Protein AF-0000000079816104 (afdb_homodimer)

Nearest PDB structures (foldseek):
  2fkn-assembly2_D  TM=9.949E-01  e=6.737E-82  Bacillus subtilis
  2v7g-assembly1_A  TM=9.940E-01  e=3.366E-80  Pseudomonas putida
  1uwk-assembly1_A  TM=9.957E-01  e=4.176E-79  Pseudomonas putida
  8q9v-assembly1_A  TM=9.838E-01  e=6.862E-68  Variovorax sp. RA8
  8q9u-assembly1_A  TM=9.843E-01  e=9.984E-68  Variovorax sp. RA8

Structure (mmCIF, N/CA/C/O backbone):
data_AF-0000000079816104-model_v1
#
loop_
_entity.id
_entity.type
_entity.pdbx_description
1 polymer 'Urocanate hydratase'
#
loop_
_atom_site.group_PDB
_atom_site.id
_atom_site.type_symbol
_atom_site.label_atom_id
_atom_site.label_alt_id
_atom_site.label_comp_id
_atom_site.label_asym_id
_atom_site.label_entity_id
_atom_site.label_seq_id
_atom_site.pdbx_PDB_ins_code
_atom_site.Cartn_x
_atom_site.Cartn_y
_atom_site.Cartn_z
_atom_site.occupancy
_atom_site.B_iso_or_equiv
_atom_site.auth_seq_id
_atom_site.auth_comp_id
_atom_site.auth_asym_id
_atom_site.auth_atom_id
_atom_site.pdbx_PDB_model_num
ATOM 1 N N . MET A 1 1 ? 6.008 -23.047 26.141 1 67.69 1 MET A N 1
ATOM 2 C CA . MET A 1 1 ? 6.746 -22.078 25.328 1 67.69 1 MET A CA 1
ATOM 3 C C . MET A 1 1 ? 6.453 -22.266 23.844 1 67.69 1 MET A C 1
ATOM 5 O O . MET A 1 1 ? 6.32 -23.391 23.375 1 67.69 1 MET A O 1
ATOM 9 N N . SER A 1 2 ? 6.074 -21.172 23.094 1 86.19 2 SER A N 1
ATOM 10 C CA . SER A 1 2 ? 5.793 -21.25 21.672 1 86.19 2 SER A CA 1
ATOM 11 C C . SER A 1 2 ? 6.996 -21.781 20.906 1 86.19 2 SER A C 1
ATOM 13 O O . SER A 1 2 ? 8.133 -21.406 21.172 1 86.19 2 SER A O 1
ATOM 15 N N . GLY A 1 3 ? 6.801 -22.969 20.234 1 91.69 3 GLY A N 1
ATOM 16 C CA . GLY A 1 3 ? 7.895 -23.5 19.438 1 91.69 3 GLY A CA 1
ATOM 17 C C . GLY A 1 3 ? 7.426 -24.406 18.312 1 91.69 3 GLY A C 1
ATOM 18 O O . GLY A 1 3 ? 6.223 -24.609 18.125 1 91.69 3 GLY A O 1
ATOM 19 N N . PRO A 1 4 ? 8.383 -24.922 17.641 1 96.62 4 PRO A N 1
ATOM 20 C CA . PRO A 1 4 ? 8.062 -25.75 16.469 1 96.62 4 PRO A CA 1
ATOM 21 C C . PRO A 1 4 ? 7.277 -27 16.844 1 96.62 4 PRO A C 1
ATOM 23 O O . PRO A 1 4 ? 7.531 -27.609 17.891 1 96.62 4 PRO A O 1
ATOM 26 N N . ARG A 1 5 ? 6.312 -27.328 16.078 1 97.25 5 ARG A N 1
ATOM 27 C CA . ARG A 1 5 ? 5.492 -28.531 16.172 1 97.25 5 ARG A CA 1
ATOM 28 C C . ARG A 1 5 ? 4.742 -28.781 14.867 1 97.25 5 ARG A C 1
ATOM 30 O O . ARG A 1 5 ? 4.543 -27.875 14.07 1 97.25 5 ARG A O 1
ATOM 37 N N . PRO A 1 6 ? 4.355 -30.016 14.648 1 96.56 6 PRO A N 1
ATOM 38 C CA . PRO A 1 6 ? 3.512 -30.25 13.477 1 96.56 6 PRO A CA 1
ATOM 39 C C . PRO A 1 6 ? 2.18 -29.516 13.547 1 96.56 6 PRO A C 1
ATOM 41 O O . PRO A 1 6 ? 1.528 -29.516 14.594 1 96.56 6 PRO A O 1
ATOM 44 N N . VAL A 1 7 ? 1.841 -28.828 12.516 1 97.56 7 VAL A N 1
ATOM 45 C CA . VAL A 1 7 ? 0.594 -28.078 12.406 1 97.56 7 VAL A CA 1
ATOM 46 C C . VAL A 1 7 ? -0.275 -28.672 11.305 1 97.56 7 VAL A C 1
ATOM 48 O O . VAL A 1 7 ? 0.214 -28.969 10.211 1 97.56 7 VAL A O 1
ATOM 51 N N . ARG A 1 8 ? -1.521 -28.922 11.57 1 96.94 8 ARG A N 1
ATOM 52 C CA . ARG A 1 8 ? -2.475 -29.406 10.586 1 96.94 8 ARG A CA 1
ATOM 53 C C . ARG A 1 8 ? -3.805 -28.672 10.695 1 96.94 8 ARG A C 1
ATOM 55 O O . ARG A 1 8 ? -4.254 -28.344 11.797 1 96.94 8 ARG A O 1
ATOM 62 N N . ALA A 1 9 ? -4.395 -28.406 9.617 1 97.31 9 ALA A N 1
ATOM 63 C CA . ALA A 1 9 ? -5.719 -27.781 9.602 1 97.31 9 ALA A CA 1
ATOM 64 C C . ALA A 1 9 ? -6.781 -28.766 10.102 1 97.31 9 ALA A C 1
ATOM 66 O O . ALA A 1 9 ? -6.727 -29.953 9.805 1 97.31 9 ALA A O 1
ATOM 67 N N . ALA A 1 10 ? -7.742 -28.234 10.82 1 97.12 10 ALA A N 1
ATOM 68 C CA . ALA A 1 10 ? -8.914 -29.016 11.172 1 97.12 10 ALA A CA 1
ATOM 69 C C . ALA A 1 10 ? -9.703 -29.422 9.922 1 97.12 10 ALA A C 1
ATOM 71 O O . ALA A 1 10 ? -9.703 -28.688 8.922 1 97.12 10 ALA A O 1
ATOM 72 N N . ARG A 1 11 ? -10.336 -30.594 9.953 1 96.75 11 ARG A N 1
ATOM 73 C CA . ARG A 1 11 ? -11.203 -31.078 8.891 1 96.75 11 ARG A CA 1
ATOM 74 C C . ARG A 1 11 ? -12.625 -31.281 9.391 1 96.75 11 ARG A C 1
ATOM 76 O O . ARG A 1 11 ? -12.883 -31.172 10.594 1 96.75 11 ARG A O 1
ATOM 83 N N . GLY A 1 12 ? -13.531 -31.5 8.484 1 96.81 12 GLY A N 1
ATOM 84 C CA . GLY A 1 12 ? -14.922 -31.719 8.859 1 96.81 12 GLY A CA 1
ATOM 85 C C . GLY A 1 12 ? -15.695 -30.438 9.086 1 96.81 12 GLY A C 1
ATOM 86 O O . GLY A 1 12 ? -15.289 -29.375 8.602 1 96.81 12 GLY A O 1
ATOM 87 N N . THR A 1 13 ? -16.812 -30.531 9.805 1 97.25 13 THR A N 1
ATOM 88 C CA . THR A 1 13 ? -17.734 -29.406 9.914 1 97.25 13 THR A CA 1
ATOM 89 C C . THR A 1 13 ? -17.672 -28.797 11.312 1 97.25 13 THR A C 1
ATOM 91 O O . THR A 1 13 ? -18.328 -27.797 11.586 1 97.25 13 THR A O 1
ATOM 94 N N . GLU A 1 14 ? -16.906 -29.438 12.18 1 97.44 14 GLU A N 1
ATOM 95 C CA . GLU A 1 14 ? -16.812 -28.922 13.539 1 97.44 14 GLU A CA 1
ATOM 96 C C . GLU A 1 14 ? -15.953 -27.656 13.594 1 97.44 14 GLU A C 1
ATOM 98 O O . GLU A 1 14 ? -14.844 -27.641 13.062 1 97.44 14 GLU A O 1
ATOM 103 N N . LEU A 1 15 ? -16.438 -26.672 14.281 1 97.75 15 LEU A N 1
ATOM 104 C CA . LEU A 1 15 ? -15.758 -25.391 14.352 1 97.75 15 LEU A CA 1
ATOM 105 C C . LEU A 1 15 ? -14.812 -25.328 15.547 1 97.75 15 LEU A C 1
ATOM 107 O O . LEU A 1 15 ? -15.141 -25.828 16.625 1 97.75 15 LEU A O 1
ATOM 111 N N . THR A 1 16 ? -13.664 -24.828 15.344 1 97.81 16 THR A N 1
ATOM 112 C CA . THR A 1 16 ? -12.75 -24.422 16.406 1 97.81 16 THR A CA 1
ATOM 113 C C . THR A 1 16 ? -12.992 -22.969 16.812 1 97.81 16 THR A C 1
ATOM 115 O O . THR A 1 16 ? -12.945 -22.641 18 1 97.81 16 THR A O 1
ATOM 118 N N . ALA A 1 17 ? -13.219 -22.094 15.812 1 98.12 17 ALA A N 1
ATOM 119 C CA . ALA A 1 17 ? -13.477 -20.672 16.031 1 98.12 17 ALA A CA 1
ATOM 120 C C . ALA A 1 17 ? -14.969 -20.422 16.188 1 98.12 17 ALA A C 1
ATOM 122 O O . ALA A 1 17 ? -15.766 -21.344 16.266 1 98.12 17 ALA A O 1
ATOM 123 N N . ARG A 1 18 ? -15.383 -19.141 16.266 1 97.44 18 ARG A N 1
ATOM 124 C CA . ARG A 1 18 ? -16.75 -18.766 16.594 1 97.44 18 ARG A CA 1
ATOM 125 C C . ARG A 1 18 ? -17.656 -18.875 15.367 1 97.44 18 ARG A C 1
ATOM 127 O O . ARG A 1 18 ? -18.875 -19.016 15.492 1 97.44 18 ARG A O 1
ATOM 134 N N . SER A 1 19 ? -17.125 -18.75 14.234 1 96.81 19 SER A N 1
ATOM 135 C CA . SER A 1 19 ? -17.844 -18.844 12.969 1 96.81 19 SER A CA 1
ATOM 136 C C . SER A 1 19 ? -16.938 -19.312 11.844 1 96.81 19 SER A C 1
ATOM 138 O O . SER A 1 19 ? -15.711 -19.344 12 1 96.81 19 SER A O 1
ATOM 140 N N . TRP A 1 20 ? -17.516 -19.672 10.703 1 97.81 20 TRP A N 1
ATOM 141 C CA . TRP A 1 20 ? -16.719 -20.094 9.555 1 97.81 20 TRP A CA 1
ATOM 142 C C . TRP A 1 20 ? -15.891 -18.938 9.016 1 97.81 20 TRP A C 1
ATOM 144 O O . TRP A 1 20 ? -14.852 -19.141 8.391 1 97.81 20 TRP A O 1
ATOM 154 N N . GLN A 1 21 ? -16.375 -17.719 9.281 1 97.12 21 GLN A N 1
ATOM 155 C CA . GLN A 1 21 ? -15.68 -16.531 8.789 1 97.12 21 GLN A CA 1
ATOM 156 C C . GLN A 1 21 ? -14.281 -16.438 9.391 1 97.12 21 GLN A C 1
ATOM 158 O O . GLN A 1 21 ? -13.359 -15.914 8.758 1 97.12 21 GLN A O 1
ATOM 163 N N . THR A 1 22 ? -14.102 -16.922 10.602 1 98.06 22 THR A N 1
ATOM 164 C CA . THR A 1 22 ? -12.789 -16.875 11.234 1 98.06 22 THR A CA 1
ATOM 165 C C . THR A 1 22 ? -12.133 -18.266 11.234 1 98.06 22 THR A C 1
ATOM 167 O O . THR A 1 22 ? -10.906 -18.375 11.258 1 98.06 22 THR A O 1
ATOM 170 N N . GLU A 1 23 ? -12.977 -19.328 11.156 1 98.56 23 GLU A N 1
ATOM 171 C CA . GLU A 1 23 ? -12.461 -20.688 11.031 1 98.56 23 GLU A CA 1
ATOM 172 C C . GLU A 1 23 ? -11.711 -20.875 9.719 1 98.56 23 GLU A C 1
ATOM 174 O O . GLU A 1 23 ? -10.688 -21.562 9.672 1 98.56 23 GLU A O 1
ATOM 179 N N . ALA A 1 24 ? -12.203 -20.25 8.68 1 98.69 24 ALA A N 1
ATOM 180 C CA . ALA A 1 24 ? -11.617 -20.406 7.352 1 98.69 24 ALA A CA 1
ATOM 181 C C . ALA A 1 24 ? -10.172 -19.906 7.332 1 98.69 24 ALA A C 1
ATOM 183 O O . ALA A 1 24 ? -9.258 -20.656 6.98 1 98.69 24 ALA A O 1
ATOM 184 N N . PRO A 1 25 ? -9.938 -18.594 7.727 1 98.69 25 PRO A N 1
ATOM 185 C CA . PRO A 1 25 ? -8.531 -18.172 7.75 1 98.69 25 PRO A CA 1
ATOM 186 C C . PRO A 1 25 ? -7.691 -18.969 8.742 1 98.69 25 PRO A C 1
ATOM 188 O O . PRO A 1 25 ? -6.496 -19.188 8.516 1 98.69 25 PRO A O 1
ATOM 191 N N . LEU A 1 26 ? -8.266 -19.406 9.812 1 98.81 26 LEU A N 1
ATOM 192 C CA . LEU A 1 26 ? -7.555 -20.25 10.766 1 98.81 26 LEU A CA 1
ATOM 193 C C . LEU A 1 26 ? -7.09 -21.547 10.117 1 98.81 26 LEU A C 1
ATOM 195 O O . LEU A 1 26 ? -5.91 -21.891 10.203 1 98.81 26 LEU A O 1
ATOM 199 N N . ARG A 1 27 ? -7.969 -22.234 9.438 1 98.75 27 ARG A N 1
ATOM 200 C CA . ARG A 1 27 ? -7.637 -23.484 8.781 1 98.75 27 ARG A CA 1
ATOM 201 C C . ARG A 1 27 ? -6.629 -23.281 7.66 1 98.75 27 ARG A C 1
ATOM 203 O O . ARG A 1 27 ? -5.734 -24.094 7.453 1 98.75 27 ARG A O 1
ATOM 210 N N . MET A 1 28 ? -6.789 -22.188 6.973 1 98.75 28 MET A N 1
ATOM 211 C CA . MET A 1 28 ? -5.895 -21.938 5.848 1 98.75 28 MET A CA 1
ATOM 212 C C . MET A 1 28 ? -4.492 -21.594 6.332 1 98.75 28 MET A C 1
ATOM 214 O O . MET A 1 28 ? -3.5 -21.984 5.711 1 98.75 28 MET A O 1
ATOM 218 N N . LEU A 1 29 ? -4.406 -20.812 7.441 1 98.69 29 LEU A N 1
ATOM 219 C CA . LEU A 1 29 ? -3.113 -20.578 8.07 1 98.69 29 LEU A CA 1
ATOM 220 C C . LEU A 1 29 ? -2.439 -21.891 8.461 1 98.69 29 LEU A C 1
ATOM 222 O O . LEU A 1 29 ? -1.259 -22.094 8.164 1 98.69 29 LEU A O 1
ATOM 226 N N . MET A 1 30 ? -3.158 -22.734 9.039 1 98.62 30 MET A N 1
ATOM 227 C CA . MET A 1 30 ? -2.631 -24.031 9.469 1 98.62 30 MET A CA 1
ATOM 228 C C . MET A 1 30 ? -2.299 -24.906 8.273 1 98.62 30 MET A C 1
ATOM 230 O O . MET A 1 30 ? -1.295 -25.625 8.281 1 98.62 30 MET A O 1
ATOM 234 N N . ASN A 1 31 ? -3.133 -24.828 7.25 1 98.44 31 ASN A N 1
ATOM 235 C CA . ASN A 1 31 ? -2.869 -25.594 6.035 1 98.44 31 ASN A CA 1
ATOM 236 C C . ASN A 1 31 ? -1.549 -25.188 5.391 1 98.44 31 ASN A C 1
ATOM 238 O O . ASN A 1 31 ? -0.815 -26.031 4.871 1 98.44 31 ASN A O 1
ATOM 242 N N . ASN A 1 32 ? -1.239 -23.891 5.41 1 97.94 32 ASN A N 1
ATOM 243 C CA . ASN A 1 32 ? 0.015 -23.391 4.855 1 97.94 32 ASN A CA 1
ATOM 244 C C . ASN A 1 32 ? 1.222 -24.047 5.52 1 97.94 32 ASN A C 1
ATOM 246 O O . ASN A 1 32 ? 2.268 -24.219 4.891 1 97.94 32 ASN A O 1
ATOM 250 N N . LEU A 1 33 ? 1.015 -24.391 6.746 1 98 33 LEU A N 1
ATOM 251 C CA . LEU A 1 33 ? 2.148 -24.891 7.52 1 98 33 LEU A CA 1
ATOM 252 C C . LEU A 1 33 ? 2.082 -26.406 7.664 1 98 33 LEU A C 1
ATOM 254 O O . LEU A 1 33 ? 2.906 -27 8.359 1 98 33 LEU A O 1
ATOM 258 N N . ASP A 1 34 ? 1.053 -27.031 7.074 1 97.25 34 ASP A N 1
ATOM 259 C CA . ASP A 1 34 ? 0.953 -28.484 7.066 1 97.25 34 ASP A CA 1
ATOM 260 C C . ASP A 1 34 ? 2.199 -29.109 6.449 1 97.25 34 ASP A C 1
ATOM 262 O O . ASP A 1 34 ? 2.682 -28.656 5.41 1 97.25 34 ASP A O 1
ATOM 266 N N . PRO A 1 35 ? 2.719 -30.172 7.035 1 94.81 35 PRO A N 1
ATOM 267 C CA . PRO A 1 35 ? 3.93 -30.812 6.512 1 94.81 35 PRO A CA 1
ATOM 268 C C . PRO A 1 35 ? 3.754 -31.328 5.086 1 94.81 35 PRO A C 1
ATOM 270 O O . PRO A 1 35 ? 4.734 -31.469 4.352 1 94.81 35 PRO A O 1
ATOM 273 N N . GLU A 1 36 ? 2.562 -31.562 4.641 1 93.5 36 GLU A N 1
ATOM 274 C CA . GLU A 1 36 ? 2.291 -31.969 3.266 1 93.5 36 GLU A CA 1
ATOM 275 C C . GLU A 1 36 ? 2.396 -30.781 2.305 1 93.5 36 GLU A C 1
ATOM 277 O O . GLU A 1 36 ? 2.49 -30.969 1.09 1 93.5 36 GLU A O 1
ATOM 282 N N . VAL A 1 37 ? 2.35 -29.609 2.883 1 95.06 37 VAL A N 1
ATOM 283 C CA . VAL A 1 37 ? 2.238 -28.422 2.049 1 95.06 37 VAL A CA 1
ATOM 284 C C . VAL A 1 37 ? 3.533 -27.625 2.125 1 95.06 37 VAL A C 1
ATOM 286 O O . VAL A 1 37 ? 4.145 -27.312 1.098 1 95.06 37 VAL A O 1
ATOM 289 N N . ALA A 1 38 ? 4.031 -27.375 3.322 1 95.31 38 ALA A N 1
ATOM 290 C CA . ALA A 1 38 ? 5.117 -26.422 3.561 1 95.31 38 ALA A CA 1
ATOM 291 C C . ALA A 1 38 ? 6.473 -27.078 3.285 1 95.31 38 ALA A C 1
ATOM 293 O O . ALA A 1 38 ? 6.664 -28.266 3.539 1 95.31 38 ALA A O 1
ATOM 294 N N . GLU A 1 39 ? 7.336 -26.25 2.875 1 92.38 39 GLU A N 1
ATOM 295 C CA . GLU A 1 39 ? 8.703 -26.688 2.631 1 92.38 39 GLU A CA 1
ATOM 296 C C . GLU A 1 39 ? 9.445 -26.953 3.941 1 92.38 39 GLU A C 1
ATOM 298 O O . GLU A 1 39 ? 10.109 -27.969 4.09 1 92.38 39 GLU A O 1
ATOM 303 N N . GLU A 1 40 ? 9.383 -26.031 4.887 1 93.38 40 GLU A N 1
ATOM 304 C CA . GLU A 1 40 ? 10.008 -26.141 6.203 1 93.38 40 GLU A CA 1
ATOM 305 C C . GLU A 1 40 ? 9.094 -25.594 7.297 1 93.38 40 GLU A C 1
ATOM 307 O O . GLU A 1 40 ? 9.406 -24.594 7.934 1 93.38 40 GLU A O 1
ATOM 312 N N . PRO A 1 41 ? 8.086 -26.328 7.668 1 96.25 41 PRO A N 1
ATOM 313 C CA . PRO A 1 41 ? 7.07 -25.812 8.586 1 96.25 41 PRO A CA 1
ATOM 314 C C . PRO A 1 41 ? 7.633 -25.469 9.969 1 96.25 41 PRO A C 1
ATOM 316 O O . PRO A 1 41 ? 7.148 -24.547 10.625 1 96.25 41 PRO A O 1
ATOM 319 N N . ASP A 1 42 ? 8.695 -26.188 10.43 1 96.62 42 ASP A N 1
ATOM 320 C CA . ASP A 1 42 ? 9.266 -25.906 11.742 1 96.62 42 ASP A CA 1
ATOM 321 C C . ASP A 1 42 ? 9.859 -24.5 11.797 1 96.62 42 ASP A C 1
ATOM 323 O O . ASP A 1 42 ? 10 -23.922 12.875 1 96.62 42 ASP A O 1
ATOM 327 N N . LYS A 1 43 ? 10.227 -24 10.664 1 95.56 43 LYS A N 1
ATOM 328 C CA . LYS A 1 43 ? 10.742 -22.641 10.562 1 95.56 43 LYS A CA 1
ATOM 329 C C . LYS A 1 43 ? 9.68 -21.688 10.039 1 95.56 43 LYS A C 1
ATOM 331 O O . LYS A 1 43 ? 9.984 -20.547 9.656 1 95.56 43 LYS A O 1
ATOM 336 N N . LEU A 1 44 ? 8.453 -22.141 9.914 1 97.81 44 LEU A N 1
ATOM 337 C CA . LEU A 1 44 ? 7.281 -21.406 9.461 1 97.81 44 LEU A CA 1
ATOM 338 C C . LEU A 1 44 ? 7.418 -21.016 7.996 1 97.81 44 LEU A C 1
ATOM 340 O O . LEU A 1 44 ? 6.73 -20.094 7.527 1 97.81 44 LEU A O 1
ATOM 344 N N . VAL A 1 45 ? 8.383 -21.656 7.25 1 95 45 VAL A N 1
ATOM 345 C CA . VAL A 1 45 ? 8.633 -21.391 5.836 1 95 45 VAL A CA 1
ATOM 346 C C . VAL A 1 45 ? 7.715 -22.281 4.988 1 95 45 VAL A C 1
ATOM 348 O O . VAL A 1 45 ? 7.723 -23.5 5.121 1 95 45 VAL A O 1
ATOM 351 N N . VAL A 1 46 ? 6.984 -21.609 4.148 1 95.81 46 VAL A N 1
ATOM 352 C CA . VAL A 1 46 ? 5.988 -22.312 3.344 1 95.81 46 VAL A CA 1
ATOM 353 C C . VAL A 1 46 ? 6.598 -22.719 2.004 1 95.81 46 VAL A C 1
ATOM 355 O O . VAL A 1 46 ? 6.492 -23.875 1.589 1 95.81 46 VAL A O 1
ATOM 358 N N . TYR A 1 47 ? 7.211 -21.734 1.327 1 89.31 47 TYR A N 1
ATOM 359 C CA . TYR A 1 47 ? 7.898 -22.031 0.075 1 89.31 47 TYR A CA 1
ATOM 360 C C . TYR A 1 47 ? 8.875 -20.922 -0.292 1 89.31 47 TYR A C 1
ATOM 362 O O . TYR A 1 47 ? 8.977 -19.922 0.422 1 89.31 47 TYR A O 1
ATOM 370 N N . GLY A 1 48 ? 9.664 -21.109 -1.333 1 83.69 48 GLY A N 1
ATOM 371 C CA . GLY A 1 48 ? 10.562 -20.094 -1.849 1 83.69 48 GLY A CA 1
ATOM 372 C C . GLY A 1 48 ? 11.766 -19.859 -0.957 1 83.69 48 GLY A C 1
ATOM 373 O O . GLY A 1 48 ? 12.406 -18.797 -1.031 1 83.69 48 GLY A O 1
ATOM 374 N N . GLY A 1 49 ? 11.945 -20.688 -0.045 1 82.44 49 GLY A N 1
ATOM 375 C CA . GLY A 1 49 ? 13.125 -20.625 0.811 1 82.44 49 GLY A CA 1
ATOM 376 C C . GLY A 1 49 ? 12.93 -19.719 2.018 1 82.44 49 GLY A C 1
ATOM 377 O O . GLY A 1 49 ? 13.5 -19.969 3.082 1 82.44 49 GLY A O 1
ATOM 378 N N . THR A 1 50 ? 12.039 -18.719 1.83 1 89.25 50 THR A N 1
ATOM 379 C CA . THR A 1 50 ? 11.984 -17.75 2.92 1 89.25 50 THR A CA 1
ATOM 380 C C . THR A 1 50 ? 10.547 -17.266 3.145 1 89.25 50 THR A C 1
ATOM 382 O O . THR A 1 50 ? 10.289 -16.469 4.043 1 89.25 50 THR A O 1
ATOM 385 N N . GLY A 1 51 ? 9.641 -17.672 2.299 1 94 51 GLY A N 1
ATOM 386 C CA . GLY A 1 51 ? 8.258 -17.25 2.455 1 94 51 GLY A CA 1
ATOM 387 C C . GLY A 1 51 ? 7.578 -17.859 3.668 1 94 51 GLY A C 1
ATOM 388 O O . GLY A 1 51 ? 7.312 -19.062 3.697 1 94 51 GLY A O 1
ATOM 389 N N . ARG A 1 52 ? 7.219 -17 4.648 1 96.38 52 ARG A N 1
ATOM 390 C CA . ARG A 1 52 ? 6.711 -17.5 5.922 1 96.38 52 ARG A CA 1
ATOM 391 C C . ARG A 1 52 ? 5.23 -17.172 6.082 1 96.38 52 ARG A C 1
ATOM 393 O O . ARG A 1 52 ? 4.742 -16.188 5.535 1 96.38 52 ARG A O 1
ATOM 400 N N . ALA A 1 53 ? 4.598 -17.984 6.879 1 97.81 53 ALA A N 1
ATOM 401 C CA . ALA A 1 53 ? 3.186 -17.781 7.191 1 97.81 53 ALA A CA 1
ATOM 402 C C . ALA A 1 53 ? 3.018 -16.844 8.383 1 97.81 53 ALA A C 1
ATOM 404 O O . ALA A 1 53 ? 1.994 -16.172 8.516 1 97.81 53 ALA A O 1
ATOM 405 N N . ALA A 1 54 ? 3.943 -16.844 9.234 1 98.31 54 ALA A N 1
ATOM 406 C CA . ALA A 1 54 ? 3.977 -16.016 10.438 1 98.31 54 ALA A CA 1
ATOM 407 C C . ALA A 1 54 ? 5.41 -15.633 10.797 1 98.31 54 ALA A C 1
ATOM 409 O O . ALA A 1 54 ? 6.363 -16.266 10.344 1 98.31 54 ALA A O 1
ATOM 410 N N . ARG A 1 55 ? 5.57 -14.594 11.586 1 97.12 55 ARG A N 1
ATOM 411 C CA . ARG A 1 55 ? 6.875 -14.023 11.906 1 97.12 55 ARG A CA 1
ATOM 412 C C . ARG A 1 55 ? 7.648 -14.93 12.859 1 97.12 55 ARG A C 1
ATOM 414 O O . ARG A 1 55 ? 8.875 -15.039 12.758 1 97.12 55 ARG A O 1
ATOM 421 N N . SER A 1 56 ? 6.957 -15.508 13.82 1 97.69 56 SER A N 1
ATOM 422 C CA . SER A 1 56 ? 7.5 -16.359 14.867 1 97.69 56 SER A CA 1
ATOM 423 C C . SER A 1 56 ? 6.438 -17.312 15.406 1 97.69 56 SER A C 1
ATOM 425 O O . SER A 1 56 ? 5.25 -17.172 15.102 1 97.69 56 SER A O 1
ATOM 427 N N . TRP A 1 57 ? 6.891 -18.297 16.141 1 98.12 57 TRP A N 1
ATOM 428 C CA . TRP A 1 57 ? 5.941 -19.234 16.734 1 98.12 57 TRP A CA 1
ATOM 429 C C . TRP A 1 57 ? 5.043 -18.516 17.75 1 98.12 57 TRP A C 1
ATOM 431 O O . TRP A 1 57 ? 3.861 -18.844 17.875 1 98.12 57 TRP A O 1
ATOM 441 N N . GLU A 1 58 ? 5.598 -17.547 18.484 1 97.62 58 GLU A N 1
ATOM 442 C CA . GLU A 1 58 ? 4.773 -16.734 19.375 1 97.62 58 GLU A CA 1
ATOM 443 C C . GLU A 1 58 ? 3.697 -15.984 18.594 1 97.62 58 GLU A C 1
ATOM 445 O O . GLU A 1 58 ? 2.537 -15.945 19.016 1 97.62 58 GLU A O 1
ATOM 450 N N . ALA A 1 59 ? 4.129 -15.375 17.516 1 98 59 ALA A N 1
ATOM 451 C CA . ALA A 1 59 ? 3.174 -14.68 16.656 1 98 59 ALA A CA 1
ATOM 452 C C . ALA A 1 59 ? 2.129 -15.641 16.109 1 98 59 ALA A C 1
ATOM 454 O O . ALA A 1 59 ? 0.94 -15.32 16.047 1 98 59 ALA A O 1
ATOM 455 N N . PHE A 1 60 ? 2.604 -16.828 15.664 1 98.56 60 PHE A N 1
ATOM 456 C CA . PHE A 1 60 ? 1.689 -17.844 15.164 1 98.56 60 PHE A CA 1
ATOM 457 C C . PHE A 1 60 ? 0.625 -18.172 16.203 1 98.56 60 PHE A C 1
ATOM 459 O O . PHE A 1 60 ? -0.57 -18.156 15.898 1 98.56 60 PHE A O 1
ATOM 466 N N . ASP A 1 61 ? 1.009 -18.469 17.359 1 98.38 61 ASP A N 1
ATOM 467 C CA . ASP A 1 61 ? 0.082 -18.812 18.438 1 98.38 61 ASP A CA 1
ATOM 468 C C . ASP A 1 61 ? -0.863 -17.656 18.75 1 98.38 61 ASP A C 1
ATOM 470 O O . ASP A 1 61 ? -2.033 -17.875 19.062 1 98.38 61 ASP A O 1
ATOM 474 N N . GLY A 1 62 ? -0.321 -16.438 18.719 1 98.25 62 GLY A N 1
ATOM 475 C CA . GLY A 1 62 ? -1.154 -15.258 18.922 1 98.25 62 GLY A CA 1
ATOM 476 C C . GLY A 1 62 ? -2.234 -15.102 17.859 1 98.25 62 GLY A C 1
ATOM 477 O O . GLY A 1 62 ? -3.367 -14.734 18.172 1 98.25 62 GLY A O 1
ATOM 478 N N . ILE A 1 63 ? -1.863 -15.328 16.625 1 98.69 63 ILE A N 1
ATOM 479 C CA . ILE A 1 63 ? -2.828 -15.258 15.531 1 98.69 63 ILE A CA 1
ATOM 480 C C . ILE A 1 63 ? -3.906 -16.312 15.719 1 98.69 63 ILE A C 1
ATOM 482 O O . ILE A 1 63 ? -5.098 -16.031 15.586 1 98.69 63 ILE A O 1
ATOM 486 N N . VAL A 1 64 ? -3.488 -17.531 16 1 98.5 64 VAL A N 1
ATOM 487 C CA . VAL A 1 64 ? -4.422 -18.641 16.219 1 98.5 64 VAL A CA 1
ATOM 488 C C . VAL A 1 64 ? -5.395 -18.281 17.328 1 98.5 64 VAL A C 1
ATOM 490 O O . VAL A 1 64 ? -6.605 -18.469 17.188 1 98.5 64 VAL A O 1
ATOM 493 N N . ALA A 1 65 ? -4.879 -17.797 18.438 1 98.31 65 ALA A N 1
ATOM 494 C CA . ALA A 1 65 ? -5.715 -17.438 19.578 1 98.31 65 ALA A CA 1
ATOM 495 C C . ALA A 1 65 ? -6.711 -16.344 19.188 1 98.31 65 ALA A C 1
ATOM 497 O O . ALA A 1 65 ? -7.891 -16.422 19.547 1 98.31 65 ALA A O 1
ATOM 498 N N . ALA A 1 66 ? -6.246 -15.328 18.5 1 98.31 66 ALA A N 1
ATOM 499 C CA . ALA A 1 66 ? -7.102 -14.211 18.094 1 98.31 66 ALA A CA 1
ATOM 500 C C . ALA A 1 66 ? -8.219 -14.688 17.172 1 98.31 66 ALA A C 1
ATOM 502 O O . ALA A 1 66 ? -9.375 -14.305 17.344 1 98.31 66 ALA A O 1
ATOM 503 N N . LEU A 1 67 ? -7.863 -15.469 16.188 1 98.62 67 LEU A N 1
ATOM 504 C CA . LEU A 1 67 ? -8.852 -15.953 15.227 1 98.62 67 LEU A CA 1
ATOM 505 C C . LEU A 1 67 ? -9.891 -16.844 15.906 1 98.62 67 LEU A C 1
ATOM 507 O O . LEU A 1 67 ? -11.055 -16.859 15.5 1 98.62 67 LEU A O 1
ATOM 511 N N . THR A 1 68 ? -9.492 -17.625 16.891 1 98.38 68 THR A N 1
ATOM 512 C CA . THR A 1 68 ? -10.383 -18.531 17.594 1 98.38 68 THR A CA 1
ATOM 513 C C . THR A 1 68 ? -11.469 -17.766 18.344 1 98.38 68 THR A C 1
ATOM 515 O O . THR A 1 68 ? -12.609 -18.219 18.453 1 98.38 68 THR A O 1
ATOM 518 N N . ASP A 1 69 ? -11.164 -16.547 18.75 1 97.62 69 ASP A N 1
ATOM 519 C CA . ASP A 1 69 ? -12.062 -15.82 19.641 1 97.62 69 ASP A CA 1
ATOM 520 C C . ASP A 1 69 ? -12.664 -14.594 18.953 1 97.62 69 ASP A C 1
ATOM 522 O O . ASP A 1 69 ? -13.5 -13.898 19.531 1 97.62 69 ASP A O 1
ATOM 526 N N . LEU A 1 70 ? -12.305 -14.297 17.766 1 98.06 70 LEU A N 1
ATOM 527 C CA . LEU A 1 70 ? -12.695 -13.086 17.062 1 98.06 70 LEU A CA 1
ATOM 528 C C . LEU A 1 70 ? -14.203 -13.055 16.844 1 98.06 70 LEU A C 1
ATOM 530 O O . LEU A 1 70 ? -14.797 -14.055 16.406 1 98.06 70 LEU A O 1
ATOM 534 N N . ALA A 1 71 ? -14.859 -11.938 17.125 1 97.38 71 ALA A N 1
ATOM 535 C CA . ALA A 1 71 ? -16.297 -11.766 16.906 1 97.38 71 ALA A CA 1
ATOM 536 C C . ALA A 1 71 ? -16.594 -11.5 15.438 1 97.38 71 ALA A C 1
ATOM 538 O O . ALA A 1 71 ? -15.703 -11.188 14.656 1 97.38 71 ALA A O 1
ATOM 539 N N . ASP A 1 72 ? -17.906 -11.555 15.07 1 95.06 72 ASP A N 1
ATOM 540 C CA . ASP A 1 72 ? -18.344 -11.461 13.68 1 95.06 72 ASP A CA 1
ATOM 541 C C . ASP A 1 72 ? -18.281 -10.023 13.18 1 95.06 72 ASP A C 1
ATOM 543 O O . ASP A 1 72 ? -18.391 -9.781 11.977 1 95.06 72 ASP A O 1
ATOM 547 N N . ASP A 1 73 ? -18.078 -9.094 14.062 1 97 73 ASP A N 1
ATOM 548 C CA . ASP A 1 73 ? -17.953 -7.695 13.656 1 97 73 ASP A CA 1
ATOM 549 C C . ASP A 1 73 ? -16.578 -7.141 14.031 1 97 73 ASP A C 1
ATOM 551 O O . ASP A 1 73 ? -16.422 -5.934 14.227 1 97 73 ASP A O 1
ATOM 555 N N . GLU A 1 74 ? -15.602 -8.039 14.227 1 98.25 74 GLU A N 1
ATOM 556 C CA . GLU A 1 74 ? -14.227 -7.652 14.516 1 98.25 74 GLU A CA 1
ATOM 557 C C . GLU A 1 74 ? -13.281 -8.07 13.391 1 98.25 74 GLU A C 1
ATOM 559 O O . GLU A 1 74 ? -13.594 -8.984 12.625 1 98.25 74 GLU A O 1
ATOM 564 N N . THR A 1 75 ? -12.211 -7.367 13.242 1 98.81 75 THR A N 1
ATOM 565 C CA . THR A 1 75 ? -11.18 -7.648 12.258 1 98.81 75 THR A CA 1
ATOM 566 C C . THR A 1 75 ? -9.805 -7.719 12.922 1 98.81 75 THR A C 1
ATOM 568 O O . THR A 1 75 ? -9.43 -6.828 13.688 1 98.81 75 THR A O 1
ATOM 571 N N . LEU A 1 76 ? -9.086 -8.766 12.656 1 98.88 76 LEU A N 1
ATOM 572 C CA . LEU A 1 76 ? -7.711 -8.938 13.125 1 98.88 76 LEU A CA 1
ATOM 573 C C . LEU A 1 76 ? -6.73 -8.242 12.188 1 98.88 76 LEU A C 1
ATOM 575 O O . LEU A 1 76 ? -6.828 -8.383 10.969 1 98.88 76 LEU A O 1
ATOM 579 N N . LEU A 1 77 ? -5.824 -7.469 12.766 1 98.88 77 LEU A N 1
ATOM 580 C CA . LEU A 1 77 ? -4.758 -6.816 12.016 1 98.88 77 LEU A CA 1
ATOM 581 C C . LEU A 1 77 ? -3.441 -7.566 12.18 1 98.88 77 LEU A C 1
ATOM 583 O O . LEU A 1 77 ? -2.996 -7.809 13.305 1 98.88 77 LEU A O 1
ATOM 587 N N . VAL A 1 78 ? -2.82 -7.938 11.055 1 98.88 78 VAL A N 1
ATOM 588 C CA . VAL A 1 78 ? -1.56 -8.672 11.062 1 98.88 78 VAL A CA 1
ATOM 589 C C . VAL A 1 78 ? -0.478 -7.855 10.359 1 98.88 78 VAL A C 1
ATOM 591 O O . VAL A 1 78 ? -0.59 -7.562 9.172 1 98.88 78 VAL A O 1
ATOM 594 N N . GLN A 1 79 ? 0.541 -7.445 11.078 1 98.5 79 GLN A N 1
ATOM 595 C CA . GLN A 1 79 ? 1.706 -6.738 10.562 1 98.5 79 GLN A CA 1
ATOM 596 C C . GLN A 1 79 ? 2.904 -7.672 10.422 1 98.5 79 GLN A C 1
ATOM 598 O O . GLN A 1 79 ? 3.457 -8.133 11.422 1 98.5 79 GLN A O 1
ATOM 603 N N . SER A 1 80 ? 3.299 -7.938 9.227 1 97.94 80 SER A N 1
ATOM 604 C CA . SER A 1 80 ? 4.418 -8.82 8.906 1 97.94 80 SER A CA 1
ATOM 605 C C . SER A 1 80 ? 4.414 -10.062 9.789 1 97.94 80 SER A C 1
ATOM 607 O O . SER A 1 80 ? 5.406 -10.367 10.453 1 97.94 80 SER A O 1
ATOM 609 N N . GLY A 1 81 ? 3.275 -10.75 9.773 1 98.12 81 GLY A N 1
ATOM 610 C CA . GLY A 1 81 ? 3.156 -12.062 10.383 1 98.12 81 GLY A CA 1
ATOM 611 C C . GLY A 1 81 ? 2.893 -12.008 11.875 1 98.12 81 GLY A C 1
ATOM 612 O O . GLY A 1 81 ? 2.902 -13.039 12.547 1 98.12 81 GLY A O 1
ATOM 613 N N . LYS A 1 82 ? 2.688 -10.875 12.484 1 98.38 82 LYS A N 1
ATOM 614 C CA . LYS A 1 82 ? 2.395 -10.711 13.906 1 98.38 82 LYS A CA 1
ATOM 615 C C . LYS A 1 82 ? 1.011 -10.102 14.109 1 98.38 82 LYS A C 1
ATOM 617 O O . LYS A 1 82 ? 0.657 -9.109 13.461 1 98.38 82 LYS A O 1
ATOM 622 N N . PRO A 1 83 ? 0.143 -10.719 14.992 1 98.62 83 PRO A N 1
ATOM 623 C CA . PRO A 1 83 ? -1.128 -10.07 15.32 1 98.62 83 PRO A CA 1
ATOM 624 C C . PRO A 1 83 ? -0.945 -8.797 16.156 1 98.62 83 PRO A C 1
ATOM 626 O O . PRO A 1 83 ? -0.534 -8.875 17.312 1 98.62 83 PRO A O 1
ATOM 629 N N . VAL A 1 84 ? -1.327 -7.629 15.609 1 98.38 84 VAL A N 1
ATOM 630 C CA . VAL A 1 84 ? -0.924 -6.383 16.25 1 98.38 84 VAL A CA 1
ATOM 631 C C . VAL A 1 84 ? -2.152 -5.668 16.812 1 98.38 84 VAL A C 1
ATOM 633 O O . VAL A 1 84 ? -2.027 -4.723 17.594 1 98.38 84 VAL A O 1
ATOM 636 N N . GLY A 1 85 ? -3.328 -6.145 16.391 1 98.31 85 GLY A N 1
ATOM 637 C CA . GLY A 1 85 ? -4.512 -5.492 16.922 1 98.31 85 GLY A CA 1
ATOM 638 C C . GLY A 1 85 ? -5.805 -6.129 16.453 1 98.31 85 GLY A C 1
ATOM 639 O O . GLY A 1 85 ? -5.82 -6.867 15.469 1 98.31 85 GLY A O 1
ATOM 640 N N . VAL A 1 86 ? -6.852 -5.957 17.219 1 98.69 86 VAL A N 1
ATOM 641 C CA . VAL A 1 86 ? -8.219 -6.305 16.844 1 98.69 86 VAL A CA 1
ATOM 642 C C . VAL A 1 86 ? -9.102 -5.062 16.891 1 98.69 86 VAL A C 1
ATOM 644 O O . VAL A 1 86 ? -9.125 -4.352 17.906 1 98.69 86 VAL A O 1
ATOM 647 N N . ILE A 1 87 ? -9.773 -4.738 15.812 1 98.56 87 ILE A N 1
ATOM 648 C CA . ILE A 1 87 ? -10.625 -3.561 15.75 1 98.56 87 ILE A CA 1
ATOM 649 C C . ILE A 1 87 ? -12.07 -3.984 15.484 1 98.56 87 ILE A C 1
ATOM 651 O O . ILE A 1 87 ? -12.312 -5.016 14.859 1 98.56 87 ILE A O 1
ATOM 655 N N . ARG A 1 88 ? -13.062 -3.16 16 1 97.94 88 ARG A N 1
ATOM 656 C CA . ARG A 1 88 ? -14.461 -3.391 15.648 1 97.94 88 ARG A CA 1
ATOM 657 C C . ARG A 1 88 ? -14.797 -2.762 14.297 1 97.94 88 ARG A C 1
ATOM 659 O O . ARG A 1 88 ? -14.484 -1.594 14.055 1 97.94 88 ARG A O 1
ATOM 666 N N . THR A 1 89 ? -15.336 -3.52 13.461 1 98 89 THR A N 1
ATOM 667 C CA . THR A 1 89 ? -15.758 -3.07 12.141 1 98 89 THR A CA 1
ATOM 668 C C . THR A 1 89 ? -17.25 -3.348 11.922 1 98 89 THR A C 1
ATOM 670 O O . THR A 1 89 ? -18.094 -2.701 12.531 1 98 89 THR A O 1
ATOM 673 N N . ASN A 1 90 ? -17.641 -4.262 10.953 1 96.94 90 ASN A N 1
ATOM 674 C CA . ASN A 1 90 ? -19.016 -4.664 10.633 1 96.94 90 ASN A CA 1
ATOM 675 C C . ASN A 1 90 ? -19.047 -6.016 9.922 1 96.94 90 ASN A C 1
ATOM 677 O O . ASN A 1 90 ? -18.016 -6.535 9.516 1 96.94 90 ASN A O 1
ATOM 681 N N . PRO A 1 91 ? -20.203 -6.566 9.695 1 95.12 91 PRO A N 1
ATOM 682 C CA . PRO A 1 91 ? -20.297 -7.926 9.164 1 95.12 91 PRO A CA 1
ATOM 683 C C . PRO A 1 91 ? -19.797 -8.031 7.727 1 95.12 91 PRO A C 1
ATOM 685 O O . PRO A 1 91 ? -19.422 -9.117 7.277 1 95.12 91 PRO A O 1
ATOM 688 N N . TRP A 1 92 ? -19.766 -6.918 6.965 1 96 92 TRP A N 1
ATOM 689 C CA . TRP A 1 92 ? -19.297 -6.938 5.582 1 96 92 TRP A CA 1
ATOM 690 C C . TRP A 1 92 ? -17.766 -6.895 5.527 1 96 92 TRP A C 1
ATOM 692 O O . TRP A 1 92 ? -17.172 -7.285 4.523 1 96 92 TRP A O 1
ATOM 702 N N . ALA A 1 93 ? -17.156 -6.383 6.598 1 98.06 93 ALA A N 1
ATOM 703 C CA . ALA A 1 93 ? -15.727 -6.129 6.594 1 98.06 93 ALA A CA 1
ATOM 704 C C . ALA A 1 93 ? -14.938 -7.438 6.648 1 98.06 93 ALA A C 1
ATOM 706 O O . ALA A 1 93 ? -15.43 -8.445 7.16 1 98.06 93 ALA A O 1
ATOM 707 N N . PRO A 1 94 ? -13.672 -7.422 6.145 1 98.69 94 PRO A N 1
ATOM 708 C CA . PRO A 1 94 ? -12.812 -8.594 6.32 1 98.69 94 PRO A CA 1
ATOM 709 C C . PRO A 1 94 ? -12.578 -8.945 7.789 1 98.69 94 PRO A C 1
ATOM 711 O O . PRO A 1 94 ? -12.531 -8.047 8.641 1 98.69 94 PRO A O 1
ATOM 714 N N . ARG A 1 95 ? -12.367 -10.172 8.008 1 98.75 95 ARG A N 1
ATOM 715 C CA . ARG A 1 95 ? -12.055 -10.625 9.359 1 98.75 95 ARG A CA 1
ATOM 716 C C . ARG A 1 95 ? -10.555 -10.523 9.641 1 98.75 95 ARG A C 1
ATOM 718 O O . ARG A 1 95 ? -10.141 -10.438 10.797 1 98.75 95 ARG A O 1
ATOM 725 N N . VAL A 1 96 ? -9.758 -10.539 8.578 1 98.88 96 VAL A N 1
ATOM 726 C CA . VAL A 1 96 ? -8.32 -10.383 8.734 1 98.88 96 VAL A CA 1
ATOM 727 C C . VAL A 1 96 ? -7.785 -9.398 7.691 1 98.88 96 VAL A C 1
ATOM 729 O O . VAL A 1 96 ? -8.156 -9.469 6.52 1 98.88 96 VAL A O 1
ATOM 732 N N . LEU A 1 97 ? -7.023 -8.453 8.078 1 98.94 97 LEU A N 1
ATOM 733 C CA . LEU A 1 97 ? -6.246 -7.57 7.223 1 98.94 97 LEU A CA 1
ATOM 734 C C . LEU A 1 97 ? -4.75 -7.754 7.465 1 98.94 97 LEU A C 1
ATOM 736 O O . LEU A 1 97 ? -4.293 -7.723 8.609 1 98.94 97 LEU A O 1
ATOM 740 N N . ILE A 1 98 ? -3.992 -7.969 6.359 1 98.81 98 ILE A N 1
ATOM 741 C CA . ILE A 1 98 ? -2.59 -8.352 6.469 1 98.81 98 ILE A CA 1
ATOM 742 C C . ILE A 1 98 ? -1.728 -7.398 5.645 1 98.81 98 ILE A C 1
ATOM 744 O O . ILE A 1 98 ? -2.074 -7.059 4.512 1 98.81 98 ILE A O 1
ATOM 748 N N . ALA A 1 99 ? -0.674 -6.887 6.16 1 98.62 99 ALA A N 1
ATOM 749 C CA . ALA A 1 99 ? 0.404 -6.215 5.438 1 98.62 99 ALA A CA 1
ATOM 750 C C . ALA A 1 99 ? 1.752 -6.867 5.738 1 98.62 99 ALA A C 1
ATOM 752 O O . ALA A 1 99 ? 2.17 -6.945 6.895 1 98.62 99 ALA A O 1
ATOM 753 N N . ASN A 1 100 ? 2.473 -7.352 4.676 1 97.44 100 ASN A N 1
ATOM 754 C CA . ASN A 1 100 ? 3.719 -8.086 4.863 1 97.44 100 ASN A CA 1
ATOM 755 C C . ASN A 1 100 ? 4.891 -7.387 4.18 1 97.44 100 ASN A C 1
ATOM 757 O O . ASN A 1 100 ? 4.883 -7.199 2.963 1 97.44 100 ASN A O 1
ATOM 761 N N . SER A 1 101 ? 5.898 -7.027 4.941 1 96.56 101 SER A N 1
ATOM 762 C CA . SER A 1 101 ? 7.246 -6.703 4.484 1 96.56 101 SER A CA 1
ATOM 763 C C . SER A 1 101 ? 7.258 -5.414 3.668 1 96.56 101 SER A C 1
ATOM 765 O O . SER A 1 101 ? 8.141 -5.211 2.834 1 96.56 101 SER A O 1
ATOM 767 N N . ASN A 1 102 ? 6.258 -4.617 3.801 1 98.25 102 ASN A N 1
ATOM 768 C CA . ASN A 1 102 ? 6.27 -3.352 3.076 1 98.25 102 ASN A CA 1
ATOM 769 C C . ASN A 1 102 ? 7.234 -2.354 3.713 1 98.25 102 ASN A C 1
ATOM 771 O O . ASN A 1 102 ? 7.227 -2.168 4.934 1 98.25 102 ASN A O 1
ATOM 775 N N . LEU A 1 103 ? 8.055 -1.76 2.93 1 98.31 103 LEU A N 1
ATOM 776 C CA . LEU A 1 103 ? 9.023 -0.77 3.379 1 98.31 103 LEU A CA 1
ATOM 777 C C . LEU A 1 103 ? 8.883 0.528 2.592 1 98.31 103 LEU A C 1
ATOM 779 O O . LEU A 1 103 ? 8.445 0.516 1.438 1 98.31 103 LEU A O 1
ATOM 783 N N . VAL A 1 104 ? 9.172 1.626 3.201 1 98.25 104 VAL A N 1
ATOM 784 C CA . VAL A 1 104 ? 9.297 2.891 2.482 1 98.25 104 VAL A CA 1
ATOM 785 C C . VAL A 1 104 ? 10.352 2.758 1.382 1 98.25 104 VAL A C 1
ATOM 787 O O . VAL A 1 104 ? 11.43 2.201 1.607 1 98.25 104 VAL A O 1
ATOM 790 N N . PRO A 1 105 ? 10.148 3.268 0.225 1 97.62 105 PRO A N 1
ATOM 791 C CA . PRO A 1 105 ? 10.883 2.869 -0.98 1 97.62 105 PRO A CA 1
ATOM 792 C C . PRO A 1 105 ? 12.383 3.113 -0.867 1 97.62 105 PRO A C 1
ATOM 794 O O . PRO A 1 105 ? 13.18 2.236 -1.206 1 97.62 105 PRO A O 1
ATOM 797 N N . ASP A 1 106 ? 12.859 4.266 -0.366 1 96.75 106 ASP A N 1
ATOM 798 C CA . ASP A 1 106 ? 14.289 4.539 -0.249 1 96.75 106 ASP A CA 1
ATOM 799 C C . ASP A 1 106 ? 14.977 3.482 0.609 1 96.75 106 ASP A C 1
ATOM 801 O O . ASP A 1 106 ? 16.188 3.293 0.513 1 96.75 106 ASP A O 1
ATOM 805 N N . TRP A 1 107 ? 14.211 2.744 1.395 1 97.62 107 TRP A N 1
ATOM 806 C CA . TRP A 1 107 ? 14.758 1.751 2.312 1 97.62 107 TRP A CA 1
ATOM 807 C C . TRP A 1 107 ? 14.359 0.341 1.894 1 97.62 107 TRP A C 1
ATOM 809 O O . TRP A 1 107 ? 14.648 -0.63 2.596 1 97.62 107 TRP A O 1
ATOM 819 N N . ALA A 1 108 ? 13.711 0.181 0.796 1 97.44 108 ALA A N 1
ATOM 820 C CA . ALA A 1 108 ? 13.148 -1.099 0.378 1 97.44 108 ALA A CA 1
ATOM 821 C C . ALA A 1 108 ? 14.172 -1.93 -0.385 1 97.44 108 ALA A C 1
ATOM 823 O O . ALA A 1 108 ? 14.039 -2.133 -1.595 1 97.44 108 ALA A O 1
ATOM 824 N N . ASN A 1 109 ? 15.172 -2.406 0.315 1 95.31 109 ASN A N 1
ATOM 825 C CA . ASN A 1 109 ? 16.203 -3.285 -0.22 1 95.31 109 ASN A CA 1
ATOM 826 C C . ASN A 1 109 ? 16.5 -4.449 0.723 1 95.31 109 ASN A C 1
ATOM 828 O O . ASN A 1 109 ? 16.047 -4.449 1.873 1 95.31 109 ASN A O 1
ATOM 832 N N . TRP A 1 110 ? 17.25 -5.414 0.217 1 94.44 110 TRP A N 1
ATOM 833 C CA . TRP A 1 110 ? 17.469 -6.645 0.971 1 94.44 110 TRP A CA 1
ATOM 834 C C . TRP A 1 110 ? 18.266 -6.363 2.244 1 94.44 110 TRP A C 1
ATOM 836 O O . TRP A 1 110 ? 18.016 -6.98 3.283 1 94.44 110 TRP A O 1
ATOM 846 N N . GLU A 1 111 ? 19.266 -5.484 2.145 1 94.62 111 GLU A N 1
ATOM 847 C CA . GLU A 1 111 ? 20.094 -5.176 3.305 1 94.62 111 GLU A CA 1
ATOM 848 C C . GLU A 1 111 ? 19.25 -4.656 4.465 1 94.62 111 GLU A C 1
ATOM 850 O O . GLU A 1 111 ? 19.328 -5.172 5.582 1 94.62 111 GLU A O 1
ATOM 855 N N . GLU A 1 112 ? 18.422 -3.635 4.176 1 96.62 112 GLU A N 1
ATOM 856 C CA . GLU A 1 112 ? 17.547 -3.086 5.211 1 96.62 112 GLU A CA 1
ATOM 857 C C . GLU A 1 112 ? 16.516 -4.117 5.672 1 96.62 112 GLU A C 1
ATOM 859 O O . GLU A 1 112 ? 16.25 -4.234 6.867 1 96.62 112 GLU A O 1
ATOM 864 N N . PHE A 1 113 ? 16 -4.855 4.801 1 97.12 113 PHE A N 1
ATOM 865 C CA . PHE A 1 113 ? 15.039 -5.895 5.145 1 97.12 113 PHE A CA 1
ATOM 866 C C . PHE A 1 113 ? 15.648 -6.902 6.109 1 97.12 113 PHE A C 1
ATOM 868 O O . PHE A 1 113 ? 15.039 -7.246 7.125 1 97.12 113 PHE A O 1
ATOM 875 N N . ARG A 1 114 ? 16.734 -7.395 5.801 1 95.31 114 ARG A N 1
ATOM 876 C CA . ARG A 1 114 ? 17.375 -8.422 6.617 1 95.31 114 ARG A CA 1
ATOM 877 C C . ARG A 1 114 ? 17.766 -7.875 7.988 1 95.31 114 ARG A C 1
ATOM 879 O O . ARG A 1 114 ? 17.703 -8.602 8.984 1 95.31 114 ARG A O 1
ATOM 886 N N . ARG A 1 115 ? 18.219 -6.605 8 1 96.44 115 ARG A N 1
ATOM 887 C CA . ARG A 1 115 ? 18.469 -5.98 9.297 1 96.44 115 ARG A CA 1
ATOM 888 C C . ARG A 1 115 ? 17.219 -6.008 10.164 1 96.44 115 ARG A C 1
ATOM 890 O O . ARG A 1 115 ? 17.266 -6.434 11.32 1 96.44 115 ARG A O 1
ATOM 897 N N . LEU A 1 116 ? 16.109 -5.617 9.617 1 97.88 116 LEU A N 1
ATOM 898 C CA . LEU A 1 116 ? 14.836 -5.57 10.336 1 97.88 116 LEU A CA 1
ATOM 899 C C . LEU A 1 116 ? 14.375 -6.969 10.719 1 97.88 116 LEU A C 1
ATOM 901 O O . LEU A 1 116 ? 13.828 -7.172 11.805 1 97.88 116 LEU A O 1
ATOM 905 N N . GLU A 1 117 ? 14.523 -7.883 9.82 1 96.06 117 GLU A N 1
ATOM 906 C CA . GLU A 1 117 ? 14.148 -9.266 10.109 1 96.06 117 GLU A CA 1
ATOM 907 C C . GLU A 1 117 ? 14.969 -9.836 11.258 1 96.06 117 GLU A C 1
ATOM 909 O O . GLU A 1 117 ? 14.43 -10.523 12.125 1 96.06 117 GLU A O 1
ATOM 914 N N . ALA A 1 118 ? 16.297 -9.594 11.25 1 95.38 118 ALA A N 1
ATOM 915 C CA . ALA A 1 118 ? 17.188 -10.07 12.305 1 95.38 118 ALA A CA 1
ATOM 916 C C . ALA A 1 118 ? 16.766 -9.5 13.664 1 95.38 118 ALA A C 1
ATOM 918 O O . ALA A 1 118 ? 16.953 -10.156 14.695 1 95.38 118 ALA A O 1
ATOM 919 N N . GLU A 1 119 ? 16.156 -8.336 13.602 1 97.12 119 GLU A N 1
ATOM 920 C CA . GLU A 1 119 ? 15.711 -7.688 14.836 1 97.12 119 GLU A CA 1
ATOM 921 C C . GLU A 1 119 ? 14.305 -8.141 15.227 1 97.12 119 GLU A C 1
ATOM 923 O O . GLU A 1 119 ? 13.75 -7.672 16.219 1 97.12 119 GLU A O 1
ATOM 928 N N . GLY A 1 120 ? 13.703 -9.039 14.469 1 97 120 GLY A N 1
ATOM 929 C CA . GLY A 1 120 ? 12.398 -9.594 14.781 1 97 120 GLY A CA 1
ATOM 930 C C . GLY A 1 120 ? 11.258 -8.641 14.469 1 97 120 GLY A C 1
ATOM 931 O O . GLY A 1 120 ? 10.188 -8.734 15.07 1 97 120 GLY A O 1
ATOM 932 N N . LEU A 1 121 ? 11.414 -7.691 13.477 1 98 121 LEU A N 1
ATOM 933 C CA . LEU A 1 121 ? 10.445 -6.621 13.273 1 98 121 LEU A CA 1
ATOM 934 C C . LEU A 1 121 ? 9.617 -6.871 12.016 1 98 121 LEU A C 1
ATOM 936 O O . LEU A 1 121 ? 8.602 -6.203 11.797 1 98 121 LEU A O 1
ATOM 940 N N . THR A 1 122 ? 10.008 -7.824 11.195 1 97.69 122 THR A N 1
ATOM 941 C CA . THR A 1 122 ? 9.336 -8.086 9.93 1 97.69 122 THR A CA 1
ATOM 942 C C . THR A 1 122 ? 9.539 -9.531 9.492 1 97.69 122 THR A C 1
ATOM 944 O O . THR A 1 122 ? 10.148 -10.32 10.219 1 97.69 122 THR A O 1
ATOM 947 N N . MET A 1 123 ? 8.883 -9.891 8.398 1 96.5 123 MET A N 1
ATOM 948 C CA . MET A 1 123 ? 9.047 -11.195 7.773 1 96.5 123 MET A CA 1
ATOM 949 C C . MET A 1 123 ? 8.766 -11.125 6.277 1 96.5 123 MET A C 1
ATOM 951 O O . MET A 1 123 ? 8.008 -10.266 5.828 1 96.5 123 MET A O 1
ATOM 955 N N . TYR A 1 124 ? 9.43 -12.008 5.57 1 95.19 124 TYR A N 1
ATOM 956 C CA . TYR A 1 124 ? 9.117 -12.133 4.152 1 95.19 124 TYR A CA 1
ATOM 957 C C . TYR A 1 124 ? 7.895 -13.016 3.938 1 95.19 124 TYR A C 1
ATOM 959 O O . TYR A 1 124 ? 7.965 -14.234 4.117 1 95.19 124 TYR A O 1
ATOM 967 N N . GLY A 1 125 ? 6.805 -12.383 3.59 1 92.81 125 GLY A N 1
ATOM 968 C CA . GLY A 1 125 ? 5.555 -13.109 3.434 1 92.81 125 GLY A CA 1
ATOM 969 C C . GLY A 1 125 ? 5.402 -13.75 2.068 1 92.81 125 GLY A C 1
ATOM 970 O O . GLY A 1 125 ? 4.633 -14.703 1.902 1 92.81 125 GLY A O 1
ATOM 971 N N . GLN A 1 126 ? 6.234 -13.195 1.155 1 89.5 126 GLN A N 1
ATOM 972 C CA . GLN A 1 126 ? 6.035 -13.555 -0.244 1 89.5 126 GLN A CA 1
ATOM 973 C C . GLN A 1 126 ? 4.598 -13.305 -0.678 1 89.5 126 GLN A C 1
ATOM 975 O O . GLN A 1 126 ? 4.059 -12.219 -0.462 1 89.5 126 GLN A O 1
ATOM 980 N N . MET A 1 127 ? 3.969 -14.172 -1.376 1 92.69 127 MET A N 1
ATOM 981 C CA . MET A 1 127 ? 2.598 -13.961 -1.835 1 92.69 127 MET A CA 1
ATOM 982 C C . MET A 1 127 ? 1.62 -14.812 -1.028 1 92.69 127 MET A C 1
ATOM 984 O O . MET A 1 127 ? 1.128 -14.375 0.014 1 92.69 127 MET A O 1
ATOM 988 N N . THR A 1 128 ? 1.479 -16.062 -1.337 1 94.31 128 THR A N 1
ATOM 989 C CA . THR A 1 128 ? 0.435 -16.906 -0.749 1 94.31 128 THR A CA 1
ATOM 990 C C . THR A 1 128 ? 0.881 -17.453 0.603 1 94.31 128 THR A C 1
ATOM 992 O O . THR A 1 128 ? 0.055 -17.906 1.395 1 94.31 128 THR A O 1
ATOM 995 N N . ALA A 1 129 ? 2.197 -17.438 0.917 1 95.56 129 ALA A N 1
ATOM 996 C CA . ALA A 1 129 ? 2.676 -17.891 2.219 1 95.56 129 ALA A CA 1
ATOM 997 C C . ALA A 1 129 ? 2.152 -17 3.34 1 95.56 129 ALA A C 1
ATOM 999 O O . ALA A 1 129 ? 1.573 -17.484 4.312 1 95.56 129 ALA A O 1
ATOM 1000 N N . GLY A 1 130 ? 2.324 -15.711 3.158 1 96.12 130 GLY A N 1
ATOM 1001 C CA . GLY A 1 130 ? 1.96 -14.773 4.203 1 96.12 130 GLY A CA 1
ATOM 1002 C C . GLY A 1 130 ? 0.5 -14.359 4.156 1 96.12 130 GLY A C 1
ATOM 1003 O O . GLY A 1 130 ? 0.016 -13.664 5.047 1 96.12 130 GLY A O 1
ATOM 1004 N N . SER A 1 131 ? -0.226 -14.734 3.131 1 96.62 131 SER A N 1
ATOM 1005 C CA . SER A 1 131 ? -1.641 -14.391 3.029 1 96.62 131 SER A CA 1
ATOM 1006 C C . SER A 1 131 ? -2.523 -15.625 3.188 1 96.62 131 SER A C 1
ATOM 1008 O O . SER A 1 131 ? -3.73 -15.57 2.943 1 96.62 131 SER A O 1
ATOM 1010 N N . TRP A 1 132 ? -1.939 -16.781 3.461 1 98.06 132 TRP A N 1
ATOM 1011 C CA . TRP A 1 132 ? -2.572 -17.984 3.984 1 98.06 132 TRP A CA 1
ATOM 1012 C C . TRP A 1 132 ? -3.492 -18.609 2.941 1 98.06 132 TRP A C 1
ATOM 1014 O O . TRP A 1 132 ? -4.617 -19.016 3.254 1 98.06 132 TRP A O 1
ATOM 1024 N N . ILE A 1 133 ? -3.07 -18.656 1.673 1 97.56 133 ILE A N 1
ATOM 1025 C CA . ILE A 1 133 ? -3.881 -19.297 0.638 1 97.56 133 ILE A CA 1
ATOM 1026 C C . ILE A 1 133 ? -2.986 -20.109 -0.292 1 97.56 133 ILE A C 1
ATOM 1028 O O . ILE A 1 133 ? -3.279 -20.25 -1.482 1 97.56 133 ILE A O 1
ATOM 1032 N N . TYR A 1 134 ? -1.886 -20.562 0.266 1 96.62 134 TYR A N 1
ATOM 1033 C CA . TYR A 1 134 ? -1.041 -21.484 -0.469 1 96.62 134 TYR A CA 1
ATOM 1034 C C . TYR A 1 134 ? -1.676 -22.875 -0.52 1 96.62 134 TYR A C 1
ATOM 1036 O O . TYR A 1 134 ? -2.125 -23.391 0.503 1 96.62 134 TYR A O 1
ATOM 1044 N N . ILE A 1 135 ? -1.768 -23.469 -1.704 1 95.5 135 ILE A N 1
ATOM 1045 C CA . ILE A 1 135 ? -2.43 -24.75 -1.859 1 95.5 135 ILE A CA 1
ATOM 1046 C C . ILE A 1 135 ? -1.44 -25.781 -2.408 1 95.5 135 ILE A C 1
ATOM 1048 O O . ILE A 1 135 ? -1.809 -26.641 -3.213 1 95.5 135 ILE A O 1
ATOM 1052 N N . GLY A 1 136 ? -0.157 -25.562 -2.07 1 93.38 136 GLY A N 1
ATOM 1053 C CA . GLY A 1 136 ? 0.877 -26.453 -2.559 1 93.38 136 GLY A CA 1
ATOM 1054 C C . GLY A 1 136 ? 1.297 -26.156 -3.986 1 93.38 136 GLY A C 1
ATOM 1055 O O . GLY A 1 136 ? 0.989 -25.094 -4.523 1 93.38 136 GLY A O 1
ATOM 1056 N N . THR A 1 137 ? 1.937 -27.109 -4.582 1 92.5 137 THR A N 1
ATOM 1057 C CA . THR A 1 137 ? 2.514 -26.969 -5.914 1 92.5 137 THR A CA 1
ATOM 1058 C C . THR A 1 137 ? 1.423 -26.734 -6.957 1 92.5 137 THR A C 1
ATOM 1060 O O . THR A 1 137 ? 1.648 -26.047 -7.957 1 92.5 137 THR A O 1
ATOM 1063 N N . GLN A 1 138 ? 0.238 -27.172 -6.645 1 93.69 138 GLN A N 1
ATOM 1064 C CA . GLN A 1 138 ? -0.871 -27.047 -7.586 1 93.69 138 GLN A CA 1
ATOM 1065 C C . GLN A 1 138 ? -1.215 -25.578 -7.848 1 93.69 138 GLN A C 1
ATOM 1067 O O . GLN A 1 138 ? -1.781 -25.25 -8.891 1 93.69 138 GLN A O 1
ATOM 1072 N N . GLY A 1 139 ? -0.864 -24.75 -6.953 1 93 139 GLY A N 1
ATOM 1073 C CA . GLY A 1 139 ? -1.237 -23.344 -7.059 1 93 139 GLY A CA 1
ATOM 1074 C C . GLY A 1 139 ? -0.707 -22.688 -8.312 1 93 139 GLY A C 1
ATOM 1075 O O . GLY A 1 139 ? -1.337 -21.766 -8.852 1 93 139 GLY A O 1
ATOM 1076 N N . ILE A 1 140 ? 0.44 -23.141 -8.742 1 93.56 140 ILE A N 1
ATOM 1077 C CA . ILE A 1 140 ? 1.037 -22.484 -9.898 1 93.56 140 ILE A CA 1
ATOM 1078 C C . ILE A 1 140 ? 0.978 -23.406 -11.109 1 93.56 140 ILE A C 1
ATOM 1080 O O . ILE A 1 140 ? 1.354 -23.031 -12.219 1 93.56 140 ILE A O 1
ATOM 1084 N N . LEU A 1 141 ? 0.41 -24.578 -11.023 1 95.81 141 LEU A N 1
ATOM 1085 C CA . LEU A 1 141 ? 0.474 -25.609 -12.047 1 95.81 141 LEU A CA 1
ATOM 1086 C C . LEU A 1 141 ? -0.296 -25.203 -13.297 1 95.81 141 LEU A C 1
ATOM 1088 O O . LEU A 1 141 ? 0.208 -25.328 -14.414 1 95.81 141 LEU A O 1
ATOM 1092 N N . GLN A 1 142 ? -1.469 -24.719 -13.109 1 94.81 142 GLN A N 1
ATOM 1093 C CA . GLN A 1 142 ? -2.25 -24.375 -14.297 1 94.81 142 GLN A CA 1
ATOM 1094 C C . GLN A 1 142 ? -1.605 -23.234 -15.078 1 94.81 142 GLN A C 1
ATOM 1096 O O . GLN A 1 142 ? -1.562 -23.281 -16.312 1 94.81 142 GLN A O 1
ATOM 1101 N N . GLY A 1 143 ? -1.191 -22.172 -14.328 1 93.31 143 GLY A N 1
ATOM 1102 C CA . GLY A 1 143 ? -0.515 -21.094 -15.023 1 93.31 143 GLY A CA 1
ATOM 1103 C C . GLY A 1 143 ? 0.682 -21.562 -15.828 1 93.31 143 GLY A C 1
ATOM 1104 O O . GLY A 1 143 ? 0.886 -21.125 -16.969 1 93.31 143 GLY A O 1
ATOM 1105 N N . THR A 1 144 ? 1.461 -22.422 -15.273 1 95.75 144 THR A N 1
ATOM 1106 C CA . THR A 1 144 ? 2.613 -23 -15.961 1 95.75 144 THR A CA 1
ATOM 1107 C C . THR A 1 144 ? 2.166 -23.844 -17.156 1 95.75 144 THR A C 1
ATOM 1109 O O . THR A 1 144 ? 2.756 -23.75 -18.234 1 95.75 144 THR A O 1
ATOM 1112 N N . TYR A 1 145 ? 1.124 -24.656 -16.938 1 96 145 TYR A N 1
ATOM 1113 C CA . TYR A 1 145 ? 0.543 -25.469 -18 1 96 145 TYR A CA 1
ATOM 1114 C C . TYR A 1 145 ? 0.101 -24.609 -19.172 1 96 145 TYR A C 1
ATOM 1116 O O . TYR A 1 145 ? 0.386 -24.938 -20.328 1 96 145 TYR A O 1
ATOM 1124 N N . GLU A 1 146 ? -0.566 -23.469 -18.844 1 93.12 146 GLU A N 1
ATOM 1125 C CA . GLU A 1 146 ? -1.083 -22.594 -19.891 1 93.12 146 GLU A CA 1
ATOM 1126 C C . GLU A 1 146 ? 0.051 -21.922 -20.656 1 93.12 146 GLU A C 1
ATOM 1128 O O . GLU A 1 146 ? -0.071 -21.672 -21.859 1 93.12 146 GLU A O 1
ATOM 1133 N N . CYS A 1 147 ? 1.079 -21.547 -20.016 1 94.94 147 CYS A N 1
ATOM 1134 C CA . CYS A 1 147 ? 2.238 -20.984 -20.688 1 94.94 147 CYS A CA 1
ATOM 1135 C C . CYS A 1 147 ? 2.805 -21.953 -21.719 1 94.94 147 CYS A C 1
ATOM 1137 O O . CYS A 1 147 ? 3.035 -21.578 -22.875 1 94.94 147 CYS A O 1
ATOM 1139 N N . PHE A 1 148 ? 2.979 -23.203 -21.344 1 97.38 148 PHE A N 1
ATOM 1140 C CA . PHE A 1 148 ? 3.535 -24.203 -22.234 1 97.38 148 PHE A CA 1
ATOM 1141 C C . PHE A 1 148 ? 2.545 -24.547 -23.344 1 97.38 148 PHE A C 1
ATOM 1143 O O . PHE A 1 148 ? 2.943 -24.828 -24.484 1 97.38 148 PHE A O 1
ATOM 1150 N N . ALA A 1 149 ? 1.239 -24.547 -22.984 1 95.94 149 ALA A N 1
ATOM 1151 C CA . ALA A 1 149 ? 0.217 -24.766 -24 1 95.94 149 ALA A CA 1
ATOM 1152 C C . ALA A 1 149 ? 0.26 -23.688 -25.078 1 95.94 149 ALA A C 1
ATOM 1154 O O . ALA A 1 149 ? 0.078 -23.984 -26.25 1 95.94 149 ALA A O 1
ATOM 1155 N N . GLU A 1 150 ? 0.433 -22.484 -24.641 1 95.38 150 GLU A N 1
ATOM 1156 C CA . GLU A 1 150 ? 0.528 -21.375 -25.578 1 95.38 150 GLU A CA 1
ATOM 1157 C C . GLU A 1 150 ? 1.756 -21.516 -26.484 1 95.38 150 GLU A C 1
ATOM 1159 O O . GLU A 1 150 ? 1.688 -21.266 -27.688 1 95.38 150 GLU A O 1
ATOM 1164 N N . ILE A 1 151 ? 2.883 -21.922 -25.938 1 97.62 151 ILE A N 1
ATOM 1165 C CA . ILE A 1 151 ? 4.09 -22.172 -26.719 1 97.62 151 ILE A CA 1
ATOM 1166 C C . ILE A 1 151 ? 3.84 -23.281 -27.719 1 97.62 151 ILE A C 1
ATOM 1168 O O . ILE A 1 151 ? 4.227 -23.172 -28.891 1 97.62 151 ILE A O 1
ATOM 1172 N N . ALA A 1 152 ? 3.201 -24.359 -27.25 1 97.69 152 ALA A N 1
ATOM 1173 C CA . ALA A 1 152 ? 2.871 -25.469 -28.141 1 97.69 152 ALA A CA 1
ATOM 1174 C C . ALA A 1 152 ? 2.023 -25 -29.312 1 97.69 152 ALA A C 1
ATOM 1176 O O . ALA A 1 152 ? 2.27 -25.406 -30.453 1 97.69 152 ALA A O 1
ATOM 1177 N N . ARG A 1 153 ? 1.037 -24.203 -29 1 96 153 ARG A N 1
ATOM 1178 C CA . ARG A 1 153 ? 0.134 -23.703 -30.031 1 96 153 ARG A CA 1
ATOM 1179 C C . ARG A 1 153 ? 0.887 -22.844 -31.047 1 96 153 ARG A C 1
ATOM 1181 O O . ARG A 1 153 ? 0.662 -22.969 -32.25 1 96 153 ARG A O 1
ATOM 1188 N N . ARG A 1 154 ? 1.759 -22.062 -30.562 1 96.25 154 ARG A N 1
ATOM 1189 C CA . ARG A 1 154 ? 2.434 -21.094 -31.406 1 96.25 154 ARG A CA 1
ATOM 1190 C C . ARG A 1 154 ? 3.564 -21.75 -32.188 1 96.25 154 ARG A C 1
ATOM 1192 O O . ARG A 1 154 ? 3.838 -21.359 -33.344 1 96.25 154 ARG A O 1
ATOM 1199 N N . ARG A 1 155 ? 4.219 -22.703 -31.578 1 96.94 155 ARG A N 1
ATOM 1200 C CA . ARG A 1 155 ? 5.508 -23.078 -32.156 1 96.94 155 ARG A CA 1
ATOM 1201 C C . ARG A 1 155 ? 5.516 -24.562 -32.531 1 96.94 155 ARG A C 1
ATOM 1203 O O . ARG A 1 155 ? 6.355 -25 -33.312 1 96.94 155 ARG A O 1
ATOM 1210 N N . PHE A 1 156 ? 4.605 -25.344 -32 1 97.69 156 PHE A N 1
ATOM 1211 C CA . PHE A 1 156 ? 4.77 -26.797 -32.156 1 97.69 156 PHE A CA 1
ATOM 1212 C C . PHE A 1 156 ? 3.447 -27.453 -32.531 1 97.69 156 PHE A C 1
ATOM 1214 O O . PHE A 1 156 ? 3.139 -28.547 -32.062 1 97.69 156 PHE A O 1
ATOM 1221 N N . ASP A 1 157 ? 2.66 -26.828 -33.25 1 95.75 157 ASP A N 1
ATOM 1222 C CA . ASP A 1 157 ? 1.419 -27.344 -33.812 1 95.75 157 ASP A CA 1
ATOM 1223 C C . ASP A 1 157 ? 0.47 -27.812 -32.719 1 95.75 157 ASP A C 1
ATOM 1225 O O . ASP A 1 157 ? -0.184 -28.844 -32.875 1 95.75 157 ASP A O 1
ATOM 1229 N N . GLY A 1 158 ? 0.566 -27.266 -31.531 1 95.81 158 GLY A N 1
ATOM 1230 C CA . GLY A 1 158 ? -0.453 -27.422 -30.5 1 95.81 158 GLY A CA 1
ATOM 1231 C C . GLY A 1 158 ? -0.101 -28.469 -29.469 1 95.81 158 GLY A C 1
ATOM 1232 O O . GLY A 1 158 ? -0.869 -28.703 -28.531 1 95.81 158 GLY A O 1
ATOM 1233 N N . SER A 1 159 ? 1.028 -29.125 -29.594 1 97.25 159 SER A N 1
ATOM 1234 C CA . SER A 1 159 ? 1.473 -30.141 -28.641 1 97.25 159 SER A CA 1
ATOM 1235 C C . SER A 1 159 ? 2.986 -30.094 -28.469 1 97.25 159 SER A C 1
ATOM 1237 O O . SER A 1 159 ? 3.723 -29.781 -29.391 1 97.25 159 SER A O 1
ATOM 1239 N N . LEU A 1 160 ? 3.408 -30.5 -27.266 1 98.56 160 LEU A N 1
ATOM 1240 C CA . LEU A 1 160 ? 4.848 -30.547 -27.016 1 98.56 160 LEU A CA 1
ATOM 1241 C C . LEU A 1 160 ? 5.398 -31.953 -27.266 1 98.56 160 LEU A C 1
ATOM 1243 O O . LEU A 1 160 ? 6.57 -32.219 -26.984 1 98.56 160 LEU A O 1
ATOM 1247 N N . ALA A 1 161 ? 4.551 -32.812 -27.812 1 98.44 161 ALA A N 1
ATOM 1248 C CA . ALA A 1 161 ? 5.055 -34.125 -28.172 1 98.44 161 ALA A CA 1
ATOM 1249 C C . ALA A 1 161 ? 6.242 -34.031 -29.125 1 98.44 161 ALA A C 1
ATOM 1251 O O . ALA A 1 161 ? 6.188 -33.281 -30.109 1 98.44 161 ALA A O 1
ATOM 1252 N N . GLY A 1 162 ? 7.297 -34.688 -28.703 1 98.56 162 GLY A N 1
ATOM 1253 C CA . GLY A 1 162 ? 8.492 -34.688 -29.531 1 98.56 162 GLY A CA 1
ATOM 1254 C C . GLY A 1 162 ? 9.406 -33.5 -29.25 1 98.56 162 GLY A C 1
ATOM 1255 O O . GLY A 1 162 ? 10.32 -33.219 -30.016 1 98.56 162 GLY A O 1
ATOM 1256 N N . THR A 1 163 ? 9.109 -32.781 -28.172 1 98.81 163 THR A N 1
ATOM 1257 C CA . THR A 1 163 ? 9.961 -31.672 -27.797 1 98.81 163 THR A CA 1
ATOM 1258 C C . THR A 1 163 ? 10.562 -31.891 -26.406 1 98.81 163 THR A C 1
ATOM 1260 O O . THR A 1 163 ? 10.07 -32.719 -25.641 1 98.81 163 THR A O 1
ATOM 1263 N N . ILE A 1 164 ? 11.703 -31.219 -26.109 1 98.88 164 ILE A N 1
ATOM 1264 C CA . ILE A 1 164 ? 12.352 -31.25 -24.812 1 98.88 164 ILE A CA 1
ATOM 1265 C C . ILE A 1 164 ? 12.367 -29.844 -24.203 1 98.88 164 ILE A C 1
ATOM 1267 O O . ILE A 1 164 ? 12.766 -28.891 -24.859 1 98.88 164 ILE A O 1
ATOM 1271 N N . THR A 1 165 ? 11.844 -29.734 -23.016 1 98.94 165 THR A N 1
ATOM 1272 C CA . THR A 1 165 ? 11.945 -28.516 -22.219 1 98.94 165 THR A CA 1
ATOM 1273 C C . THR A 1 165 ? 13.047 -28.656 -21.156 1 98.94 165 THR A C 1
ATOM 1275 O O . THR A 1 165 ? 13.039 -29.609 -20.375 1 98.94 165 THR A O 1
ATOM 1278 N N . LEU A 1 166 ? 14.008 -27.734 -21.172 1 98.94 166 LEU A N 1
ATOM 1279 C CA . LEU A 1 166 ? 15.039 -27.641 -20.156 1 98.94 166 LEU A CA 1
ATOM 1280 C C . LEU A 1 166 ? 14.688 -26.562 -19.125 1 98.94 166 LEU A C 1
ATOM 1282 O O . LEU A 1 166 ? 14.375 -25.422 -19.5 1 98.94 166 LEU A O 1
ATOM 1286 N N . THR A 1 167 ? 14.656 -26.906 -17.875 1 98.75 167 THR A N 1
ATOM 1287 C CA . THR A 1 167 ? 14.359 -25.938 -16.828 1 98.75 167 THR A CA 1
ATOM 1288 C C . THR A 1 167 ? 15.125 -26.266 -15.547 1 98.75 167 THR A C 1
ATOM 1290 O O . THR A 1 167 ? 15.93 -27.188 -15.523 1 98.75 167 THR A O 1
ATOM 1293 N N . ALA A 1 168 ? 15.008 -25.375 -14.531 1 98.38 168 ALA A N 1
ATOM 1294 C CA . ALA A 1 168 ? 15.664 -25.594 -13.242 1 98.38 168 ALA A CA 1
ATOM 1295 C C . ALA A 1 168 ? 14.773 -25.125 -12.094 1 98.38 168 ALA A C 1
ATOM 1297 O O . ALA A 1 168 ? 13.969 -24.203 -12.25 1 98.38 168 ALA A O 1
ATOM 1298 N N . GLY A 1 169 ? 14.977 -25.781 -10.961 1 96.69 169 GLY A N 1
ATOM 1299 C CA . GLY A 1 169 ? 14.211 -25.484 -9.766 1 96.69 169 GLY A CA 1
ATOM 1300 C C . GLY A 1 169 ? 13.055 -26.453 -9.547 1 96.69 169 GLY A C 1
ATOM 1301 O O . GLY A 1 169 ? 12.133 -26.516 -10.359 1 96.69 169 GLY A O 1
ATOM 1302 N N . LEU A 1 170 ? 13.078 -27.203 -8.492 1 96.81 170 LEU A N 1
ATOM 1303 C CA . LEU A 1 170 ? 12.016 -28.156 -8.172 1 96.81 170 LEU A CA 1
ATOM 1304 C C . LEU A 1 170 ? 11.508 -27.938 -6.746 1 96.81 170 LEU A C 1
ATOM 1306 O O . LEU A 1 170 ? 11.078 -28.891 -6.086 1 96.81 170 LEU A O 1
ATOM 1310 N N . GLY A 1 171 ? 11.672 -26.672 -6.297 1 91.25 171 GLY A N 1
ATOM 1311 C CA . GLY A 1 171 ? 11.086 -26.297 -5.02 1 91.25 171 GLY A CA 1
ATOM 1312 C C . GLY A 1 171 ? 9.57 -26.234 -5.051 1 91.25 171 GLY A C 1
ATOM 1313 O O . GLY A 1 171 ? 8.938 -26.906 -5.871 1 91.25 171 GLY A O 1
ATOM 1314 N N . GLY A 1 172 ? 8.961 -25.516 -4.055 1 89.19 172 GLY A N 1
ATOM 1315 C CA . GLY A 1 172 ? 7.512 -25.422 -3.984 1 89.19 172 GLY A CA 1
ATOM 1316 C C . GLY A 1 172 ? 6.867 -25.047 -5.309 1 89.19 172 GLY A C 1
ATOM 1317 O O . GLY A 1 172 ? 6.363 -25.922 -6.023 1 89.19 172 GLY A O 1
ATOM 1318 N N . MET A 1 173 ? 7.078 -23.969 -5.758 1 90.62 173 MET A N 1
ATOM 1319 C CA . MET A 1 173 ? 6.461 -23.469 -6.984 1 90.62 173 MET A CA 1
ATOM 1320 C C . MET A 1 173 ? 7.145 -24.047 -8.211 1 90.62 173 MET A C 1
ATOM 1322 O O . MET A 1 173 ? 6.477 -24.516 -9.141 1 90.62 173 MET A O 1
ATOM 1326 N N . GLY A 1 174 ? 8.469 -24.141 -8.195 1 93.12 174 GLY A N 1
ATOM 1327 C CA . GLY A 1 174 ? 9.195 -24.703 -9.32 1 93.12 174 GLY A CA 1
ATOM 1328 C C . GLY A 1 174 ? 8.859 -26.156 -9.578 1 93.12 174 GLY A C 1
ATOM 1329 O O . GLY A 1 174 ? 9.047 -26.656 -10.695 1 93.12 174 GLY A O 1
ATOM 1330 N N . GLY A 1 175 ? 8.305 -26.766 -8.594 1 94.5 175 GLY A N 1
ATOM 1331 C CA . GLY A 1 175 ? 7.953 -28.172 -8.688 1 94.5 175 GLY A CA 1
ATOM 1332 C C . GLY A 1 175 ? 6.805 -28.438 -9.641 1 94.5 175 GLY A C 1
ATOM 1333 O O . GLY A 1 175 ? 6.574 -29.578 -10.031 1 94.5 175 GLY A O 1
ATOM 1334 N N . ALA A 1 176 ? 6.16 -27.406 -10.094 1 96.06 176 ALA A N 1
ATOM 1335 C CA . ALA A 1 176 ? 5.016 -27.578 -10.984 1 96.06 176 ALA A CA 1
ATOM 1336 C C . ALA A 1 176 ? 5.469 -27.812 -12.43 1 96.06 176 ALA A C 1
ATOM 1338 O O . ALA A 1 176 ? 4.707 -28.312 -13.258 1 96.06 176 ALA A O 1
ATOM 1339 N N . GLN A 1 177 ? 6.734 -27.469 -12.758 1 97.62 177 GLN A N 1
ATOM 1340 C CA . GLN A 1 177 ? 7.219 -27.375 -14.133 1 97.62 177 GLN A CA 1
ATOM 1341 C C . GLN A 1 177 ? 7.152 -28.734 -14.828 1 97.62 177 GLN A C 1
ATOM 1343 O O . GLN A 1 177 ? 6.648 -28.844 -15.945 1 97.62 177 GLN A O 1
ATOM 1348 N N . PRO A 1 178 ? 7.625 -29.812 -14.117 1 98.31 178 PRO A N 1
ATOM 1349 C CA . PRO A 1 178 ? 7.656 -31.094 -14.828 1 98.31 178 PRO A CA 1
ATOM 1350 C C . PRO A 1 178 ? 6.27 -31.562 -15.258 1 98.31 178 PRO A C 1
ATOM 1352 O O . PRO A 1 178 ? 6.07 -31.938 -16.422 1 98.31 178 PRO A O 1
ATOM 1355 N N . LEU A 1 179 ? 5.34 -31.5 -14.336 1 97.81 179 LEU A N 1
ATOM 1356 C CA . LEU A 1 179 ? 3.984 -31.953 -14.633 1 97.81 179 LEU A CA 1
ATOM 1357 C C . LEU A 1 179 ? 3.334 -31.062 -15.688 1 97.81 179 LEU A C 1
ATOM 1359 O O . LEU A 1 179 ? 2.596 -31.547 -16.547 1 97.81 179 LEU A O 1
ATOM 1363 N N . ALA A 1 180 ? 3.572 -29.766 -15.625 1 97.81 180 ALA A N 1
ATOM 1364 C CA . ALA A 1 180 ? 3.029 -28.844 -16.609 1 97.81 180 ALA A CA 1
ATOM 1365 C C . ALA A 1 180 ? 3.477 -29.203 -18.016 1 97.81 180 ALA A C 1
ATOM 1367 O O . ALA A 1 180 ? 2.695 -29.109 -18.969 1 97.81 180 ALA A O 1
ATOM 1368 N N . VAL A 1 181 ? 4.758 -29.641 -18.172 1 98.56 181 VAL A N 1
ATOM 1369 C CA . VAL A 1 181 ? 5.316 -29.984 -19.484 1 98.56 181 VAL A CA 1
ATOM 1370 C C . VAL A 1 181 ? 4.734 -31.312 -19.953 1 98.56 181 VAL A C 1
ATOM 1372 O O . VAL A 1 181 ? 4.32 -31.453 -21.109 1 98.56 181 VAL A O 1
ATOM 1375 N N . THR A 1 182 ? 4.672 -32.312 -19.031 1 98.38 182 THR A N 1
ATOM 1376 C CA . THR A 1 182 ? 4.199 -33.625 -19.422 1 98.38 182 THR A CA 1
ATOM 1377 C C . THR A 1 182 ? 2.699 -33.594 -19.703 1 98.38 182 THR A C 1
ATOM 1379 O O . THR A 1 182 ? 2.215 -34.312 -20.578 1 98.38 182 THR A O 1
ATOM 1382 N N . MET A 1 183 ? 1.95 -32.719 -19.016 1 97.31 183 MET A N 1
ATOM 1383 C CA . MET A 1 183 ? 0.526 -32.562 -19.281 1 97.31 183 MET A CA 1
ATOM 1384 C C . MET A 1 183 ? 0.304 -31.969 -20.688 1 97.31 183 MET A C 1
ATOM 1386 O O . MET A 1 183 ? -0.795 -32.062 -21.234 1 97.31 183 MET A O 1
ATOM 1390 N N . ASN A 1 184 ? 1.306 -31.359 -21.234 1 97.75 184 ASN A N 1
ATOM 1391 C CA . ASN A 1 184 ? 1.283 -30.906 -22.625 1 97.75 184 ASN A CA 1
ATOM 1392 C C . ASN A 1 184 ? 1.981 -31.891 -23.547 1 97.75 184 ASN A C 1
ATOM 1394 O O . ASN A 1 184 ? 2.311 -31.547 -24.688 1 97.75 184 ASN A O 1
ATOM 1398 N N . ASP A 1 185 ? 2.328 -33.062 -23.047 1 98.12 185 ASP A N 1
ATOM 1399 C CA . ASP A 1 185 ? 2.812 -34.219 -23.797 1 98.12 185 ASP A CA 1
ATOM 1400 C C . ASP A 1 185 ? 4.301 -34.062 -24.125 1 98.12 185 ASP A C 1
ATOM 1402 O O . ASP A 1 185 ? 4.816 -34.75 -25 1 98.12 185 ASP A O 1
ATOM 1406 N N . GLY A 1 186 ? 4.98 -33.188 -23.438 1 98.75 186 GLY A N 1
ATOM 1407 C CA . GLY A 1 186 ? 6.391 -32.969 -23.719 1 98.75 186 GLY A CA 1
ATOM 1408 C C . GLY A 1 186 ? 7.312 -33.719 -22.766 1 98.75 186 GLY A C 1
ATOM 1409 O O . GLY A 1 186 ? 6.844 -34.438 -21.875 1 98.75 186 GLY A O 1
ATOM 1410 N N . VAL A 1 187 ? 8.625 -33.594 -23.062 1 98.88 187 VAL A N 1
ATOM 1411 C CA . VAL A 1 187 ? 9.688 -34.125 -22.219 1 98.88 187 VAL A CA 1
ATOM 1412 C C . VAL A 1 187 ? 10.336 -32.969 -21.438 1 98.88 187 VAL A C 1
ATOM 1414 O O . VAL A 1 187 ? 10.578 -31.906 -22 1 98.88 187 VAL A O 1
ATOM 1417 N N . ALA A 1 188 ? 10.516 -33.156 -20.141 1 98.88 188 ALA A N 1
ATOM 1418 C CA . ALA A 1 188 ? 11.133 -32.125 -19.328 1 98.88 188 ALA A CA 1
ATOM 1419 C C . ALA A 1 188 ? 12.414 -32.625 -18.672 1 98.88 188 ALA A C 1
ATOM 1421 O O . ALA A 1 188 ? 12.461 -33.719 -18.141 1 98.88 188 ALA A O 1
ATOM 1422 N N . LEU A 1 189 ? 13.477 -31.875 -18.812 1 98.94 189 LEU A N 1
ATOM 1423 C CA . LEU A 1 189 ? 14.672 -32.031 -17.984 1 98.94 189 LEU A CA 1
ATOM 1424 C C . LEU A 1 189 ? 14.742 -30.922 -16.922 1 98.94 189 LEU A C 1
ATOM 1426 O O . LEU A 1 189 ? 14.852 -29.75 -17.266 1 98.94 189 LEU A O 1
ATOM 1430 N N . CYS A 1 190 ? 14.672 -31.297 -15.672 1 98.81 190 CYS A N 1
ATOM 1431 C CA . CYS A 1 190 ? 14.578 -30.344 -14.57 1 98.81 190 CYS A CA 1
ATOM 1432 C C . CYS A 1 190 ? 15.789 -30.453 -13.648 1 98.81 190 CYS A C 1
ATOM 1434 O O . CYS A 1 190 ? 15.938 -31.453 -12.93 1 98.81 190 CYS A O 1
ATOM 1436 N N . ILE A 1 191 ? 16.562 -29.422 -13.57 1 98.75 191 ILE A N 1
ATOM 1437 C CA . ILE A 1 191 ? 17.75 -29.422 -12.734 1 98.75 191 ILE A CA 1
ATOM 1438 C C . ILE A 1 191 ? 17.406 -28.938 -11.328 1 98.75 191 ILE A C 1
ATOM 1440 O O . ILE A 1 191 ? 16.656 -27.969 -11.164 1 98.75 191 ILE A O 1
ATOM 1444 N N . GLU A 1 192 ? 17.844 -29.625 -10.328 1 98.06 192 GLU A N 1
ATOM 1445 C CA . GLU A 1 192 ? 17.641 -29.266 -8.93 1 98.06 192 GLU A CA 1
ATOM 1446 C C . GLU A 1 192 ? 18.906 -29.5 -8.109 1 98.06 192 GLU A C 1
ATOM 1448 O O . GLU A 1 192 ? 19.5 -30.578 -8.172 1 98.06 192 GLU A O 1
ATOM 1453 N N . VAL A 1 193 ? 19.297 -28.5 -7.332 1 97.25 193 VAL A N 1
ATOM 1454 C CA . VAL A 1 193 ? 20.547 -28.578 -6.602 1 97.25 193 VAL A CA 1
ATOM 1455 C C . VAL A 1 193 ? 20.344 -29.328 -5.285 1 97.25 193 VAL A C 1
ATOM 1457 O O . VAL A 1 193 ? 21.266 -29.969 -4.777 1 97.25 193 VAL A O 1
ATOM 1460 N N . VAL A 1 194 ? 19.156 -29.312 -4.766 1 95.5 194 VAL A N 1
ATOM 1461 C CA . VAL A 1 194 ? 18.828 -29.984 -3.508 1 95.5 194 VAL A CA 1
ATOM 1462 C C . VAL A 1 194 ? 18.125 -31.297 -3.789 1 95.5 194 VAL A C 1
ATOM 1464 O O . VAL A 1 194 ? 16.953 -31.312 -4.18 1 95.5 194 VAL A O 1
ATOM 1467 N N . PRO A 1 195 ? 18.656 -32.406 -3.42 1 96.44 195 PRO A N 1
ATOM 1468 C CA . PRO A 1 195 ? 18.156 -33.719 -3.838 1 96.44 195 PRO A CA 1
ATOM 1469 C C . PRO A 1 195 ? 16.766 -34 -3.271 1 96.44 195 PRO A C 1
ATOM 1471 O O . PRO A 1 195 ? 15.906 -34.531 -3.98 1 96.44 195 PRO A O 1
ATOM 1474 N N . TRP A 1 196 ? 16.516 -33.688 -2.053 1 94.56 196 TRP A N 1
ATOM 1475 C CA . TRP A 1 196 ? 15.266 -34.094 -1.431 1 94.56 196 TRP A CA 1
ATOM 1476 C C . TRP A 1 196 ? 14.078 -33.406 -2.088 1 94.56 196 TRP A C 1
ATOM 1478 O O . TRP A 1 196 ? 12.953 -33.906 -2.043 1 94.56 196 TRP A O 1
ATOM 1488 N N . ARG A 1 197 ? 14.25 -32.281 -2.701 1 94.88 197 ARG A N 1
ATOM 1489 C CA . ARG A 1 197 ? 13.172 -31.594 -3.414 1 94.88 197 ARG A CA 1
ATOM 1490 C C . ARG A 1 197 ? 12.727 -32.406 -4.629 1 94.88 197 ARG A C 1
ATOM 1492 O O . ARG A 1 197 ? 11.523 -32.5 -4.91 1 94.88 197 ARG A O 1
ATOM 1499 N N . ALA A 1 198 ? 13.711 -32.938 -5.348 1 97.25 198 ALA A N 1
ATOM 1500 C CA . ALA A 1 198 ? 13.383 -33.781 -6.492 1 97.25 198 ALA A CA 1
ATOM 1501 C C . ALA A 1 198 ? 12.664 -35.062 -6.051 1 97.25 198 ALA A C 1
ATOM 1503 O O . ALA A 1 198 ? 11.711 -35.5 -6.691 1 97.25 198 ALA A O 1
ATOM 1504 N N . GLU A 1 199 ? 13.133 -35.562 -4.965 1 96 199 GLU A N 1
ATOM 1505 C CA . GLU A 1 199 ? 12.508 -36.781 -4.441 1 96 199 GLU A CA 1
ATOM 1506 C C . GLU A 1 199 ? 11.062 -36.531 -4.031 1 96 199 GLU A C 1
ATOM 1508 O O . GLU A 1 199 ? 10.188 -37.344 -4.305 1 96 199 GLU A O 1
ATOM 1513 N N . ARG A 1 200 ? 10.875 -35.469 -3.424 1 92.62 200 ARG A N 1
ATOM 1514 C CA . ARG A 1 200 ? 9.531 -35.062 -3.008 1 92.62 200 ARG A CA 1
ATOM 1515 C C . ARG A 1 200 ? 8.602 -34.938 -4.207 1 92.62 200 ARG A C 1
ATOM 1517 O O . ARG A 1 200 ? 7.422 -35.312 -4.125 1 92.62 200 ARG A O 1
ATOM 1524 N N . ARG A 1 201 ? 9.125 -34.469 -5.316 1 95.81 201 ARG A N 1
ATOM 1525 C CA . ARG A 1 201 ? 8.32 -34.312 -6.52 1 95.81 201 ARG A CA 1
ATOM 1526 C C . ARG A 1 201 ? 7.965 -35.688 -7.125 1 95.81 201 ARG A C 1
ATOM 1528 O O . ARG A 1 201 ? 6.895 -35.844 -7.719 1 95.81 201 ARG A O 1
ATOM 1535 N N . VAL A 1 202 ? 8.867 -36.562 -7.035 1 96.38 202 VAL A N 1
ATOM 1536 C CA . VAL A 1 202 ? 8.562 -37.938 -7.492 1 96.38 202 VAL A CA 1
ATOM 1537 C C . VAL A 1 202 ? 7.473 -38.531 -6.613 1 96.38 202 VAL A C 1
ATOM 1539 O O . VAL A 1 202 ? 6.504 -39.094 -7.117 1 96.38 202 VAL A O 1
ATOM 1542 N N . GLU A 1 203 ? 7.602 -38.312 -5.363 1 92.88 203 GLU A N 1
ATOM 1543 C CA . GLU A 1 203 ? 6.656 -38.844 -4.391 1 92.88 203 GLU A CA 1
ATOM 1544 C C . GLU A 1 203 ? 5.25 -38.312 -4.629 1 92.88 203 GLU A C 1
ATOM 1546 O O . GLU A 1 203 ? 4.27 -39.062 -4.531 1 92.88 203 GLU A O 1
ATOM 1551 N N . HIS A 1 204 ? 5.16 -37.094 -4.945 1 90.75 204 HIS A N 1
ATOM 1552 C CA . HIS A 1 204 ? 3.861 -36.438 -5.086 1 90.75 204 HIS A CA 1
ATOM 1553 C C . HIS A 1 204 ? 3.385 -36.469 -6.535 1 90.75 204 HIS A C 1
ATOM 1555 O O . HIS A 1 204 ? 2.406 -35.812 -6.887 1 90.75 204 HIS A O 1
ATOM 1561 N N . ARG A 1 205 ? 4.066 -37.125 -7.434 1 93.69 205 ARG A N 1
ATOM 1562 C CA . ARG A 1 205 ? 3.672 -37.438 -8.805 1 93.69 205 ARG A CA 1
ATOM 1563 C C . ARG A 1 205 ? 3.748 -36.188 -9.688 1 93.69 205 ARG A C 1
ATOM 1565 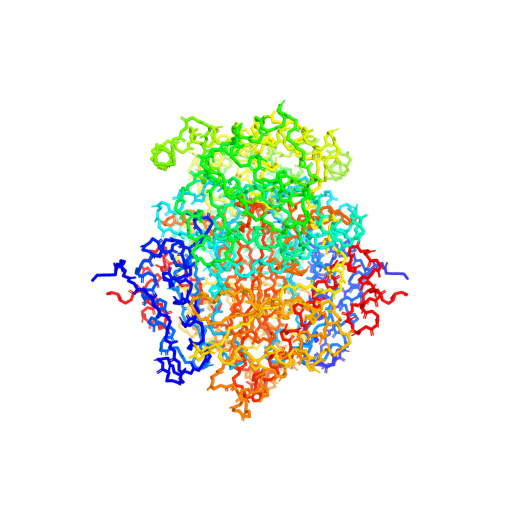O O . ARG A 1 205 ? 2.918 -36 -10.578 1 93.69 205 ARG A O 1
ATOM 1572 N N . TYR A 1 206 ? 4.754 -35.281 -9.281 1 96.12 206 TYR A N 1
ATOM 1573 C CA . TYR A 1 206 ? 5 -34.094 -10.117 1 96.12 206 TYR A CA 1
ATOM 1574 C C . TYR A 1 206 ? 6.254 -34.281 -10.969 1 96.12 206 TYR A C 1
ATOM 1576 O O . TYR A 1 206 ? 6.555 -33.469 -11.836 1 96.12 206 TYR A O 1
ATOM 1584 N N . LEU A 1 207 ? 6.992 -35.312 -10.727 1 97.94 207 LEU A N 1
ATOM 1585 C CA . LEU A 1 207 ? 8.188 -35.719 -11.453 1 97.94 207 LEU A CA 1
ATOM 1586 C C . LEU A 1 207 ? 8.211 -37.219 -11.672 1 97.94 207 LEU A C 1
ATOM 1588 O O . LEU A 1 207 ? 7.871 -38 -10.766 1 97.94 207 LEU A O 1
ATOM 1592 N N . ASP A 1 208 ? 8.617 -37.656 -12.836 1 98.31 208 ASP A N 1
ATOM 1593 C CA . ASP A 1 208 ? 8.539 -39.062 -13.148 1 98.31 208 ASP A CA 1
ATOM 1594 C C . ASP A 1 208 ? 9.742 -39.812 -12.594 1 98.31 208 ASP A C 1
ATOM 1596 O O . ASP A 1 208 ? 9.602 -40.906 -12.008 1 98.31 208 ASP A O 1
ATOM 1600 N N . VAL A 1 209 ? 10.945 -39.312 -12.859 1 98.5 209 VAL A N 1
ATOM 1601 C CA . VAL A 1 209 ? 12.141 -40.062 -12.484 1 98.5 209 VAL A CA 1
ATOM 1602 C C . VAL A 1 209 ? 13.289 -39.094 -12.203 1 98.5 209 VAL A C 1
ATOM 1604 O O . VAL A 1 209 ? 13.266 -37.938 -12.648 1 98.5 209 VAL A O 1
ATOM 1607 N N . VAL A 1 210 ? 14.219 -39.5 -11.367 1 98.69 210 VAL A N 1
ATOM 1608 C CA . VAL A 1 210 ? 15.484 -38.781 -11.164 1 98.69 210 VAL A CA 1
ATOM 1609 C C . VAL A 1 210 ? 16.625 -39.562 -11.828 1 98.69 210 VAL A C 1
ATOM 1611 O O . VAL A 1 210 ? 16.797 -40.75 -11.57 1 98.69 210 VAL A O 1
ATOM 1614 N N . ALA A 1 211 ? 17.344 -38.875 -12.703 1 98.75 211 ALA A N 1
ATOM 1615 C CA . ALA A 1 211 ? 18.422 -39.531 -13.445 1 98.75 211 ALA A CA 1
ATOM 1616 C C . ALA A 1 211 ? 19.641 -39.75 -12.547 1 98.75 211 ALA A C 1
ATOM 1618 O O . ALA A 1 211 ? 19.828 -39.062 -11.547 1 98.75 211 ALA A O 1
ATOM 1619 N N . ASP A 1 212 ? 20.516 -40.688 -12.984 1 97.5 212 ASP A N 1
ATOM 1620 C CA . ASP A 1 212 ? 21.734 -41 -12.234 1 97.5 212 ASP A CA 1
ATOM 1621 C C . ASP A 1 212 ? 22.781 -39.906 -12.406 1 97.5 212 ASP A C 1
ATOM 1623 O O . ASP A 1 212 ? 23.547 -39.625 -11.477 1 97.5 212 ASP A O 1
ATOM 1627 N N . ASP A 1 213 ? 22.891 -39.469 -13.586 1 97.81 213 ASP A N 1
ATOM 1628 C CA . ASP A 1 213 ? 23.828 -38.406 -13.953 1 97.81 213 ASP A CA 1
ATOM 1629 C C . ASP A 1 213 ? 23.406 -37.719 -15.25 1 97.81 213 ASP A C 1
ATOM 1631 O O . ASP A 1 213 ? 22.312 -37.938 -15.75 1 97.81 213 ASP A O 1
ATOM 1635 N N . ILE A 1 214 ? 24.234 -36.844 -15.68 1 98.5 214 ILE A N 1
ATOM 1636 C CA . ILE A 1 214 ? 23.891 -35.969 -16.812 1 98.5 214 ILE A CA 1
ATOM 1637 C C . ILE A 1 214 ? 23.766 -36.812 -18.078 1 98.5 214 ILE A C 1
ATOM 1639 O O . ILE A 1 214 ? 22.906 -36.562 -18.922 1 98.5 214 ILE A O 1
ATOM 1643 N N . ASP A 1 215 ? 24.578 -37.875 -18.266 1 98.62 215 ASP A N 1
ATOM 1644 C CA . ASP A 1 215 ? 24.5 -38.719 -19.453 1 98.62 215 ASP A CA 1
ATOM 1645 C C . ASP A 1 215 ? 23.188 -39.531 -19.469 1 98.62 215 ASP A C 1
ATOM 1647 O O . ASP A 1 215 ? 22.531 -39.625 -20.5 1 98.62 215 ASP A O 1
ATOM 1651 N N . ASP A 1 216 ? 22.906 -40.031 -18.359 1 98.69 216 ASP A N 1
ATOM 1652 C CA . ASP A 1 216 ? 21.641 -40.75 -18.219 1 98.69 216 ASP A CA 1
ATOM 1653 C C . ASP A 1 216 ? 20.453 -39.844 -18.5 1 98.69 216 ASP A C 1
ATOM 1655 O O . ASP A 1 216 ? 19.516 -40.25 -19.188 1 98.69 216 ASP A O 1
ATOM 1659 N N . ALA A 1 217 ? 20.484 -38.656 -17.969 1 98.81 217 ALA A N 1
ATOM 1660 C CA . ALA A 1 217 ? 19.422 -37.688 -18.156 1 98.81 217 ALA A CA 1
ATOM 1661 C C . ALA A 1 217 ? 19.234 -37.375 -19.641 1 98.81 217 ALA A C 1
ATOM 1663 O O . ALA A 1 217 ? 18.094 -37.375 -20.141 1 98.81 217 ALA A O 1
ATOM 1664 N N . ILE A 1 218 ? 20.359 -37.094 -20.312 1 98.75 218 ILE A N 1
ATOM 1665 C CA . ILE A 1 218 ? 20.328 -36.75 -21.719 1 98.75 218 ILE A CA 1
ATOM 1666 C C . ILE A 1 218 ? 19.734 -37.906 -22.531 1 98.75 218 ILE A C 1
ATOM 1668 O O . ILE A 1 218 ? 18.859 -37.719 -23.375 1 98.75 218 ILE A O 1
ATOM 1672 N N . ALA A 1 219 ? 20.188 -39.094 -22.234 1 98.75 219 ALA A N 1
ATOM 1673 C CA . ALA A 1 219 ? 19.719 -40.281 -22.969 1 98.75 219 ALA A CA 1
ATOM 1674 C C . ALA A 1 219 ? 18.219 -40.469 -22.781 1 98.75 219 ALA A C 1
ATOM 1676 O O . ALA A 1 219 ? 17.5 -40.719 -23.734 1 98.75 219 ALA A O 1
ATOM 1677 N N . ARG A 1 220 ? 17.781 -40.375 -21.594 1 98.75 220 ARG A N 1
ATOM 1678 C CA . ARG A 1 220 ? 16.375 -40.562 -21.297 1 98.75 220 ARG A CA 1
ATOM 1679 C C . ARG A 1 220 ? 15.508 -39.531 -22.016 1 98.75 220 ARG A C 1
ATOM 1681 O O . ARG A 1 220 ? 14.453 -39.875 -22.547 1 98.75 220 ARG A O 1
ATOM 1688 N N . CYS A 1 221 ? 15.953 -38.312 -21.969 1 98.81 221 CYS A N 1
ATOM 1689 C CA . CYS A 1 221 ? 15.195 -37.219 -22.609 1 98.81 221 CYS A CA 1
ATOM 1690 C C . CYS A 1 221 ? 15.094 -37.438 -24.109 1 98.81 221 CYS A C 1
ATOM 1692 O O . CYS A 1 221 ? 14.016 -37.312 -24.688 1 98.81 221 CYS A O 1
ATOM 1694 N N . ILE A 1 222 ? 16.219 -37.75 -24.734 1 98.75 222 ILE A N 1
ATOM 1695 C CA . ILE A 1 222 ? 16.266 -37.938 -26.188 1 98.75 222 ILE A CA 1
ATOM 1696 C C . ILE A 1 222 ? 15.414 -39.125 -26.594 1 98.75 222 ILE A C 1
ATOM 1698 O O . ILE A 1 222 ? 14.641 -39.062 -27.547 1 98.75 222 ILE A O 1
ATOM 1702 N N . ASP A 1 223 ? 15.531 -40.219 -25.859 1 98.75 223 ASP A N 1
ATOM 1703 C CA . ASP A 1 223 ? 14.742 -41.406 -26.141 1 98.75 223 ASP A CA 1
ATOM 1704 C C . ASP A 1 223 ? 13.25 -41.125 -26.062 1 98.75 223 ASP A C 1
ATOM 1706 O O . ASP A 1 223 ? 12.477 -41.5 -26.938 1 98.75 223 ASP A O 1
ATOM 1710 N N . ALA A 1 224 ? 12.836 -40.438 -24.984 1 98.81 224 ALA A N 1
ATOM 1711 C CA . ALA A 1 224 ? 11.422 -40.125 -24.781 1 98.81 224 ALA A CA 1
ATOM 1712 C C . ALA A 1 224 ? 10.922 -39.156 -25.859 1 98.81 224 ALA A C 1
ATOM 1714 O O . ALA A 1 224 ? 9.797 -39.281 -26.344 1 98.81 224 ALA A O 1
ATOM 1715 N N . ARG A 1 225 ? 11.766 -38.156 -26.156 1 98.69 225 ARG A N 1
ATOM 1716 C CA . ARG A 1 225 ? 11.43 -37.219 -27.219 1 98.69 225 ARG A CA 1
ATOM 1717 C C . ARG A 1 225 ? 11.18 -37.938 -28.531 1 98.69 225 ARG A C 1
ATOM 1719 O O . ARG A 1 225 ? 10.156 -37.719 -29.188 1 98.69 225 ARG A O 1
ATOM 1726 N N . ASP A 1 226 ? 12.117 -38.812 -28.891 1 98.56 226 ASP A N 1
ATOM 1727 C CA . ASP A 1 226 ? 12.039 -39.531 -30.156 1 98.56 226 ASP A CA 1
ATOM 1728 C C . ASP A 1 226 ? 10.828 -40.438 -30.203 1 98.56 226 ASP A C 1
ATOM 1730 O O . ASP A 1 226 ? 10.234 -40.656 -31.266 1 98.56 226 ASP A O 1
ATOM 1734 N N . ALA A 1 227 ? 10.453 -40.969 -29.094 1 98.56 227 ALA A N 1
ATOM 1735 C CA . ALA A 1 227 ? 9.289 -41.844 -29 1 98.56 227 ALA A CA 1
ATOM 1736 C C . ALA A 1 227 ? 8 -41.031 -28.844 1 98.56 227 ALA A C 1
ATOM 1738 O O . ALA A 1 227 ? 6.902 -41.625 -28.875 1 98.56 227 ALA A O 1
ATOM 1739 N N . LYS A 1 228 ? 8.133 -39.719 -28.703 1 98.44 228 LYS A N 1
ATOM 1740 C CA . LYS A 1 228 ? 7.008 -38.812 -28.484 1 98.44 228 LYS A CA 1
ATOM 1741 C C . LYS A 1 228 ? 6.188 -39.219 -27.266 1 98.44 228 LYS A C 1
ATOM 1743 O O . LYS A 1 228 ? 4.961 -39.312 -27.328 1 98.44 228 LYS A O 1
ATOM 1748 N N . GLN A 1 229 ? 6.891 -39.594 -26.266 1 98.38 229 GLN A N 1
ATOM 1749 C CA . GLN A 1 229 ? 6.297 -39.969 -24.969 1 98.38 229 GLN A CA 1
ATOM 1750 C C . GLN A 1 229 ? 6.641 -38.938 -23.906 1 98.38 229 GLN A C 1
ATOM 1752 O O . GLN A 1 229 ? 7.801 -38.531 -23.75 1 98.38 229 GLN A O 1
ATOM 1757 N N . PRO A 1 230 ? 5.559 -38.438 -23.25 1 98.5 230 PRO A N 1
ATOM 1758 C CA . PRO A 1 230 ? 5.871 -37.5 -22.172 1 98.5 230 PRO A CA 1
ATOM 1759 C C . PRO A 1 230 ? 6.719 -38.125 -21.062 1 98.5 230 PRO A C 1
ATOM 1761 O O . PRO A 1 230 ? 6.516 -39.281 -20.719 1 98.5 230 PRO A O 1
ATOM 1764 N N . LEU A 1 231 ? 7.711 -37.375 -20.578 1 98.81 231 LEU A N 1
ATOM 1765 C CA . LEU A 1 231 ? 8.586 -37.812 -19.5 1 98.81 231 LEU A CA 1
ATOM 1766 C C . LEU A 1 231 ? 9.25 -36.625 -18.812 1 98.81 231 LEU A C 1
ATOM 1768 O O . LEU A 1 231 ? 9.727 -35.719 -19.484 1 98.81 231 LEU A O 1
ATOM 1772 N N . SER A 1 232 ? 9.172 -36.562 -17.547 1 98.88 232 SER A N 1
ATOM 1773 C CA . SER A 1 232 ? 9.922 -35.562 -16.797 1 98.88 232 SER A CA 1
ATOM 1774 C C . SER A 1 232 ? 11.086 -36.188 -16.047 1 98.88 232 SER A C 1
ATOM 1776 O O . SER A 1 232 ? 10.898 -37.188 -15.32 1 98.88 232 SER A O 1
ATOM 1778 N N . VAL A 1 233 ? 12.281 -35.688 -16.25 1 98.88 233 VAL A N 1
ATOM 1779 C CA . VAL A 1 233 ? 13.516 -36.219 -15.68 1 98.88 233 VAL A CA 1
ATOM 1780 C C . VAL A 1 233 ? 14.164 -35.188 -14.766 1 98.88 233 VAL A C 1
ATOM 1782 O O . VAL A 1 233 ? 14.414 -34.062 -15.188 1 98.88 233 VAL A O 1
ATOM 1785 N N . GLY A 1 234 ? 14.32 -35.562 -13.492 1 98.81 234 GLY A N 1
ATOM 1786 C CA . GLY A 1 234 ? 15.109 -34.719 -12.586 1 98.81 234 GLY A CA 1
ATOM 1787 C C . GLY A 1 234 ? 16.594 -35 -12.688 1 98.81 234 GLY A C 1
ATOM 1788 O O . GLY A 1 234 ? 17.016 -36.156 -12.836 1 98.81 234 GLY A O 1
ATOM 1789 N N . LEU A 1 235 ? 17.391 -33.969 -12.703 1 98.88 235 LEU A N 1
ATOM 1790 C CA . LEU A 1 235 ? 18.859 -34.062 -12.672 1 98.88 235 LEU A CA 1
ATOM 1791 C C . LEU A 1 235 ? 19.422 -33.281 -11.492 1 98.88 235 LEU A C 1
ATOM 1793 O O . LEU A 1 235 ? 19.281 -32.062 -11.422 1 98.88 235 LEU A O 1
ATOM 1797 N N . ILE A 1 236 ? 20.078 -34 -10.523 1 98.5 236 ILE A N 1
ATOM 1798 C CA . ILE A 1 236 ? 20.609 -33.344 -9.32 1 98.5 236 ILE A CA 1
ATOM 1799 C C . ILE A 1 236 ? 21.922 -32.656 -9.656 1 98.5 236 ILE A C 1
ATOM 1801 O O . ILE A 1 236 ? 22.859 -33.281 -10.172 1 98.5 236 ILE A O 1
ATOM 1805 N N . GLY A 1 237 ? 21.984 -31.375 -9.414 1 98.06 237 GLY A N 1
ATOM 1806 C CA . GLY A 1 237 ? 23.156 -30.562 -9.641 1 98.06 237 GLY A CA 1
ATOM 1807 C C . GLY A 1 237 ? 22.859 -29.062 -9.68 1 98.06 237 GLY A C 1
ATOM 1808 O O . GLY A 1 237 ? 21.734 -28.656 -9.398 1 98.06 237 GLY A O 1
ATOM 1809 N N . ASN A 1 238 ? 23.859 -28.297 -9.938 1 98.19 238 ASN A N 1
ATOM 1810 C CA . ASN A 1 238 ? 23.75 -26.844 -9.969 1 98.19 238 ASN A CA 1
ATOM 1811 C C . ASN A 1 238 ? 23.422 -26.328 -11.367 1 98.19 238 ASN A C 1
ATOM 1813 O O . ASN A 1 238 ? 24.156 -26.594 -12.32 1 98.19 238 ASN A O 1
ATOM 1817 N N . ALA A 1 239 ? 22.391 -25.594 -11.516 1 98.38 239 ALA A N 1
ATOM 1818 C CA . ALA A 1 239 ? 21.938 -25.109 -12.82 1 98.38 239 ALA A CA 1
ATOM 1819 C C . ALA A 1 239 ? 23.016 -24.266 -13.492 1 98.38 239 ALA A C 1
ATOM 1821 O O . ALA A 1 239 ? 23.172 -24.312 -14.719 1 98.38 239 ALA A O 1
ATOM 1822 N N . ALA A 1 240 ? 23.734 -23.453 -12.719 1 98.56 240 ALA A N 1
ATOM 1823 C CA . ALA A 1 240 ? 24.75 -22.562 -13.258 1 98.56 240 ALA A CA 1
ATOM 1824 C C . ALA A 1 240 ? 25.938 -23.359 -13.82 1 98.56 240 ALA A C 1
ATOM 1826 O O . ALA A 1 240 ? 26.734 -22.828 -14.578 1 98.56 240 ALA A O 1
ATOM 1827 N N . GLU A 1 241 ? 26.031 -24.625 -13.5 1 98.31 241 GLU A N 1
ATOM 1828 C CA . GLU A 1 241 ? 27.047 -25.516 -14.055 1 98.31 241 GLU A CA 1
ATOM 1829 C C . GLU A 1 241 ? 26.469 -26.375 -15.172 1 98.31 241 GLU A C 1
ATOM 1831 O O . GLU A 1 241 ? 27.078 -26.531 -16.234 1 98.31 241 GLU A O 1
ATOM 1836 N N . LEU A 1 242 ? 25.328 -26.891 -14.945 1 98.69 242 LEU A N 1
ATOM 1837 C CA . LEU A 1 242 ? 24.781 -27.938 -15.812 1 98.69 242 LEU A CA 1
ATOM 1838 C C . LEU A 1 242 ? 24.156 -27.328 -17.062 1 98.69 242 LEU A C 1
ATOM 1840 O O . LEU A 1 242 ? 24.234 -27.922 -18.141 1 98.69 242 LEU A O 1
ATOM 1844 N N . VAL A 1 243 ? 23.5 -26.156 -17.016 1 98.88 243 VAL A N 1
ATOM 1845 C CA . VAL A 1 243 ? 22.891 -25.547 -18.203 1 98.88 243 VAL A CA 1
ATOM 1846 C C . VAL A 1 243 ? 23.969 -25.188 -19.219 1 98.88 243 VAL A C 1
ATOM 1848 O O . VAL A 1 243 ? 23.844 -25.516 -20.406 1 98.88 243 VAL A O 1
ATOM 1851 N N . PRO A 1 244 ? 25.062 -24.531 -18.75 1 98.62 244 PRO A N 1
ATOM 1852 C CA . PRO A 1 244 ? 26.156 -24.281 -19.688 1 98.62 244 PRO A CA 1
ATOM 1853 C C . PRO A 1 244 ? 26.719 -25.578 -20.281 1 98.62 244 PRO A C 1
ATOM 1855 O O . PRO A 1 244 ? 27.016 -25.625 -21.484 1 98.62 244 PRO A O 1
ATOM 1858 N N . GLN A 1 245 ? 26.875 -26.594 -19.484 1 98.69 245 GLN A N 1
ATOM 1859 C CA . GLN A 1 245 ? 27.406 -27.875 -19.953 1 98.69 245 GLN A CA 1
ATOM 1860 C C . GLN A 1 245 ? 26.5 -28.469 -21.031 1 98.69 245 GLN A C 1
ATOM 1862 O O . GLN A 1 245 ? 26.984 -29 -22.031 1 98.69 245 GLN A O 1
ATOM 1867 N N . LEU A 1 246 ? 25.25 -28.438 -20.781 1 98.88 246 LEU A N 1
ATOM 1868 C CA . LEU A 1 246 ? 24.281 -28.953 -21.734 1 98.88 246 LEU A CA 1
ATOM 1869 C C . LEU A 1 246 ? 24.328 -28.172 -23.047 1 98.88 246 LEU A C 1
ATOM 1871 O O . LEU A 1 246 ? 24.234 -28.75 -24.125 1 98.88 246 LEU A O 1
ATOM 1875 N N . LEU A 1 247 ? 24.453 -26.828 -22.953 1 98.81 247 LEU A N 1
ATOM 1876 C CA . LEU A 1 247 ? 24.594 -25.984 -24.141 1 98.81 247 LEU A CA 1
ATOM 1877 C C . LEU A 1 247 ? 25.828 -26.391 -24.938 1 98.81 247 LEU A C 1
ATOM 1879 O O . LEU A 1 247 ? 25.766 -26.562 -26.156 1 98.81 247 LEU A O 1
ATOM 1883 N N . ASP A 1 248 ? 26.938 -26.578 -24.266 1 98.31 248 ASP A N 1
ATOM 1884 C CA . ASP A 1 248 ? 28.203 -26.938 -24.891 1 98.31 248 ASP A CA 1
ATOM 1885 C C . ASP A 1 248 ? 28.125 -28.297 -25.578 1 98.31 248 ASP A C 1
ATOM 1887 O O . ASP A 1 248 ? 28.766 -28.516 -26.609 1 98.31 248 ASP A O 1
ATOM 1891 N N . ARG A 1 249 ? 27.328 -29.141 -25.031 1 98 249 ARG A N 1
ATOM 1892 C CA . ARG A 1 249 ? 27.203 -30.516 -25.547 1 98 249 ARG A CA 1
ATOM 1893 C C . ARG A 1 249 ? 26.188 -30.578 -26.672 1 98 249 ARG A C 1
ATOM 1895 O O . ARG A 1 249 ? 25.984 -31.641 -27.266 1 98 249 ARG A O 1
ATOM 1902 N N . GLY A 1 250 ? 25.531 -29.5 -26.953 1 98 250 GLY A N 1
ATOM 1903 C CA . GLY A 1 250 ? 24.531 -29.469 -28.016 1 98 250 GLY A CA 1
ATOM 1904 C C . GLY A 1 250 ? 23.234 -30.156 -27.641 1 98 250 GLY A C 1
ATOM 1905 O O . GLY A 1 250 ? 22.578 -30.734 -28.5 1 98 250 GLY A O 1
ATOM 1906 N N . PHE A 1 251 ? 22.938 -30.203 -26.359 1 98.56 251 PHE A N 1
ATOM 1907 C CA . PHE A 1 251 ? 21.672 -30.781 -25.906 1 98.56 251 PHE A CA 1
ATOM 1908 C C . PHE A 1 251 ? 20.5 -30.188 -26.688 1 98.56 251 PHE A C 1
ATOM 1910 O O . PHE A 1 251 ? 20.391 -28.969 -26.797 1 98.56 251 PHE A O 1
ATOM 1917 N N . PRO A 1 252 ? 19.641 -30.984 -27.203 1 98.31 252 PRO A N 1
ATOM 1918 C CA . PRO A 1 252 ? 18.609 -30.484 -28.125 1 98.31 252 PRO A CA 1
ATOM 1919 C C . PRO A 1 252 ? 17.359 -29.984 -27.391 1 98.31 252 PRO A C 1
ATOM 1921 O O . PRO A 1 252 ? 16.25 -30.469 -27.641 1 98.31 252 PRO A O 1
ATOM 1924 N N . ALA A 1 253 ? 17.516 -28.969 -26.625 1 98.69 253 ALA A N 1
ATOM 1925 C CA . ALA A 1 253 ? 16.375 -28.344 -25.953 1 98.69 253 ALA A CA 1
ATOM 1926 C C . ALA A 1 253 ? 15.586 -27.469 -26.922 1 98.69 253 ALA A C 1
ATOM 1928 O O . ALA A 1 253 ? 16.172 -26.656 -27.641 1 98.69 253 ALA A O 1
ATOM 1929 N N . ASP A 1 254 ? 14.281 -27.656 -26.922 1 98.81 254 ASP A N 1
ATOM 1930 C CA . ASP A 1 254 ? 13.398 -26.828 -27.734 1 98.81 254 ASP A CA 1
ATOM 1931 C C . ASP A 1 254 ? 12.93 -25.594 -26.953 1 98.81 254 ASP A C 1
ATOM 1933 O O . ASP A 1 254 ? 12.688 -24.531 -27.531 1 98.81 254 ASP A O 1
ATOM 1937 N N . ILE A 1 255 ? 12.68 -25.766 -25.688 1 98.88 255 ILE A N 1
ATOM 1938 C CA . ILE A 1 255 ? 12.219 -24.719 -24.781 1 98.88 255 ILE A CA 1
ATOM 1939 C C . ILE A 1 255 ? 13.133 -24.672 -23.562 1 98.88 255 ILE A C 1
ATOM 1941 O O . ILE A 1 255 ? 13.539 -25.703 -23.031 1 98.88 255 ILE A O 1
ATOM 1945 N N . VAL A 1 256 ? 13.523 -23.469 -23.109 1 98.88 256 VAL A N 1
ATOM 1946 C CA . VAL A 1 256 ? 14.383 -23.312 -21.938 1 98.88 256 VAL A CA 1
ATOM 1947 C C . VAL A 1 256 ? 13.805 -22.25 -21.016 1 98.88 256 VAL A C 1
ATOM 1949 O O . VAL A 1 256 ? 13.453 -21.156 -21.469 1 98.88 256 VAL A O 1
ATOM 1952 N N . THR A 1 257 ? 13.641 -22.531 -19.75 1 98.56 257 THR A N 1
ATOM 1953 C CA . THR A 1 257 ? 13.203 -21.578 -18.734 1 98.56 257 THR A CA 1
ATOM 1954 C C . THR A 1 257 ? 13.812 -21.938 -17.375 1 98.56 257 THR A C 1
ATOM 1956 O O . THR A 1 257 ? 14.812 -22.641 -17.312 1 98.56 257 THR A O 1
ATOM 1959 N N . ASP A 1 258 ? 13.359 -21.297 -16.359 1 96.44 258 ASP A N 1
ATOM 1960 C CA . ASP A 1 258 ? 13.867 -21.562 -15.016 1 96.44 258 ASP A CA 1
ATOM 1961 C C . ASP A 1 258 ? 12.906 -21.016 -13.961 1 96.44 258 ASP A C 1
ATOM 1963 O O . ASP A 1 258 ? 12.242 -20 -14.18 1 96.44 258 ASP A O 1
ATOM 1967 N N . GLN A 1 259 ? 12.812 -21.688 -12.781 1 95.69 259 GLN A N 1
ATOM 1968 C CA . GLN A 1 259 ? 12.039 -21.203 -11.641 1 95.69 259 GLN A CA 1
ATOM 1969 C C . GLN A 1 259 ? 12.797 -21.438 -10.328 1 95.69 259 GLN A C 1
ATOM 1971 O O . GLN A 1 259 ? 12.211 -21.875 -9.336 1 95.69 259 GLN A O 1
ATOM 1976 N N . THR A 1 260 ? 14.141 -21.266 -10.398 1 95.25 260 THR A N 1
ATOM 1977 C CA . THR A 1 260 ? 14.938 -21.297 -9.18 1 95.25 260 THR A CA 1
ATOM 1978 C C . THR A 1 260 ? 14.57 -20.125 -8.266 1 95.25 260 THR A C 1
ATOM 1980 O O . THR A 1 260 ? 13.805 -19.25 -8.656 1 95.25 260 THR A O 1
ATOM 1983 N N . SER A 1 261 ? 15.016 -20.125 -7.07 1 91.81 261 SER A N 1
ATOM 1984 C CA . SER A 1 261 ? 14.742 -19.047 -6.125 1 91.81 261 SER A CA 1
ATOM 1985 C C . SER A 1 261 ? 15.703 -17.875 -6.328 1 91.81 261 SER A C 1
ATOM 1987 O O . SER A 1 261 ? 16.328 -17.422 -5.375 1 91.81 261 SER A O 1
ATOM 1989 N N . ALA A 1 262 ? 15.766 -17.391 -7.492 1 94.62 262 ALA A N 1
ATOM 1990 C CA . ALA A 1 262 ? 16.703 -16.344 -7.848 1 94.62 262 ALA A CA 1
ATOM 1991 C C . ALA A 1 262 ? 16.25 -14.992 -7.293 1 94.62 262 ALA A C 1
ATOM 1993 O O . ALA A 1 262 ? 17.031 -14.031 -7.25 1 94.62 262 ALA A O 1
ATOM 1994 N N . HIS A 1 263 ? 15.016 -14.891 -6.762 1 91.88 263 HIS A N 1
ATOM 1995 C CA . HIS A 1 263 ? 14.477 -13.648 -6.223 1 91.88 263 HIS A CA 1
ATOM 1996 C C . HIS A 1 263 ? 15.234 -13.211 -4.977 1 91.88 263 HIS A C 1
ATOM 1998 O O . HIS A 1 263 ? 15.156 -12.047 -4.57 1 91.88 263 HIS A O 1
ATOM 2004 N N . ASP A 1 264 ? 15.938 -14.07 -4.352 1 92.44 264 ASP A N 1
ATOM 2005 C CA . ASP A 1 264 ? 16.812 -13.805 -3.203 1 92.44 264 ASP A CA 1
ATOM 2006 C C . ASP A 1 264 ? 18.188 -14.43 -3.404 1 92.44 264 ASP A C 1
ATOM 2008 O O . ASP A 1 264 ? 18.344 -15.648 -3.297 1 92.44 264 ASP A O 1
ATOM 2012 N N . PRO A 1 265 ? 19.141 -13.641 -3.578 1 94.25 265 PRO A N 1
ATOM 2013 C CA . PRO A 1 265 ? 20.484 -14.18 -3.824 1 94.25 265 PRO A CA 1
ATOM 2014 C C . PRO A 1 265 ? 20.953 -15.109 -2.707 1 94.25 265 PRO A C 1
ATOM 2016 O O . PRO A 1 265 ? 21.734 -16.031 -2.953 1 94.25 265 PRO A O 1
ATOM 2019 N N . LEU A 1 266 ? 20.453 -14.977 -1.546 1 94.38 266 LEU A N 1
ATOM 2020 C CA . LEU A 1 266 ? 20.891 -15.828 -0.439 1 94.38 266 LEU A CA 1
ATOM 2021 C C . LEU A 1 266 ? 20.234 -17.203 -0.518 1 94.38 266 LEU A C 1
ATOM 2023 O O . LEU A 1 266 ? 20.641 -18.125 0.183 1 94.38 266 LEU A O 1
ATOM 2027 N N . SER A 1 267 ? 19.281 -17.312 -1.491 1 92.19 267 SER A N 1
ATOM 2028 C CA . SER A 1 267 ? 18.594 -18.578 -1.637 1 92.19 267 SER A CA 1
ATOM 2029 C C . SER A 1 267 ? 19.047 -19.328 -2.891 1 92.19 267 SER A C 1
ATOM 2031 O O . SER A 1 267 ? 18.562 -20.422 -3.178 1 92.19 267 SER A O 1
ATOM 2033 N N . TYR A 1 268 ? 19.953 -18.75 -3.68 1 95.94 268 TYR A N 1
ATOM 2034 C CA . TYR A 1 268 ? 20.516 -19.375 -4.871 1 95.94 268 TYR A CA 1
ATOM 2035 C C . TYR A 1 268 ? 21.875 -19.969 -4.578 1 95.94 268 TYR A C 1
ATOM 2037 O O . TYR A 1 268 ? 22.812 -19.25 -4.227 1 95.94 268 TYR A O 1
ATOM 2045 N N . VAL A 1 269 ? 22.047 -21.25 -4.711 1 96.88 269 VAL A N 1
ATOM 2046 C CA . VAL A 1 269 ? 23.281 -21.938 -4.383 1 96.88 269 VAL A CA 1
ATOM 2047 C C . VAL A 1 269 ? 24.344 -21.625 -5.441 1 96.88 269 VAL A C 1
ATOM 2049 O O . VAL A 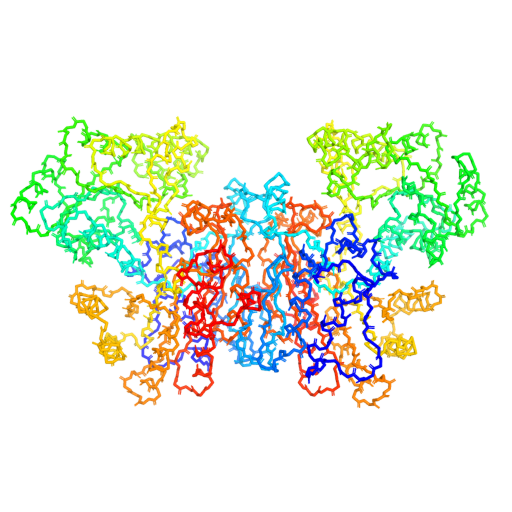1 269 ? 24.156 -21.953 -6.617 1 96.88 269 VAL A O 1
ATOM 2052 N N . PRO A 1 270 ? 25.438 -21.031 -5.059 1 97.5 270 PRO A N 1
ATOM 2053 C CA . PRO A 1 270 ? 26.5 -20.719 -6.023 1 97.5 270 PRO A CA 1
ATOM 2054 C C . PRO A 1 270 ? 27.203 -21.969 -6.535 1 97.5 270 PRO A C 1
ATOM 2056 O O . PRO A 1 270 ? 27.156 -23.016 -5.887 1 97.5 270 PRO A O 1
ATOM 2059 N N . VAL A 1 271 ? 27.875 -21.812 -7.656 1 97.25 271 VAL A N 1
ATOM 2060 C CA . VAL A 1 271 ? 28.672 -22.891 -8.219 1 97.25 271 VAL A CA 1
ATOM 2061 C C . VAL A 1 271 ? 29.766 -23.312 -7.23 1 97.25 271 VAL A C 1
ATOM 2063 O O . VAL A 1 271 ? 30.281 -22.484 -6.484 1 97.25 271 VAL A O 1
ATOM 2066 N N . ASP A 1 272 ? 30.109 -24.531 -7.133 1 93.31 272 ASP A N 1
ATOM 2067 C CA . ASP A 1 272 ? 31.188 -25.141 -6.355 1 93.31 272 ASP A CA 1
ATOM 2068 C C . ASP A 1 272 ? 30.906 -25.047 -4.859 1 93.31 272 ASP A C 1
ATOM 2070 O O . ASP A 1 272 ? 31.844 -25.062 -4.047 1 93.31 272 ASP A O 1
ATOM 2074 N N . VAL A 1 273 ? 29.703 -24.781 -4.523 1 95.88 273 VAL A N 1
ATOM 2075 C CA . VAL A 1 273 ? 29.281 -24.75 -3.123 1 95.88 273 VAL A CA 1
ATOM 2076 C C . VAL A 1 273 ? 28.141 -25.734 -2.902 1 95.88 273 VAL A C 1
ATOM 2078 O O . VAL A 1 273 ? 27.203 -25.812 -3.711 1 95.88 273 VAL A O 1
ATOM 2081 N N . SER A 1 274 ? 28.25 -26.547 -1.888 1 95.81 274 SER A N 1
ATOM 2082 C CA . SER A 1 274 ? 27.141 -27.438 -1.56 1 95.81 274 SER A CA 1
ATOM 2083 C C . SER A 1 274 ? 25.969 -26.656 -0.971 1 95.81 274 SER A C 1
ATOM 2085 O O . SER A 1 274 ? 26.141 -25.547 -0.465 1 95.81 274 SER A O 1
ATOM 2087 N N . PRO A 1 275 ? 24.75 -27.234 -1.079 1 94.94 275 PRO A N 1
ATOM 2088 C CA . PRO A 1 275 ? 23.594 -26.562 -0.464 1 94.94 275 PRO A CA 1
ATOM 2089 C C . PRO A 1 275 ? 23.812 -26.266 1.019 1 94.94 275 PRO A C 1
ATOM 2091 O O . PRO A 1 275 ? 23.438 -25.188 1.497 1 94.94 275 PRO A O 1
ATOM 2094 N N . GLU A 1 276 ? 24.406 -27.188 1.755 1 95.06 276 GLU A N 1
ATOM 2095 C CA . GLU A 1 276 ? 24.656 -27 3.182 1 95.06 276 GLU A CA 1
ATOM 2096 C C . GLU A 1 276 ? 25.656 -25.859 3.424 1 95.06 276 GLU A C 1
ATOM 2098 O O . GLU A 1 276 ? 25.438 -25.031 4.301 1 95.06 276 GLU A O 1
ATOM 2103 N N . ALA A 1 277 ? 26.703 -25.922 2.641 1 96.44 277 ALA A N 1
ATOM 2104 C CA . ALA A 1 277 ? 27.719 -24.859 2.76 1 96.44 277 ALA A CA 1
ATOM 2105 C C . ALA A 1 277 ? 27.141 -23.5 2.379 1 96.44 277 ALA A C 1
ATOM 2107 O O . ALA A 1 277 ? 27.516 -22.484 2.953 1 96.44 277 ALA A O 1
ATOM 2108 N N . ALA A 1 278 ? 26.344 -23.516 1.372 1 96.06 278 ALA A N 1
ATOM 2109 C CA . ALA A 1 278 ? 25.688 -22.281 0.943 1 96.06 278 ALA A CA 1
ATOM 2110 C C . ALA A 1 278 ? 24.828 -21.703 2.059 1 96.06 278 ALA A C 1
ATOM 2112 O O . ALA A 1 278 ? 24.844 -20.484 2.283 1 96.06 278 ALA A O 1
ATOM 2113 N N . ALA A 1 279 ? 24.062 -22.547 2.709 1 93.5 279 ALA A N 1
ATOM 2114 C CA . ALA A 1 279 ? 23.219 -22.109 3.816 1 93.5 279 ALA A CA 1
ATOM 2115 C C . ALA A 1 279 ? 24.062 -21.469 4.922 1 93.5 279 ALA A C 1
ATOM 2117 O O . ALA A 1 279 ? 23.672 -20.453 5.5 1 93.5 279 ALA A O 1
ATOM 2118 N N . LYS A 1 280 ? 25.156 -22.109 5.242 1 95.5 280 LYS A N 1
ATOM 2119 C CA . LYS A 1 280 ? 26.078 -21.578 6.25 1 95.5 280 LYS A CA 1
ATOM 2120 C C . LYS A 1 280 ? 26.656 -20.234 5.816 1 95.5 280 LYS A C 1
ATOM 2122 O O . LYS A 1 280 ? 26.719 -19.297 6.613 1 95.5 280 LYS A O 1
ATOM 2127 N N . MET A 1 281 ? 27.031 -20.141 4.559 1 96.12 281 MET A N 1
ATOM 2128 C CA . MET A 1 281 ? 27.594 -18.906 4.023 1 96.12 281 MET A CA 1
ATOM 2129 C C . MET A 1 281 ? 26.562 -17.781 4.039 1 96.12 281 MET A C 1
ATOM 2131 O O . MET A 1 281 ? 26.891 -16.641 4.336 1 96.12 281 MET A O 1
ATOM 2135 N N . ALA A 1 282 ? 25.359 -18.109 3.693 1 94.56 282 ALA A N 1
ATOM 2136 C CA . ALA A 1 282 ? 24.281 -17.125 3.699 1 94.56 282 ALA A CA 1
ATOM 2137 C C . ALA A 1 282 ? 24.109 -16.516 5.086 1 94.56 282 ALA A C 1
ATOM 2139 O O . ALA A 1 282 ? 23.828 -15.32 5.215 1 94.56 282 ALA A O 1
ATOM 2140 N N . ALA A 1 283 ? 24.281 -17.312 6.129 1 92.06 283 ALA A N 1
ATOM 2141 C CA . ALA A 1 283 ? 24.109 -16.859 7.508 1 92.06 283 ALA A CA 1
ATOM 2142 C C . ALA A 1 283 ? 25.312 -16.062 7.988 1 92.06 283 ALA A C 1
ATOM 2144 O O . ALA A 1 283 ? 25.156 -15.055 8.695 1 92.06 283 ALA A O 1
ATOM 2145 N N . GLU A 1 284 ? 26.5 -16.484 7.586 1 95.25 284 GLU A N 1
ATOM 2146 C CA . GLU A 1 284 ? 27.719 -15.945 8.18 1 95.25 284 GLU A CA 1
ATOM 2147 C C . GLU A 1 284 ? 28.312 -14.844 7.309 1 95.25 284 GLU A C 1
ATOM 2149 O O . GLU A 1 284 ? 28.969 -13.922 7.82 1 95.25 284 GLU A O 1
ATOM 2154 N N . GLN A 1 285 ? 28.188 -14.992 6.047 1 96.06 285 GLN A N 1
ATOM 2155 C CA . GLN A 1 285 ? 28.797 -14.07 5.094 1 96.06 285 GLN A CA 1
ATOM 2156 C C . GLN A 1 285 ? 27.812 -13.703 3.98 1 96.06 285 GLN A C 1
ATOM 2158 O O . GLN A 1 285 ? 28.078 -13.977 2.805 1 96.06 285 GLN A O 1
ATOM 2163 N N . PRO A 1 286 ? 26.75 -13.008 4.285 1 95 286 PRO A N 1
ATOM 2164 C CA . PRO A 1 286 ? 25.688 -12.734 3.318 1 95 286 PRO A CA 1
ATOM 2165 C C . PRO A 1 286 ? 26.172 -11.945 2.109 1 95 286 PRO A C 1
ATOM 2167 O O . PRO A 1 286 ? 25.688 -12.156 0.993 1 95 286 PRO A O 1
ATOM 2170 N N . GLU A 1 287 ? 27.094 -11.055 2.258 1 95.25 287 GLU A N 1
ATOM 2171 C CA . GLU A 1 287 ? 27.609 -10.266 1.139 1 95.25 287 GLU A CA 1
ATOM 2172 C C . GLU A 1 287 ? 28.375 -11.141 0.153 1 95.25 287 GLU A C 1
ATOM 2174 O O . GLU A 1 287 ? 28.188 -11.031 -1.061 1 95.25 287 GLU A O 1
ATOM 2179 N N . GLU A 1 288 ? 29.25 -11.969 0.731 1 96.62 288 GLU A N 1
ATOM 2180 C CA . GLU A 1 288 ? 30 -12.898 -0.107 1 96.62 288 GLU A CA 1
ATOM 2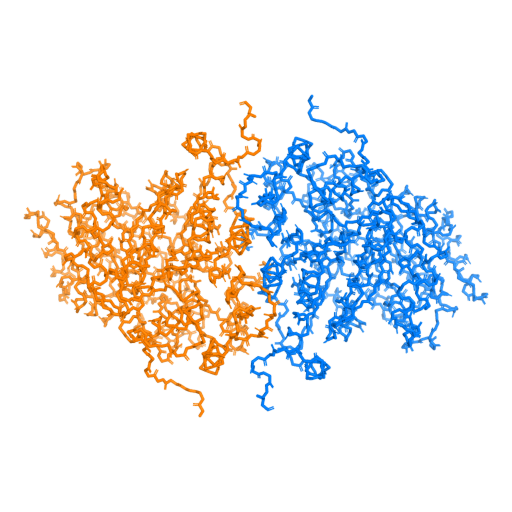181 C C . GLU A 1 288 ? 29.062 -13.875 -0.814 1 96.62 288 GLU A C 1
ATOM 2183 O O . GLU A 1 288 ? 29.234 -14.164 -2.002 1 96.62 288 GLU A O 1
ATOM 2188 N N . MET A 1 289 ? 28.141 -14.398 -0.101 1 97.38 289 MET A N 1
ATOM 2189 C CA . MET A 1 289 ? 27.125 -15.297 -0.666 1 97.38 289 MET A CA 1
ATOM 2190 C C . MET A 1 289 ? 26.391 -14.625 -1.819 1 97.38 289 MET A C 1
ATOM 2192 O O . MET A 1 289 ? 26.188 -15.234 -2.873 1 97.38 289 MET A O 1
ATOM 2196 N N . THR A 1 290 ? 26.016 -13.406 -1.63 1 97 290 THR A N 1
ATOM 2197 C CA . THR A 1 290 ? 25.281 -12.656 -2.645 1 97 290 THR A CA 1
ATOM 2198 C C . THR A 1 290 ? 26.125 -12.484 -3.904 1 97 290 THR A C 1
ATOM 2200 O O . THR A 1 290 ? 25.641 -12.695 -5.016 1 97 290 THR A O 1
ATOM 2203 N N . ARG A 1 291 ? 27.344 -12.086 -3.711 1 97.62 291 ARG A N 1
ATOM 2204 C CA . ARG A 1 291 ? 28.25 -11.898 -4.836 1 97.62 291 ARG A CA 1
ATOM 2205 C C . ARG A 1 291 ? 28.406 -13.188 -5.637 1 97.62 291 ARG A C 1
ATOM 2207 O O . ARG A 1 291 ? 28.266 -13.188 -6.863 1 97.62 291 ARG A O 1
ATOM 2214 N N . ARG A 1 292 ? 28.656 -14.273 -4.977 1 97.94 292 ARG A N 1
ATOM 2215 C CA . ARG A 1 292 ? 28.875 -15.555 -5.629 1 97.94 292 ARG A CA 1
ATOM 2216 C C . ARG A 1 292 ? 27.594 -16.047 -6.301 1 97.94 292 ARG A C 1
ATOM 2218 O O . ARG A 1 292 ? 27.641 -16.625 -7.387 1 97.94 292 ARG A O 1
ATOM 2225 N N . ALA A 1 293 ? 26.516 -15.875 -5.641 1 98.19 293 AL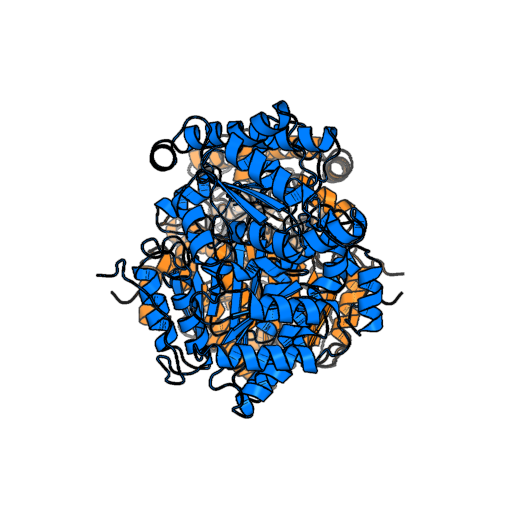A A N 1
ATOM 2226 C CA . ALA A 1 293 ? 25.234 -16.266 -6.203 1 98.19 293 ALA A CA 1
ATOM 2227 C C . ALA A 1 293 ? 24.953 -15.5 -7.496 1 98.19 293 ALA A C 1
ATOM 2229 O O . ALA A 1 293 ? 24.516 -16.094 -8.492 1 98.19 293 ALA A O 1
ATOM 2230 N N . ARG A 1 294 ? 25.172 -14.227 -7.504 1 98.31 294 ARG A N 1
ATOM 2231 C CA . ARG A 1 294 ? 24.922 -13.391 -8.68 1 98.31 294 ARG A CA 1
ATOM 2232 C C . ARG A 1 294 ? 25.828 -13.797 -9.836 1 98.31 294 ARG A C 1
ATOM 2234 O O . ARG A 1 294 ? 25.391 -13.828 -10.992 1 98.31 294 ARG A O 1
ATOM 2241 N N . GLU A 1 295 ? 27.062 -14.117 -9.531 1 98.38 295 GLU A N 1
ATOM 2242 C CA . GLU A 1 295 ? 27.969 -14.617 -10.555 1 98.38 295 GLU A CA 1
ATOM 2243 C C . GLU A 1 295 ? 27.453 -15.914 -11.164 1 98.38 295 GLU A C 1
ATOM 2245 O O . GLU A 1 295 ? 27.531 -16.109 -12.383 1 98.38 295 GLU A O 1
ATOM 2250 N N . SER A 1 296 ? 26.984 -16.75 -10.312 1 98.69 296 SER A N 1
ATOM 2251 C CA . SER A 1 296 ? 26.422 -18 -10.766 1 98.69 296 SER A CA 1
ATOM 2252 C C . SER A 1 296 ? 25.172 -17.781 -11.602 1 98.69 296 SER A C 1
ATOM 2254 O O . SER A 1 296 ? 24.969 -18.422 -12.633 1 98.69 296 SER A O 1
ATOM 2256 N N . MET A 1 297 ? 24.312 -16.875 -11.195 1 98.69 297 MET A N 1
ATOM 2257 C CA . MET A 1 297 ? 23.094 -16.562 -11.93 1 98.69 297 MET A CA 1
ATOM 2258 C C . MET A 1 297 ? 23.422 -15.969 -13.297 1 98.69 297 MET A C 1
ATOM 2260 O O . MET A 1 297 ? 22.703 -16.203 -14.273 1 98.69 297 MET A O 1
ATOM 2264 N N . ALA A 1 298 ? 24.5 -15.18 -13.336 1 98.69 298 ALA A N 1
ATOM 2265 C CA . ALA A 1 298 ? 24.969 -14.648 -14.617 1 98.69 298 ALA A CA 1
ATOM 2266 C C . ALA A 1 298 ? 25.359 -15.773 -15.57 1 98.69 298 ALA A C 1
ATOM 2268 O O . ALA A 1 298 ? 25.031 -15.727 -16.75 1 98.69 298 ALA A O 1
ATOM 2269 N N . ALA A 1 299 ? 26.078 -16.75 -15.039 1 98.69 299 ALA A N 1
ATOM 2270 C CA . ALA A 1 299 ? 26.484 -17.906 -15.852 1 98.69 299 ALA A CA 1
ATOM 2271 C C . ALA A 1 299 ? 25.266 -18.688 -16.344 1 98.69 299 ALA A C 1
ATOM 2273 O O . ALA A 1 299 ? 25.219 -19.094 -17.5 1 98.69 299 ALA A O 1
ATOM 2274 N N . HIS A 1 300 ? 24.375 -18.906 -15.461 1 98.69 300 HIS A N 1
ATOM 2275 C CA . HIS A 1 300 ? 23.109 -19.562 -15.773 1 98.69 300 HIS A CA 1
ATOM 2276 C C . HIS A 1 300 ? 22.359 -18.844 -16.875 1 98.69 300 HIS A C 1
ATOM 2278 O O . HIS A 1 300 ? 21.984 -19.438 -17.891 1 98.69 300 HIS A O 1
ATOM 2284 N N . CYS A 1 301 ? 22.172 -17.562 -16.688 1 98.75 301 CYS A N 1
ATOM 2285 C CA . CYS A 1 301 ? 21.438 -16.719 -17.641 1 98.75 301 CYS A CA 1
ATOM 2286 C C . CYS A 1 301 ? 22.172 -16.656 -18.984 1 98.75 301 CYS A C 1
ATOM 2288 O O . CYS A 1 301 ? 21.531 -16.688 -20.031 1 98.75 301 CYS A O 1
ATOM 2290 N N . ARG A 1 302 ? 23.469 -16.594 -18.953 1 98.75 302 ARG A N 1
ATOM 2291 C CA . ARG A 1 302 ? 24.266 -16.594 -20.172 1 98.75 302 ARG A CA 1
ATOM 2292 C C . ARG A 1 302 ? 24.016 -17.844 -21.016 1 98.75 302 ARG A C 1
ATOM 2294 O O . ARG A 1 302 ? 23.922 -17.766 -22.234 1 98.75 302 ARG A O 1
ATOM 2301 N N . ALA A 1 303 ? 23.953 -18.953 -20.328 1 98.88 303 ALA A N 1
ATOM 2302 C CA . ALA A 1 303 ? 23.688 -20.203 -21.031 1 98.88 303 ALA A CA 1
ATOM 2303 C C . ALA A 1 303 ? 22.281 -20.203 -21.625 1 98.88 303 ALA A C 1
ATOM 2305 O O . ALA A 1 303 ? 22.047 -20.719 -22.719 1 98.88 303 ALA A O 1
ATOM 2306 N N . MET A 1 304 ? 21.328 -19.656 -20.906 1 98.81 304 MET A N 1
ATOM 2307 C CA . MET A 1 304 ? 19.969 -19.562 -21.438 1 98.81 304 MET A CA 1
ATOM 2308 C C . MET A 1 304 ? 19.938 -18.703 -22.703 1 98.81 304 MET A C 1
ATOM 2310 O O . MET A 1 304 ? 19.297 -19.062 -23.688 1 98.81 304 MET A O 1
ATOM 2314 N N . VAL A 1 305 ? 20.609 -17.578 -22.672 1 98.81 305 VAL A N 1
ATOM 2315 C CA . VAL A 1 305 ? 20.719 -16.75 -23.859 1 98.81 305 VAL A CA 1
ATOM 2316 C C . VAL A 1 305 ? 21.406 -17.531 -24.984 1 98.81 305 VAL A C 1
ATOM 2318 O O . VAL A 1 305 ? 21.031 -17.375 -26.156 1 98.81 305 VAL A O 1
ATOM 2321 N N . GLY A 1 306 ? 22.422 -18.312 -24.625 1 98.81 306 GLY A N 1
ATOM 2322 C CA . GLY A 1 306 ? 23.062 -19.188 -25.594 1 98.81 306 GLY A CA 1
ATOM 2323 C C . GLY A 1 306 ? 22.094 -20.125 -26.281 1 98.81 306 GLY A C 1
ATOM 2324 O O . GLY A 1 306 ? 22.172 -20.328 -27.5 1 98.81 306 GLY A O 1
ATOM 2325 N N . PHE A 1 307 ? 21.219 -20.75 -25.547 1 98.88 307 PHE A N 1
ATOM 2326 C CA . PHE A 1 307 ? 20.188 -21.609 -26.109 1 98.88 307 PHE A CA 1
ATOM 2327 C C . PHE A 1 307 ? 19.281 -20.812 -27.031 1 98.88 307 PHE A C 1
ATOM 2329 O O . PHE A 1 307 ? 18.844 -21.297 -28.078 1 98.88 307 PHE A O 1
ATOM 2336 N N . ALA A 1 308 ? 18.922 -19.578 -26.609 1 98.69 308 ALA A N 1
ATOM 2337 C CA . ALA A 1 308 ? 18.109 -18.703 -27.453 1 98.69 308 ALA A CA 1
ATOM 2338 C C . ALA A 1 308 ? 18.797 -18.438 -28.781 1 98.69 308 ALA A C 1
ATOM 2340 O O . ALA A 1 308 ? 18.172 -18.5 -29.844 1 98.69 308 ALA A O 1
ATOM 2341 N N . ASP A 1 309 ? 20.078 -18.109 -28.688 1 98.5 309 ASP A N 1
ATOM 2342 C CA . ASP A 1 309 ? 20.875 -17.859 -29.891 1 98.5 309 ASP A CA 1
ATOM 2343 C C . ASP A 1 309 ? 20.891 -19.094 -30.797 1 98.5 309 ASP A C 1
ATOM 2345 O O . ASP A 1 309 ? 21.016 -18.969 -32.031 1 98.5 309 ASP A O 1
ATOM 2349 N N . ALA A 1 310 ? 20.781 -20.234 -30.219 1 98.25 310 ALA A N 1
ATOM 2350 C CA . ALA A 1 310 ? 20.828 -21.484 -30.969 1 98.25 310 ALA A CA 1
ATOM 2351 C C . ALA A 1 310 ? 19.438 -21.859 -31.5 1 98.25 310 ALA A C 1
ATOM 2353 O O . ALA A 1 310 ? 19.297 -22.891 -32.188 1 98.25 310 ALA A O 1
ATOM 2354 N N . GLY A 1 311 ? 18.406 -21.078 -31.125 1 97.69 311 GLY A N 1
ATOM 2355 C CA . GLY A 1 311 ? 17.125 -21.266 -31.781 1 97.69 311 GLY A CA 1
ATOM 2356 C C . GLY A 1 311 ? 16.047 -21.766 -30.828 1 97.69 311 GLY A C 1
ATOM 2357 O O . GLY A 1 311 ? 14.883 -21.906 -31.219 1 97.69 311 GLY A O 1
ATOM 2358 N N . ALA A 1 312 ? 16.375 -22.031 -29.578 1 98.56 312 ALA A N 1
ATOM 2359 C CA . ALA A 1 312 ? 15.383 -22.5 -28.625 1 98.56 312 ALA A CA 1
ATOM 2360 C C . ALA A 1 312 ? 14.422 -21.375 -28.234 1 98.56 312 ALA A C 1
ATOM 2362 O O . ALA A 1 312 ? 14.766 -20.203 -28.359 1 98.56 312 ALA A O 1
ATOM 2363 N N . GLU A 1 313 ? 13.18 -21.734 -27.859 1 98.5 313 GLU A N 1
ATOM 2364 C CA . GLU A 1 313 ? 12.273 -20.797 -27.203 1 98.5 313 GLU A CA 1
ATOM 2365 C C . GLU A 1 313 ? 12.664 -20.578 -25.734 1 98.5 313 GLU A C 1
ATOM 2367 O O . GLU A 1 313 ? 12.586 -21.5 -24.922 1 98.5 313 GLU A O 1
ATOM 2372 N N . VAL A 1 314 ? 13.148 -19.406 -25.406 1 98.62 314 VAL A N 1
ATOM 2373 C CA . VAL A 1 314 ? 13.633 -19.125 -24.047 1 98.62 314 VAL A CA 1
ATOM 2374 C C . VAL A 1 314 ? 12.789 -18.031 -23.406 1 98.62 314 VAL A C 1
ATOM 2376 O O . VAL A 1 314 ? 12.445 -17.047 -24.078 1 98.62 314 VAL A O 1
ATOM 2379 N N . PHE A 1 315 ? 12.367 -18.203 -22.141 1 98.25 315 PHE A N 1
ATOM 2380 C CA . PHE A 1 315 ? 11.617 -17.156 -21.438 1 98.25 315 PHE A CA 1
ATOM 2381 C C . PHE A 1 315 ? 11.914 -17.172 -19.953 1 98.25 315 PHE A C 1
ATOM 2383 O O . PHE A 1 315 ? 12.367 -18.188 -19.422 1 98.25 315 PHE A O 1
ATOM 2390 N N . ASP A 1 316 ? 11.719 -16.031 -19.391 1 96.75 316 ASP A N 1
ATOM 2391 C CA . ASP A 1 316 ? 11.828 -15.875 -17.938 1 96.75 316 ASP A CA 1
ATOM 2392 C C . ASP A 1 316 ? 10.484 -16.141 -17.25 1 96.75 316 ASP A C 1
ATOM 2394 O O . ASP A 1 316 ? 9.461 -15.586 -17.656 1 96.75 316 ASP A O 1
ATOM 2398 N N . TYR A 1 317 ? 10.547 -16.938 -16.172 1 94.12 317 TYR A N 1
ATOM 2399 C CA . TYR A 1 317 ? 9.281 -17.25 -15.516 1 94.12 317 TYR A CA 1
ATOM 2400 C C . TYR A 1 317 ? 9.047 -16.359 -14.312 1 94.12 317 TYR A C 1
ATOM 2402 O O . TYR A 1 317 ? 8.195 -16.641 -13.469 1 94.12 317 TYR A O 1
ATOM 2410 N N . GLY A 1 318 ? 9.844 -15.344 -14.172 1 93.38 318 GLY A N 1
ATOM 2411 C CA . GLY A 1 318 ? 9.539 -14.281 -13.219 1 93.38 318 GLY A CA 1
ATOM 2412 C C . GLY A 1 318 ? 10.133 -14.531 -11.844 1 93.38 318 GLY A C 1
ATOM 2413 O O . GLY A 1 318 ? 9.516 -14.203 -10.828 1 93.38 318 GLY A O 1
ATOM 2414 N N . ASN A 1 319 ? 11.273 -15.109 -11.742 1 94.25 319 ASN A N 1
ATOM 2415 C CA . ASN A 1 319 ? 11.93 -15.375 -10.469 1 94.25 319 ASN A CA 1
ATOM 2416 C C . ASN A 1 319 ? 13.117 -14.453 -10.242 1 94.25 319 ASN A C 1
ATOM 2418 O O . ASN A 1 319 ? 13.969 -14.727 -9.383 1 94.25 319 ASN A O 1
ATOM 2422 N N . SER A 1 320 ? 13.273 -13.469 -11.109 1 94.62 320 SER A N 1
ATOM 2423 C CA . SER A 1 320 ? 14.258 -12.406 -10.984 1 94.62 320 SER A CA 1
ATOM 2424 C C . SER A 1 320 ? 15.641 -12.875 -11.438 1 94.62 320 SER A C 1
ATOM 2426 O O . SER A 1 320 ? 16.656 -12.25 -11.109 1 94.62 320 SER A O 1
ATOM 2428 N N . LEU A 1 321 ? 15.734 -13.984 -12.164 1 97.69 321 LEU A N 1
ATOM 2429 C CA . LEU A 1 321 ? 17.031 -14.461 -12.648 1 97.69 321 LEU A CA 1
ATOM 2430 C C . LEU A 1 321 ? 17.703 -13.422 -13.539 1 97.69 321 LEU A C 1
ATOM 2432 O O . LEU A 1 321 ? 18.891 -13.148 -13.398 1 97.69 321 LEU A O 1
ATOM 2436 N N . ARG A 1 322 ? 16.984 -12.773 -14.414 1 98 322 ARG A N 1
ATOM 2437 C CA . ARG A 1 322 ? 17.531 -11.805 -15.352 1 98 322 ARG A CA 1
ATOM 2438 C C . ARG A 1 322 ? 18.109 -10.594 -14.617 1 98 322 ARG A C 1
ATOM 2440 O O . ARG A 1 322 ? 19.234 -10.18 -14.875 1 98 322 ARG A O 1
ATOM 2447 N N . ALA A 1 323 ? 17.297 -10.141 -13.695 1 95.94 323 ALA A N 1
ATOM 2448 C CA . ALA A 1 323 ? 17.734 -8.953 -12.961 1 95.94 323 ALA A CA 1
ATOM 2449 C C . ALA A 1 323 ? 18.984 -9.242 -12.141 1 95.94 323 ALA A C 1
ATOM 2451 O O . ALA A 1 323 ? 19.906 -8.43 -12.109 1 95.94 323 ALA A O 1
ATOM 2452 N N . GLU A 1 324 ? 19 -10.367 -11.453 1 97.25 324 GLU A N 1
ATOM 2453 C CA . GLU A 1 324 ? 20.156 -10.734 -10.641 1 97.25 324 GLU A CA 1
ATOM 2454 C C . GLU A 1 324 ? 21.375 -11.031 -11.516 1 97.25 324 GLU A C 1
ATOM 2456 O O . GLU A 1 324 ? 22.5 -10.75 -11.125 1 97.25 324 GLU A O 1
ATOM 2461 N N . ALA A 1 325 ? 21.125 -11.641 -12.664 1 98.44 325 ALA A N 1
ATOM 2462 C CA . ALA A 1 325 ? 22.219 -11.914 -13.609 1 98.44 325 ALA A CA 1
ATOM 2463 C C . ALA A 1 325 ? 22.844 -10.617 -14.117 1 98.44 325 ALA A C 1
ATOM 2465 O O . ALA A 1 325 ? 24.047 -10.531 -14.297 1 98.44 325 ALA A O 1
ATOM 2466 N N . GLN A 1 326 ? 21.984 -9.656 -14.375 1 97.94 326 GLN A N 1
ATOM 2467 C CA . GLN A 1 326 ? 22.5 -8.359 -14.789 1 97.94 326 GLN A CA 1
ATOM 2468 C C . GLN A 1 326 ? 23.391 -7.746 -13.711 1 97.94 326 GLN A C 1
ATOM 2470 O O . GLN A 1 326 ? 24.453 -7.207 -14 1 97.94 326 GLN A O 1
ATOM 2475 N N . LEU A 1 327 ? 22.984 -7.812 -12.516 1 96.06 327 LEU A N 1
ATOM 2476 C CA . LEU A 1 327 ? 23.75 -7.312 -11.383 1 96.06 327 LEU A CA 1
ATOM 2477 C C . LEU A 1 327 ? 25.047 -8.102 -11.227 1 96.06 327 LEU A C 1
ATOM 2479 O O . LEU A 1 327 ? 26.031 -7.59 -10.68 1 96.06 327 LEU A O 1
ATOM 2483 N N . GLY A 1 328 ? 24.984 -9.359 -11.695 1 97.75 328 GLY A N 1
ATOM 2484 C CA . GLY A 1 328 ? 26.172 -10.211 -11.672 1 97.75 328 GLY A CA 1
ATOM 2485 C C . GLY A 1 328 ? 27.125 -9.938 -12.82 1 97.75 328 GLY A C 1
ATOM 2486 O O . GLY A 1 328 ? 28.172 -10.586 -12.938 1 97.75 328 GLY A O 1
ATOM 2487 N N . GLY A 1 329 ? 26.797 -9.07 -13.688 1 97.75 329 GLY A N 1
ATOM 2488 C CA . GLY A 1 329 ? 27.734 -8.617 -14.711 1 97.75 329 GLY A CA 1
ATOM 2489 C C . GLY A 1 329 ? 27.391 -9.133 -16.094 1 97.75 329 GLY A C 1
ATOM 2490 O O . GLY A 1 329 ? 28.219 -9.062 -17.016 1 97.75 329 GLY A O 1
ATOM 2491 N N . PHE A 1 330 ? 26.219 -9.664 -16.281 1 98.56 330 PHE A N 1
ATOM 2492 C CA . PHE A 1 330 ? 25.844 -10.141 -17.609 1 98.56 330 PHE A CA 1
ATOM 2493 C C . PHE A 1 330 ? 24.953 -9.125 -18.312 1 98.56 330 PHE A C 1
ATOM 2495 O O . PHE A 1 330 ? 23.75 -9.062 -18.047 1 98.56 330 PHE A O 1
ATOM 2502 N N . ASP A 1 331 ? 25.344 -8.5 -19.391 1 98 331 ASP A N 1
ATOM 2503 C CA . ASP A 1 331 ? 24.703 -7.348 -20.016 1 98 331 ASP A CA 1
ATOM 2504 C C . ASP A 1 331 ? 23.531 -7.777 -20.875 1 98 331 ASP A C 1
ATOM 2506 O O . ASP A 1 331 ? 22.609 -6.988 -21.125 1 98 331 ASP A O 1
ATOM 2510 N N . ARG A 1 332 ? 23.594 -9.047 -21.344 1 98.12 332 ARG A N 1
ATOM 2511 C CA . ARG A 1 332 ? 22.547 -9.516 -22.25 1 98.12 332 ARG A CA 1
ATOM 2512 C C . ARG A 1 332 ? 21.469 -10.258 -21.484 1 98.12 332 ARG A C 1
ATOM 2514 O O . ARG A 1 332 ? 20.734 -11.07 -22.062 1 98.12 332 ARG A O 1
ATOM 2521 N N . ALA A 1 333 ? 21.359 -10 -20.156 1 98.38 333 ALA A N 1
ATOM 2522 C CA . ALA A 1 333 ? 20.5 -10.773 -19.266 1 98.38 333 ALA A CA 1
ATOM 2523 C C . ALA A 1 333 ? 19.031 -10.672 -19.703 1 98.38 333 ALA A C 1
ATOM 2525 O O . ALA A 1 333 ? 18.25 -11.609 -19.5 1 98.38 333 ALA A O 1
ATOM 2526 N N . PHE A 1 334 ? 18.625 -9.586 -20.359 1 97.75 334 PHE A N 1
ATOM 2527 C CA . PHE A 1 334 ? 17.219 -9.344 -20.703 1 97.75 334 PHE A CA 1
ATOM 2528 C C . PHE A 1 334 ? 16.984 -9.602 -22.188 1 97.75 334 PHE A C 1
ATOM 2530 O O . PHE A 1 334 ? 15.984 -9.141 -22.734 1 97.75 334 PHE A O 1
ATOM 2537 N N . ASP A 1 335 ? 17.812 -10.406 -22.844 1 98.12 335 ASP A N 1
ATOM 2538 C CA . ASP A 1 335 ? 17.688 -10.688 -24.281 1 98.12 335 ASP A CA 1
ATOM 2539 C C . ASP A 1 335 ? 16.641 -11.766 -24.547 1 98.12 335 ASP A C 1
ATOM 2541 O O . ASP A 1 335 ? 16.531 -12.266 -25.672 1 98.12 335 ASP A O 1
ATOM 2545 N N . TYR A 1 336 ? 15.93 -12.219 -23.625 1 97.88 336 TYR A N 1
ATOM 2546 C CA . TYR A 1 336 ? 14.742 -13.055 -23.781 1 97.88 336 TYR A CA 1
ATOM 2547 C C . TYR A 1 336 ? 13.602 -12.531 -22.922 1 97.88 336 TYR A C 1
ATOM 2549 O O . TYR A 1 336 ? 13.828 -11.891 -21.891 1 97.88 336 TYR A O 1
ATOM 2557 N N . PRO A 1 337 ? 12.383 -12.75 -23.297 1 97.38 337 PRO A N 1
ATOM 2558 C CA . PRO A 1 337 ? 11.234 -12.078 -22.672 1 97.38 337 PRO A CA 1
ATOM 2559 C C . PRO A 1 337 ? 10.781 -12.766 -21.391 1 97.38 337 PRO A C 1
ATOM 2561 O O . PRO A 1 337 ? 11.133 -13.922 -21.141 1 97.38 337 PRO A O 1
ATOM 2564 N N . GLY A 1 338 ? 10.055 -12.008 -20.656 1 97.06 338 GLY A N 1
ATOM 2565 C CA . GLY A 1 338 ? 9.289 -12.617 -19.594 1 97.06 338 GLY A CA 1
ATOM 2566 C C . GLY A 1 338 ? 8.047 -13.336 -20.078 1 97.06 338 GLY A C 1
ATOM 2567 O O . GLY A 1 338 ? 7.539 -13.039 -21.156 1 97.06 338 GLY A O 1
ATOM 2568 N N . PHE A 1 339 ? 7.555 -14.234 -19.219 1 96.69 339 PHE A N 1
ATOM 2569 C CA . PHE A 1 339 ? 6.453 -15.078 -19.656 1 96.69 339 PHE A CA 1
ATOM 2570 C C . PHE A 1 339 ? 5.16 -14.273 -19.766 1 96.69 339 PHE A C 1
ATOM 2572 O O . PHE A 1 339 ? 4.281 -14.602 -20.562 1 96.69 339 PHE A O 1
ATOM 2579 N N . VAL A 1 340 ? 4.992 -13.164 -19 1 96.31 340 VAL A N 1
ATOM 2580 C CA . VAL A 1 340 ? 3.73 -12.43 -18.984 1 96.31 340 VAL A CA 1
ATOM 2581 C C . VAL A 1 340 ? 3.562 -11.672 -20.312 1 96.31 340 VAL A C 1
ATOM 2583 O O . VAL A 1 340 ? 2.57 -11.867 -21.016 1 96.31 340 VAL A O 1
ATOM 2586 N N . PRO A 1 341 ? 4.531 -10.859 -20.656 1 96.06 341 PRO A N 1
ATOM 2587 C CA . PRO A 1 341 ? 4.352 -10.211 -21.953 1 96.06 341 PRO A CA 1
ATOM 2588 C C . PRO A 1 341 ? 4.359 -11.195 -23.109 1 96.06 341 PRO A C 1
ATOM 2590 O O . PRO A 1 341 ? 3.713 -10.961 -24.141 1 96.06 341 PRO A O 1
ATOM 2593 N N . ALA A 1 342 ? 5.02 -12.312 -22.953 1 96.62 342 ALA A N 1
ATOM 2594 C CA . ALA A 1 342 ? 5.16 -13.25 -24.062 1 96.62 342 ALA A CA 1
ATOM 2595 C C . ALA A 1 342 ? 3.896 -14.086 -24.234 1 96.62 342 ALA A C 1
ATOM 2597 O O . ALA A 1 342 ? 3.494 -14.375 -25.375 1 96.62 342 ALA A O 1
ATOM 2598 N N . TYR A 1 343 ? 3.252 -14.453 -23.094 1 95.62 343 TYR A N 1
ATOM 2599 C CA . TYR A 1 343 ? 2.268 -15.516 -23.281 1 95.62 343 TYR A CA 1
ATOM 2600 C C . TYR A 1 343 ? 0.984 -15.211 -22.516 1 95.62 343 TYR A C 1
ATOM 2602 O O . TYR A 1 343 ? -0.076 -15.758 -22.828 1 95.62 343 TYR A O 1
ATOM 2610 N N . VAL A 1 344 ? 1.036 -14.352 -21.516 1 94.69 344 VAL A N 1
ATOM 2611 C CA . VAL A 1 344 ? -0.041 -14.312 -20.531 1 94.69 344 VAL A CA 1
ATOM 2612 C C . VAL A 1 344 ? -0.823 -13.008 -20.672 1 94.69 344 VAL A C 1
ATOM 2614 O O . VAL A 1 344 ? -2.004 -12.945 -20.328 1 94.69 344 VAL A O 1
ATOM 2617 N N . ARG A 1 345 ? -0.292 -11.883 -21.25 1 95.94 345 ARG A N 1
ATOM 2618 C CA . ARG A 1 345 ? -0.837 -10.523 -21.234 1 95.94 345 ARG A CA 1
ATOM 2619 C C . ARG A 1 345 ? -2.23 -10.492 -21.859 1 95.94 345 ARG A C 1
ATOM 2621 O O . ARG A 1 345 ? -3.129 -9.828 -21.344 1 95.94 345 ARG A O 1
ATOM 2628 N N . PRO A 1 346 ? -2.479 -11.188 -22.844 1 95.56 346 PRO A N 1
ATOM 2629 C CA . PRO A 1 346 ? -3.828 -11.133 -23.422 1 95.56 346 PRO A CA 1
ATOM 2630 C C . PRO A 1 346 ? -4.891 -11.664 -22.453 1 95.56 346 PRO A C 1
ATOM 2632 O O . PRO A 1 346 ? -6.012 -11.156 -22.438 1 95.56 346 PRO A O 1
ATOM 2635 N N . LEU A 1 347 ? -4.559 -12.68 -21.703 1 95.56 347 LEU A N 1
ATOM 2636 C CA . LEU A 1 347 ? -5.488 -13.203 -20.703 1 95.56 347 LEU A CA 1
ATOM 2637 C C . LEU A 1 347 ? -5.77 -12.164 -19.625 1 95.56 347 LEU A C 1
ATOM 2639 O O . LEU A 1 347 ? -6.918 -11.984 -19.219 1 95.56 347 LEU A O 1
ATOM 2643 N N . PHE A 1 348 ? -4.727 -11.43 -19.25 1 96.75 348 PHE A N 1
ATOM 2644 C CA . PHE A 1 348 ? -4.871 -10.398 -18.234 1 96.75 348 PHE A CA 1
ATOM 2645 C C . PHE A 1 348 ? -5.781 -9.281 -18.719 1 96.75 348 PHE A C 1
ATOM 2647 O O . PHE A 1 348 ? -6.543 -8.703 -17.938 1 96.75 348 PHE A O 1
ATOM 2654 N N . CYS A 1 349 ? -5.75 -9.008 -19.984 1 97.75 349 CYS A N 1
ATOM 2655 C CA . CYS A 1 349 ? -6.582 -7.961 -20.562 1 97.75 349 CYS A CA 1
ATOM 2656 C C . CYS A 1 349 ? -8.062 -8.312 -20.438 1 97.75 349 CYS A C 1
ATOM 2658 O O . CYS A 1 349 ? -8.914 -7.422 -20.453 1 97.75 349 CYS A O 1
ATOM 2660 N N . GLU A 1 350 ? -8.344 -9.602 -20.219 1 97.31 350 GLU A N 1
ATOM 2661 C CA . GLU A 1 350 ? -9.719 -10.062 -20.078 1 97.31 350 GLU A CA 1
ATOM 2662 C C . GLU A 1 350 ? -10.078 -10.289 -18.625 1 97.31 350 GLU A C 1
ATOM 2664 O O . GLU A 1 350 ? -11.148 -10.82 -18.312 1 97.31 350 GLU A O 1
ATOM 2669 N N . GLY A 1 351 ? -9.164 -9.93 -17.781 1 97.06 351 GLY A N 1
ATOM 2670 C CA . GLY A 1 351 ? -9.352 -10.195 -16.359 1 97.06 351 GLY A CA 1
ATOM 2671 C C . GLY A 1 351 ? -9.156 -11.648 -15.992 1 97.06 351 GLY A C 1
ATOM 2672 O O . GLY A 1 351 ? -9.555 -12.078 -14.906 1 97.06 351 GLY A O 1
ATOM 2673 N N . LYS A 1 352 ? -8.586 -12.422 -16.859 1 96.44 352 LYS A N 1
ATOM 2674 C CA . LYS A 1 352 ? -8.398 -13.844 -16.609 1 96.44 352 LYS A CA 1
ATOM 2675 C C . LYS A 1 352 ? -7.148 -14.094 -15.766 1 96.44 352 LYS A C 1
ATOM 2677 O O . LYS A 1 352 ? -6.098 -13.5 -16.016 1 96.44 352 LYS A O 1
ATOM 2682 N N . GLY A 1 353 ? -7.273 -14.797 -14.75 1 95.88 353 GLY A N 1
ATOM 2683 C CA . GLY A 1 353 ? -6.199 -15.195 -13.852 1 95.88 353 GLY A CA 1
ATOM 2684 C C . GLY A 1 353 ? -6.562 -16.375 -12.977 1 95.88 353 GLY A C 1
ATOM 2685 O O . GLY A 1 353 ? -7.566 -17.047 -13.219 1 95.88 353 GLY A O 1
ATOM 2686 N N . PRO A 1 354 ? -5.688 -16.609 -12.039 1 96.56 354 PRO A N 1
ATOM 2687 C CA . PRO A 1 354 ? -5.898 -17.797 -11.203 1 96.56 354 PRO A CA 1
ATOM 2688 C C . PRO A 1 354 ? -7.141 -17.688 -10.32 1 96.56 354 PRO A C 1
ATOM 2690 O O . PRO A 1 354 ? -7.359 -16.641 -9.688 1 96.56 354 PRO A O 1
ATOM 2693 N N . PHE A 1 355 ? -7.992 -18.656 -10.328 1 97.69 355 PHE A N 1
ATOM 2694 C CA . PHE A 1 355 ? -9.133 -18.906 -9.453 1 97.69 355 PHE A CA 1
ATOM 2695 C C . PHE A 1 355 ? -8.953 -20.219 -8.695 1 97.69 355 PHE A C 1
ATOM 2697 O O . PHE A 1 355 ? -9.086 -21.297 -9.273 1 97.69 355 PHE A O 1
ATOM 2704 N N . ARG A 1 356 ? -8.578 -20.156 -7.453 1 97.88 356 ARG A N 1
ATOM 2705 C CA . ARG A 1 356 ? -8.336 -21.375 -6.68 1 97.88 356 ARG A CA 1
ATOM 2706 C C . ARG A 1 356 ? -9.336 -21.5 -5.539 1 97.88 356 ARG A C 1
ATOM 2708 O O . ARG A 1 356 ? -9.836 -20.5 -5.027 1 97.88 356 ARG A O 1
ATOM 2715 N N . TRP A 1 357 ? -9.656 -22.672 -5.18 1 98.56 357 TRP A N 1
ATOM 2716 C CA . TRP A 1 357 ? -10.555 -22.891 -4.047 1 98.56 357 TRP A CA 1
ATOM 2717 C C . TRP A 1 357 ? -10.109 -24.094 -3.219 1 98.56 357 TRP A C 1
ATOM 2719 O O . TRP A 1 357 ? -9.398 -24.969 -3.715 1 98.56 357 TRP A O 1
ATOM 2729 N N . VAL A 1 358 ? -10.43 -24.062 -1.979 1 98.69 358 VAL A N 1
ATOM 2730 C CA . VAL A 1 358 ? -10.078 -25.094 -1.003 1 98.69 358 VAL A CA 1
ATOM 2731 C C . VAL A 1 358 ? -11.336 -25.609 -0.315 1 98.69 358 VAL A C 1
ATOM 2733 O O . VAL A 1 358 ? -12.172 -24.828 0.143 1 98.69 358 VAL A O 1
ATOM 2736 N N . ALA A 1 359 ? -11.516 -26.922 -0.291 1 98.75 359 ALA A N 1
ATOM 2737 C CA . ALA A 1 359 ? -12.594 -27.547 0.485 1 98.75 359 ALA A CA 1
ATOM 2738 C C . ALA A 1 359 ? -12.227 -27.609 1.965 1 98.75 359 ALA A C 1
ATOM 2740 O O . ALA A 1 359 ? -11.391 -28.422 2.363 1 98.75 359 ALA A O 1
ATOM 2741 N N . LEU A 1 360 ? -12.914 -26.859 2.795 1 98.62 360 LEU A N 1
ATOM 2742 C CA . LEU A 1 360 ? -12.57 -26.797 4.211 1 98.62 360 LEU A CA 1
ATOM 2743 C C . LEU A 1 360 ? -13 -28.062 4.934 1 98.62 360 LEU A C 1
ATOM 2745 O O . LEU A 1 360 ? -12.586 -28.312 6.07 1 98.62 360 LEU A O 1
ATOM 2749 N N . SER A 1 361 ? -13.805 -28.922 4.281 1 98.12 361 SER A N 1
ATOM 2750 C CA . SER A 1 361 ? -14.195 -30.219 4.836 1 98.12 361 SER A CA 1
ATOM 2751 C C . SER A 1 361 ? -12.992 -31.156 4.961 1 98.12 361 SER A C 1
ATOM 2753 O O . SER A 1 361 ? -13.008 -32.094 5.766 1 98.12 361 SER A O 1
ATOM 2755 N N . GLY A 1 362 ? -12.055 -30.891 4.105 1 97.88 362 GLY A N 1
ATOM 2756 C CA . GLY A 1 362 ? -10.93 -31.812 4.02 1 97.88 362 GLY A CA 1
ATOM 2757 C C . GLY A 1 362 ? -11.25 -33.062 3.221 1 97.88 362 GLY A C 1
ATOM 2758 O O . GLY A 1 362 ? -10.445 -34 3.16 1 97.88 362 GLY A O 1
ATOM 2759 N N . ASP A 1 363 ? -12.375 -33.125 2.613 1 97.31 363 ASP A N 1
ATOM 2760 C CA . ASP A 1 363 ? -12.828 -34.281 1.861 1 97.31 363 ASP A CA 1
ATOM 2761 C C . ASP A 1 363 ? -12.609 -34.094 0.363 1 97.31 363 ASP A C 1
ATOM 2763 O O . ASP A 1 363 ? -13.227 -33.219 -0.253 1 97.31 363 ASP A O 1
ATOM 2767 N N . PRO A 1 364 ? -11.766 -34.906 -0.282 1 97.19 364 PRO A N 1
ATOM 2768 C CA . PRO A 1 364 ? -11.539 -34.812 -1.726 1 97.19 364 PRO A CA 1
ATOM 2769 C C . PRO A 1 364 ? -12.828 -34.938 -2.535 1 97.19 364 PRO A C 1
ATOM 2771 O O . PRO A 1 364 ? -12.906 -34.406 -3.656 1 97.19 364 PRO A O 1
ATOM 2774 N N . ALA A 1 365 ? -13.844 -35.531 -1.939 1 97.5 365 ALA A N 1
ATOM 2775 C CA . ALA A 1 365 ? -15.125 -35.688 -2.633 1 97.5 365 ALA A CA 1
ATOM 2776 C C . ALA A 1 365 ? -15.734 -34.312 -2.922 1 97.5 365 ALA A C 1
ATOM 2778 O O . ALA A 1 365 ? -16.406 -34.125 -3.936 1 97.5 365 ALA A O 1
ATOM 2779 N N . ASP A 1 366 ? -15.484 -33.406 -2.051 1 98.12 366 ASP A N 1
ATOM 2780 C CA . ASP A 1 366 ? -16 -32.031 -2.262 1 98.12 366 ASP A CA 1
ATOM 2781 C C . ASP A 1 366 ? -15.352 -31.391 -3.479 1 98.12 366 ASP A C 1
ATOM 2783 O O . ASP A 1 366 ? -15.977 -30.594 -4.176 1 98.12 366 ASP A O 1
ATOM 2787 N N . ILE A 1 367 ? -14.086 -31.703 -3.771 1 98.31 367 ILE A N 1
ATOM 2788 C CA . ILE A 1 367 ? -13.414 -31.188 -4.961 1 98.31 367 ILE A CA 1
ATOM 2789 C C . ILE A 1 367 ? -14.016 -31.828 -6.211 1 98.31 367 ILE A C 1
ATOM 2791 O O . ILE A 1 367 ? -14.18 -31.172 -7.238 1 98.31 367 ILE A O 1
ATOM 2795 N N . ALA A 1 368 ? -14.312 -33.094 -6.094 1 98.06 368 ALA A N 1
ATOM 2796 C CA . ALA A 1 368 ? -14.953 -33.781 -7.223 1 98.06 368 ALA A CA 1
ATOM 2797 C C . ALA A 1 368 ? -16.281 -33.094 -7.578 1 98.06 368 ALA A C 1
ATOM 2799 O O . ALA A 1 368 ? -16.594 -32.938 -8.758 1 98.06 368 ALA A O 1
ATOM 2800 N N . VAL A 1 369 ? -17.031 -32.75 -6.543 1 98.62 369 VAL A N 1
ATOM 2801 C CA . VAL A 1 369 ? -18.312 -32.062 -6.738 1 98.62 369 VAL A CA 1
ATOM 2802 C C . VAL A 1 369 ? -18.078 -30.703 -7.387 1 98.62 369 VAL A C 1
ATOM 2804 O O . VAL A 1 369 ? -18.797 -30.328 -8.312 1 98.62 369 VAL A O 1
ATOM 2807 N N . THR A 1 370 ? -17.141 -29.984 -6.93 1 98.56 370 THR A N 1
ATOM 2808 C CA . THR A 1 370 ? -16.875 -28.656 -7.477 1 98.56 370 THR A CA 1
ATOM 2809 C C . THR A 1 370 ? -16.297 -28.766 -8.891 1 98.56 370 THR A C 1
ATOM 2811 O O . THR A 1 370 ? -16.578 -27.922 -9.742 1 98.56 370 THR A O 1
ATOM 2814 N N . ASP A 1 371 ? -15.414 -29.781 -9.148 1 98.25 371 ASP A N 1
ATOM 2815 C CA . ASP A 1 371 ? -14.922 -30 -10.5 1 98.25 371 ASP A CA 1
ATOM 2816 C C . ASP A 1 371 ? -16.078 -30.203 -11.484 1 98.25 371 ASP A C 1
ATOM 2818 O O . ASP A 1 371 ? -16.094 -29.609 -12.562 1 98.25 371 ASP A O 1
ATOM 2822 N N . GLN A 1 372 ? -16.984 -31 -11.086 1 98.38 372 GLN A N 1
ATOM 2823 C CA . GLN A 1 372 ? -18.156 -31.25 -11.922 1 98.38 372 GLN A CA 1
ATOM 2824 C C . GLN A 1 372 ? -18.969 -29.969 -12.133 1 98.38 372 GLN A C 1
ATOM 2826 O O . GLN A 1 372 ? -19.453 -29.703 -13.234 1 98.38 372 GLN A O 1
ATOM 2831 N N . ALA A 1 373 ? -19.109 -29.203 -11.102 1 98.56 373 ALA A N 1
ATOM 2832 C CA . ALA A 1 373 ? -19.828 -27.938 -11.188 1 98.56 373 ALA A CA 1
ATOM 2833 C C . ALA A 1 373 ? -19.156 -26.984 -12.18 1 98.56 373 ALA A C 1
ATOM 2835 O O . ALA A 1 373 ? -19.828 -26.234 -12.883 1 98.56 373 ALA A O 1
ATOM 2836 N N . VAL A 1 374 ? -17.828 -26.953 -12.227 1 98.5 374 VAL A N 1
ATOM 2837 C CA . VAL A 1 374 ? -17.109 -26.141 -13.188 1 98.5 374 VAL A CA 1
ATOM 2838 C C . VAL A 1 374 ? -17.469 -26.547 -14.609 1 98.5 374 VAL A C 1
ATOM 2840 O O . VAL A 1 374 ? -17.766 -25.703 -15.453 1 98.5 374 VAL A O 1
ATOM 2843 N N . LEU A 1 375 ? -17.469 -27.859 -14.875 1 98.25 375 LEU A N 1
ATOM 2844 C CA . LEU A 1 375 ? -17.766 -28.375 -16.203 1 98.25 375 LEU A CA 1
ATOM 2845 C C . LEU A 1 375 ? -19.203 -28.047 -16.609 1 98.25 375 LEU A C 1
ATOM 2847 O O . LEU A 1 375 ? -19.453 -27.703 -17.766 1 98.25 375 LEU A O 1
ATOM 2851 N N . GLU A 1 376 ? -20.062 -28.047 -15.625 1 98.5 376 GLU A N 1
ATOM 2852 C CA . GLU A 1 376 ? -21.469 -27.766 -15.898 1 98.5 376 GLU A CA 1
ATOM 2853 C C . GLU A 1 376 ? -21.703 -26.266 -16.078 1 98.5 376 GLU A C 1
ATOM 2855 O O . GLU A 1 376 ? -22.578 -25.859 -16.844 1 98.5 376 GLU A O 1
ATOM 2860 N N . THR A 1 377 ? -21 -25.5 -15.352 1 98.56 377 THR A N 1
ATOM 2861 C CA . THR A 1 377 ? -21.172 -24.047 -15.398 1 98.56 377 THR A CA 1
ATOM 2862 C C . THR A 1 377 ? -20.641 -23.484 -16.719 1 98.56 377 THR A C 1
ATOM 2864 O O . THR A 1 377 ? -21.172 -22.516 -17.25 1 98.56 377 THR A O 1
ATOM 2867 N N . PHE A 1 378 ? -19.594 -24.094 -17.234 1 98.06 378 PHE A N 1
ATOM 2868 C CA . PHE A 1 378 ? -18.969 -23.609 -18.469 1 98.06 378 PHE A CA 1
ATOM 2869 C C . PHE A 1 378 ? -18.906 -24.719 -19.516 1 98.06 378 PHE A C 1
ATOM 2871 O O . PHE A 1 378 ? -17.812 -25.078 -19.953 1 98.06 378 PHE A O 1
ATOM 2878 N N . PRO A 1 379 ? -19.969 -25.141 -20.031 1 97.5 379 PRO A N 1
ATOM 2879 C CA . PRO A 1 379 ? -20.016 -26.328 -20.891 1 97.5 379 PRO A CA 1
ATOM 2880 C C . PRO A 1 379 ? -19.281 -26.141 -22.219 1 97.5 379 PRO A C 1
ATOM 2882 O O . PRO A 1 379 ? -18.797 -27.109 -22.812 1 97.5 379 PRO A O 1
ATOM 2885 N N . ASP A 1 380 ? -19.125 -24.875 -22.703 1 96.44 380 ASP A N 1
ATOM 2886 C CA . ASP A 1 380 ? -18.562 -24.641 -24.031 1 96.44 380 ASP A CA 1
ATOM 2887 C C . ASP A 1 380 ? -17.078 -24.281 -23.938 1 96.44 380 ASP A C 1
ATOM 2889 O O . ASP A 1 380 ? -16.438 -24.016 -24.953 1 96.44 380 ASP A O 1
ATOM 2893 N N . ASP A 1 381 ? -16.562 -24.297 -22.766 1 95.94 381 ASP A N 1
ATOM 2894 C CA . ASP A 1 381 ? -15.156 -23.953 -22.562 1 95.94 381 ASP A CA 1
ATOM 2895 C C . ASP A 1 381 ? -14.273 -25.203 -22.641 1 95.94 381 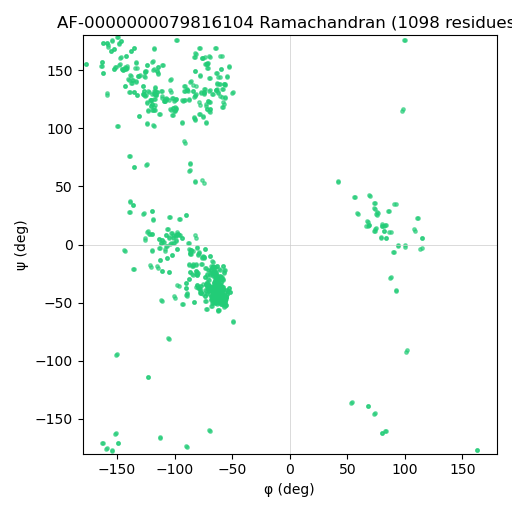ASP A C 1
ATOM 2897 O O . ASP A 1 381 ? -13.852 -25.734 -21.609 1 95.94 381 ASP A O 1
ATOM 2901 N N . GLU A 1 382 ? -13.82 -25.578 -23.844 1 94.81 382 GLU A N 1
ATOM 2902 C CA . GLU A 1 382 ? -13.117 -26.828 -24.078 1 94.81 382 GLU A CA 1
ATOM 2903 C C . GLU A 1 382 ? -11.766 -26.859 -23.375 1 94.81 382 GLU A C 1
ATOM 2905 O O . GLU A 1 382 ? -11.414 -27.844 -22.734 1 94.81 382 GLU A O 1
ATOM 2910 N N . PRO A 1 383 ? -11.016 -25.75 -23.469 1 92.25 383 PRO A N 1
ATOM 2911 C CA . PRO A 1 383 ? -9.742 -25.766 -22.75 1 92.25 383 PRO A CA 1
ATOM 2912 C C . PRO A 1 383 ? -9.922 -25.969 -21.25 1 92.25 383 PRO A C 1
ATOM 2914 O O . PRO A 1 383 ? -9.141 -26.688 -20.625 1 92.25 383 PRO A O 1
ATOM 2917 N N . LEU A 1 384 ? -10.906 -25.375 -20.688 1 95.56 384 LEU A N 1
ATOM 2918 C CA . LEU A 1 384 ? -11.18 -25.531 -19.266 1 95.56 384 LEU A CA 1
ATOM 2919 C C . LEU A 1 384 ? -11.57 -26.953 -18.922 1 95.56 384 LEU A C 1
ATOM 2921 O O . LEU A 1 384 ? -11.141 -27.5 -17.906 1 95.56 384 LEU A O 1
ATOM 2925 N N . HIS A 1 385 ? -12.359 -27.562 -19.734 1 96.69 385 HIS A N 1
ATOM 2926 C CA . HIS A 1 385 ? -12.758 -28.953 -19.547 1 96.69 385 HIS A CA 1
ATOM 2927 C C . HIS A 1 385 ? -11.555 -29.875 -19.562 1 96.69 385 HIS A C 1
ATOM 2929 O O . HIS A 1 385 ? -11.438 -30.766 -18.719 1 96.69 385 HIS A O 1
ATOM 2935 N N . ARG A 1 386 ? -10.688 -29.656 -20.547 1 94.88 386 ARG A N 1
ATOM 2936 C CA . ARG A 1 386 ? -9.469 -30.469 -20.641 1 94.88 386 ARG A CA 1
ATOM 2937 C C . ARG A 1 386 ? -8.625 -30.312 -19.375 1 94.88 386 ARG A C 1
ATOM 2939 O O . ARG A 1 386 ? -8.117 -31.312 -18.859 1 94.88 386 ARG A O 1
ATOM 2946 N N . TRP A 1 387 ? -8.492 -29.125 -18.906 1 95.94 387 TRP A N 1
ATOM 2947 C CA . TRP A 1 387 ? -7.691 -28.875 -17.719 1 95.94 387 TRP A CA 1
ATOM 2948 C C . TRP A 1 387 ? -8.281 -29.578 -16.5 1 95.94 387 TRP A C 1
ATOM 2950 O O . TRP A 1 387 ? -7.57 -30.281 -15.781 1 95.94 387 TRP A O 1
ATOM 2960 N N . ILE A 1 388 ? -9.562 -29.391 -16.297 1 97.25 388 ILE A N 1
ATOM 2961 C CA . ILE A 1 388 ? -10.203 -29.938 -15.102 1 97.25 388 ILE A CA 1
ATOM 2962 C C . ILE A 1 388 ? -10.102 -31.469 -15.125 1 97.25 388 ILE A C 1
ATOM 2964 O O . ILE A 1 388 ? -9.859 -32.094 -14.086 1 97.25 388 ILE A O 1
ATOM 2968 N N . LYS A 1 389 ? -10.234 -32.031 -16.266 1 96.19 389 LYS A N 1
ATOM 2969 C CA . LYS A 1 389 ? -10.125 -33.469 -16.406 1 96.19 389 LYS A CA 1
ATOM 2970 C C . LYS A 1 389 ? -8.711 -33.938 -16.078 1 96.19 389 LYS A C 1
ATOM 2972 O O . LYS A 1 389 ? -8.531 -34.875 -15.273 1 96.19 389 LYS A O 1
ATOM 2977 N N . LYS A 1 390 ? -7.727 -33.312 -16.672 1 95.94 390 LYS A N 1
ATOM 2978 C CA . LYS A 1 390 ? -6.34 -33.688 -16.422 1 95.94 390 LYS A CA 1
ATOM 2979 C C . LYS A 1 390 ? -5.977 -33.531 -14.953 1 95.94 390 LYS A C 1
ATOM 2981 O O . LYS A 1 390 ? -5.297 -34.375 -14.367 1 95.94 390 LYS A O 1
ATOM 2986 N N . ALA A 1 391 ? -6.387 -32.375 -14.422 1 95.94 391 ALA A N 1
ATOM 2987 C CA . ALA A 1 391 ? -6.074 -32.094 -13.023 1 95.94 391 ALA A CA 1
ATOM 2988 C C . ALA A 1 391 ? -6.707 -33.125 -12.094 1 95.94 391 ALA A C 1
ATOM 2990 O O . ALA A 1 391 ? -6.082 -33.562 -11.125 1 95.94 391 ALA A O 1
ATOM 2991 N N . SER A 1 392 ? -7.926 -33.469 -12.328 1 95.69 392 SER A N 1
ATOM 2992 C CA . SER A 1 392 ? -8.625 -34.438 -11.492 1 95.69 392 SER A CA 1
ATOM 2993 C C . SER A 1 392 ? -7.941 -35.781 -11.531 1 95.69 392 SER A C 1
ATOM 2995 O O . SER A 1 392 ? -7.941 -36.531 -10.539 1 95.69 392 SER A O 1
ATOM 2997 N N . GLU A 1 393 ? -7.285 -36.094 -12.609 1 94.44 393 GLU A N 1
ATOM 2998 C CA . GLU A 1 393 ? -6.664 -37.406 -12.805 1 94.44 393 GLU A CA 1
ATOM 2999 C C . GLU A 1 393 ? -5.23 -37.406 -12.281 1 94.44 393 GLU A C 1
ATOM 3001 O O . GLU A 1 393 ? -4.762 -38.438 -11.758 1 94.44 393 GLU A O 1
ATOM 3006 N N . GLN A 1 394 ? -4.602 -36.281 -12.398 1 94.06 394 GLN A N 1
ATOM 3007 C CA . GLN A 1 394 ? -3.15 -36.375 -12.297 1 94.06 394 GLN A CA 1
ATOM 3008 C C . GLN A 1 394 ? -2.646 -35.625 -11.055 1 94.06 394 GLN A C 1
ATOM 3010 O O . GLN A 1 394 ? -1.515 -35.844 -10.617 1 94.06 394 GLN A O 1
ATOM 3015 N N . VAL A 1 395 ? -3.455 -34.75 -10.523 1 93.75 395 VAL A N 1
ATOM 3016 C CA . VAL A 1 395 ? -2.951 -33.906 -9.453 1 93.75 395 VAL A CA 1
ATOM 3017 C C . VAL A 1 395 ? -3.268 -34.531 -8.102 1 93.75 395 VAL A C 1
ATOM 3019 O O . VAL A 1 395 ? -4.43 -34.781 -7.785 1 93.75 395 VAL A O 1
ATOM 3022 N N . ALA A 1 396 ? -2.211 -34.719 -7.324 1 90.62 396 ALA A N 1
ATOM 3023 C CA . ALA A 1 396 ? -2.379 -35.156 -5.941 1 90.62 396 ALA A CA 1
ATOM 3024 C C . ALA A 1 396 ? -2.605 -33.969 -5.008 1 90.62 396 ALA A C 1
ATOM 3026 O O . ALA A 1 396 ? -1.987 -32.938 -5.176 1 90.62 396 ALA A O 1
ATOM 3027 N N . PHE A 1 397 ? -3.516 -34.219 -4.066 1 92.5 397 PHE A N 1
ATOM 3028 C CA . PHE A 1 397 ? -3.789 -33.125 -3.129 1 92.5 397 PHE A CA 1
ATOM 3029 C C . PHE A 1 397 ? -2.689 -33.031 -2.08 1 92.5 397 PHE A C 1
ATOM 3031 O O . PHE A 1 397 ? -2.086 -34.031 -1.708 1 92.5 397 PHE A O 1
ATOM 3038 N N . GLN A 1 398 ? -2.369 -31.922 -1.65 1 92.31 398 GLN A N 1
ATOM 3039 C CA . GLN A 1 398 ? -1.483 -31.594 -0.54 1 92.31 398 GLN A CA 1
ATOM 3040 C C . GLN A 1 398 ? -2.219 -30.797 0.53 1 92.31 398 GLN A C 1
ATOM 3042 O O . GLN A 1 398 ? -2.619 -29.656 0.293 1 92.31 398 GLN A O 1
ATOM 3047 N N . GLY A 1 399 ? -2.334 -31.297 1.772 1 95.88 399 GLY A N 1
ATOM 3048 C CA . GLY A 1 399 ? -3.129 -30.641 2.799 1 95.88 399 GLY A CA 1
ATOM 3049 C C . GLY A 1 399 ? -4.617 -30.672 2.518 1 95.88 399 GLY A C 1
ATOM 3050 O O . GLY A 1 399 ? -5.156 -31.719 2.145 1 95.88 399 GLY A O 1
ATOM 3051 N N . LEU A 1 400 ? -5.281 -29.578 2.777 1 98.19 400 LEU A N 1
ATOM 3052 C CA . LEU A 1 400 ? -6.691 -29.5 2.41 1 98.19 400 LEU A CA 1
ATOM 3053 C C . LEU A 1 400 ? -6.863 -29.609 0.899 1 98.19 400 LEU A C 1
ATOM 3055 O O . LEU A 1 400 ? -6.105 -29 0.137 1 98.19 400 LEU A O 1
ATOM 3059 N N . PRO A 1 401 ? -7.816 -30.438 0.477 1 97.94 401 PRO A N 1
ATOM 3060 C CA . PRO A 1 401 ? -8.008 -30.578 -0.967 1 97.94 401 PRO A CA 1
ATOM 3061 C C . PRO A 1 401 ? -8.336 -29.266 -1.657 1 97.94 401 PRO A C 1
ATOM 3063 O O . PRO A 1 401 ? -9.172 -28.5 -1.167 1 97.94 401 PRO A O 1
ATOM 3066 N N . ALA A 1 402 ? -7.695 -29.047 -2.711 1 98.06 402 ALA A N 1
ATOM 3067 C CA . ALA A 1 402 ? -7.836 -27.781 -3.424 1 98.06 402 ALA A CA 1
ATOM 3068 C C . ALA A 1 402 ? -7.801 -27.984 -4.934 1 98.06 402 ALA A C 1
ATOM 3070 O O . ALA A 1 402 ? -7.453 -29.078 -5.406 1 98.06 402 ALA A O 1
ATOM 3071 N N . ARG A 1 403 ? -8.266 -27.031 -5.656 1 98 403 ARG A N 1
ATOM 3072 C CA . ARG A 1 403 ? -8.219 -27 -7.113 1 98 403 ARG A CA 1
ATOM 3073 C C . ARG A 1 403 ? -7.965 -25.578 -7.613 1 98 403 ARG A C 1
ATOM 3075 O O . ARG A 1 403 ? -8.172 -24.609 -6.883 1 98 403 ARG A O 1
ATOM 3082 N N . ILE A 1 404 ? -7.383 -25.484 -8.742 1 97.19 404 ILE A N 1
ATOM 3083 C CA . ILE A 1 404 ? -7.156 -24.203 -9.383 1 97.19 404 ILE A CA 1
ATOM 3084 C C . ILE A 1 404 ? -7.617 -24.25 -10.836 1 97.19 404 ILE A C 1
ATOM 3086 O O . ILE A 1 404 ? -7.555 -25.312 -11.469 1 97.19 404 ILE A O 1
ATOM 3090 N N . CYS A 1 405 ? -8.133 -23.188 -11.328 1 96.94 405 CYS A N 1
ATOM 3091 C CA . CYS A 1 405 ? -8.328 -22.938 -12.75 1 96.94 405 CYS A CA 1
ATOM 3092 C C . CYS A 1 405 ? -8.211 -21.453 -13.07 1 96.94 405 CYS A C 1
ATOM 3094 O O . CYS A 1 405 ? -7.977 -20.641 -12.172 1 96.94 405 CYS A O 1
ATOM 3096 N N . TRP A 1 406 ? -8.219 -21.094 -14.258 1 96.19 406 TRP A N 1
ATOM 3097 C CA . TRP A 1 406 ? -8.141 -19.703 -14.664 1 96.19 406 TRP A CA 1
ATOM 3098 C C . TRP A 1 406 ? -9.484 -19.219 -15.203 1 96.19 406 TRP A C 1
ATOM 3100 O O . TRP A 1 406 ? -10.078 -19.859 -16.078 1 96.19 406 TRP A O 1
ATOM 3110 N N . LEU A 1 407 ? -9.992 -18.188 -14.625 1 96.75 407 LEU A N 1
ATOM 3111 C CA . LEU A 1 407 ? -11.266 -17.609 -15.031 1 96.75 407 LEU A CA 1
ATOM 3112 C C . LEU A 1 407 ? -11.156 -16.094 -15.156 1 96.75 407 LEU A C 1
ATOM 3114 O O . LEU A 1 407 ? -10.266 -15.477 -14.555 1 96.75 407 LEU A O 1
ATOM 3118 N N . GLY A 1 408 ? -12.039 -15.5 -15.945 1 95.12 408 GLY A N 1
ATOM 3119 C CA . GLY A 1 408 ? -11.977 -14.07 -16.203 1 95.12 408 GLY A CA 1
ATOM 3120 C C . GLY A 1 408 ? -13.141 -13.305 -15.617 1 95.12 408 GLY A C 1
ATOM 3121 O O . GLY A 1 408 ? -13.805 -13.781 -14.695 1 95.12 408 GLY A O 1
ATOM 3122 N N . TYR A 1 409 ? -13.297 -12.023 -16.094 1 97.69 409 TYR A N 1
ATOM 3123 C CA . TYR A 1 409 ? -14.352 -11.133 -15.633 1 97.69 409 TYR A CA 1
ATOM 3124 C C . TYR A 1 409 ? -15.727 -11.727 -15.922 1 97.69 409 TYR A C 1
ATOM 3126 O O . TYR A 1 409 ? -16.016 -12.125 -17.047 1 97.69 409 TYR A O 1
ATOM 3134 N N . GLY A 1 410 ? -16.531 -11.781 -14.906 1 97.38 410 GLY A N 1
ATOM 3135 C CA . GLY A 1 410 ? -17.859 -12.367 -15.016 1 97.38 410 GLY A CA 1
ATOM 3136 C C . GLY A 1 410 ? -17.891 -13.844 -14.664 1 97.38 410 GLY A C 1
ATOM 3137 O O . GLY A 1 410 ? -18.828 -14.312 -14.023 1 97.38 410 GLY A O 1
ATOM 3138 N N . GLU A 1 411 ? -16.906 -14.586 -15.062 1 98 411 GLU A N 1
ATOM 3139 C CA . GLU A 1 411 ? -16.844 -16.031 -14.852 1 98 411 GLU A CA 1
ATOM 3140 C C . GLU A 1 411 ? -16.594 -16.375 -13.383 1 98 411 GLU A C 1
ATOM 3142 O O . GLU A 1 411 ? -17.203 -17.297 -12.844 1 98 411 GLU A O 1
ATOM 3147 N N . ARG A 1 412 ? -15.711 -15.641 -12.75 1 98.19 412 ARG A N 1
ATOM 3148 C CA . ARG A 1 412 ? -15.383 -15.914 -11.352 1 98.19 412 ARG A CA 1
ATOM 3149 C C . ARG A 1 412 ? -16.609 -15.727 -10.461 1 98.19 412 ARG A C 1
ATOM 3151 O O . ARG A 1 412 ? -16.859 -16.547 -9.578 1 98.19 412 ARG A O 1
ATOM 3158 N N . ALA A 1 413 ? -17.328 -14.602 -10.695 1 98.38 413 ALA A N 1
ATOM 3159 C CA . ALA A 1 413 ? -18.516 -14.32 -9.906 1 98.38 413 ALA A CA 1
ATOM 3160 C C . ALA A 1 413 ? -19.578 -15.406 -10.117 1 98.38 413 ALA A C 1
ATOM 3162 O O . ALA A 1 413 ? -20.234 -15.836 -9.164 1 98.38 413 ALA A O 1
ATOM 3163 N N . LYS A 1 414 ? -19.734 -15.812 -11.359 1 98.56 414 LYS A N 1
ATOM 3164 C CA . LYS A 1 414 ? -20.703 -16.875 -11.688 1 98.56 414 LYS A CA 1
ATOM 3165 C C . LYS A 1 414 ? -20.375 -18.156 -10.93 1 98.56 414 LYS A C 1
ATOM 3167 O O . LYS A 1 414 ? -21.25 -18.75 -10.305 1 98.56 414 LYS A O 1
ATOM 3172 N N . LEU A 1 415 ? -19.125 -18.547 -10.992 1 98.75 415 LEU A N 1
ATOM 3173 C CA . LEU A 1 415 ? -18.734 -19.797 -10.336 1 98.75 415 LEU A CA 1
ATOM 3174 C C . LEU A 1 415 ? -18.781 -19.656 -8.82 1 98.75 415 LEU A C 1
ATOM 3176 O O . LEU A 1 415 ? -19.109 -20.609 -8.109 1 98.75 415 LEU A O 1
ATOM 3180 N N . GLY A 1 416 ? -18.422 -18.484 -8.312 1 98.69 416 GLY A N 1
ATOM 3181 C CA . GLY A 1 416 ? -18.547 -18.234 -6.887 1 98.69 416 GLY A CA 1
ATOM 3182 C C . GLY A 1 416 ? -19.938 -18.469 -6.355 1 98.69 416 GLY A C 1
ATOM 3183 O O . GLY A 1 416 ? -20.109 -19.062 -5.285 1 98.69 416 GLY A O 1
ATOM 3184 N N . LYS A 1 417 ? -20.922 -17.984 -7.062 1 98.69 417 LYS A N 1
ATOM 3185 C CA . LYS A 1 417 ? -22.312 -18.219 -6.68 1 98.69 417 LYS A CA 1
ATOM 3186 C C . LYS A 1 417 ? -22.656 -19.703 -6.688 1 98.69 417 LYS A C 1
ATOM 3188 O O . LYS A 1 417 ? -23.328 -20.188 -5.785 1 98.69 417 LYS A O 1
ATOM 3193 N N . VAL A 1 418 ? -22.203 -20.375 -7.723 1 98.88 418 VAL A N 1
ATOM 3194 C CA . VAL A 1 418 ? -22.469 -21.797 -7.852 1 98.88 418 VAL A CA 1
ATOM 3195 C C . VAL A 1 418 ? -21.875 -22.547 -6.652 1 98.88 418 VAL A C 1
ATOM 3197 O O . VAL A 1 418 ? -22.531 -23.422 -6.078 1 98.88 418 VAL A O 1
ATOM 3200 N N . PHE A 1 419 ? -20.641 -22.234 -6.27 1 98.88 419 PHE A N 1
ATOM 3201 C CA . PHE A 1 419 ? -20 -22.875 -5.129 1 98.88 419 PHE A CA 1
ATOM 3202 C C . PHE A 1 419 ? -20.766 -22.578 -3.844 1 98.88 419 PHE A C 1
ATOM 3204 O O . PHE A 1 419 ? -20.938 -23.469 -3.004 1 98.88 419 PHE A O 1
ATOM 3211 N N . ASN A 1 420 ? -21.172 -21.312 -3.703 1 98.88 420 ASN A N 1
ATOM 3212 C CA . ASN A 1 420 ? -21.969 -20.969 -2.527 1 98.88 420 ASN A CA 1
ATOM 3213 C C . ASN A 1 420 ? -23.266 -21.781 -2.477 1 98.88 420 ASN A C 1
ATOM 3215 O O . ASN A 1 420 ? -23.688 -22.203 -1.403 1 98.88 420 ASN A O 1
ATOM 3219 N N . ASP A 1 421 ? -23.953 -21.984 -3.607 1 98.75 421 ASP A N 1
ATOM 3220 C CA . ASP A 1 421 ? -25.172 -22.797 -3.697 1 98.75 421 ASP A CA 1
ATOM 3221 C C . ASP A 1 421 ? -24.906 -24.25 -3.318 1 98.75 421 ASP A C 1
ATOM 3223 O O . ASP A 1 421 ? -25.719 -24.891 -2.664 1 98.75 421 ASP A O 1
ATOM 3227 N N . LEU A 1 422 ? -23.75 -24.797 -3.791 1 98.81 422 LEU A N 1
ATOM 3228 C CA . LEU A 1 422 ? -23.406 -26.172 -3.457 1 98.81 422 LEU A CA 1
ATOM 3229 C C . LEU A 1 422 ? -23.312 -26.359 -1.945 1 98.81 422 LEU A C 1
ATOM 3231 O O . LEU A 1 422 ? -23.75 -27.391 -1.419 1 98.81 422 LEU A O 1
ATOM 3235 N N . VAL A 1 423 ? -22.734 -25.344 -1.264 1 98.62 423 VAL A N 1
ATOM 3236 C CA . VAL A 1 423 ? -22.625 -25.406 0.19 1 98.62 423 VAL A CA 1
ATOM 3237 C C . VAL A 1 423 ? -24.016 -25.297 0.81 1 98.62 423 VAL A C 1
ATOM 3239 O O . VAL A 1 423 ? -24.375 -26.062 1.705 1 98.62 423 VAL A O 1
ATOM 3242 N N . ARG A 1 424 ? -24.781 -24.312 0.346 1 98.25 424 ARG A N 1
ATOM 3243 C CA . ARG A 1 424 ? -26.125 -24.078 0.847 1 98.25 424 ARG A CA 1
ATOM 3244 C C . ARG A 1 424 ? -26.984 -25.328 0.736 1 98.25 424 ARG A C 1
ATOM 3246 O O . ARG A 1 424 ? -27.734 -25.656 1.656 1 98.25 424 ARG A O 1
ATOM 3253 N N . ASP A 1 425 ? -26.844 -26.078 -0.344 1 98.06 425 ASP A N 1
ATOM 3254 C CA . ASP A 1 425 ? -27.672 -27.234 -0.648 1 98.06 425 ASP A CA 1
ATOM 3255 C C . ASP A 1 425 ? -27.109 -28.5 0.007 1 98.06 425 ASP A C 1
ATOM 3257 O O . ASP A 1 425 ? -27.719 -29.562 -0.07 1 98.06 425 ASP A O 1
ATOM 3261 N N . GLY A 1 426 ? -25.984 -28.391 0.561 1 97.44 426 GLY A N 1
ATOM 3262 C CA . GLY A 1 426 ? -25.391 -29.531 1.257 1 97.44 426 GLY A CA 1
ATOM 3263 C C . GLY A 1 426 ? -24.688 -30.5 0.327 1 97.44 426 GLY A C 1
ATOM 3264 O O . GLY A 1 426 ? -24.359 -31.609 0.725 1 97.44 426 GLY A O 1
ATOM 3265 N N . LYS A 1 427 ? -24.484 -30.141 -0.895 1 98.12 427 LYS A N 1
ATOM 3266 C CA . LYS A 1 427 ? -23.766 -30.984 -1.844 1 98.12 427 LYS A CA 1
ATOM 3267 C C . LYS A 1 427 ? -22.266 -31 -1.541 1 98.12 427 LYS A C 1
ATOM 3269 O O . LYS A 1 427 ? -21.562 -31.938 -1.918 1 98.12 427 LYS A O 1
ATOM 3274 N N . VAL A 1 428 ? -21.797 -29.938 -0.965 1 97.31 428 VAL A N 1
ATOM 3275 C CA . VAL A 1 428 ? -20.484 -29.844 -0.331 1 97.31 428 VAL A CA 1
ATOM 3276 C C . VAL A 1 428 ? -20.656 -29.719 1.183 1 97.31 428 VAL A C 1
ATOM 3278 O O . VAL A 1 428 ? -21.484 -28.953 1.665 1 97.31 428 VAL A O 1
ATOM 3281 N N . SER A 1 429 ? -19.922 -30.5 1.906 1 95.06 429 SER A N 1
ATOM 3282 C CA . SER A 1 429 ? -20.25 -30.766 3.303 1 95.06 429 SER A CA 1
ATOM 3283 C C . SER A 1 429 ? -19.797 -29.609 4.203 1 95.06 429 SER A C 1
ATOM 3285 O O . SER A 1 429 ? -20.297 -29.469 5.324 1 95.06 429 SER A O 1
ATOM 3287 N N . ALA A 1 430 ? -18.844 -28.859 3.801 1 97.75 430 ALA A N 1
ATOM 3288 C CA . ALA A 1 430 ? -18.344 -27.703 4.531 1 97.75 430 ALA A CA 1
ATOM 3289 C C . ALA A 1 430 ? -18.078 -26.531 3.588 1 97.75 430 ALA A C 1
ATOM 3291 O O . ALA A 1 430 ? -18.062 -26.703 2.365 1 97.75 430 ALA A O 1
ATOM 3292 N N . PRO A 1 431 ? -17.891 -25.328 4.145 1 98.69 431 PRO A N 1
ATOM 3293 C CA . PRO A 1 431 ? -17.656 -24.141 3.303 1 98.69 431 PRO A CA 1
ATOM 3294 C C . PRO A 1 431 ? -16.422 -24.281 2.416 1 98.69 431 PRO A C 1
ATOM 3296 O O . PRO A 1 431 ? -15.586 -25.141 2.65 1 98.69 431 PRO A O 1
ATOM 3299 N N . ILE A 1 432 ? -16.391 -23.453 1.43 1 98.81 432 ILE A N 1
ATOM 3300 C CA . ILE A 1 432 ? -15.305 -23.391 0.459 1 98.81 432 ILE A CA 1
ATOM 3301 C C . ILE A 1 432 ? -14.625 -22.031 0.532 1 98.81 432 ILE A C 1
ATOM 3303 O O . ILE A 1 432 ? -15.305 -21 0.599 1 98.81 432 ILE A O 1
ATOM 3307 N N . VAL A 1 433 ? -13.352 -22.062 0.585 1 98.62 433 VAL A N 1
ATOM 3308 C CA . VAL A 1 433 ? -12.57 -20.844 0.457 1 98.62 433 VAL A CA 1
ATOM 3309 C C . VAL A 1 433 ? -12.203 -20.609 -1.008 1 98.62 433 VAL A C 1
ATOM 3311 O O . VAL A 1 433 ? -11.773 -21.531 -1.698 1 98.62 433 VAL A O 1
ATOM 3314 N N . ILE A 1 434 ? -12.43 -19.391 -1.456 1 98.69 434 ILE A N 1
ATOM 3315 C CA . ILE A 1 434 ? -12.094 -19 -2.824 1 98.69 434 ILE A CA 1
ATOM 3316 C C . ILE A 1 434 ? -11.102 -17.844 -2.807 1 98.69 434 ILE A C 1
ATOM 3318 O O . ILE A 1 434 ? -11.328 -16.828 -2.133 1 98.69 434 ILE A O 1
ATOM 3322 N N . GLY A 1 435 ? -10 -17.953 -3.424 1 97.38 435 GLY A N 1
ATOM 3323 C CA . GLY A 1 435 ? -9.008 -16.906 -3.607 1 97.38 435 GLY A CA 1
ATOM 3324 C C . GLY A 1 435 ? -8.195 -17.062 -4.875 1 97.38 435 GLY A C 1
ATOM 3325 O O . GLY A 1 435 ? -8.68 -17.625 -5.863 1 97.38 435 GLY A O 1
ATOM 3326 N N . ARG A 1 436 ? -7.152 -16.422 -4.91 1 93.38 436 ARG A N 1
ATOM 3327 C CA . ARG A 1 436 ? -6.223 -16.516 -6.027 1 93.38 436 ARG A CA 1
ATOM 3328 C C . ARG A 1 436 ? -4.785 -16.281 -5.57 1 93.38 436 ARG A C 1
ATOM 3330 O O . ARG A 1 436 ? -4.531 -16.125 -4.375 1 93.38 436 ARG A O 1
ATOM 3337 N N . ASP A 1 437 ? -3.887 -16.375 -6.469 1 85.12 437 ASP A N 1
ATOM 3338 C CA . ASP A 1 437 ? -2.502 -15.953 -6.281 1 85.12 437 ASP A CA 1
ATOM 3339 C C . ASP A 1 437 ? -2.385 -14.43 -6.281 1 85.12 437 ASP A C 1
ATOM 3341 O O . ASP A 1 437 ? -3.273 -13.734 -6.781 1 85.12 437 ASP A O 1
ATOM 3345 N N . HIS A 1 438 ? -1.336 -13.938 -5.629 1 85.88 438 HIS A N 1
ATOM 3346 C CA . HIS A 1 438 ? -1.112 -12.5 -5.746 1 85.88 438 HIS A CA 1
ATOM 3347 C C . HIS A 1 438 ? -0.723 -12.117 -7.172 1 85.88 438 HIS A C 1
ATOM 3349 O O . HIS A 1 438 ? -0.854 -10.961 -7.562 1 85.88 438 HIS A O 1
ATOM 3355 N N . LEU A 1 439 ? -0.269 -13.086 -7.941 1 89.44 439 LEU A N 1
ATOM 3356 C CA . LEU A 1 439 ? -0.122 -12.914 -9.383 1 89.44 439 LEU A CA 1
ATOM 3357 C C . LEU A 1 439 ? -1.482 -12.914 -10.07 1 89.44 439 LEU A C 1
ATOM 3359 O O . LEU A 1 439 ? -2.146 -13.953 -10.141 1 89.44 439 LEU A O 1
ATOM 3363 N N . ASP A 1 440 ? -1.913 -11.789 -10.453 1 93.69 440 ASP A N 1
ATOM 3364 C CA . ASP A 1 440 ? -3.195 -11.648 -11.141 1 93.69 440 ASP A CA 1
ATOM 3365 C C . ASP A 1 440 ? -3.246 -10.359 -11.953 1 93.69 440 ASP A C 1
ATOM 3367 O O . ASP A 1 440 ? -2.334 -9.531 -11.883 1 93.69 440 ASP A O 1
ATOM 3371 N N . SER A 1 441 ? -4.246 -10.203 -12.734 1 94.25 441 SER A N 1
ATOM 3372 C CA . SER A 1 441 ? -4.344 -9.164 -13.758 1 94.25 441 SER A CA 1
ATOM 3373 C C . SER A 1 441 ? -4.406 -7.773 -13.133 1 94.25 441 SER A C 1
ATOM 3375 O O . SER A 1 441 ? -3.893 -6.809 -13.703 1 94.25 441 SER A O 1
ATOM 3377 N N . GLY A 1 442 ? -4.965 -7.586 -12.023 1 94.56 442 GLY A N 1
ATOM 3378 C CA . GLY A 1 442 ? -5.16 -6.25 -11.484 1 94.56 442 GLY A CA 1
ATOM 3379 C C . GLY A 1 442 ? -4.562 -6.074 -10.102 1 94.56 442 GLY A C 1
ATOM 3380 O O . GLY A 1 442 ? -4.727 -5.02 -9.484 1 94.56 442 GLY A O 1
ATOM 3381 N N . SER A 1 443 ? -3.773 -6.984 -9.617 1 96.94 443 SER A N 1
ATOM 3382 C CA . SER A 1 443 ? -3.447 -6.988 -8.195 1 96.94 443 SER A CA 1
ATOM 3383 C C . SER A 1 443 ? -1.942 -6.875 -7.973 1 96.94 443 SER A C 1
ATOM 3385 O O . SER A 1 443 ? -1.464 -7.008 -6.844 1 96.94 443 SER A O 1
ATOM 3387 N N . VAL A 1 444 ? -1.164 -6.602 -9.078 1 97.38 444 VAL A N 1
ATOM 3388 C CA . VAL A 1 444 ? 0.285 -6.617 -8.906 1 97.38 444 VAL A CA 1
ATOM 3389 C C . VAL A 1 444 ? 0.917 -5.52 -9.758 1 97.38 444 VAL A C 1
ATOM 3391 O O . VAL A 1 444 ? 0.472 -5.262 -10.875 1 97.38 444 VAL A O 1
ATOM 3394 N N . ALA A 1 445 ? 1.816 -4.844 -9.227 1 97.88 445 ALA A N 1
ATOM 3395 C CA . ALA A 1 445 ? 2.799 -4.066 -9.977 1 97.88 445 ALA A CA 1
ATOM 3396 C C . ALA A 1 445 ? 4.199 -4.645 -9.812 1 97.88 445 ALA A C 1
ATOM 3398 O O . ALA A 1 445 ? 4.73 -4.695 -8.695 1 97.88 445 ALA A O 1
ATOM 3399 N N . SER A 1 446 ? 4.754 -5.184 -10.852 1 97.25 446 SER A N 1
ATOM 3400 C CA . SER A 1 446 ? 6.062 -5.824 -10.891 1 97.25 446 SER A CA 1
ATOM 3401 C C . SER A 1 446 ? 6.711 -5.668 -12.266 1 97.25 446 SER A C 1
ATOM 3403 O O . SER A 1 446 ? 6.465 -6.473 -13.164 1 97.25 446 SER A O 1
ATOM 3405 N N . PRO A 1 447 ? 7.66 -4.746 -12.406 1 96.75 447 PRO A N 1
ATOM 3406 C CA . PRO A 1 447 ? 8.203 -4.414 -13.727 1 96.75 447 PRO A CA 1
ATOM 3407 C C . PRO A 1 447 ? 9.016 -5.555 -14.336 1 96.75 447 PRO A C 1
ATOM 3409 O O . PRO A 1 447 ? 9.25 -5.57 -15.547 1 96.75 447 PRO A O 1
ATOM 3412 N N . TYR A 1 448 ? 9.453 -6.5 -13.508 1 95.75 448 TYR A N 1
ATOM 3413 C CA . TYR A 1 448 ? 10.219 -7.633 -14.016 1 95.75 448 TYR A CA 1
ATOM 3414 C C . TYR A 1 448 ? 9.336 -8.859 -14.188 1 95.75 448 TYR A C 1
ATOM 3416 O O . TYR A 1 448 ? 9.828 -9.953 -14.461 1 95.75 448 TYR A O 1
ATOM 3424 N N . ARG A 1 449 ? 8 -8.703 -14.023 1 95.88 449 ARG A N 1
ATOM 3425 C CA . ARG A 1 449 ? 7.102 -9.844 -14.117 1 95.88 449 ARG A CA 1
ATOM 3426 C C . ARG A 1 449 ? 5.723 -9.422 -14.617 1 95.88 449 ARG A C 1
ATOM 3428 O O . ARG A 1 449 ? 5.512 -9.281 -15.82 1 95.88 449 ARG A O 1
ATOM 3435 N N . GLU A 1 450 ? 4.668 -9.125 -13.789 1 96 450 GLU A N 1
ATOM 3436 C CA . GLU A 1 450 ? 3.285 -8.945 -14.219 1 96 450 GLU A CA 1
ATOM 3437 C C . GLU A 1 450 ? 3.137 -7.703 -15.094 1 96 450 GLU A C 1
ATOM 3439 O O . GLU A 1 450 ? 2.328 -7.684 -16.031 1 96 450 GLU A O 1
ATOM 3444 N N . THR A 1 451 ? 3.873 -6.656 -14.734 1 97.44 451 THR A N 1
ATOM 3445 C CA . THR A 1 451 ? 3.662 -5.406 -15.461 1 97.44 451 THR A CA 1
ATOM 3446 C C . THR A 1 451 ? 4.828 -5.125 -16.406 1 97.44 451 THR A C 1
ATOM 3448 O O . THR A 1 451 ? 4.992 -3.998 -16.875 1 97.44 451 THR A O 1
ATOM 3451 N N . GLU A 1 452 ? 5.68 -6.141 -16.625 1 97.25 452 GLU A N 1
ATOM 3452 C CA . GLU A 1 452 ? 6.785 -5.977 -17.562 1 97.25 452 GLU A CA 1
ATOM 3453 C C . GLU A 1 452 ? 6.277 -5.594 -18.953 1 97.25 452 GLU A C 1
ATOM 3455 O O . GLU A 1 452 ? 5.418 -6.273 -19.516 1 97.25 452 GLU A O 1
ATOM 3460 N N . GLY A 1 453 ? 6.766 -4.477 -19.422 1 97.38 453 GLY A N 1
ATOM 3461 C CA . GLY A 1 453 ? 6.52 -4.078 -20.797 1 97.38 453 GLY A CA 1
ATOM 3462 C C . GLY A 1 453 ? 5.098 -3.613 -21.031 1 97.38 453 GLY A C 1
ATOM 3463 O O . GLY A 1 453 ? 4.504 -3.932 -22.062 1 97.38 453 GLY A O 1
ATOM 3464 N N . MET A 1 454 ? 4.438 -2.939 -20.109 1 98.06 454 MET A N 1
ATOM 3465 C CA . MET A 1 454 ? 3.137 -2.334 -20.375 1 98.06 454 MET A CA 1
ATOM 3466 C C . MET A 1 454 ? 3.201 -1.412 -21.594 1 98.06 454 MET A C 1
ATOM 3468 O O . MET A 1 454 ? 4.176 -0.675 -21.766 1 98.06 454 MET A O 1
ATOM 3472 N N . ILE A 1 455 ? 2.154 -1.383 -22.328 1 97.88 455 ILE A N 1
ATOM 3473 C CA . ILE A 1 455 ? 2.217 -0.71 -23.625 1 97.88 455 ILE A CA 1
ATOM 3474 C C . ILE A 1 455 ? 2.307 0.8 -23.422 1 97.88 455 ILE A C 1
ATOM 3476 O O . ILE A 1 455 ? 2.848 1.518 -24.266 1 97.88 455 ILE A O 1
ATOM 3480 N N . ASP A 1 456 ? 1.887 1.337 -22.281 1 97.69 456 ASP A N 1
ATOM 3481 C CA . ASP A 1 456 ? 1.92 2.775 -22.047 1 97.69 456 ASP A CA 1
ATOM 3482 C C . ASP A 1 456 ? 3.117 3.158 -21.172 1 97.69 456 ASP A C 1
ATOM 3484 O O . ASP A 1 456 ? 3.26 4.32 -20.781 1 97.69 456 ASP A O 1
ATOM 3488 N N . GLY A 1 457 ? 3.928 2.215 -20.781 1 97.75 457 GLY A N 1
ATOM 3489 C CA . GLY A 1 457 ? 5.117 2.496 -19.984 1 97.75 457 GLY A CA 1
ATOM 3490 C C . GLY A 1 457 ? 4.828 2.607 -18.5 1 97.75 457 GLY A C 1
ATOM 3491 O O . GLY A 1 457 ? 5.68 3.066 -17.734 1 97.75 457 GLY A O 1
ATOM 3492 N N . SER A 1 458 ? 3.729 2.166 -17.938 1 98.06 458 SER A N 1
ATOM 3493 C CA . SER A 1 458 ? 3.301 2.311 -16.547 1 98.06 458 SER A CA 1
ATOM 3494 C C . SER A 1 458 ? 3.793 1.147 -15.695 1 98.06 458 SER A C 1
ATOM 3496 O O . SER A 1 458 ? 3.199 0.835 -14.656 1 98.06 458 SER A O 1
ATOM 3498 N N . ASP A 1 459 ? 4.844 0.491 -16.031 1 98.06 459 ASP A N 1
ATOM 3499 C CA . ASP A 1 459 ? 5.332 -0.74 -15.414 1 98.06 459 ASP A CA 1
ATOM 3500 C C . ASP A 1 459 ? 5.461 -0.584 -13.906 1 98.06 459 ASP A C 1
ATOM 3502 O O . ASP A 1 459 ? 5.141 -1.505 -13.148 1 98.06 459 ASP A O 1
ATOM 3506 N N . ALA A 1 460 ? 5.891 0.597 -13.492 1 98.06 460 ALA A N 1
ATOM 3507 C CA . ALA A 1 460 ? 6.293 0.771 -12.094 1 98.06 460 ALA A CA 1
ATOM 3508 C C . ALA A 1 460 ? 5.164 1.384 -11.273 1 98.06 460 ALA A C 1
ATOM 3510 O O . ALA A 1 460 ? 5.309 1.589 -10.062 1 98.06 460 ALA A O 1
ATOM 3511 N N . ILE A 1 461 ? 4.016 1.758 -11.859 1 98.38 461 ILE A N 1
ATOM 3512 C CA . ILE A 1 461 ? 2.918 2.385 -11.133 1 98.38 461 ILE A CA 1
ATOM 3513 C C . ILE A 1 461 ? 2.242 1.354 -10.234 1 98.38 461 ILE A C 1
ATOM 3515 O O . ILE A 1 461 ? 1.645 0.391 -10.719 1 98.38 461 ILE A O 1
ATOM 3519 N N . ALA A 1 462 ? 2.312 1.584 -8.961 1 98.19 462 ALA A N 1
ATOM 3520 C CA . ALA A 1 462 ? 1.847 0.628 -7.957 1 98.19 462 ALA A CA 1
ATOM 3521 C C . ALA A 1 462 ? 0.498 1.052 -7.383 1 98.19 462 ALA A C 1
ATOM 3523 O O . ALA A 1 462 ? 0.002 0.441 -6.434 1 98.19 462 ALA A O 1
ATOM 3524 N N . ASP A 1 463 ? -0.182 2.039 -7.922 1 98.38 463 ASP A N 1
ATOM 3525 C CA . ASP A 1 463 ? -1.519 2.438 -7.492 1 98.38 463 ASP A CA 1
ATOM 3526 C C . ASP A 1 463 ? -2.512 1.29 -7.652 1 98.38 463 ASP A C 1
ATOM 3528 O O . ASP A 1 463 ? -3.414 1.123 -6.828 1 98.38 463 ASP A O 1
ATOM 3532 N N . TRP A 1 464 ? -2.365 0.521 -8.641 1 98.38 464 TRP A N 1
ATOM 3533 C CA . TRP A 1 464 ? -3.344 -0.478 -9.062 1 98.38 464 TRP A CA 1
ATOM 3534 C C . TRP A 1 464 ? -3.465 -1.589 -8.023 1 98.38 464 TRP A C 1
ATOM 3536 O O . TRP A 1 464 ? -4.57 -1.92 -7.586 1 98.38 464 TRP A O 1
ATOM 3546 N N . PRO A 1 465 ? -2.342 -2.184 -7.57 1 98.25 465 PRO A N 1
ATOM 3547 C CA . PRO A 1 465 ? -2.518 -3.188 -6.52 1 98.25 465 PRO A CA 1
ATOM 3548 C C . PRO A 1 465 ? -3.078 -2.596 -5.227 1 98.25 465 PRO A C 1
ATOM 3550 O O . PRO A 1 465 ? -3.814 -3.27 -4.504 1 98.25 465 PRO A O 1
ATOM 3553 N N . LEU A 1 466 ? -2.752 -1.391 -4.906 1 98.75 466 LEU A N 1
ATOM 3554 C CA . LEU A 1 466 ? -3.285 -0.746 -3.709 1 98.75 466 LEU A CA 1
ATOM 3555 C C . LEU A 1 466 ? -4.785 -0.512 -3.842 1 98.75 466 LEU A C 1
ATOM 3557 O O . LEU A 1 466 ? -5.539 -0.741 -2.893 1 98.75 466 LEU A O 1
ATOM 3561 N N . LEU A 1 467 ? -5.215 -0.085 -5.008 1 98.88 467 LEU A N 1
ATOM 3562 C CA . LEU A 1 467 ? -6.645 0.057 -5.27 1 98.88 467 LEU A CA 1
ATOM 3563 C C . LEU A 1 467 ? -7.344 -1.297 -5.211 1 98.88 467 LEU A C 1
ATOM 3565 O O . LEU A 1 467 ? -8.492 -1.387 -4.773 1 98.88 467 LEU A O 1
ATOM 3569 N N . ASN A 1 468 ? -6.637 -2.303 -5.707 1 98.75 468 ASN A N 1
ATOM 3570 C CA . ASN A 1 468 ? -7.211 -3.641 -5.629 1 98.75 468 ASN A CA 1
ATOM 3571 C C . ASN A 1 468 ? -7.465 -4.059 -4.184 1 98.75 468 ASN A C 1
ATOM 3573 O O . ASN A 1 468 ? -8.539 -4.57 -3.859 1 98.75 468 ASN A O 1
ATOM 3577 N N . ALA A 1 469 ? -6.477 -3.836 -3.328 1 98.81 469 ALA A N 1
ATOM 3578 C CA . ALA A 1 469 ? -6.621 -4.184 -1.916 1 98.81 469 ALA A CA 1
ATOM 3579 C C . ALA A 1 469 ? -7.766 -3.406 -1.274 1 98.81 469 ALA A C 1
ATOM 3581 O O . ALA A 1 469 ? -8.586 -3.98 -0.552 1 98.81 469 ALA A O 1
ATOM 3582 N N . LEU A 1 470 ? -7.801 -2.15 -1.538 1 98.94 470 LEU A N 1
ATOM 3583 C CA . LEU A 1 470 ? -8.852 -1.316 -0.975 1 98.94 470 LEU A CA 1
ATOM 3584 C C . LEU A 1 470 ? -10.227 -1.752 -1.487 1 98.94 470 LEU A C 1
ATOM 3586 O O . LEU A 1 470 ? -11.188 -1.822 -0.719 1 98.94 470 LEU A O 1
ATOM 3590 N N . SER A 1 471 ? -10.336 -2.053 -2.775 1 98.81 471 SER A N 1
ATOM 3591 C CA . SER A 1 471 ? -11.617 -2.369 -3.406 1 98.81 471 SER A CA 1
ATOM 3592 C C . SER A 1 471 ? -12.141 -3.719 -2.936 1 98.81 471 SER A C 1
ATOM 3594 O O . SER A 1 471 ? -13.352 -3.879 -2.723 1 98.81 471 SER A O 1
ATOM 3596 N N . THR A 1 472 ? -11.234 -4.652 -2.805 1 98.81 472 THR A N 1
ATOM 3597 C CA . THR A 1 472 ? -11.688 -5.961 -2.344 1 98.81 472 THR A CA 1
ATOM 3598 C C . THR A 1 472 ? -12.07 -5.914 -0.866 1 98.81 472 THR A C 1
ATOM 3600 O O . THR A 1 472 ? -12.984 -6.617 -0.43 1 98.81 472 THR A O 1
ATOM 3603 N N . THR A 1 473 ? -11.383 -5.082 -0.094 1 98.88 473 THR A N 1
ATOM 3604 C CA . THR A 1 473 ? -11.805 -4.82 1.277 1 98.88 473 THR A CA 1
ATOM 3605 C C . THR A 1 473 ? -13.211 -4.223 1.306 1 98.88 473 THR A C 1
ATOM 3607 O O . THR A 1 473 ? -14.078 -4.695 2.041 1 98.88 473 THR A O 1
ATOM 3610 N N . ALA A 1 474 ? -13.406 -3.238 0.483 1 98.75 474 ALA A N 1
ATOM 3611 C CA . ALA A 1 474 ? -14.68 -2.521 0.409 1 98.75 474 ALA A CA 1
ATOM 3612 C C . ALA A 1 474 ? -15.805 -3.445 -0.059 1 98.75 474 ALA A C 1
ATOM 3614 O O . ALA A 1 474 ? -16.969 -3.256 0.311 1 98.75 474 ALA A O 1
ATOM 3615 N N . SER A 1 475 ? -15.43 -4.473 -0.846 1 98.56 475 SER A N 1
ATOM 3616 C CA . SER A 1 475 ? -16.406 -5.352 -1.477 1 98.56 475 SER A CA 1
ATOM 3617 C C . SER A 1 475 ? -16.797 -6.508 -0.557 1 98.56 475 SER A C 1
ATOM 3619 O O . SER A 1 475 ? -17.766 -7.223 -0.817 1 98.56 475 SER A O 1
ATOM 3621 N N . GLY A 1 476 ? -15.961 -6.75 0.481 1 98.25 476 GLY A N 1
ATOM 3622 C CA . GLY A 1 476 ? -16.391 -7.719 1.471 1 98.25 476 GLY A CA 1
ATOM 3623 C C . GLY A 1 476 ? -15.578 -8.992 1.461 1 98.25 476 GLY A C 1
ATOM 3624 O O . GLY A 1 476 ? -16.047 -10.047 1.889 1 98.25 476 GLY A O 1
ATOM 3625 N N . ALA A 1 477 ? -14.336 -8.984 0.96 1 98.75 477 ALA A N 1
ATOM 3626 C CA . ALA A 1 477 ? -13.461 -10.141 1.081 1 98.75 477 ALA A CA 1
ATOM 3627 C C . ALA A 1 477 ? -13.344 -10.602 2.533 1 98.75 477 ALA A C 1
ATOM 3629 O O . ALA A 1 477 ? -13.539 -9.805 3.455 1 98.75 477 ALA A O 1
ATOM 3630 N N . THR A 1 478 ? -13.078 -11.852 2.766 1 98.69 478 THR A N 1
ATOM 3631 C CA . THR A 1 478 ? -12.961 -12.391 4.117 1 98.69 478 THR A CA 1
ATOM 3632 C C . THR A 1 478 ? -11.617 -12.008 4.734 1 98.69 478 THR A C 1
ATOM 3634 O O . THR A 1 478 ? -11.539 -11.703 5.926 1 98.69 478 THR A O 1
ATOM 3637 N N . TRP A 1 479 ? -10.586 -12.086 3.977 1 98.75 479 TRP A N 1
ATOM 3638 C CA . TRP A 1 479 ? -9.344 -11.438 4.398 1 98.75 479 TRP A CA 1
ATOM 3639 C C . TRP A 1 479 ? -8.586 -10.883 3.199 1 98.75 479 TRP A C 1
ATOM 3641 O O . TRP A 1 479 ? -8.758 -11.359 2.074 1 98.75 479 TRP A O 1
ATOM 3651 N N . VAL A 1 480 ? -7.84 -9.844 3.361 1 98.81 480 VAL A N 1
ATOM 3652 C CA . VAL A 1 480 ? -7.117 -9.086 2.344 1 98.81 480 VAL A CA 1
ATOM 3653 C C . VAL A 1 480 ? -5.672 -8.867 2.787 1 98.81 480 VAL A C 1
ATOM 3655 O O . VAL A 1 480 ? -5.395 -8.75 3.982 1 98.81 480 VAL A O 1
ATOM 3658 N N . SER A 1 481 ? -4.738 -8.875 1.839 1 98.44 481 SER A N 1
ATOM 3659 C CA . SER A 1 481 ? -3.33 -8.68 2.164 1 98.44 481 SER A CA 1
ATOM 3660 C C . SER A 1 481 ? -2.646 -7.77 1.148 1 98.44 481 SER A C 1
ATOM 3662 O O . SER A 1 481 ? -3.035 -7.734 -0.021 1 98.44 481 SER A O 1
ATOM 3664 N N . ILE A 1 482 ? -1.715 -6.977 1.561 1 98.38 482 ILE A N 1
ATOM 3665 C CA . ILE A 1 482 ? -0.776 -6.234 0.726 1 98.38 482 ILE A CA 1
ATOM 3666 C C . ILE A 1 482 ? 0.65 -6.691 1.022 1 98.38 482 ILE A C 1
ATOM 3668 O O . ILE A 1 482 ? 1.058 -6.762 2.186 1 98.38 482 ILE A O 1
ATOM 3672 N N . HIS A 1 483 ? 1.413 -7.012 -0.033 1 95.81 483 HIS A N 1
ATOM 3673 C CA . HIS A 1 483 ? 2.762 -7.551 0.111 1 95.81 483 HIS A CA 1
ATOM 3674 C C . HIS A 1 483 ? 3.768 -6.73 -0.69 1 95.81 483 HIS A C 1
ATOM 3676 O O . HIS A 1 483 ? 3.445 -6.223 -1.767 1 95.81 483 HIS A O 1
ATOM 3682 N N . HIS A 1 484 ? 4.945 -6.641 -0.116 1 91.94 484 HIS A N 1
ATOM 3683 C CA . HIS A 1 484 ? 6.141 -6.215 -0.841 1 91.94 484 HIS A CA 1
ATOM 3684 C C . HIS A 1 484 ? 7.039 -7.402 -1.163 1 91.94 484 HIS A C 1
ATOM 3686 O O . HIS A 1 484 ? 7.199 -8.305 -0.342 1 91.94 484 HIS A O 1
ATOM 3692 N N . GLY A 1 485 ? 7.695 -7.402 -2.42 1 86.31 485 GLY A N 1
ATOM 3693 C CA . GLY A 1 485 ? 8.617 -8.453 -2.828 1 86.31 485 GLY A CA 1
ATOM 3694 C C . GLY A 1 485 ? 8 -9.445 -3.791 1 86.31 485 GLY A C 1
ATOM 3695 O O . GLY A 1 485 ? 7.859 -9.164 -4.98 1 86.31 485 GLY A O 1
ATOM 3696 N N . GLY A 1 486 ? 7.387 -10.57 -3.229 1 81.88 486 GLY A N 1
ATOM 3697 C CA . GLY A 1 486 ? 6.809 -11.602 -4.078 1 81.88 486 GLY A CA 1
ATOM 3698 C C . GLY A 1 486 ? 7.855 -12.461 -4.77 1 81.88 486 GLY A C 1
ATOM 3699 O O . GLY A 1 486 ? 8.875 -12.805 -4.172 1 81.88 486 GLY A O 1
ATOM 3700 N N . GLY A 1 487 ? 7.633 -12.922 -5.957 1 85.06 487 GLY A N 1
ATOM 3701 C CA . GLY A 1 487 ? 8.5 -13.797 -6.73 1 85.06 487 GLY A CA 1
ATOM 3702 C C . GLY A 1 487 ? 9.727 -13.086 -7.273 1 85.06 487 GLY A C 1
ATOM 3703 O O . GLY A 1 487 ? 10.656 -13.734 -7.766 1 85.06 487 GLY A O 1
ATOM 3704 N N . VAL A 1 488 ? 9.797 -11.719 -7.02 1 93.06 488 VAL A N 1
ATOM 3705 C CA . VAL A 1 488 ? 10.875 -10.969 -7.672 1 93.06 488 VAL A CA 1
ATOM 3706 C C . VAL A 1 488 ? 11.766 -10.328 -6.613 1 93.06 488 VAL A C 1
ATOM 3708 O O . VAL A 1 488 ? 12.797 -9.742 -6.941 1 93.06 488 VAL A O 1
ATOM 3711 N N . GLY A 1 489 ? 11.398 -10.438 -5.355 1 92.88 489 GLY A N 1
ATOM 3712 C CA . GLY A 1 489 ? 12.281 -9.984 -4.285 1 92.88 489 GLY A CA 1
ATOM 3713 C C . GLY A 1 489 ? 11.906 -8.617 -3.742 1 92.88 489 GLY A C 1
ATOM 3714 O O . GLY A 1 489 ? 11.07 -7.922 -4.32 1 92.88 489 GLY A O 1
ATOM 3715 N N . ILE A 1 490 ? 12.602 -8.188 -2.727 1 95.62 490 ILE A N 1
ATOM 3716 C CA . ILE A 1 490 ? 12.328 -6.949 -2.012 1 95.62 490 ILE A CA 1
ATOM 3717 C C . ILE A 1 490 ? 12.656 -5.754 -2.904 1 95.62 490 ILE A C 1
ATOM 3719 O O . ILE A 1 490 ? 13.695 -5.73 -3.559 1 95.62 490 ILE A O 1
ATOM 3723 N N . GLY A 1 491 ? 11.727 -4.805 -2.949 1 96.5 491 GLY A N 1
ATOM 3724 C CA . GLY A 1 491 ? 11.945 -3.568 -3.686 1 96.5 491 GLY A CA 1
ATOM 3725 C C . GLY A 1 491 ? 11.414 -3.615 -5.102 1 96.5 491 GLY A C 1
ATOM 3726 O O . GLY A 1 491 ? 11.297 -2.58 -5.762 1 96.5 491 GLY A O 1
ATOM 3727 N N . ARG A 1 492 ? 10.812 -4.812 -5.508 1 96.69 492 ARG A N 1
ATOM 3728 C CA . ARG A 1 492 ? 10.617 -4.961 -6.945 1 96.69 492 ARG A CA 1
ATOM 3729 C C . ARG A 1 492 ? 9.164 -5.277 -7.277 1 96.69 492 ARG A C 1
ATOM 3731 O O . ARG A 1 492 ? 8.828 -5.531 -8.438 1 96.69 492 ARG A O 1
ATOM 3738 N N . SER A 1 493 ? 8.312 -5.281 -6.254 1 96.94 493 SER A N 1
ATOM 3739 C CA . SER A 1 493 ? 6.895 -5.492 -6.539 1 96.94 493 SER A CA 1
ATOM 3740 C C . SER A 1 493 ? 6.023 -5.062 -5.363 1 96.94 493 SER A C 1
ATOM 3742 O O . SER A 1 493 ? 6.488 -5.008 -4.227 1 96.94 493 SER A O 1
ATOM 3744 N N . ILE A 1 494 ? 4.832 -4.707 -5.633 1 97.81 494 ILE A N 1
ATOM 3745 C CA . ILE A 1 494 ? 3.717 -4.559 -4.703 1 97.81 494 ILE A CA 1
ATOM 3746 C C . ILE A 1 494 ? 2.525 -5.383 -5.188 1 97.81 494 ILE A C 1
ATOM 3748 O O . ILE A 1 494 ? 2.135 -5.293 -6.352 1 97.81 494 ILE A O 1
ATOM 3752 N N . HIS A 1 495 ? 1.979 -6.168 -4.352 1 96.62 495 HIS A N 1
ATOM 3753 C CA . HIS A 1 495 ? 0.864 -6.996 -4.801 1 96.62 495 HIS A CA 1
ATOM 3754 C C . HIS A 1 495 ? -0.164 -7.184 -3.688 1 96.62 495 HIS A C 1
ATOM 3756 O O . HIS A 1 495 ? 0.183 -7.16 -2.506 1 96.62 495 HIS A O 1
ATOM 3762 N N . ALA A 1 496 ? -1.382 -7.348 -4.055 1 98 496 ALA A N 1
ATOM 3763 C CA . ALA A 1 496 ? -2.514 -7.523 -3.148 1 98 496 ALA A CA 1
ATOM 3764 C C . ALA A 1 496 ? -3.127 -8.914 -3.297 1 98 496 ALA A C 1
ATOM 3766 O O . ALA A 1 496 ? -3.074 -9.508 -4.375 1 98 496 ALA A O 1
ATOM 3767 N N . GLY A 1 497 ? -3.619 -9.438 -2.189 1 97.5 497 GLY A N 1
ATOM 3768 C CA . GLY A 1 497 ? -4.355 -10.688 -2.176 1 97.5 497 GLY A CA 1
ATOM 3769 C C . GLY A 1 497 ? -5.727 -10.57 -1.535 1 97.5 497 GLY A C 1
ATOM 3770 O O . GLY A 1 497 ? -5.934 -9.742 -0.649 1 97.5 497 GLY A O 1
ATOM 3771 N N . MET A 1 498 ? -6.668 -11.375 -1.995 1 98.31 498 MET A N 1
ATOM 3772 C CA . MET A 1 498 ? -8 -11.43 -1.409 1 98.31 498 MET A CA 1
ATOM 3773 C C . MET A 1 498 ? -8.508 -12.867 -1.347 1 98.31 498 MET A C 1
ATOM 3775 O O . MET A 1 498 ? -8.219 -13.672 -2.234 1 98.31 498 MET A O 1
ATOM 3779 N N . VAL A 1 499 ? -9.195 -13.188 -0.286 1 98.62 499 VAL A N 1
ATOM 3780 C CA . VAL A 1 499 ? -9.82 -14.492 -0.134 1 98.62 499 VAL A CA 1
ATOM 3781 C C . VAL A 1 499 ? -11.258 -14.32 0.357 1 98.62 499 VAL A C 1
ATOM 3783 O O . VAL A 1 499 ? -11.539 -13.453 1.181 1 98.62 499 VAL A O 1
ATOM 3786 N N . CYS A 1 500 ? -12.148 -15.148 -0.193 1 98.31 500 CYS A N 1
ATOM 3787 C CA . CYS A 1 500 ? -13.555 -15.125 0.172 1 98.31 500 CYS A CA 1
ATOM 3788 C C . CYS A 1 500 ? -14.023 -16.5 0.645 1 98.31 500 CYS A C 1
ATOM 3790 O O . CYS A 1 500 ? -13.461 -17.516 0.245 1 98.31 500 CYS A O 1
ATOM 3792 N N . LEU A 1 501 ? -15.031 -16.438 1.427 1 98.69 501 LEU A N 1
ATOM 3793 C CA . LEU A 1 501 ? -15.648 -17.641 1.955 1 98.69 501 LEU A CA 1
ATOM 3794 C C . LEU A 1 501 ? -17.016 -17.875 1.325 1 98.69 501 LEU A C 1
ATOM 3796 O O . LEU A 1 501 ? -17.844 -16.969 1.282 1 98.69 501 LEU A O 1
ATOM 3800 N N . ALA A 1 502 ? -17.234 -18.969 0.732 1 98.81 502 ALA A N 1
ATOM 3801 C CA . ALA A 1 502 ? -18.562 -19.469 0.373 1 98.81 502 ALA A CA 1
ATOM 3802 C C . ALA A 1 502 ? -19.125 -20.391 1.462 1 98.81 502 ALA A C 1
ATOM 3804 O O . ALA A 1 502 ? -18.734 -21.547 1.564 1 98.81 502 ALA A O 1
ATOM 3805 N N . ASP A 1 503 ? -20.062 -19.891 2.23 1 98.31 503 ASP A N 1
ATOM 3806 C CA . ASP A 1 503 ? -20.578 -20.688 3.352 1 98.31 503 ASP A CA 1
ATOM 3807 C C . ASP A 1 503 ? -22.062 -20.938 3.209 1 98.31 503 ASP A C 1
ATOM 3809 O O . ASP A 1 503 ? -22.719 -21.375 4.164 1 98.31 503 ASP A O 1
ATOM 3813 N N . GLY A 1 504 ? -22.625 -20.594 2.08 1 98.31 504 GLY A N 1
ATOM 3814 C CA . GLY A 1 504 ? -24 -20.922 1.776 1 98.31 504 GLY A CA 1
ATOM 3815 C C . GLY A 1 504 ? -24.984 -19.844 2.211 1 98.31 504 GLY A C 1
ATOM 3816 O O . GLY A 1 504 ? -26.172 -19.922 1.887 1 98.31 504 GLY A O 1
ATOM 3817 N N . THR A 1 505 ? -24.547 -18.797 2.928 1 97.75 505 THR A N 1
ATOM 3818 C CA . THR A 1 505 ? -25.438 -17.75 3.42 1 97.75 505 THR A CA 1
ATOM 3819 C C . THR A 1 505 ? -25.719 -16.734 2.322 1 97.75 505 THR A C 1
ATOM 3821 O O . THR A 1 505 ? -25 -16.672 1.32 1 97.75 505 THR A O 1
ATOM 3824 N N . GLU A 1 506 ? -26.734 -15.961 2.557 1 97.88 506 GLU A N 1
ATOM 3825 C CA . GLU A 1 506 ? -27.094 -14.891 1.631 1 97.88 506 GLU A CA 1
ATOM 3826 C C . GLU A 1 506 ? -26.031 -13.797 1.613 1 97.88 506 GLU A C 1
ATOM 3828 O O . GLU A 1 506 ? -25.734 -13.219 0.562 1 97.88 506 GLU A O 1
ATOM 3833 N N . LEU A 1 507 ? -25.516 -13.516 2.734 1 96.88 507 LEU A N 1
ATOM 3834 C CA . LEU A 1 507 ? -24.484 -12.5 2.812 1 96.88 507 LEU A CA 1
ATOM 3835 C C . LEU A 1 507 ? -23.234 -12.922 2.033 1 96.88 507 LEU A C 1
ATOM 3837 O O . LEU A 1 507 ? -22.625 -12.117 1.328 1 96.88 507 LEU A O 1
ATOM 3841 N N . ALA A 1 508 ? -22.859 -14.188 2.193 1 97.81 508 ALA A N 1
ATOM 3842 C CA . ALA A 1 508 ? -21.719 -14.688 1.441 1 97.81 508 ALA A CA 1
ATOM 3843 C C . ALA A 1 508 ? -21.953 -14.57 -0.062 1 97.81 508 ALA A C 1
ATOM 3845 O O . ALA A 1 508 ? -21.031 -14.258 -0.817 1 97.81 508 ALA A O 1
ATOM 3846 N N . GLU A 1 509 ? -23.172 -14.859 -0.469 1 98.38 509 GLU A N 1
ATOM 3847 C CA . GLU A 1 509 ? -23.516 -14.75 -1.885 1 98.38 509 GLU A CA 1
ATOM 3848 C C . GLU A 1 509 ? -23.281 -13.328 -2.393 1 98.38 509 GLU A C 1
ATOM 3850 O O . GLU A 1 509 ? -22.688 -13.125 -3.455 1 98.38 509 GLU A O 1
ATOM 3855 N N . GLN A 1 510 ? -23.734 -12.336 -1.66 1 98.25 510 GLN A N 1
ATOM 3856 C CA . GLN A 1 510 ? -23.562 -10.938 -2.041 1 98.25 510 GLN A CA 1
ATOM 3857 C C . GLN A 1 510 ? -22.094 -10.555 -2.072 1 98.25 510 GLN A C 1
ATOM 3859 O O . GLN A 1 510 ? -21.625 -9.906 -3.018 1 98.25 510 GLN A O 1
ATOM 3864 N N . LYS A 1 511 ? -21.375 -10.953 -1.091 1 98.38 511 LYS A N 1
ATOM 3865 C CA . LYS A 1 511 ? -19.953 -10.641 -0.999 1 98.38 511 LYS A CA 1
ATOM 3866 C C . LYS A 1 511 ? -19.172 -11.289 -2.143 1 98.38 511 LYS A C 1
ATOM 3868 O O . LYS A 1 511 ? -18.297 -10.648 -2.742 1 98.38 511 LYS A O 1
ATOM 3873 N N . LEU A 1 512 ? -19.469 -12.523 -2.395 1 98.75 512 LEU A N 1
ATOM 3874 C CA . LEU A 1 512 ? -18.797 -13.242 -3.479 1 98.75 512 LEU A CA 1
ATOM 3875 C C . LEU A 1 512 ? -19.031 -12.539 -4.812 1 98.75 512 LEU A C 1
ATOM 3877 O O . LEU A 1 512 ? -18.094 -12.367 -5.598 1 98.75 512 LEU A O 1
ATOM 3881 N N . GLU A 1 513 ? -20.25 -12.172 -5.039 1 98.62 513 GLU A N 1
ATOM 3882 C CA . GLU A 1 513 ? -20.562 -11.477 -6.285 1 98.62 513 GLU A CA 1
ATOM 3883 C C . GLU A 1 513 ? -19.75 -10.195 -6.422 1 98.62 513 GLU A C 1
ATOM 3885 O O . GLU A 1 513 ? -19.234 -9.898 -7.496 1 98.62 513 GLU A O 1
ATOM 3890 N N . ARG A 1 514 ? -19.672 -9.43 -5.375 1 98.62 514 ARG A N 1
ATOM 3891 C CA . ARG A 1 514 ? -18.969 -8.148 -5.41 1 98.62 514 ARG A CA 1
ATOM 3892 C C . ARG A 1 514 ? -17.469 -8.344 -5.586 1 98.62 514 ARG A C 1
ATOM 3894 O O . ARG A 1 514 ? -16.859 -7.75 -6.48 1 98.62 514 ARG A O 1
ATOM 3901 N N . VAL A 1 515 ? -16.828 -9.188 -4.719 1 98.62 515 VAL A N 1
ATOM 3902 C CA . VAL A 1 515 ? -15.383 -9.336 -4.691 1 98.62 515 VAL A CA 1
ATOM 3903 C C . VAL A 1 515 ? -14.906 -9.984 -5.988 1 98.62 515 VAL A C 1
ATOM 3905 O O . VAL A 1 515 ? -13.922 -9.539 -6.586 1 98.62 515 VAL A O 1
ATOM 3908 N N . LEU A 1 516 ? -15.609 -11.023 -6.453 1 98.62 516 LEU A N 1
ATOM 3909 C CA . LEU A 1 516 ? -15.172 -11.805 -7.609 1 98.62 516 LEU A CA 1
ATOM 3910 C C . LEU A 1 516 ? -15.508 -11.086 -8.906 1 98.62 516 LEU A C 1
ATOM 3912 O O . LEU A 1 516 ? -15.094 -11.516 -9.984 1 98.62 516 LEU A O 1
ATOM 3916 N N . THR A 1 517 ? -16.266 -10.016 -8.82 1 98.5 517 THR A N 1
ATOM 3917 C CA . THR A 1 517 ? -16.453 -9.117 -9.953 1 98.5 517 THR A CA 1
ATOM 3918 C C . THR A 1 517 ? -15.383 -8.016 -9.938 1 98.5 517 THR A C 1
ATOM 3920 O O . THR A 1 517 ? -14.789 -7.711 -10.977 1 98.5 517 THR A O 1
ATOM 3923 N N . THR A 1 518 ? -15.133 -7.469 -8.797 1 98.38 518 THR A N 1
ATOM 3924 C CA . THR A 1 518 ? -14.242 -6.332 -8.609 1 98.38 518 THR A CA 1
ATOM 3925 C C . THR A 1 518 ? -12.797 -6.727 -8.906 1 98.38 518 THR A C 1
ATOM 3927 O O . THR A 1 518 ? -12.086 -6.008 -9.617 1 98.38 518 THR A O 1
ATOM 3930 N N . ASP A 1 519 ? -12.383 -7.828 -8.43 1 98.25 519 ASP A N 1
ATOM 3931 C CA . ASP A 1 519 ? -10.984 -8.25 -8.492 1 98.25 519 ASP A CA 1
ATOM 3932 C C . ASP A 1 519 ? -10.523 -8.398 -9.945 1 98.25 519 ASP A C 1
ATOM 3934 O O . ASP A 1 519 ? -9.586 -7.727 -10.375 1 98.25 519 ASP A O 1
ATOM 3938 N N . PRO A 1 520 ? -11.156 -9.195 -10.789 1 98.06 520 PRO A N 1
ATOM 3939 C CA . PRO A 1 520 ? -10.758 -9.242 -12.195 1 98.06 520 PRO A CA 1
ATOM 3940 C C . PRO A 1 520 ? -11.094 -7.957 -12.945 1 98.06 520 PRO A C 1
ATOM 3942 O O . PRO A 1 520 ? -10.438 -7.625 -13.938 1 98.06 520 PRO A O 1
ATOM 3945 N N . GLY A 1 521 ? -12.117 -7.223 -12.484 1 98.44 521 GLY A N 1
ATOM 3946 C CA . GLY A 1 521 ? -12.477 -5.949 -13.086 1 98.44 521 GLY A CA 1
ATOM 3947 C C . GLY A 1 521 ? -11.344 -4.941 -13.086 1 98.44 521 GLY A C 1
ATOM 3948 O O . GLY A 1 521 ? -11.172 -4.191 -14.047 1 98.44 521 GLY A O 1
ATOM 3949 N N . LEU A 1 522 ? -10.617 -4.941 -12.031 1 98.31 522 LEU A N 1
ATOM 3950 C CA . LEU A 1 522 ? -9.484 -4.023 -11.953 1 98.31 522 LEU A CA 1
ATOM 3951 C C . LEU A 1 522 ? -8.422 -4.371 -12.992 1 98.31 522 LEU A C 1
ATOM 3953 O O . LEU A 1 522 ? -7.734 -3.482 -13.5 1 98.31 522 LEU A O 1
ATOM 3957 N N . GLY A 1 523 ? -8.305 -5.672 -13.258 1 98.06 523 GLY A N 1
ATOM 3958 C CA . GLY A 1 523 ? -7.41 -6.066 -14.344 1 98.06 523 GLY A CA 1
ATOM 3959 C C . GLY A 1 523 ? -7.816 -5.5 -15.688 1 98.06 523 GLY A C 1
ATOM 3960 O O . GLY A 1 523 ? -6.977 -4.996 -16.438 1 98.06 523 GLY A O 1
ATOM 3961 N N . VAL A 1 524 ? -9.094 -5.598 -15.953 1 98.56 524 VAL A N 1
ATOM 3962 C CA . VAL A 1 524 ? -9.617 -5.051 -17.203 1 98.56 524 VAL A CA 1
ATOM 3963 C C . VAL A 1 524 ? -9.422 -3.535 -17.219 1 98.56 524 VAL A C 1
ATOM 3965 O O . VAL A 1 524 ? -8.961 -2.975 -18.219 1 98.56 524 VAL A O 1
ATOM 3968 N N . MET A 1 525 ? -9.766 -2.865 -16.141 1 98.56 525 MET A N 1
ATOM 3969 C CA . MET A 1 525 ? -9.641 -1.414 -16.031 1 98.56 525 MET A CA 1
ATOM 3970 C C . MET A 1 525 ? -8.203 -0.971 -16.281 1 98.56 525 MET A C 1
ATOM 3972 O O . MET A 1 525 ? -7.957 -0.034 -17.031 1 98.56 525 MET A O 1
ATOM 3976 N N . ARG A 1 526 ? -7.258 -1.604 -15.625 1 98.12 526 ARG A N 1
ATOM 3977 C CA . ARG A 1 526 ? -5.844 -1.245 -15.727 1 98.12 526 ARG A CA 1
ATOM 3978 C C . ARG A 1 526 ? -5.359 -1.354 -17.172 1 98.12 526 ARG A C 1
ATOM 3980 O O . ARG A 1 526 ? -4.668 -0.462 -17.672 1 98.12 526 ARG A O 1
ATOM 3987 N N . HIS A 1 527 ? -5.656 -2.48 -17.812 1 98.56 527 HIS A N 1
ATOM 3988 C CA . HIS A 1 527 ? -5.16 -2.715 -19.156 1 98.56 527 HIS A CA 1
ATOM 3989 C C . HIS A 1 527 ? -5.875 -1.828 -20.172 1 98.56 527 HIS A C 1
ATOM 3991 O O . HIS A 1 527 ? -5.27 -1.378 -21.156 1 98.56 527 HIS A O 1
ATOM 3997 N N . ALA A 1 528 ? -7.156 -1.603 -19.922 1 98.5 528 ALA A N 1
ATOM 3998 C CA . ALA A 1 528 ? -7.852 -0.631 -20.766 1 98.5 528 ALA A CA 1
ATOM 3999 C C . ALA A 1 528 ? -7.234 0.757 -20.625 1 98.5 528 ALA A C 1
ATOM 4001 O O . ALA A 1 528 ? -7.055 1.464 -21.609 1 98.5 528 ALA A O 1
ATOM 4002 N N . ASP A 1 529 ? -6.953 1.116 -19.438 1 97.62 529 ASP A N 1
ATOM 4003 C CA . ASP A 1 529 ? -6.332 2.41 -19.172 1 97.62 529 ASP A CA 1
ATOM 4004 C C . ASP A 1 529 ? -4.98 2.527 -19.875 1 97.62 529 ASP A C 1
ATOM 4006 O O . ASP A 1 529 ? -4.609 3.607 -20.328 1 97.62 529 ASP A O 1
ATOM 4010 N N . ALA A 1 530 ? -4.238 1.451 -19.922 1 97.56 530 ALA A N 1
ATOM 4011 C CA . ALA A 1 530 ? -2.92 1.439 -20.547 1 97.56 530 ALA A CA 1
ATOM 4012 C C . ALA A 1 530 ? -3.039 1.489 -22.078 1 97.56 530 ALA A C 1
ATOM 4014 O O . ALA A 1 530 ? -2.068 1.8 -22.766 1 97.56 530 ALA A O 1
ATOM 4015 N N . GLY A 1 531 ? -4.273 1.102 -22.625 1 97.62 531 GLY A N 1
ATOM 4016 C CA . GLY A 1 531 ? -4.48 1.273 -24.062 1 97.62 531 GLY A CA 1
ATOM 4017 C C . GLY A 1 531 ? -4.66 -0.039 -24.797 1 97.62 531 GLY A C 1
ATOM 4018 O O . GLY A 1 531 ? -4.777 -0.055 -26.031 1 97.62 531 GLY A O 1
ATOM 4019 N N . TYR A 1 532 ? -4.723 -1.175 -24.109 1 98.06 532 TYR A N 1
ATOM 4020 C CA . TYR A 1 532 ? -4.91 -2.461 -24.766 1 98.06 532 TYR A CA 1
ATOM 4021 C C . TYR A 1 532 ? -6.316 -2.578 -25.344 1 98.06 532 TYR A C 1
ATOM 4023 O O . TYR A 1 532 ? -7.301 -2.576 -24.609 1 98.06 532 TYR A O 1
ATOM 4031 N N . ASP A 1 533 ? -6.484 -2.814 -26.609 1 98 533 ASP A N 1
ATOM 4032 C CA . ASP A 1 533 ? -7.781 -2.861 -27.281 1 98 533 ASP A CA 1
ATOM 4033 C C . ASP A 1 533 ? -8.609 -4.043 -26.781 1 98 533 ASP A C 1
ATOM 4035 O O . ASP A 1 533 ? -9.836 -3.938 -26.641 1 98 533 ASP A O 1
ATOM 4039 N N . ILE A 1 534 ? -7.945 -5.121 -26.547 1 97.69 534 ILE A N 1
ATOM 4040 C CA . ILE A 1 534 ? -8.656 -6.293 -26.047 1 97.69 534 ILE A CA 1
ATOM 4041 C C . ILE A 1 534 ? -9.391 -5.934 -24.75 1 97.69 534 ILE A C 1
ATOM 4043 O O . ILE A 1 534 ? -10.555 -6.293 -24.562 1 97.69 534 ILE A O 1
ATOM 4047 N N . ALA A 1 535 ? -8.719 -5.254 -23.875 1 98.31 535 ALA A N 1
ATOM 4048 C CA . ALA A 1 535 ? -9.305 -4.875 -22.594 1 98.31 535 ALA A CA 1
ATOM 4049 C C . ALA A 1 535 ? -10.445 -3.883 -22.781 1 98.31 535 ALA A C 1
ATOM 4051 O O . ALA A 1 535 ? -11.477 -3.965 -22.109 1 98.31 535 ALA A O 1
ATOM 4052 N N . LYS A 1 536 ? -10.297 -2.908 -23.672 1 98.19 536 LYS A N 1
ATOM 4053 C CA . LYS A 1 536 ? -11.359 -1.954 -23.969 1 98.19 536 LYS A CA 1
ATOM 4054 C C . LYS A 1 536 ? -12.602 -2.668 -24.484 1 98.19 536 LYS A C 1
ATOM 4056 O O . LYS A 1 536 ? -13.727 -2.33 -24.094 1 98.19 536 LYS A O 1
ATOM 4061 N N . ASP A 1 537 ? -12.367 -3.613 -25.328 1 97.94 537 ASP A N 1
ATOM 4062 C CA . ASP A 1 537 ? -13.469 -4.379 -25.891 1 97.94 537 ASP A CA 1
ATOM 4063 C C . ASP A 1 537 ? -14.188 -5.184 -24.797 1 97.94 537 ASP A C 1
ATOM 4065 O O . ASP A 1 537 ? -15.422 -5.223 -24.766 1 97.94 537 ASP A O 1
ATOM 4069 N N . VAL A 1 538 ? -13.414 -5.785 -23.984 1 97.25 538 VAL A N 1
ATOM 4070 C CA . VAL A 1 538 ? -13.984 -6.559 -22.891 1 97.25 538 VAL A CA 1
ATOM 4071 C C . VAL A 1 538 ? -14.812 -5.648 -21.984 1 97.25 538 VAL A C 1
ATOM 4073 O O . VAL A 1 538 ? -15.914 -6.016 -21.562 1 97.25 538 VAL A O 1
ATOM 4076 N N . ALA A 1 539 ? -14.281 -4.492 -21.672 1 97.81 539 ALA A N 1
ATOM 4077 C CA . ALA A 1 539 ? -15 -3.541 -20.828 1 97.81 539 ALA A CA 1
ATOM 4078 C C . ALA A 1 539 ? -16.344 -3.16 -21.438 1 97.81 539 ALA A C 1
ATOM 4080 O O . ALA A 1 539 ? -17.359 -3.139 -20.75 1 97.81 539 ALA A O 1
ATOM 4081 N N . ARG A 1 540 ? -16.359 -2.916 -22.703 1 96.88 540 ARG A N 1
ATOM 4082 C CA . ARG A 1 540 ? -17.578 -2.523 -23.422 1 96.88 540 ARG A CA 1
ATOM 4083 C C . ARG A 1 540 ? -18.578 -3.682 -23.484 1 96.88 540 ARG A C 1
ATOM 4085 O O . ARG A 1 540 ? -19.766 -3.504 -23.203 1 96.88 540 ARG A O 1
ATOM 4092 N N . GLU A 1 541 ? -18.047 -4.84 -23.781 1 96.69 541 GLU A N 1
ATOM 4093 C CA . GLU A 1 541 ? -18.891 -6.008 -24 1 96.69 541 GLU A CA 1
ATOM 4094 C C . GLU A 1 541 ? -19.484 -6.527 -22.703 1 96.69 541 GLU A C 1
ATOM 4096 O O . GLU A 1 541 ? -20.625 -7.008 -22.672 1 96.69 541 GLU A O 1
ATOM 4101 N N . ARG A 1 542 ? -18.703 -6.375 -21.703 1 96.06 542 ARG A N 1
ATOM 4102 C CA . ARG A 1 542 ? -19.109 -7.062 -20.484 1 96.06 542 ARG A CA 1
ATOM 4103 C C . ARG A 1 542 ? -19.516 -6.062 -19.406 1 96.06 542 ARG A C 1
ATOM 4105 O O . ARG A 1 542 ? -19.766 -6.449 -18.25 1 96.06 542 ARG A O 1
ATOM 4112 N N . GLY A 1 543 ? -19.484 -4.832 -19.672 1 95.31 543 GLY A N 1
ATOM 4113 C CA . GLY A 1 543 ? -20.109 -3.822 -18.828 1 95.31 543 GLY A CA 1
ATOM 4114 C C . GLY A 1 543 ? -19.234 -3.359 -17.688 1 95.31 543 GLY A C 1
ATOM 4115 O O . GLY A 1 543 ? -19.719 -3.086 -16.594 1 95.31 543 GLY A O 1
ATOM 4116 N N . VAL A 1 544 ? -17.906 -3.414 -17.891 1 96.81 544 VAL A N 1
ATOM 4117 C CA . VAL A 1 544 ? -17.031 -2.799 -16.906 1 96.81 544 VAL A CA 1
ATOM 4118 C C . VAL A 1 544 ? -17.141 -1.278 -16.984 1 96.81 544 VAL A C 1
ATOM 4120 O O . VAL A 1 544 ? -16.953 -0.695 -18.047 1 96.81 544 VAL A O 1
ATOM 4123 N N . LYS A 1 545 ? -17.469 -0.585 -15.898 1 96.31 545 LYS A N 1
ATOM 4124 C CA . LYS A 1 545 ? -17.672 0.86 -15.898 1 96.31 545 LYS A CA 1
ATOM 4125 C C . LYS A 1 545 ? -16.359 1.608 -15.766 1 96.31 545 LYS A C 1
ATOM 4127 O O . LYS A 1 545 ? -15.805 1.715 -14.672 1 96.31 545 LYS A O 1
ATOM 4132 N N . ILE A 1 546 ? -15.984 2.201 -16.812 1 97.62 546 ILE A N 1
ATOM 4133 C CA . ILE A 1 546 ? -14.781 3.02 -16.859 1 97.62 546 ILE A CA 1
ATOM 4134 C C . ILE A 1 546 ? -15.133 4.43 -17.328 1 97.62 546 ILE A C 1
ATOM 4136 O O . ILE A 1 546 ? -15.422 4.648 -18.5 1 97.62 546 ILE A O 1
ATOM 4140 N N . PRO A 1 547 ? -15.188 5.449 -16.438 1 94.81 547 PRO A N 1
ATOM 4141 C CA . PRO A 1 547 ? -15.742 6.781 -16.688 1 94.81 547 PRO A CA 1
ATOM 4142 C C . PRO A 1 547 ? -15.164 7.422 -17.953 1 94.81 547 PRO A C 1
ATOM 4144 O O . PRO A 1 547 ? -15.891 8.055 -18.719 1 94.81 547 PRO A O 1
ATOM 4147 N N . LEU A 1 548 ? -13.898 7.371 -18.328 1 92.25 548 LEU A N 1
ATOM 4148 C CA . LEU A 1 548 ? -13.266 8.094 -19.422 1 92.25 548 LEU A CA 1
ATOM 4149 C C . LEU A 1 548 ? -13.008 7.176 -20.609 1 92.25 548 LEU A C 1
ATOM 4151 O O . LEU A 1 548 ? -12.32 7.559 -21.562 1 92.25 548 LEU A O 1
ATOM 4155 N N . LEU A 1 549 ? -13.484 6.027 -20.516 1 87.69 549 LEU A N 1
ATOM 4156 C CA . LEU A 1 549 ? -13.344 5.141 -21.656 1 87.69 549 LEU A CA 1
ATOM 4157 C C . LEU A 1 549 ? -14.32 5.523 -22.766 1 87.69 549 LEU A C 1
ATOM 4159 O O . LEU A 1 549 ? -14.016 5.363 -23.953 1 87.69 549 LEU A O 1
ATOM 4163 N N . GLU A 1 550 ? -15.758 6.117 -22.5 1 66.31 550 GLU A N 1
ATOM 4164 C CA . GLU A 1 550 ? -16.812 6.34 -23.484 1 66.31 550 GLU A CA 1
ATOM 4165 C C . GLU A 1 550 ? -16.516 7.555 -24.359 1 66.31 550 GLU A C 1
ATOM 4167 O O . GLU A 1 550 ? -16.109 8.609 -23.844 1 66.31 550 GLU A O 1
ATOM 4172 N N . GLY A 1 551 ? -15.438 7.824 -25.062 1 46.72 551 GLY A N 1
ATOM 4173 C CA . GLY A 1 551 ? -15.492 8.609 -26.297 1 46.72 551 GLY A CA 1
ATOM 4174 C C . GLY A 1 551 ? -16 7.82 -27.484 1 46.72 551 GLY A C 1
ATOM 4175 O O . GLY A 1 551 ? -15.992 6.59 -27.469 1 46.72 551 GLY A O 1
ATOM 4176 N N . MET B 1 1 ? -14.258 21.906 -24.266 1 67.88 1 MET B N 1
ATOM 4177 C CA . MET B 1 1 ? -12.984 21.234 -23.969 1 67.88 1 MET B CA 1
ATOM 4178 C C . MET B 1 1 ? -12.594 21.438 -22.516 1 67.88 1 MET B C 1
ATOM 4180 O O . MET B 1 1 ? -12.82 22.516 -21.938 1 67.88 1 MET B O 1
ATOM 4184 N N . SER B 1 2 ? -12.234 20.344 -21.781 1 86 2 SER B N 1
ATOM 4185 C CA . SER B 1 2 ? -11.828 20.453 -20.391 1 86 2 SER B CA 1
ATOM 4186 C C . SER B 1 2 ? -10.625 21.375 -20.234 1 86 2 SER B C 1
ATOM 4188 O O . SER B 1 2 ? -9.688 21.328 -21.031 1 86 2 SER B O 1
ATOM 4190 N N . GLY B 1 3 ? -10.844 22.5 -19.453 1 91.75 3 GLY B N 1
ATOM 4191 C CA . GLY B 1 3 ? -9.727 23.406 -19.219 1 91.75 3 GLY B CA 1
ATOM 4192 C C . GLY B 1 3 ? -9.867 24.203 -17.938 1 91.75 3 GLY B C 1
ATOM 4193 O O . GLY B 1 3 ? -10.844 24.047 -17.203 1 91.75 3 GLY B O 1
ATOM 4194 N N . PRO B 1 4 ? -8.922 25.031 -17.766 1 96.56 4 PRO B N 1
ATOM 4195 C CA . PRO B 1 4 ? -8.898 25.812 -16.516 1 96.56 4 PRO B CA 1
ATOM 4196 C C . PRO B 1 4 ? -10.109 26.734 -16.375 1 96.56 4 PRO B C 1
ATOM 4198 O O . PRO B 1 4 ? -10.57 27.312 -17.375 1 96.56 4 PRO B O 1
ATOM 4201 N N . ARG B 1 5 ? -10.641 26.812 -15.227 1 97.25 5 ARG B N 1
ATOM 4202 C CA . ARG B 1 5 ? -11.734 27.703 -14.836 1 97.25 5 ARG B CA 1
ATOM 4203 C C . ARG B 1 5 ? -11.828 27.828 -13.32 1 97.25 5 ARG B C 1
ATOM 4205 O O . ARG B 1 5 ? -11.344 26.953 -12.586 1 97.25 5 ARG B O 1
ATOM 4212 N N . PRO B 1 6 ? -12.406 28.891 -12.852 1 96.5 6 PRO B N 1
ATOM 4213 C CA . PRO B 1 6 ? -12.625 28.953 -11.406 1 96.5 6 PRO B CA 1
ATOM 4214 C C . PRO B 1 6 ? -13.539 27.844 -10.906 1 96.5 6 PRO B C 1
ATOM 4216 O O . PRO B 1 6 ? -14.57 27.547 -11.523 1 96.5 6 PRO B O 1
ATOM 4219 N N . VAL B 1 7 ? -13.133 27.172 -9.883 1 97.62 7 VAL B N 1
ATOM 4220 C CA . VAL B 1 7 ? -13.883 26.094 -9.25 1 97.62 7 VAL B CA 1
ATOM 4221 C C . VAL B 1 7 ? -14.273 26.484 -7.832 1 97.62 7 VAL B C 1
ATOM 4223 O O . VAL B 1 7 ? -13.445 27.016 -7.078 1 97.62 7 VAL B O 1
ATOM 4226 N N . ARG B 1 8 ? -15.508 26.312 -7.477 1 96.94 8 ARG B N 1
ATOM 4227 C CA . ARG B 1 8 ? -15.984 26.562 -6.117 1 96.94 8 ARG B CA 1
ATOM 4228 C C . ARG B 1 8 ? -16.922 25.453 -5.652 1 96.94 8 ARG B C 1
ATOM 4230 O O . ARG B 1 8 ? -17.719 24.938 -6.441 1 96.94 8 ARG B O 1
ATOM 4237 N N . ALA B 1 9 ? -16.828 25.094 -4.449 1 97.38 9 ALA B N 1
ATOM 4238 C CA . ALA B 1 9 ? -17.734 24.109 -3.867 1 97.38 9 ALA B CA 1
ATOM 4239 C C . ALA B 1 9 ? -19.156 24.672 -3.738 1 97.38 9 ALA B C 1
ATOM 4241 O O . ALA B 1 9 ? -19.328 25.859 -3.408 1 97.38 9 ALA B O 1
ATOM 4242 N N . ALA B 1 10 ? -20.109 23.828 -3.961 1 97.25 10 ALA B N 1
ATOM 4243 C CA . ALA B 1 10 ? -21.5 24.203 -3.662 1 97.25 10 ALA B CA 1
ATOM 4244 C C . ALA B 1 10 ? -21.688 24.438 -2.166 1 97.25 10 ALA B C 1
ATOM 4246 O O . ALA B 1 10 ? -21.016 23.828 -1.342 1 97.25 10 ALA B O 1
ATOM 4247 N N . ARG B 1 11 ? -22.578 25.359 -1.812 1 96.81 11 ARG B N 1
ATOM 4248 C CA . ARG B 1 11 ? -22.953 25.656 -0.43 1 96.81 11 ARG B CA 1
ATOM 4249 C C . ARG B 1 11 ? -24.422 25.375 -0.195 1 96.81 11 ARG B C 1
ATOM 4251 O O . ARG B 1 11 ? -25.172 25.109 -1.141 1 96.81 11 ARG B O 1
ATOM 4258 N N . GLY B 1 12 ? -24.812 25.375 1.049 1 96.81 12 GLY B N 1
ATOM 4259 C CA . GLY B 1 12 ? -26.219 25.141 1.383 1 96.81 12 GLY B CA 1
ATOM 4260 C C . GLY B 1 12 ? -26.562 23.656 1.45 1 96.81 12 GLY B C 1
ATOM 4261 O O . GLY B 1 12 ? -25.688 22.812 1.602 1 96.81 12 GLY B O 1
ATOM 4262 N N . THR B 1 13 ? -27.875 23.375 1.346 1 97.25 13 THR B N 1
ATOM 4263 C CA . THR B 1 13 ? -28.344 22.016 1.591 1 97.25 13 THR B CA 1
ATOM 4264 C C . THR B 1 13 ? -28.766 21.344 0.285 1 97.25 13 THR B C 1
ATOM 4266 O O . THR B 1 13 ? -29.141 20.172 0.274 1 97.25 13 THR B O 1
ATOM 4269 N N . GLU B 1 14 ? -28.719 22.109 -0.783 1 97.44 14 GLU B N 1
ATOM 4270 C CA . GLU B 1 14 ? -29.125 21.547 -2.07 1 97.44 14 GLU B CA 1
ATOM 4271 C C . GLU B 1 14 ? -28.047 20.609 -2.611 1 97.44 14 GLU B C 1
ATOM 4273 O O . GLU B 1 14 ? -26.875 20.953 -2.658 1 97.44 14 GLU B O 1
ATOM 4278 N N . LEU B 1 15 ? -28.484 19.469 -3.066 1 97.75 15 LEU B N 1
ATOM 4279 C CA . LEU B 1 15 ? -27.562 18.438 -3.545 1 97.75 15 LEU B CA 1
ATOM 4280 C C . LEU B 1 15 ? -27.312 18.594 -5.043 1 97.75 15 LEU B C 1
ATOM 4282 O O . LEU B 1 15 ? -28.25 18.859 -5.805 1 97.75 15 LEU B O 1
ATOM 4286 N N . THR B 1 16 ? -26.109 18.469 -5.441 1 97.81 16 THR B N 1
ATOM 4287 C CA . THR B 1 16 ? -25.719 18.281 -6.832 1 97.81 16 THR B CA 1
ATOM 4288 C C . THR B 1 16 ? -25.688 16.797 -7.184 1 97.81 16 THR B C 1
ATOM 4290 O O . THR B 1 16 ? -26.109 16.391 -8.266 1 97.81 16 THR B O 1
ATOM 4293 N N . ALA B 1 17 ? -25.141 15.969 -6.27 1 98.12 17 ALA B N 1
ATOM 4294 C CA . ALA B 1 17 ? -25.031 14.523 -6.438 1 98.12 17 ALA B CA 1
ATOM 4295 C C . ALA B 1 17 ? -26.266 13.812 -5.906 1 98.12 17 ALA B C 1
ATOM 4297 O O . ALA B 1 17 ? -27.25 14.469 -5.523 1 98.12 17 ALA B O 1
ATOM 4298 N N . ARG B 1 18 ? -26.266 12.477 -5.879 1 97.38 18 ARG B N 1
ATOM 4299 C CA . ARG B 1 18 ? -27.453 11.688 -5.551 1 97.38 18 ARG B CA 1
ATOM 4300 C C . ARG B 1 18 ? -27.656 11.609 -4.039 1 97.38 18 ARG B C 1
ATOM 4302 O O . ARG B 1 18 ? -28.766 11.383 -3.568 1 97.38 18 ARG B O 1
ATOM 4309 N N . SER B 1 19 ? -26.625 11.734 -3.305 1 96.81 19 SER B N 1
ATOM 4310 C CA . SER B 1 19 ? -26.672 11.695 -1.846 1 96.81 19 SER B CA 1
ATOM 4311 C C . SER B 1 19 ? -25.531 12.508 -1.244 1 96.81 19 SER B C 1
ATOM 4313 O O . SER B 1 19 ? -24.594 12.891 -1.951 1 96.81 19 SER B O 1
ATOM 4315 N N . TRP B 1 20 ? -25.594 12.75 0.05 1 97.81 20 TRP B N 1
ATOM 4316 C CA . TRP B 1 20 ? -24.516 13.484 0.725 1 97.81 20 TRP B CA 1
ATOM 4317 C C . TRP B 1 20 ? -23.219 12.672 0.723 1 97.81 20 TRP B C 1
ATOM 4319 O O . TRP B 1 20 ? -22.125 13.242 0.79 1 97.81 20 TRP B O 1
ATOM 4329 N N . GLN B 1 21 ? -23.391 11.344 0.629 1 97.06 21 GLN B N 1
ATOM 4330 C CA . GLN B 1 21 ? -22.219 10.477 0.645 1 97.06 21 GLN B CA 1
ATOM 4331 C C . GLN B 1 21 ? -21.312 10.758 -0.55 1 97.06 21 GLN B C 1
ATOM 4333 O O . GLN B 1 21 ? -20.094 10.586 -0.466 1 97.06 21 GLN B O 1
ATOM 4338 N N . THR B 1 22 ? -21.875 11.172 -1.671 1 98 22 THR B N 1
ATOM 4339 C CA . THR B 1 22 ? -21.062 11.477 -2.846 1 98 22 THR B CA 1
ATOM 4340 C C . THR B 1 22 ? -20.938 12.992 -3.037 1 98 22 THR B C 1
ATOM 4342 O O . THR B 1 22 ? -19.953 13.461 -3.623 1 98 22 THR B O 1
ATOM 4345 N N . GLU B 1 23 ? -21.922 13.766 -2.488 1 98.56 23 GLU B N 1
ATOM 4346 C CA . GLU B 1 23 ? -21.844 15.219 -2.512 1 98.56 23 GLU B CA 1
ATOM 4347 C C . GLU B 1 23 ? -20.656 15.727 -1.696 1 98.56 23 GLU B C 1
ATOM 4349 O O . GLU B 1 23 ? -20 16.688 -2.084 1 98.56 23 GLU B O 1
ATOM 4354 N N . ALA B 1 24 ? -20.406 15.055 -0.596 1 98.69 24 ALA B N 1
ATOM 4355 C CA . ALA B 1 24 ? -19.328 15.484 0.306 1 98.69 24 ALA B CA 1
ATOM 4356 C C . ALA B 1 24 ? -17.984 15.453 -0.393 1 98.69 24 ALA B C 1
ATOM 4358 O O . ALA B 1 24 ? -17.281 16.469 -0.455 1 98.69 24 ALA B O 1
ATOM 4359 N N . PRO B 1 25 ? -17.578 14.25 -0.955 1 98.75 25 PRO B N 1
ATOM 4360 C CA . PRO B 1 25 ? -16.297 14.273 -1.664 1 98.75 25 PRO B CA 1
ATOM 4361 C C . PRO B 1 25 ? -16.297 15.203 -2.873 1 98.75 25 PRO B C 1
ATOM 4363 O O . PRO B 1 25 ? -15.266 15.789 -3.215 1 98.75 25 PRO B O 1
ATOM 4366 N N . LEU B 1 26 ? -17.406 15.367 -3.504 1 98.81 26 LEU B N 1
ATOM 4367 C CA . LEU B 1 26 ? -17.516 16.297 -4.617 1 98.81 26 LEU B CA 1
ATOM 4368 C C . LEU B 1 26 ? -17.219 17.719 -4.156 1 98.81 26 LEU B C 1
ATOM 4370 O O . LEU B 1 26 ? -16.391 18.406 -4.758 1 98.81 26 LEU B O 1
ATOM 4374 N N . ARG B 1 27 ? -17.844 18.172 -3.1 1 98.81 27 ARG B N 1
ATOM 4375 C CA . ARG B 1 27 ? -17.641 19.516 -2.582 1 98.81 27 ARG B CA 1
ATOM 4376 C C . ARG B 1 27 ? -16.219 19.703 -2.08 1 98.81 27 ARG B C 1
ATOM 4378 O O . ARG B 1 27 ? -15.625 20.781 -2.25 1 98.81 27 ARG B O 1
ATOM 4385 N N . MET B 1 28 ? -15.695 18.672 -1.485 1 98.75 28 MET B N 1
ATOM 4386 C CA . MET B 1 28 ? -14.352 18.797 -0.93 1 98.75 28 MET B CA 1
ATOM 4387 C C . MET B 1 28 ? -13.312 18.844 -2.039 1 98.75 28 MET B C 1
ATOM 4389 O O . MET B 1 28 ? -12.312 19.562 -1.923 1 98.75 28 MET B O 1
ATOM 4393 N N . LEU B 1 29 ? -13.523 18.062 -3.111 1 98.69 29 LEU B N 1
ATOM 4394 C CA . LEU B 1 29 ? -12.672 18.172 -4.285 1 98.69 29 LEU B CA 1
ATOM 4395 C C . LEU B 1 29 ? -12.688 19.594 -4.844 1 98.69 29 LEU B C 1
ATOM 4397 O O . LEU B 1 29 ? -11.641 20.172 -5.121 1 98.69 29 LEU B O 1
ATOM 4401 N N . MET B 1 30 ? -13.812 20.141 -4.953 1 98.62 30 MET B N 1
ATOM 4402 C CA . MET B 1 30 ? -13.969 21.484 -5.48 1 98.62 30 MET B CA 1
ATOM 4403 C C . MET B 1 30 ? -13.398 22.516 -4.512 1 98.62 30 MET B C 1
ATOM 4405 O O . MET B 1 30 ? -12.789 23.5 -4.934 1 98.62 30 MET B O 1
ATOM 4409 N N . ASN B 1 31 ? -13.594 22.266 -3.23 1 98.44 31 ASN B N 1
ATOM 4410 C CA . ASN B 1 31 ? -13.031 23.172 -2.225 1 98.44 31 ASN B CA 1
ATOM 4411 C C . ASN B 1 31 ? -11.516 23.234 -2.307 1 98.44 31 ASN B C 1
ATOM 4413 O O . ASN B 1 31 ? -10.922 24.297 -2.127 1 98.44 31 ASN B O 1
ATOM 4417 N N . ASN B 1 32 ? -10.875 22.094 -2.568 1 97.94 32 ASN B N 1
ATOM 4418 C CA . ASN B 1 32 ? -9.422 22.047 -2.703 1 97.94 32 ASN B CA 1
ATOM 4419 C C . ASN B 1 32 ? -8.93 22.984 -3.807 1 97.94 32 ASN B C 1
ATOM 4421 O O . ASN B 1 32 ? -7.812 23.5 -3.734 1 97.94 32 ASN B O 1
ATOM 4425 N N . LEU B 1 33 ? -9.773 23.141 -4.766 1 98 33 LEU B N 1
ATOM 4426 C CA . LEU B 1 33 ? -9.344 23.906 -5.938 1 98 33 LEU B CA 1
ATOM 4427 C C . LEU B 1 33 ? -9.93 25.312 -5.922 1 98 33 LEU B C 1
ATOM 4429 O O . LEU B 1 33 ? -9.75 26.078 -6.875 1 98 33 LEU B O 1
ATOM 4433 N N . ASP B 1 34 ? -10.688 25.641 -4.871 1 97.31 34 ASP B N 1
ATOM 4434 C CA . ASP B 1 34 ? -11.211 27 -4.703 1 97.31 34 ASP B CA 1
ATOM 4435 C C . ASP B 1 34 ? -10.078 28.016 -4.695 1 97.31 34 ASP B C 1
ATOM 4437 O O . ASP B 1 34 ? -9.055 27.828 -4.035 1 97.31 34 ASP B O 1
ATOM 4441 N N . PRO B 1 35 ? -10.25 29.141 -5.363 1 94.94 35 PRO B N 1
ATOM 4442 C CA . PRO B 1 35 ? -9.188 30.156 -5.422 1 94.94 35 PRO B CA 1
ATOM 4443 C C . PRO B 1 35 ? -8.82 30.703 -4.047 1 94.94 35 PRO B C 1
ATOM 4445 O O . PRO B 1 35 ? -7.711 31.188 -3.852 1 94.94 35 PRO B O 1
ATOM 4448 N N . GLU B 1 36 ? -9.672 30.594 -3.08 1 93.56 36 GLU B N 1
ATOM 4449 C CA . GLU B 1 36 ? -9.375 31.016 -1.712 1 93.56 36 GLU B CA 1
ATOM 4450 C C . GLU B 1 36 ? -8.484 29.984 -1.008 1 93.56 36 GLU B C 1
ATOM 4452 O O . GLU B 1 36 ? -7.887 30.297 0.028 1 93.56 36 GLU B O 1
ATOM 4457 N N . VAL B 1 37 ? -8.438 28.812 -1.589 1 95.12 37 VAL B N 1
ATOM 4458 C CA . VAL B 1 37 ? -7.777 27.719 -0.894 1 95.12 37 VAL B CA 1
ATOM 4459 C C . VAL B 1 37 ? -6.496 27.328 -1.627 1 95.12 37 VAL B C 1
ATOM 4461 O O . VAL B 1 37 ? -5.414 27.312 -1.031 1 95.12 37 VAL B O 1
ATOM 4464 N N . ALA B 1 38 ? -6.574 27.156 -2.926 1 95.31 38 ALA B N 1
ATOM 4465 C CA . ALA B 1 38 ? -5.492 26.578 -3.715 1 95.31 38 ALA B CA 1
ATOM 4466 C C . ALA B 1 38 ? -4.441 27.625 -4.059 1 95.31 38 ALA B C 1
ATOM 4468 O O . ALA B 1 38 ? -4.77 28.797 -4.285 1 95.31 38 ALA B O 1
ATOM 4469 N N . GLU B 1 39 ? -3.277 27.141 -4.172 1 92.31 39 GLU B N 1
ATOM 4470 C CA . GLU B 1 39 ? -2.166 28 -4.562 1 92.31 39 GLU B CA 1
ATOM 4471 C C . GLU B 1 39 ? -2.25 28.359 -6.043 1 92.31 39 GLU B C 1
ATOM 4473 O O . GLU B 1 39 ? -2.082 29.531 -6.41 1 92.31 39 GLU B O 1
ATOM 4478 N N . GLU B 1 40 ? -2.457 27.391 -6.918 1 93.44 40 GLU B N 1
ATOM 4479 C CA . GLU B 1 40 ? -2.592 27.578 -8.359 1 93.44 40 GLU B CA 1
ATOM 4480 C C . GLU B 1 40 ? -3.699 26.703 -8.93 1 93.44 40 GLU B C 1
ATOM 4482 O O . GLU B 1 40 ? -3.432 25.797 -9.711 1 93.44 40 GLU B O 1
ATOM 4487 N N . PRO B 1 41 ? -4.926 27.062 -8.734 1 96.25 41 PRO B N 1
ATOM 4488 C CA . PRO B 1 41 ? -6.047 26.203 -9.102 1 96.25 41 PRO B CA 1
ATOM 4489 C C . PRO B 1 41 ? -6.125 25.938 -10.609 1 96.25 41 PRO B C 1
ATOM 4491 O O . PRO B 1 41 ? -6.555 24.859 -11.031 1 96.25 41 PRO B O 1
ATOM 4494 N N . ASP B 1 42 ? -5.645 26.891 -11.453 1 96.69 42 ASP B N 1
ATOM 4495 C CA . ASP B 1 42 ? -5.703 26.703 -12.898 1 96.69 42 ASP B CA 1
ATOM 4496 C C . ASP B 1 42 ? -4.809 25.531 -13.328 1 96.69 42 ASP B C 1
ATOM 4498 O O . ASP B 1 42 ? -5.02 24.953 -14.391 1 96.69 42 ASP B O 1
ATOM 4502 N N . LYS B 1 43 ? -3.805 25.297 -12.562 1 95.19 43 LYS B N 1
ATOM 4503 C CA . LYS B 1 43 ? -2.916 24.172 -12.82 1 95.19 43 LYS B CA 1
ATOM 4504 C C . LYS B 1 43 ? -3.271 22.984 -11.938 1 95.19 43 LYS B C 1
ATOM 4506 O O . LYS B 1 43 ? -2.506 22.016 -11.844 1 95.19 43 LYS B O 1
ATOM 4511 N N . LEU B 1 44 ? -4.375 23.047 -11.188 1 97.94 44 LEU B N 1
ATOM 4512 C CA . LEU B 1 44 ? -4.918 22.016 -10.305 1 97.94 44 LEU B CA 1
ATOM 4513 C C . LEU B 1 44 ? -4 21.797 -9.109 1 97.94 44 LEU B C 1
ATOM 4515 O O . LEU B 1 44 ? -4.082 20.766 -8.445 1 97.94 44 LEU B O 1
ATOM 4519 N N . VAL B 1 45 ? -3.061 22.75 -8.859 1 95 45 VAL B N 1
ATOM 4520 C CA . VAL B 1 45 ? -2.121 22.688 -7.742 1 95 45 VAL B CA 1
ATOM 4521 C C . VAL B 1 45 ? -2.754 23.312 -6.5 1 95 45 VAL B C 1
ATOM 4523 O O . VAL B 1 45 ? -3.178 24.484 -6.527 1 95 45 VAL B O 1
ATOM 4526 N N . VAL B 1 46 ? -2.756 22.516 -5.477 1 95.81 46 VAL B N 1
ATOM 4527 C CA . VAL B 1 46 ? -3.414 22.953 -4.246 1 95.81 46 VAL B CA 1
ATOM 4528 C C . VAL B 1 46 ? -2.396 23.609 -3.322 1 95.81 46 VAL B C 1
ATOM 4530 O O . VAL B 1 46 ? -2.633 24.719 -2.822 1 95.81 46 VAL B O 1
ATOM 4533 N N . TYR B 1 47 ? -1.288 22.922 -3.082 1 89.25 47 TYR B N 1
ATOM 4534 C CA . TYR B 1 47 ? -0.219 23.5 -2.277 1 89.25 47 TYR B CA 1
ATOM 4535 C C . TYR B 1 47 ? 1.092 22.75 -2.488 1 89.25 47 TYR B C 1
ATOM 4537 O O . TYR B 1 47 ? 1.145 21.781 -3.248 1 89.25 47 TYR B O 1
ATOM 4545 N N . GLY B 1 48 ? 2.197 23.234 -1.923 1 83 48 GLY B N 1
ATOM 4546 C CA . GLY B 1 48 ? 3.488 22.562 -1.967 1 83 48 GLY B CA 1
ATOM 4547 C C . GLY B 1 48 ? 4.156 22.641 -3.328 1 83 48 GLY B C 1
ATOM 4548 O O . GLY B 1 48 ? 5.039 21.844 -3.641 1 83 48 GLY B O 1
ATOM 4549 N N . GLY B 1 49 ? 3.627 23.453 -4.145 1 81.75 49 GLY B N 1
ATOM 4550 C CA . GLY B 1 49 ? 4.23 23.672 -5.449 1 81.75 49 GLY B CA 1
ATOM 4551 C C . GLY B 1 49 ? 3.771 22.688 -6.504 1 81.75 49 GLY B C 1
ATOM 4552 O O . GLY B 1 49 ? 3.68 23.031 -7.684 1 81.75 49 GLY B O 1
ATOM 4553 N N . THR B 1 50 ? 3.41 21.469 -6.016 1 89.06 50 THR B N 1
ATOM 4554 C CA . THR B 1 50 ? 3.133 20.453 -7.035 1 89.06 50 THR B CA 1
ATOM 4555 C C . THR B 1 50 ? 1.983 19.547 -6.598 1 89.06 50 THR B C 1
ATOM 4557 O O . THR B 1 50 ? 1.595 18.641 -7.328 1 89.06 50 THR B O 1
ATOM 4560 N N . GLY B 1 51 ? 1.501 19.734 -5.406 1 93.88 51 GLY B N 1
ATOM 4561 C CA . GLY B 1 51 ? 0.411 18.891 -4.93 1 93.88 51 GLY B CA 1
ATOM 4562 C C . GLY B 1 51 ? -0.906 19.172 -5.629 1 93.88 51 GLY B C 1
ATOM 4563 O O . GLY B 1 51 ? -1.502 20.234 -5.438 1 93.88 51 GLY B O 1
ATOM 4564 N N . ARG B 1 52 ? -1.398 18.188 -6.387 1 96.38 52 ARG B N 1
ATOM 4565 C CA . ARG B 1 52 ? -2.568 18.406 -7.23 1 96.38 52 ARG B CA 1
ATOM 4566 C C . ARG B 1 52 ? -3.775 17.641 -6.703 1 96.38 52 ARG B C 1
ATOM 4568 O O . ARG B 1 52 ? -3.623 16.594 -6.066 1 96.38 52 ARG B O 1
ATOM 4575 N N . ALA B 1 53 ? -4.926 18.156 -7.043 1 97.81 53 ALA B N 1
ATOM 4576 C CA . ALA B 1 53 ? -6.184 17.5 -6.676 1 97.81 53 ALA B CA 1
ATOM 4577 C C . ALA B 1 53 ? -6.594 16.469 -7.719 1 97.81 53 ALA B C 1
ATOM 4579 O O . ALA B 1 53 ? -7.297 15.5 -7.406 1 97.81 53 ALA B O 1
ATOM 4580 N N . ALA B 1 54 ? -6.227 16.688 -8.898 1 98.31 54 ALA B N 1
ATOM 4581 C CA . ALA B 1 54 ? -6.508 15.812 -10.039 1 98.31 54 ALA B CA 1
ATOM 4582 C C . ALA B 1 54 ? -5.363 15.852 -11.047 1 98.31 54 ALA B C 1
ATOM 4584 O O . ALA B 1 54 ? -4.547 16.766 -11.039 1 98.31 54 ALA B O 1
ATOM 4585 N N . ARG B 1 55 ? -5.293 14.852 -11.906 1 97.12 55 ARG B N 1
ATOM 4586 C CA . ARG B 1 55 ? -4.184 14.68 -12.844 1 97.12 55 ARG B CA 1
ATOM 4587 C C . ARG B 1 55 ? -4.258 15.695 -13.977 1 97.12 55 ARG B C 1
ATOM 4589 O O . ARG B 1 55 ? -3.229 16.188 -14.445 1 97.12 55 ARG B O 1
ATOM 4596 N N . SER B 1 56 ? -5.445 15.969 -14.461 1 97.62 56 SER B N 1
ATOM 4597 C CA . SER B 1 56 ? -5.746 16.859 -15.57 1 97.62 56 SER B CA 1
ATOM 4598 C C . SER B 1 56 ? -7.168 17.406 -15.477 1 97.62 56 SER B C 1
ATOM 4600 O O . SER B 1 56 ? -7.965 16.938 -14.664 1 97.62 56 SER B O 1
ATOM 4602 N N . TRP B 1 57 ? -7.438 18.406 -16.25 1 98.12 57 TRP B N 1
ATOM 4603 C CA . TRP B 1 57 ? -8.789 18.953 -16.266 1 98.12 57 TRP B CA 1
ATOM 4604 C C . TRP B 1 57 ? -9.789 17.938 -16.781 1 98.12 57 TRP B C 1
ATOM 4606 O O . TRP B 1 57 ? -10.938 17.875 -16.328 1 98.12 57 TRP B O 1
ATOM 4616 N N . GLU B 1 58 ? -9.383 17.125 -17.766 1 97.56 58 GLU B N 1
ATOM 4617 C CA . GLU B 1 58 ? -10.242 16.047 -18.234 1 97.56 58 GLU B CA 1
ATOM 4618 C C . GLU B 1 58 ? -10.539 15.062 -17.094 1 97.56 58 GLU B C 1
ATOM 4620 O O . GLU B 1 58 ? -11.688 14.641 -16.922 1 97.56 58 GLU B O 1
ATOM 4625 N N . ALA B 1 59 ? -9.492 14.695 -16.406 1 98 59 ALA B N 1
ATOM 4626 C CA . ALA B 1 59 ? -9.672 13.812 -15.25 1 98 59 ALA B CA 1
ATOM 4627 C C . ALA B 1 59 ? -10.57 14.453 -14.195 1 98 59 ALA B C 1
ATOM 4629 O O . ALA B 1 59 ? -11.438 13.789 -13.617 1 98 59 ALA B O 1
ATOM 4630 N N . PHE B 1 60 ? -10.336 15.75 -13.938 1 98.56 60 PHE B N 1
ATOM 4631 C CA . PHE B 1 60 ? -11.164 16.484 -12.992 1 98.56 60 PHE B CA 1
ATOM 4632 C C . PHE B 1 60 ? -12.641 16.391 -13.391 1 98.56 60 PHE B C 1
ATOM 4634 O O . PHE B 1 60 ? -13.484 16.047 -12.562 1 98.56 60 PHE B O 1
ATOM 4641 N N . ASP B 1 61 ? -12.945 16.703 -14.57 1 98.38 61 ASP B N 1
ATOM 4642 C CA . ASP B 1 61 ? -14.32 16.672 -15.055 1 98.38 61 ASP B CA 1
ATOM 4643 C C . ASP B 1 61 ? -14.898 15.258 -14.977 1 98.38 61 ASP B C 1
ATOM 4645 O O . ASP B 1 61 ? -16.078 15.086 -14.688 1 98.38 61 ASP B O 1
ATOM 4649 N N . GLY B 1 62 ? -14.07 14.258 -15.297 1 98.25 62 GLY B N 1
ATOM 4650 C CA . GLY B 1 62 ? -14.5 12.875 -15.172 1 98.25 62 GLY B CA 1
ATOM 4651 C C . GLY B 1 62 ? -14.859 12.484 -13.75 1 98.25 62 GLY B C 1
ATOM 4652 O O . GLY B 1 62 ? -15.828 11.758 -13.531 1 98.25 62 GLY B O 1
ATOM 4653 N N . ILE B 1 63 ? -14.039 12.906 -12.82 1 98.69 63 ILE B N 1
ATOM 4654 C CA . ILE B 1 63 ? -14.312 12.625 -11.414 1 98.69 63 ILE B CA 1
ATOM 4655 C C . ILE B 1 63 ? -15.617 13.297 -10.992 1 98.69 63 ILE B C 1
ATOM 4657 O O . ILE B 1 63 ? -16.453 12.672 -10.336 1 98.69 63 ILE B O 1
ATOM 4661 N N . VAL B 1 64 ? -15.766 14.555 -11.344 1 98.44 64 VAL B N 1
ATOM 4662 C CA . VAL B 1 64 ? -16.969 15.305 -11 1 98.44 64 VAL B CA 1
ATOM 4663 C C . VAL B 1 64 ? -18.203 14.586 -11.562 1 98.44 64 VAL B C 1
ATOM 4665 O O . VAL B 1 64 ? -19.188 14.406 -10.859 1 98.44 64 VAL B O 1
ATOM 4668 N N . ALA B 1 65 ? -18.141 14.203 -12.805 1 98.31 65 ALA B N 1
ATOM 4669 C CA . ALA B 1 65 ? -19.266 13.516 -13.445 1 98.31 65 ALA B CA 1
ATOM 4670 C C . ALA B 1 65 ? -19.578 12.203 -12.727 1 98.31 65 ALA B C 1
ATOM 4672 O O . ALA B 1 65 ? -20.75 11.891 -12.484 1 98.31 65 ALA B O 1
ATOM 4673 N N . ALA B 1 66 ? -18.562 11.43 -12.422 1 98.25 66 ALA B N 1
ATOM 4674 C CA . ALA B 1 66 ? -18.75 10.141 -11.758 1 98.25 66 ALA B CA 1
ATOM 4675 C C . ALA B 1 66 ? -19.391 10.328 -10.383 1 98.25 66 ALA B C 1
ATOM 4677 O O . ALA B 1 66 ? -20.312 9.594 -10.016 1 98.25 66 ALA B O 1
ATOM 4678 N N . LEU B 1 67 ? -18.859 11.25 -9.609 1 98.62 67 LEU B N 1
ATOM 4679 C CA . LEU B 1 67 ? -19.375 11.484 -8.266 1 98.62 67 LEU B CA 1
ATOM 4680 C C . LEU B 1 67 ? -20.828 11.961 -8.312 1 98.62 67 LEU B C 1
ATOM 4682 O O . LEU B 1 67 ? -21.609 11.664 -7.414 1 98.62 67 LEU B O 1
ATOM 4686 N N . THR B 1 68 ? -21.203 12.758 -9.305 1 98.31 68 THR B N 1
ATOM 4687 C CA . THR B 1 68 ? -22.547 13.297 -9.438 1 98.31 68 THR B CA 1
ATOM 4688 C C . THR B 1 68 ? -23.562 12.172 -9.648 1 98.31 68 THR B C 1
ATOM 4690 O O . THR B 1 68 ? -24.703 12.266 -9.18 1 98.31 68 THR B O 1
ATOM 4693 N N . ASP B 1 69 ? -23.141 11.078 -10.258 1 97.62 69 ASP B N 1
ATOM 4694 C CA . ASP B 1 69 ? -24.078 10.047 -10.68 1 97.62 69 ASP B CA 1
ATOM 4695 C C . ASP B 1 69 ? -23.891 8.758 -9.883 1 97.62 69 ASP B C 1
ATOM 4697 O O . ASP B 1 69 ? -24.641 7.801 -10.047 1 97.62 69 ASP B O 1
ATOM 4701 N N . LEU B 1 70 ? -22.953 8.68 -9.023 1 98.06 70 LEU B N 1
ATOM 4702 C CA . LEU B 1 70 ? -22.578 7.461 -8.305 1 98.06 70 LEU B CA 1
ATOM 4703 C C . LEU B 1 70 ? -23.719 6.996 -7.402 1 98.06 70 LEU B C 1
ATOM 4705 O O . LEU B 1 70 ? -24.297 7.793 -6.668 1 98.06 70 LEU B O 1
ATOM 4709 N N . ALA B 1 71 ? -24.047 5.715 -7.441 1 97.38 71 ALA B N 1
ATOM 4710 C CA . ALA B 1 71 ? -25.094 5.137 -6.594 1 97.38 71 ALA B CA 1
ATOM 4711 C C . ALA B 1 71 ? -24.578 4.898 -5.18 1 97.38 71 ALA B C 1
ATOM 4713 O O . ALA B 1 71 ? -23.375 4.938 -4.934 1 97.38 71 ALA B O 1
ATOM 4714 N N . ASP B 1 72 ? -25.516 4.582 -4.238 1 95 72 ASP B N 1
ATOM 4715 C CA . ASP B 1 72 ? -25.203 4.469 -2.818 1 95 72 ASP B CA 1
ATOM 4716 C C . ASP B 1 72 ? -24.469 3.16 -2.52 1 95 72 ASP B C 1
ATOM 4718 O O . ASP B 1 72 ? -23.922 2.982 -1.43 1 95 72 ASP B O 1
ATOM 4722 N N . ASP B 1 73 ? -24.438 2.268 -3.469 1 96.94 73 ASP B N 1
ATOM 4723 C CA . ASP B 1 73 ? -23.719 1.013 -3.279 1 96.94 73 ASP B CA 1
ATOM 4724 C C . ASP B 1 73 ? -22.594 0.873 -4.293 1 96.94 73 ASP B C 1
ATOM 4726 O O . ASP B 1 73 ? -22.188 -0.243 -4.637 1 96.94 73 ASP B O 1
ATOM 4730 N N . GLU B 1 74 ? -22.141 2.012 -4.859 1 98.19 74 GLU B N 1
ATOM 4731 C CA . GLU B 1 74 ? -21.016 2.041 -5.785 1 98.19 74 GLU B CA 1
ATOM 4732 C C . GLU B 1 74 ? -19.828 2.807 -5.199 1 98.19 74 GLU B C 1
ATOM 4734 O O . GLU B 1 74 ? -20.016 3.648 -4.312 1 98.19 74 GLU B O 1
ATOM 4739 N N . THR B 1 75 ? -18.656 2.473 -5.621 1 98.81 75 THR B N 1
ATOM 4740 C CA . THR B 1 75 ? -17.422 3.131 -5.215 1 98.81 75 THR B CA 1
ATOM 4741 C C . THR B 1 75 ? -16.609 3.564 -6.434 1 98.81 75 THR B C 1
ATOM 4743 O O . THR B 1 75 ? -16.391 2.771 -7.352 1 98.81 75 THR B O 1
ATOM 4746 N N . LEU B 1 76 ? -16.203 4.805 -6.453 1 98.88 76 LEU B N 1
ATOM 4747 C CA . LEU B 1 76 ? -15.336 5.344 -7.492 1 98.88 76 LEU B CA 1
ATOM 4748 C C . LEU B 1 76 ? -13.875 5.055 -7.18 1 98.88 76 LEU B C 1
ATOM 4750 O O . LEU B 1 76 ? -13.43 5.246 -6.047 1 98.88 76 LEU B O 1
ATOM 4754 N N . LEU B 1 77 ? -13.156 4.551 -8.172 1 98.88 77 LEU B N 1
ATOM 4755 C CA . LEU B 1 77 ? -11.719 4.309 -8.055 1 98.88 77 LEU B CA 1
ATOM 4756 C C . LEU B 1 77 ? -10.93 5.406 -8.758 1 98.88 77 LEU B C 1
ATOM 4758 O O . LEU B 1 77 ? -11.156 5.68 -9.938 1 98.88 77 LEU B O 1
ATOM 4762 N N . VAL B 1 78 ? -9.992 6.035 -8.023 1 98.88 78 VAL B N 1
ATOM 4763 C CA . VAL B 1 78 ? -9.172 7.113 -8.57 1 98.88 78 VAL B CA 1
ATOM 4764 C C . VAL B 1 78 ? -7.699 6.719 -8.516 1 98.88 78 VAL B C 1
ATOM 4766 O O . VAL B 1 78 ? -7.148 6.492 -7.438 1 98.88 78 VAL B O 1
ATOM 4769 N N . GLN B 1 79 ? -7.062 6.578 -9.656 1 98.5 79 GLN B N 1
ATOM 4770 C CA . GLN B 1 79 ? -5.637 6.297 -9.805 1 98.5 79 GLN B CA 1
ATOM 4771 C C . GLN B 1 79 ? -4.863 7.559 -10.164 1 98.5 79 GLN B C 1
ATOM 4773 O O . GLN B 1 79 ? -5.004 8.086 -11.273 1 98.5 79 GLN B O 1
ATOM 4778 N N . SER B 1 80 ? -4.059 8.023 -9.273 1 97.94 80 SER B N 1
ATOM 4779 C CA . SER B 1 80 ? -3.244 9.227 -9.445 1 97.94 80 SER B CA 1
ATOM 4780 C C . SER B 1 80 ? -4.035 10.336 -10.117 1 97.94 80 SER B C 1
ATOM 4782 O O . SER B 1 80 ? -3.613 10.875 -11.148 1 97.94 80 SER B O 1
ATOM 4784 N N . GLY B 1 81 ? -5.188 10.641 -9.523 1 98.12 81 GLY B N 1
ATOM 4785 C CA . GLY B 1 81 ? -5.969 11.805 -9.906 1 98.12 81 GLY B CA 1
ATOM 4786 C C . GLY B 1 81 ? -6.867 11.555 -11.102 1 98.12 81 GLY B C 1
ATOM 4787 O O . GLY B 1 81 ? -7.484 12.484 -11.625 1 98.12 81 GLY B O 1
ATOM 4788 N N . LYS B 1 82 ? -6.977 10.375 -11.625 1 98.38 82 LYS B N 1
ATOM 4789 C CA . LYS B 1 82 ? -7.836 10.016 -12.758 1 98.38 82 LYS B CA 1
ATOM 4790 C C . LYS B 1 82 ? -8.898 9 -12.336 1 98.38 82 LYS B C 1
ATOM 4792 O O . LYS B 1 82 ? -8.586 8.016 -11.672 1 98.38 82 LYS B O 1
ATOM 4797 N N . PRO B 1 83 ? -10.219 9.258 -12.672 1 98.62 83 PRO B N 1
ATOM 4798 C CA . PRO B 1 83 ? -11.227 8.234 -12.414 1 98.62 83 PRO B CA 1
ATOM 4799 C C . PRO B 1 83 ? -11.078 7.016 -13.328 1 98.62 83 PRO B C 1
ATOM 4801 O O . PRO B 1 83 ? -11.305 7.117 -14.531 1 98.62 83 PRO B O 1
ATOM 4804 N N . VAL B 1 84 ? -10.789 5.836 -12.758 1 98.38 84 VAL B N 1
ATOM 4805 C CA . VAL B 1 84 ? -10.375 4.723 -13.609 1 98.38 84 VAL B CA 1
ATOM 4806 C C . VAL B 1 84 ? -11.445 3.633 -13.586 1 98.38 84 VAL B C 1
ATOM 4808 O O . VAL B 1 84 ? -11.414 2.711 -14.406 1 98.38 84 VAL B O 1
ATOM 4811 N N . GLY B 1 85 ? -12.359 3.758 -12.641 1 98.38 85 GLY B N 1
ATOM 4812 C CA . GLY B 1 85 ? -13.398 2.738 -12.602 1 98.38 85 GLY B CA 1
ATOM 4813 C C . GLY B 1 85 ? -14.445 2.99 -11.539 1 98.38 85 GLY B C 1
ATOM 4814 O O . GLY B 1 85 ? -14.219 3.764 -10.602 1 98.38 85 GLY B O 1
ATOM 4815 N N . VAL B 1 86 ? -15.625 2.453 -11.727 1 98.69 86 VAL B N 1
ATOM 4816 C CA . VAL B 1 86 ? -16.688 2.4 -10.734 1 98.69 86 VAL B CA 1
ATOM 4817 C C . VAL B 1 86 ? -17.078 0.946 -10.461 1 98.69 86 VAL B C 1
ATOM 4819 O O . VAL B 1 86 ? -17.344 0.186 -11.398 1 98.69 86 VAL B O 1
ATOM 4822 N N . ILE B 1 87 ? -17.031 0.52 -9.227 1 98.56 87 ILE B N 1
ATOM 4823 C CA . ILE B 1 87 ? -17.359 -0.855 -8.867 1 98.56 87 ILE B CA 1
ATOM 4824 C C . ILE B 1 87 ? -18.562 -0.868 -7.926 1 98.56 87 ILE B C 1
ATOM 4826 O O . ILE B 1 87 ? -18.781 0.089 -7.184 1 98.56 87 ILE B O 1
ATOM 4830 N N . ARG B 1 88 ? -19.375 -1.993 -7.973 1 98 88 ARG B N 1
ATOM 4831 C CA . ARG B 1 88 ? -20.438 -2.17 -6.996 1 98 88 ARG B CA 1
ATOM 4832 C C . ARG B 1 88 ? -19.906 -2.764 -5.699 1 98 88 ARG B C 1
ATOM 4834 O O . ARG B 1 88 ? -19.188 -3.762 -5.719 1 98 88 ARG B O 1
ATOM 4841 N N . THR B 1 89 ? -20.188 -2.137 -4.652 1 98 89 THR B N 1
ATOM 4842 C CA . THR B 1 89 ? -19.797 -2.588 -3.322 1 98 89 THR B CA 1
ATOM 4843 C C . THR B 1 89 ? -21 -2.758 -2.418 1 98 89 THR B C 1
ATOM 4845 O O . THR B 1 89 ? -21.812 -3.676 -2.609 1 98 89 THR B O 1
ATOM 4848 N N . ASN B 1 90 ? -21.172 -1.933 -1.305 1 96.94 90 ASN B N 1
ATOM 4849 C CA . ASN B 1 90 ? -22.281 -1.946 -0.353 1 96.94 90 ASN B CA 1
ATOM 4850 C C . ASN B 1 90 ? -22.391 -0.619 0.391 1 96.94 90 ASN B C 1
ATOM 4852 O O . ASN B 1 90 ? -21.5 0.226 0.304 1 96.94 90 ASN B O 1
ATOM 4856 N N . PRO B 1 91 ? -23.406 -0.43 1.171 1 95.06 91 PRO B N 1
ATOM 4857 C CA . PRO B 1 91 ? -23.656 0.874 1.792 1 95.06 91 PRO B CA 1
ATOM 4858 C C . PRO B 1 91 ? -22.594 1.237 2.838 1 95.06 91 PRO B C 1
ATOM 4860 O O . PRO B 1 91 ? -22.406 2.418 3.135 1 95.06 91 PRO B O 1
ATOM 4863 N N . TRP B 1 92 ? -21.875 0.246 3.406 1 96 92 TRP B N 1
ATOM 4864 C CA . TRP B 1 92 ? -20.844 0.512 4.406 1 96 92 TRP B CA 1
ATOM 4865 C C . TRP B 1 92 ? -19.531 0.941 3.74 1 96 92 TRP B C 1
ATOM 4867 O O . TRP B 1 92 ? -18.688 1.572 4.375 1 96 92 TRP B O 1
ATOM 4877 N N . ALA B 1 93 ? -19.375 0.561 2.477 1 98.06 93 ALA B N 1
ATOM 4878 C CA . ALA B 1 93 ? -18.094 0.755 1.788 1 98.06 93 ALA B CA 1
ATOM 4879 C C . ALA B 1 93 ? -17.859 2.23 1.476 1 98.06 93 ALA B C 1
ATOM 4881 O O . ALA B 1 93 ? -18.812 3 1.327 1 98.06 93 ALA B O 1
ATOM 4882 N N . PRO B 1 94 ? -16.578 2.641 1.33 1 98.69 94 PRO B N 1
ATOM 4883 C CA . PRO B 1 94 ? -16.297 4 0.863 1 98.69 94 PRO B CA 1
ATOM 4884 C C . PRO B 1 94 ? -16.891 4.285 -0.514 1 98.69 94 PRO B C 1
ATOM 4886 O O . PRO B 1 94 ? -16.969 3.387 -1.354 1 98.69 94 PRO B O 1
ATOM 4889 N N . ARG B 1 95 ? -17.188 5.492 -0.713 1 98.75 95 ARG B N 1
ATOM 4890 C CA . ARG B 1 95 ? -17.703 5.914 -2.016 1 98.75 95 ARG B CA 1
ATOM 4891 C C . ARG B 1 95 ? -16.562 6.254 -2.967 1 98.75 95 ARG B C 1
ATOM 4893 O O . ARG B 1 95 ? -16.719 6.211 -4.188 1 98.75 95 ARG B O 1
ATOM 4900 N N . VAL B 1 96 ? -15.398 6.594 -2.4 1 98.88 96 VAL B N 1
ATOM 4901 C CA . VAL B 1 96 ? -14.227 6.867 -3.225 1 98.88 96 VAL B CA 1
ATOM 4902 C C . VAL B 1 96 ? -13 6.18 -2.629 1 98.88 96 VAL B C 1
ATOM 4904 O O . VAL B 1 96 ? -12.781 6.227 -1.417 1 98.88 96 VAL B O 1
ATOM 4907 N N . LEU B 1 97 ? -12.266 5.48 -3.404 1 98.94 97 LEU B N 1
ATOM 4908 C CA . LEU B 1 97 ? -10.953 4.941 -3.08 1 98.94 97 LEU B CA 1
ATOM 4909 C C . LEU B 1 97 ? -9.875 5.547 -3.979 1 98.94 97 LEU B C 1
ATOM 4911 O O . LEU B 1 97 ? -10.023 5.562 -5.203 1 98.94 97 LEU B O 1
ATOM 4915 N N . ILE B 1 98 ? -8.789 6.062 -3.342 1 98.81 98 ILE B N 1
ATOM 4916 C CA . ILE B 1 98 ? -7.789 6.844 -4.062 1 98.81 98 ILE B CA 1
ATOM 4917 C C . ILE B 1 98 ? -6.402 6.262 -3.816 1 98.81 98 ILE B C 1
ATOM 4919 O O . ILE B 1 98 ? -6.059 5.918 -2.682 1 98.81 98 ILE B O 1
ATOM 4923 N N . ALA B 1 99 ? -5.617 6.051 -4.801 1 98.56 99 ALA B N 1
ATOM 4924 C CA . ALA B 1 99 ? -4.18 5.793 -4.723 1 98.56 99 ALA B CA 1
ATOM 4925 C C . ALA B 1 99 ? -3.398 6.801 -5.562 1 98.56 99 ALA B C 1
ATOM 4927 O O . ALA B 1 99 ? -3.619 6.914 -6.77 1 98.56 99 ALA B O 1
ATOM 4928 N N . ASN B 1 100 ? -2.449 7.562 -4.922 1 97.5 100 ASN B N 1
ATOM 4929 C CA . ASN B 1 100 ? -1.726 8.625 -5.609 1 97.5 100 ASN B CA 1
ATOM 4930 C C . ASN B 1 100 ? -0.221 8.367 -5.609 1 97.5 100 ASN B C 1
ATOM 4932 O O . ASN B 1 100 ? 0.398 8.281 -4.547 1 97.5 100 ASN B O 1
ATOM 4936 N N . SER B 1 101 ? 0.367 8.273 -6.781 1 96.62 101 SER B N 1
ATOM 4937 C CA . SER B 1 101 ? 1.797 8.406 -7.035 1 96.62 101 SER B CA 1
ATOM 4938 C C . SER B 1 101 ? 2.58 7.254 -6.418 1 96.62 101 SER B C 1
ATOM 4940 O O . SER B 1 101 ? 3.764 7.398 -6.102 1 96.62 101 SER B O 1
ATOM 4942 N N . ASN B 1 102 ? 1.929 6.176 -6.133 1 98.25 102 ASN B N 1
ATOM 4943 C CA . ASN B 1 102 ? 2.664 5.031 -5.602 1 98.25 102 ASN B CA 1
ATOM 4944 C C . ASN B 1 102 ? 3.467 4.328 -6.691 1 98.25 102 ASN B C 1
ATOM 4946 O O . ASN B 1 102 ? 2.947 4.059 -7.777 1 98.25 102 ASN B O 1
ATOM 4950 N N . LEU B 1 103 ? 4.699 4.078 -6.43 1 98.31 103 LEU B N 1
ATOM 4951 C CA . LEU B 1 103 ? 5.598 3.4 -7.355 1 98.31 103 LEU B CA 1
ATOM 4952 C C . LEU B 1 103 ? 6.242 2.186 -6.695 1 98.31 103 LEU B C 1
ATOM 4954 O O . LEU B 1 103 ? 6.418 2.156 -5.477 1 98.31 103 LEU B O 1
ATOM 4958 N N . VAL B 1 104 ? 6.527 1.175 -7.461 1 98.25 104 VAL B N 1
ATOM 4959 C CA . VAL B 1 104 ? 7.352 0.066 -6.988 1 98.25 104 VAL B CA 1
ATOM 4960 C C . VAL B 1 104 ? 8.695 0.594 -6.496 1 98.25 104 VAL B C 1
ATOM 4962 O O . VAL B 1 104 ? 9.32 1.433 -7.152 1 98.25 104 VAL B O 1
ATOM 4965 N N . PRO B 1 105 ? 9.234 0.139 -5.418 1 97.69 105 PRO B N 1
ATOM 4966 C CA . PRO B 1 105 ? 10.281 0.832 -4.664 1 97.69 105 PRO B CA 1
ATOM 4967 C C . PRO B 1 105 ? 11.547 1.049 -5.48 1 97.69 105 PRO B C 1
ATOM 4969 O O . PRO B 1 105 ? 12.109 2.15 -5.484 1 97.69 105 PRO B O 1
ATOM 4972 N N . ASP B 1 106 ? 12.062 0.057 -6.238 1 96.75 106 ASP B N 1
ATOM 4973 C CA . ASP B 1 106 ? 13.273 0.227 -7.031 1 96.75 106 ASP B CA 1
ATOM 4974 C C . ASP B 1 106 ? 13.125 1.376 -8.023 1 96.75 106 ASP B C 1
ATOM 4976 O O . ASP B 1 106 ? 14.125 1.937 -8.484 1 96.75 106 ASP B O 1
ATOM 4980 N N . TRP B 1 107 ? 11.898 1.785 -8.305 1 97.62 107 TRP B N 1
ATOM 4981 C CA . TRP B 1 107 ? 11.625 2.824 -9.289 1 97.62 107 TRP B CA 1
ATOM 4982 C C . TRP B 1 107 ? 11.055 4.074 -8.625 1 97.62 107 TRP B C 1
ATOM 4984 O O . TRP B 1 107 ? 10.688 5.035 -9.305 1 97.62 107 TRP B O 1
ATOM 4994 N N . ALA B 1 108 ? 10.977 4.109 -7.348 1 97.5 108 ALA B N 1
ATOM 4995 C CA . ALA B 1 108 ? 10.312 5.184 -6.613 1 97.5 108 ALA B CA 1
ATOM 4996 C C . ALA B 1 108 ? 11.266 6.34 -6.352 1 97.5 108 ALA B C 1
ATOM 4998 O O . ALA B 1 108 ? 11.664 6.582 -5.207 1 97.5 108 ALA B O 1
ATOM 4999 N N . ASN B 1 109 ? 11.625 7.055 -7.391 1 95.38 109 ASN B N 1
ATOM 5000 C CA . ASN B 1 109 ? 12.469 8.242 -7.336 1 95.38 109 ASN B CA 1
ATOM 5001 C C . ASN B 1 109 ? 11.914 9.367 -8.211 1 95.38 109 ASN B C 1
ATOM 5003 O O . ASN B 1 109 ? 11.016 9.141 -9.016 1 95.38 109 ASN B O 1
ATOM 5007 N N . TRP B 1 110 ? 12.477 10.547 -8.047 1 94.44 110 TRP B N 1
ATOM 5008 C CA . TRP B 1 110 ? 11.945 11.719 -8.727 1 94.44 110 TRP B CA 1
ATOM 5009 C C . TRP B 1 110 ? 12.094 11.594 -10.242 1 94.44 110 TRP B C 1
ATOM 5011 O O . TRP B 1 110 ? 11.227 12.031 -11 1 94.44 110 TRP B O 1
ATOM 5021 N N . GLU B 1 111 ? 13.234 11.062 -10.68 1 94.69 111 GLU B N 1
ATOM 5022 C CA . GLU B 1 111 ? 13.477 10.93 -12.109 1 94.69 111 GLU B CA 1
ATOM 5023 C C . GLU B 1 111 ? 12.398 10.094 -12.781 1 94.69 111 GLU B C 1
ATOM 5025 O O . GLU B 1 111 ? 11.797 10.516 -13.773 1 94.69 111 GLU B O 1
ATOM 5030 N N . GLU B 1 112 ? 12.141 8.891 -12.219 1 96.69 112 GLU B N 1
ATOM 5031 C CA . GLU B 1 112 ? 11.102 8.031 -12.773 1 96.69 112 GLU B CA 1
ATOM 5032 C C . GLU B 1 112 ? 9.727 8.664 -12.617 1 96.69 112 GLU B C 1
ATOM 5034 O O . GLU B 1 112 ? 8.898 8.602 -13.539 1 96.69 112 GLU B O 1
ATOM 5039 N N . PHE B 1 113 ? 9.477 9.281 -11.555 1 97.12 113 PHE B N 1
ATOM 5040 C CA . PHE B 1 113 ? 8.203 9.945 -11.336 1 97.12 113 PHE B CA 1
ATOM 5041 C C . PHE B 1 113 ? 7.957 11.016 -12.391 1 97.12 113 PHE B C 1
ATOM 5043 O O . PHE B 1 113 ? 6.875 11.086 -12.977 1 97.12 113 PHE B O 1
ATOM 5050 N N . ARG B 1 114 ? 8.859 11.844 -12.586 1 95.31 114 ARG B N 1
ATOM 5051 C CA . ARG B 1 114 ? 8.703 12.945 -13.523 1 95.31 114 ARG B CA 1
ATOM 5052 C C . ARG B 1 114 ? 8.547 12.438 -14.953 1 95.31 114 ARG B C 1
ATOM 5054 O O . ARG B 1 114 ? 7.82 13.031 -15.75 1 95.31 114 ARG B O 1
ATOM 5061 N N . ARG B 1 115 ? 9.305 11.367 -15.273 1 96.44 115 ARG B N 1
ATOM 5062 C CA . ARG B 1 115 ? 9.094 10.75 -16.578 1 96.44 115 ARG B CA 1
ATOM 5063 C C . ARG B 1 115 ? 7.641 10.328 -16.766 1 96.44 115 ARG B C 1
ATOM 5065 O O . ARG B 1 115 ? 7.012 10.656 -17.766 1 96.44 115 ARG B O 1
ATOM 5072 N N . LEU B 1 116 ? 7.086 9.664 -15.789 1 97.88 116 LEU B N 1
ATOM 5073 C CA . LEU B 1 116 ? 5.711 9.18 -15.828 1 97.88 116 LEU B CA 1
ATOM 5074 C C . LEU B 1 116 ? 4.727 10.344 -15.844 1 97.88 116 LEU B C 1
ATOM 5076 O O . LEU B 1 116 ? 3.701 10.289 -16.531 1 97.88 116 LEU B O 1
ATOM 5080 N N . GLU B 1 117 ? 5.004 11.32 -15.055 1 96.06 117 GLU B N 1
ATOM 5081 C CA . GLU B 1 117 ? 4.141 12.492 -15.023 1 96.06 117 GLU B CA 1
ATOM 5082 C C . GLU B 1 117 ? 4.113 13.195 -16.375 1 96.06 117 GLU B C 1
ATOM 5084 O O . GLU B 1 117 ? 3.053 13.625 -16.844 1 96.06 117 GLU B O 1
ATOM 5089 N N . ALA B 1 118 ? 5.297 13.375 -17 1 95.38 118 ALA B N 1
ATOM 5090 C CA . ALA B 1 118 ? 5.398 14.008 -18.312 1 95.38 118 ALA B CA 1
ATOM 5091 C C . ALA B 1 118 ? 4.59 13.242 -19.359 1 95.38 118 ALA B C 1
ATOM 5093 O O . ALA B 1 118 ? 4.059 13.836 -20.297 1 95.38 118 ALA B O 1
ATOM 5094 N N . GLU B 1 119 ? 4.453 11.953 -19.125 1 97.12 119 GLU B N 1
ATOM 5095 C CA . GLU B 1 119 ? 3.705 11.109 -20.047 1 97.12 119 GLU B CA 1
ATOM 5096 C C . GLU B 1 119 ? 2.219 11.086 -19.703 1 97.12 119 GLU B C 1
ATOM 5098 O O . GLU B 1 119 ? 1.434 10.398 -20.359 1 97.12 119 GLU B O 1
ATOM 5103 N N . GLY B 1 120 ? 1.806 11.812 -18.688 1 97 120 GLY B N 1
ATOM 5104 C CA . GLY B 1 120 ? 0.408 11.922 -18.297 1 97 120 GLY B CA 1
ATOM 5105 C C . GLY B 1 120 ? -0.108 10.695 -17.562 1 97 120 GLY B C 1
ATOM 5106 O O . GLY B 1 120 ? -1.308 10.414 -17.594 1 97 120 GLY B O 1
ATOM 5107 N N . LEU B 1 121 ? 0.764 9.922 -16.844 1 98 121 LEU B N 1
ATOM 5108 C CA . LEU B 1 121 ? 0.379 8.625 -16.281 1 98 121 LEU B CA 1
ATOM 5109 C C . LEU B 1 121 ? 0.202 8.703 -14.773 1 98 121 LEU B C 1
ATOM 5111 O O . LEU B 1 121 ? -0.328 7.777 -14.156 1 98 121 LEU B O 1
ATOM 5115 N N . THR B 1 122 ? 0.625 9.797 -14.156 1 97.69 122 THR B N 1
ATOM 5116 C CA . THR B 1 122 ? 0.576 9.938 -12.703 1 97.69 122 THR B CA 1
ATOM 5117 C C . THR B 1 122 ? 0.511 11.414 -12.312 1 97.69 122 THR B C 1
ATOM 5119 O O . THR B 1 122 ? 0.457 12.289 -13.172 1 97.69 122 THR B O 1
ATOM 5122 N N . MET B 1 123 ? 0.374 11.648 -11.023 1 96.5 123 MET B N 1
ATOM 5123 C CA . MET B 1 123 ? 0.408 12.984 -10.445 1 96.5 123 MET B CA 1
ATOM 5124 C C . MET B 1 123 ? 0.898 12.945 -9 1 96.5 123 MET B C 1
ATOM 5126 O O . MET B 1 123 ? 0.731 11.938 -8.312 1 96.5 123 MET B O 1
ATOM 5130 N N . TYR B 1 124 ? 1.499 14.031 -8.625 1 95.19 124 TYR B N 1
ATOM 5131 C CA . TYR B 1 124 ? 1.865 14.164 -7.215 1 95.19 124 TYR B CA 1
ATOM 5132 C C . TYR B 1 124 ? 0.682 14.648 -6.387 1 95.19 124 TYR B C 1
ATOM 5134 O O . TYR B 1 124 ? 0.269 15.805 -6.504 1 95.19 124 TYR B O 1
ATOM 5142 N N . GLY B 1 125 ? 0.157 13.75 -5.605 1 92.88 125 GLY B N 1
ATOM 5143 C CA . GLY B 1 125 ? -1.028 14.078 -4.828 1 92.88 125 GLY B CA 1
ATOM 5144 C C . GLY B 1 125 ? -0.711 14.758 -3.51 1 92.88 125 GLY B C 1
ATOM 5145 O O . GLY B 1 125 ? -1.566 15.43 -2.932 1 92.88 125 GLY B O 1
ATOM 5146 N N . GLN B 1 126 ? 0.588 14.57 -3.145 1 89.5 126 GLN B N 1
ATOM 5147 C CA . GLN B 1 126 ? 0.959 14.969 -1.792 1 89.5 126 GLN B CA 1
ATOM 5148 C C . GLN B 1 126 ? 0.043 14.328 -0.756 1 89.5 126 GLN B C 1
ATOM 5150 O O . GLN B 1 126 ? -0.174 13.109 -0.782 1 89.5 126 GLN B O 1
ATOM 5155 N N . MET B 1 127 ? -0.408 15.023 0.228 1 92.31 127 MET B N 1
ATOM 5156 C CA . MET B 1 127 ? -1.261 14.445 1.264 1 92.31 127 MET B CA 1
ATOM 5157 C C . MET B 1 127 ? -2.713 14.875 1.073 1 92.31 127 MET B C 1
ATOM 5159 O O . MET B 1 127 ? -3.477 14.195 0.383 1 92.31 127 MET B O 1
ATOM 5163 N N . THR B 1 128 ? -3.078 16.047 1.501 1 94.19 128 THR B N 1
ATOM 5164 C CA . THR B 1 128 ? -4.477 16.453 1.529 1 94.19 128 THR B CA 1
ATOM 5165 C C . THR B 1 128 ? -4.906 17 0.172 1 94.19 128 THR B C 1
ATOM 5167 O O . THR B 1 128 ? -6.105 17.125 -0.104 1 94.19 128 THR B O 1
ATOM 5170 N N . ALA B 1 129 ? -3.959 17.359 -0.721 1 95.5 129 ALA B N 1
ATOM 5171 C CA . ALA B 1 129 ? -4.309 17.844 -2.057 1 95.5 129 ALA B CA 1
ATOM 5172 C C . ALA B 1 129 ? -4.992 16.75 -2.869 1 95.5 129 ALA B C 1
ATOM 5174 O O . ALA B 1 129 ? -6.078 16.953 -3.416 1 95.5 129 ALA B O 1
ATOM 5175 N N . GLY B 1 130 ? -4.379 15.586 -2.879 1 96.12 130 GLY B N 1
ATOM 5176 C CA . GLY B 1 130 ? -4.883 14.492 -3.699 1 96.12 130 GLY B CA 1
ATOM 5177 C C . GLY B 1 130 ? -5.945 13.664 -3.004 1 96.12 130 GLY B C 1
ATOM 5178 O O . GLY B 1 130 ? -6.547 12.781 -3.613 1 96.12 130 GLY B O 1
ATOM 5179 N N . SER B 1 131 ? -6.184 13.891 -1.737 1 96.5 131 SER B N 1
ATOM 5180 C CA . SER B 1 131 ? -7.207 13.141 -1.01 1 96.5 131 SER B CA 1
ATOM 5181 C C . SER B 1 131 ? -8.391 14.031 -0.642 1 96.5 131 SER B C 1
ATOM 5183 O O . SER B 1 131 ? -9.258 13.633 0.135 1 96.5 131 SER B O 1
ATOM 5185 N N . TRP B 1 132 ? -8.391 15.281 -1.068 1 98 132 TRP B N 1
ATOM 5186 C CA . TRP B 1 132 ? -9.531 16.203 -1.143 1 98 132 TRP B CA 1
ATOM 5187 C C . TRP B 1 132 ? -10 16.594 0.252 1 98 132 TRP B C 1
ATOM 5189 O O . TRP B 1 132 ? -11.195 16.609 0.531 1 98 132 TRP B O 1
ATOM 5199 N N . ILE B 1 133 ? -9.062 16.875 1.173 1 97.56 133 ILE B N 1
ATOM 5200 C CA . ILE B 1 133 ? -9.453 17.312 2.51 1 97.56 133 ILE B CA 1
ATOM 5201 C C . ILE B 1 133 ? -8.516 18.438 2.977 1 97.56 133 ILE B C 1
ATOM 5203 O O . ILE B 1 133 ? -8.234 18.562 4.172 1 97.56 133 ILE B O 1
ATOM 5207 N N . TYR B 1 134 ? -8.008 19.156 2.006 1 96.56 134 TYR B N 1
ATOM 5208 C CA . TYR B 1 134 ? -7.238 20.344 2.332 1 96.56 134 TYR B CA 1
ATOM 5209 C C . TYR B 1 134 ? -8.156 21.469 2.791 1 96.56 134 TYR B C 1
ATOM 5211 O O . TYR B 1 134 ? -9.18 21.75 2.15 1 96.56 134 TYR B O 1
ATOM 5219 N N . ILE B 1 135 ? -7.852 22.094 3.922 1 95.44 135 ILE B N 1
ATOM 5220 C CA . ILE B 1 135 ? -8.711 23.141 4.477 1 95.44 135 ILE B CA 1
ATOM 5221 C C . ILE B 1 135 ? -7.941 24.453 4.574 1 95.44 135 ILE B C 1
ATOM 5223 O O . ILE B 1 135 ? -8.109 25.203 5.531 1 95.44 135 ILE B O 1
ATOM 5227 N N . GLY B 1 136 ? -6.973 24.594 3.648 1 93.31 136 GLY B N 1
ATOM 5228 C CA . GLY B 1 136 ? -6.152 25.797 3.66 1 93.31 136 GLY B CA 1
ATOM 5229 C C . GLY B 1 136 ? -5.047 25.75 4.695 1 93.31 136 GLY B C 1
ATOM 5230 O O . GLY B 1 136 ? -4.723 24.688 5.223 1 93.31 136 GLY B O 1
ATOM 5231 N N . THR B 1 137 ? -4.523 26.891 5.008 1 92.56 137 THR B N 1
ATOM 5232 C CA . THR B 1 137 ? -3.379 27.031 5.902 1 92.56 137 THR B CA 1
ATOM 5233 C C . THR B 1 137 ? -3.729 26.562 7.309 1 92.56 137 THR B C 1
ATOM 5235 O O . THR B 1 137 ? -2.867 26.047 8.031 1 92.56 137 THR B O 1
ATOM 5238 N N . GLN B 1 138 ? -4.988 26.578 7.617 1 93.69 138 GLN B N 1
ATOM 5239 C CA . GLN B 1 138 ? -5.434 26.203 8.953 1 93.69 138 GLN B CA 1
ATOM 5240 C C . GLN B 1 138 ? -5.16 24.734 9.227 1 93.69 138 GLN B C 1
ATOM 5242 O O . GLN B 1 138 ? -5.043 24.312 10.383 1 93.69 138 GLN B O 1
ATOM 5247 N N . GLY B 1 139 ? -5.031 23.969 8.219 1 92.94 139 GLY B N 1
ATOM 5248 C CA . GLY B 1 139 ? -4.871 22.531 8.375 1 92.94 139 GLY B CA 1
ATOM 5249 C C . GLY B 1 139 ? -3.646 22.156 9.188 1 92.94 139 GLY B C 1
ATOM 5250 O O . GLY B 1 139 ? -3.648 21.141 9.883 1 92.94 139 GLY B O 1
ATOM 5251 N N . ILE B 1 140 ? -2.625 22.984 9.07 1 93.56 140 ILE B N 1
ATOM 5252 C CA . ILE B 1 140 ? -1.394 22.625 9.766 1 93.56 140 ILE B CA 1
ATOM 5253 C C . ILE B 1 140 ? -1.16 23.578 10.93 1 93.56 140 ILE B C 1
ATOM 5255 O O . ILE B 1 140 ? -0.214 23.422 11.703 1 93.56 140 ILE B O 1
ATOM 5259 N N . LEU B 1 141 ? -2.021 24.516 11.195 1 95.75 141 LEU B N 1
ATOM 5260 C CA . LEU B 1 141 ? -1.807 25.594 12.141 1 95.75 141 LEU B CA 1
ATOM 5261 C C . LEU B 1 141 ? -1.74 25.078 13.57 1 95.75 141 LEU B C 1
ATOM 5263 O O . LEU B 1 141 ? -0.84 25.438 14.336 1 95.75 141 LEU B O 1
ATOM 5267 N N . GLN B 1 142 ? -2.66 24.234 13.922 1 94.81 142 GLN B N 1
ATOM 5268 C CA . GLN B 1 142 ? -2.658 23.781 15.305 1 94.81 142 GLN B CA 1
ATOM 5269 C C . GLN B 1 142 ? -1.414 22.953 15.609 1 94.81 142 GLN B C 1
ATOM 5271 O O . GLN B 1 142 ? -0.815 23.078 16.672 1 94.81 142 GLN B O 1
ATOM 5276 N N . GLY B 1 143 ? -1.091 22 14.672 1 93.19 143 GLY B N 1
ATOM 5277 C CA . GLY B 1 143 ? 0.123 21.234 14.891 1 93.19 143 GLY B CA 1
ATOM 5278 C C . GLY B 1 143 ? 1.354 22.094 15.078 1 93.19 143 GLY B C 1
ATOM 5279 O O . GLY B 1 143 ? 2.186 21.828 15.945 1 93.19 143 GLY B O 1
ATOM 5280 N N . THR B 1 144 ? 1.479 23.109 14.273 1 95.69 144 THR B N 1
ATOM 5281 C CA . THR B 1 144 ? 2.59 24.047 14.391 1 95.69 144 THR B CA 1
ATOM 5282 C C . THR B 1 144 ? 2.523 24.812 15.719 1 95.69 144 THR B C 1
ATOM 5284 O O . THR B 1 144 ? 3.543 24.984 16.391 1 95.69 144 THR B O 1
ATOM 5287 N N . TYR B 1 145 ? 1.311 25.25 16.078 1 95.94 145 TYR B N 1
ATOM 5288 C CA . TYR B 1 145 ? 1.075 25.938 17.344 1 95.94 145 TYR B CA 1
ATOM 5289 C C . TYR B 1 145 ? 1.519 25.078 18.516 1 95.94 145 TYR B C 1
ATOM 5291 O O . TYR B 1 145 ? 2.197 25.562 19.422 1 95.94 145 TYR B O 1
ATOM 5299 N N . GLU B 1 146 ? 1.157 23.75 18.453 1 93.06 146 GLU B N 1
ATOM 5300 C CA . GLU B 1 146 ? 1.482 22.844 19.547 1 93.06 146 GLU B CA 1
ATOM 5301 C C . GLU B 1 146 ? 2.988 22.609 19.641 1 93.06 146 GLU B C 1
ATOM 5303 O O . GLU B 1 146 ? 3.523 22.438 20.734 1 93.06 146 GLU B O 1
ATOM 5308 N N . CYS B 1 147 ? 3.654 22.531 18.578 1 94.94 147 CYS B N 1
ATOM 5309 C CA . CYS B 1 147 ? 5.105 22.391 18.578 1 94.94 147 CYS B CA 1
ATOM 5310 C C . CYS B 1 147 ? 5.766 23.562 19.297 1 94.94 147 CYS B C 1
ATOM 5312 O O . CYS B 1 147 ? 6.609 23.359 20.172 1 94.94 147 CYS B O 1
ATOM 5314 N N . PHE B 1 148 ? 5.348 24.781 18.969 1 97.38 148 PHE B N 1
ATOM 5315 C CA . PHE B 1 148 ? 5.93 25.969 19.594 1 97.38 148 PHE B CA 1
ATOM 5316 C C . PHE B 1 148 ? 5.52 26.078 21.047 1 97.38 148 PHE B C 1
ATOM 5318 O O . PHE B 1 148 ? 6.297 26.562 21.891 1 97.38 148 PHE B O 1
ATOM 5325 N N . ALA B 1 149 ? 4.266 25.641 21.328 1 95.94 149 ALA B N 1
ATOM 5326 C CA . ALA B 1 149 ? 3.824 25.625 22.719 1 95.94 149 ALA B CA 1
ATOM 5327 C C . ALA B 1 149 ? 4.691 24.703 23.562 1 95.94 149 ALA B C 1
ATOM 5329 O O . ALA B 1 149 ? 5.008 25 24.719 1 95.94 149 ALA B O 1
ATOM 5330 N N . GLU B 1 150 ? 5 23.578 23.016 1 95.38 150 GLU B N 1
ATOM 5331 C CA . GLU B 1 150 ? 5.859 22.625 23.719 1 95.38 150 GLU B CA 1
ATOM 5332 C C . GLU B 1 150 ? 7.25 23.203 23.938 1 95.38 150 GLU B C 1
ATOM 5334 O O . GLU B 1 150 ? 7.836 23.031 25.016 1 95.38 150 GLU B O 1
ATOM 5339 N N . ILE B 1 151 ? 7.812 23.891 22.953 1 97.62 151 ILE B N 1
ATOM 5340 C CA . ILE B 1 151 ? 9.109 24.547 23.094 1 97.62 151 ILE B CA 1
ATOM 5341 C C . ILE B 1 151 ? 9.031 25.609 24.188 1 97.62 151 ILE B C 1
ATOM 5343 O O . ILE B 1 151 ? 9.93 25.719 25.031 1 97.62 151 ILE B O 1
ATOM 5347 N N . ALA B 1 152 ? 7.957 26.391 24.172 1 97.69 152 ALA B N 1
ATOM 5348 C CA . ALA B 1 152 ? 7.754 27.422 25.188 1 97.69 152 ALA B CA 1
ATOM 5349 C C . ALA B 1 152 ? 7.746 26.812 26.578 1 97.69 152 ALA B C 1
ATOM 5351 O O . ALA B 1 152 ? 8.367 27.359 27.5 1 97.69 152 ALA B O 1
ATOM 5352 N N . ARG B 1 153 ? 7.031 25.734 26.703 1 96 153 ARG B N 1
ATOM 5353 C CA . ARG B 1 153 ? 6.918 25.062 28 1 96 153 ARG B CA 1
ATOM 5354 C C . ARG B 1 153 ? 8.273 24.547 28.469 1 96 153 ARG B C 1
ATOM 5356 O O . ARG B 1 153 ? 8.617 24.703 29.656 1 96 153 ARG B O 1
ATOM 5363 N N . ARG B 1 154 ? 9.008 24.031 27.562 1 96.31 154 ARG B N 1
ATOM 5364 C CA . ARG B 1 154 ? 10.258 23.375 27.922 1 96.31 154 ARG B CA 1
ATOM 5365 C C . ARG B 1 154 ? 11.367 24.406 28.141 1 96.31 154 ARG B C 1
ATOM 5367 O O . ARG B 1 154 ? 12.25 24.203 28.984 1 96.31 154 ARG B O 1
ATOM 5374 N N . ARG B 1 155 ? 11.328 25.469 27.359 1 97 155 ARG B N 1
ATOM 5375 C CA . ARG B 1 155 ? 12.547 26.266 27.281 1 97 155 ARG B CA 1
ATOM 5376 C C . ARG B 1 155 ? 12.289 27.703 27.734 1 97 155 ARG B C 1
ATOM 5378 O O . ARG B 1 155 ? 13.227 28.422 28.062 1 97 155 ARG B O 1
ATOM 5385 N N . PHE B 1 156 ? 11.047 28.141 27.75 1 97.69 156 PHE B N 1
ATOM 5386 C CA . PHE B 1 156 ? 10.82 29.562 27.922 1 97.69 156 PHE B CA 1
ATOM 5387 C C . PHE B 1 156 ? 9.695 29.828 28.922 1 97.69 156 PHE B C 1
ATOM 5389 O O . PHE B 1 156 ? 8.883 30.734 28.719 1 97.69 156 PHE B O 1
ATOM 5396 N N . ASP B 1 157 ? 9.57 29.047 29.875 1 95.88 157 ASP B N 1
ATOM 5397 C CA . ASP B 1 157 ? 8.648 29.203 31 1 95.88 157 ASP B CA 1
ATOM 5398 C C . ASP B 1 157 ? 7.203 29.281 30.516 1 95.88 157 ASP B C 1
ATOM 5400 O O . ASP B 1 157 ? 6.414 30.078 31.031 1 95.88 157 ASP B O 1
ATOM 5404 N N . GLY B 1 158 ? 6.891 28.688 29.375 1 95.88 158 GLY B N 1
ATOM 5405 C CA . GLY B 1 158 ? 5.516 28.453 28.969 1 95.88 158 GLY B CA 1
ATOM 5406 C C . GLY B 1 158 ? 5.008 29.469 27.969 1 95.88 158 GLY B C 1
ATOM 5407 O O . GLY B 1 158 ? 3.863 29.391 27.516 1 95.88 158 GLY B O 1
ATOM 5408 N N . SER B 1 159 ? 5.812 30.453 27.609 1 97.31 159 SER B N 1
ATOM 5409 C CA . SER B 1 159 ? 5.434 31.484 26.641 1 97.31 159 SER B CA 1
ATOM 5410 C C . SER B 1 159 ? 6.613 31.891 25.766 1 97.31 159 SER B C 1
ATOM 5412 O O . SER B 1 159 ? 7.762 31.891 26.234 1 97.31 159 SER B O 1
ATOM 5414 N N . LEU B 1 160 ? 6.281 32.312 24.547 1 98.56 160 LEU B N 1
ATOM 5415 C CA . LEU B 1 160 ? 7.352 32.75 23.656 1 98.56 160 LEU B CA 1
ATOM 5416 C C . LEU B 1 160 ? 7.5 34.281 23.719 1 98.56 160 LEU B C 1
ATOM 5418 O O . LEU B 1 160 ? 8.266 34.875 22.953 1 98.56 160 LEU B O 1
ATOM 5422 N N . ALA B 1 161 ? 6.789 34.875 24.656 1 98.5 161 ALA B N 1
ATOM 5423 C CA . ALA B 1 161 ? 6.973 36.312 24.844 1 98.5 161 ALA B CA 1
ATOM 5424 C C . ALA B 1 161 ? 8.438 36.656 25.125 1 98.5 161 ALA B C 1
ATOM 5426 O O . ALA B 1 161 ? 9.078 36.031 25.969 1 98.5 161 ALA B O 1
ATOM 5427 N N . GLY B 1 162 ? 8.914 37.594 24.312 1 98.62 162 GLY B N 1
ATOM 5428 C CA . GLY B 1 162 ? 10.297 38 24.484 1 98.62 162 GLY B CA 1
ATOM 5429 C C . GLY B 1 162 ? 11.281 37.125 23.719 1 98.62 162 GLY B C 1
ATOM 5430 O O . GLY B 1 162 ? 12.492 37.219 23.938 1 98.62 162 GLY B O 1
ATOM 5431 N N . THR B 1 163 ? 10.75 36.281 22.844 1 98.81 163 THR B N 1
ATOM 5432 C CA . THR B 1 163 ? 11.617 35.438 22.031 1 98.81 163 THR B CA 1
ATOM 5433 C C . THR B 1 163 ? 11.398 35.719 20.547 1 98.81 163 THR B C 1
ATOM 5435 O O . THR B 1 163 ? 10.375 36.312 20.156 1 98.81 163 THR B O 1
ATOM 5438 N N . ILE B 1 164 ? 12.406 35.406 19.703 1 98.88 164 ILE B N 1
ATOM 5439 C CA . ILE B 1 164 ? 12.32 35.531 18.25 1 98.88 164 ILE B CA 1
ATOM 5440 C C . ILE B 1 164 ? 12.477 34.156 17.594 1 98.88 164 ILE B C 1
ATOM 5442 O O . ILE B 1 164 ? 13.398 33.406 17.922 1 98.88 164 ILE B O 1
ATOM 5446 N N . THR B 1 165 ? 11.523 33.781 16.781 1 98.94 165 THR B N 1
ATOM 5447 C CA . THR B 1 165 ? 11.602 32.594 15.938 1 98.94 165 THR B CA 1
ATOM 5448 C C . THR B 1 165 ? 11.984 33 14.508 1 98.94 165 THR B C 1
ATOM 5450 O O . THR B 1 165 ? 11.328 33.844 13.891 1 98.94 165 THR B O 1
ATOM 5453 N N . LEU B 1 166 ? 13.062 32.406 14.008 1 98.94 166 LEU B N 1
ATOM 5454 C CA . LEU B 1 166 ? 13.469 32.531 12.609 1 98.94 166 LEU B CA 1
ATOM 5455 C C . LEU B 1 166 ? 13.023 31.328 11.789 1 98.94 166 LEU B C 1
ATOM 5457 O O . LEU B 1 166 ? 13.289 30.188 12.18 1 98.94 166 LEU B O 1
ATOM 5461 N N . THR B 1 167 ? 12.312 31.562 10.727 1 98.75 167 THR B N 1
ATOM 5462 C CA . THR B 1 167 ? 11.867 30.469 9.867 1 98.75 167 THR B CA 1
ATOM 5463 C C . THR B 1 167 ? 11.805 30.906 8.414 1 98.75 167 THR B C 1
ATOM 5465 O O . THR B 1 167 ? 12.188 32.031 8.086 1 98.75 167 THR B O 1
ATOM 5468 N N . ALA B 1 168 ? 11.5 29.969 7.516 1 98.38 168 ALA B N 1
ATOM 5469 C CA . ALA B 1 168 ? 11.383 30.266 6.09 1 98.38 168 ALA B CA 1
ATOM 5470 C C . ALA B 1 168 ? 10.25 29.469 5.453 1 98.38 168 ALA B C 1
ATOM 5472 O O . ALA B 1 168 ? 9.945 28.359 5.887 1 98.38 168 ALA B O 1
ATOM 5473 N N . GLY B 1 169 ? 9.688 30.062 4.406 1 96.69 169 GLY B N 1
ATOM 5474 C CA . GLY B 1 169 ? 8.578 29.453 3.682 1 96.69 169 GLY B CA 1
ATOM 5475 C C . GLY B 1 169 ? 7.223 29.984 4.105 1 96.69 169 GLY B C 1
ATOM 5476 O O . GLY B 1 169 ? 6.812 29.812 5.254 1 96.69 169 GLY B O 1
ATOM 5477 N N . LEU B 1 170 ? 6.527 30.641 3.236 1 96.75 170 LEU B N 1
ATOM 5478 C CA . LEU B 1 170 ? 5.207 31.203 3.523 1 96.75 170 LEU B CA 1
ATOM 5479 C C . LEU B 1 170 ? 4.188 30.734 2.49 1 96.75 170 LEU B C 1
ATOM 5481 O O . LEU B 1 170 ? 3.229 31.453 2.189 1 96.75 170 LEU B O 1
ATOM 5485 N N . GLY B 1 171 ? 4.488 29.531 1.916 1 91.25 171 GLY B N 1
ATOM 5486 C CA . GLY B 1 171 ? 3.516 28.906 1.033 1 91.25 171 GLY B CA 1
ATOM 5487 C C . GLY B 1 171 ? 2.289 28.391 1.764 1 91.25 171 GLY B C 1
ATOM 5488 O O . GLY B 1 171 ? 1.934 28.906 2.826 1 91.25 171 GLY B O 1
ATOM 5489 N N . GLY B 1 172 ? 1.545 27.438 1.118 1 89.12 172 GLY B N 1
ATOM 5490 C CA . GLY B 1 172 ? 0.333 26.906 1.721 1 89.12 172 GLY B CA 1
ATOM 5491 C C . GLY B 1 172 ? 0.527 26.469 3.158 1 89.12 172 GLY B C 1
ATOM 5492 O O . GLY B 1 172 ? 0.169 27.188 4.09 1 89.12 172 GLY B O 1
ATOM 5493 N N . MET B 1 173 ? 1.238 25.531 3.379 1 90.56 173 MET B N 1
ATOM 5494 C CA . MET B 1 173 ? 1.446 24.953 4.711 1 90.56 173 MET B CA 1
ATOM 5495 C C . MET B 1 173 ? 2.41 25.812 5.52 1 90.56 173 MET B C 1
ATOM 5497 O O . MET B 1 173 ? 2.146 26.125 6.688 1 90.56 173 MET B O 1
ATOM 5501 N N . GLY B 1 174 ? 3.465 26.297 4.898 1 93.06 174 GLY B N 1
ATOM 5502 C CA . GLY B 1 174 ? 4.426 27.141 5.598 1 93.06 174 GLY B CA 1
ATOM 5503 C C . GLY B 1 174 ? 3.832 28.438 6.09 1 93.06 174 GLY B C 1
ATOM 5504 O O . GLY B 1 174 ? 4.355 29.062 7.023 1 93.06 174 GLY B O 1
ATOM 5505 N N . GLY B 1 175 ? 2.729 28.766 5.527 1 94.5 175 GLY B N 1
ATOM 5506 C CA . GLY B 1 175 ? 2.057 30.016 5.879 1 94.5 175 GLY B CA 1
ATOM 5507 C C . GLY B 1 175 ? 1.472 30 7.281 1 94.5 175 GLY B C 1
ATOM 5508 O O . GLY B 1 175 ? 1.12 31.047 7.824 1 94.5 175 GLY B O 1
ATOM 5509 N N . ALA B 1 176 ? 1.458 28.859 7.906 1 96 176 ALA B N 1
ATOM 5510 C CA . ALA B 1 176 ? 0.874 28.75 9.242 1 96 176 ALA B CA 1
ATOM 5511 C C . ALA B 1 176 ? 1.86 29.203 10.312 1 96 176 ALA B C 1
ATOM 5513 O O . ALA B 1 176 ? 1.464 29.516 11.438 1 96 176 ALA B O 1
ATOM 5514 N N . GLN B 1 177 ? 3.172 29.297 9.984 1 97.62 177 GLN B N 1
ATOM 5515 C CA . GLN B 1 177 ? 4.25 29.469 10.953 1 97.62 177 GLN B CA 1
ATOM 5516 C C . GLN B 1 177 ? 4.109 30.797 11.703 1 97.62 177 GLN B C 1
ATOM 5518 O O . GLN B 1 177 ? 4.176 30.828 12.938 1 97.62 177 GLN B O 1
ATOM 5523 N N . PRO B 1 178 ? 3.84 31.906 10.945 1 98.31 178 PRO B N 1
ATOM 5524 C CA . PRO B 1 178 ? 3.816 33.188 11.656 1 98.31 178 PRO B CA 1
ATOM 5525 C C . PRO B 1 178 ? 2.721 33.25 12.719 1 98.31 178 PRO B C 1
ATOM 5527 O O . PRO B 1 178 ? 2.984 33.625 13.859 1 98.31 178 PRO B O 1
ATOM 5530 N N . LEU B 1 179 ? 1.534 32.812 12.336 1 97.88 179 LEU B N 1
ATOM 5531 C CA . LEU B 1 179 ? 0.412 32.875 13.266 1 97.88 179 LEU B CA 1
ATOM 5532 C C . LEU B 1 179 ? 0.633 31.906 14.43 1 97.88 179 LEU B C 1
ATOM 5534 O O . LEU B 1 179 ? 0.277 32.219 15.57 1 97.88 179 LEU B O 1
ATOM 5538 N N . ALA B 1 180 ? 1.192 30.75 14.164 1 97.81 180 ALA B N 1
ATOM 5539 C CA . ALA B 1 180 ? 1.483 29.781 15.211 1 97.81 180 ALA B CA 1
ATOM 5540 C C . ALA B 1 180 ? 2.404 30.375 16.281 1 97.81 180 ALA B C 1
ATOM 5542 O O . ALA B 1 180 ? 2.227 30.125 17.469 1 97.81 180 ALA B O 1
ATOM 5543 N N . VAL B 1 181 ? 3.414 31.188 15.852 1 98.56 181 VAL B N 1
ATOM 5544 C CA . VAL B 1 181 ? 4.383 31.781 16.766 1 98.56 181 VAL B CA 1
ATOM 5545 C C . VAL B 1 181 ? 3.717 32.906 17.547 1 98.56 181 VAL B C 1
ATOM 5547 O O . VAL B 1 181 ? 3.871 33 18.766 1 98.56 181 VAL B O 1
ATOM 5550 N N . THR B 1 182 ? 2.936 33.75 16.844 1 98.38 182 THR B N 1
ATOM 5551 C CA . THR B 1 182 ? 2.328 34.906 17.516 1 98.38 182 THR B CA 1
ATOM 5552 C C . THR B 1 182 ? 1.221 34.438 18.453 1 98.38 182 THR B C 1
ATOM 5554 O O . THR B 1 182 ? 1.005 35.062 19.516 1 98.38 182 THR B O 1
ATOM 5557 N N . MET B 1 183 ? 0.546 33.312 18.125 1 97.38 183 MET B N 1
ATOM 5558 C CA . MET B 1 183 ? -0.457 32.75 19.016 1 97.38 183 MET B CA 1
ATOM 5559 C C . MET B 1 183 ? 0.185 32.25 20.312 1 97.38 183 MET B C 1
ATOM 5561 O O . MET B 1 183 ? -0.501 32.031 21.312 1 97.38 183 MET B O 1
ATOM 5565 N N . ASN B 1 184 ? 1.462 32 20.297 1 97.75 184 ASN B N 1
ATOM 5566 C CA . ASN B 1 184 ? 2.23 31.672 21.484 1 97.75 184 ASN B CA 1
ATOM 5567 C C . ASN B 1 184 ? 2.947 32.906 22.047 1 97.75 184 ASN B C 1
ATOM 5569 O O . ASN B 1 184 ? 3.861 32.781 22.875 1 97.75 184 ASN B O 1
ATOM 5573 N N . ASP B 1 185 ? 2.648 34.062 21.531 1 98.12 185 ASP B N 1
ATOM 5574 C CA . ASP B 1 185 ? 3.051 35.375 22.062 1 98.12 185 ASP B CA 1
ATOM 5575 C C . ASP B 1 185 ? 4.477 35.719 21.625 1 98.12 185 ASP B C 1
ATOM 5577 O O . ASP B 1 185 ? 5.109 36.594 22.219 1 98.12 185 ASP B O 1
ATOM 5581 N N . GLY B 1 186 ? 4.992 35.031 20.656 1 98.75 186 GLY B N 1
ATOM 5582 C CA . GLY B 1 186 ? 6.359 35.281 20.219 1 98.75 186 GLY B CA 1
ATOM 5583 C C . GLY B 1 186 ? 6.449 36.188 19 1 98.75 186 GLY B C 1
ATOM 5584 O O . GLY B 1 186 ? 5.434 36.656 18.5 1 98.75 186 GLY B O 1
ATOM 5585 N N . VAL B 1 187 ? 7.711 36.5 18.641 1 98.88 187 VAL B N 1
ATOM 5586 C CA . VAL B 1 187 ? 8.039 37.25 17.438 1 98.88 187 VAL B CA 1
ATOM 5587 C C . VAL B 1 187 ? 8.562 36.312 16.359 1 98.88 187 VAL B C 1
ATOM 5589 O O . VAL B 1 187 ? 9.344 35.406 16.656 1 98.88 187 VAL B O 1
ATOM 5592 N N . ALA B 1 188 ? 8.055 36.406 15.148 1 98.88 188 ALA B N 1
ATOM 5593 C CA . ALA B 1 188 ? 8.492 35.562 14.062 1 98.88 188 ALA B CA 1
ATOM 5594 C C . ALA B 1 188 ? 9.102 36.375 12.922 1 98.88 188 ALA B C 1
ATOM 5596 O O . ALA B 1 188 ? 8.547 37.375 12.523 1 98.88 188 ALA B O 1
ATOM 5597 N N . LEU B 1 189 ? 10.266 36 12.492 1 98.94 189 LEU B N 1
ATOM 5598 C CA . LEU B 1 189 ? 10.828 36.438 11.219 1 98.94 189 LEU B CA 1
ATOM 5599 C C . LEU B 1 189 ? 10.727 35.344 10.172 1 98.94 189 LEU B C 1
ATOM 5601 O O . LEU B 1 189 ? 11.328 34.281 10.32 1 98.94 189 LEU B O 1
ATOM 5605 N N . CYS B 1 190 ? 9.969 35.562 9.125 1 98.81 190 CYS B N 1
ATOM 5606 C CA . CYS B 1 190 ? 9.672 34.531 8.125 1 98.81 190 CYS B CA 1
ATOM 5607 C C . CYS B 1 190 ? 10.203 34.938 6.758 1 98.81 190 CYS B C 1
ATOM 5609 O O . CYS B 1 190 ? 9.695 35.875 6.137 1 98.81 190 CYS B O 1
ATOM 5611 N N . ILE B 1 191 ? 11.117 34.219 6.25 1 98.75 191 ILE B N 1
ATOM 5612 C CA . ILE B 1 191 ? 11.727 34.5 4.953 1 98.75 191 ILE B CA 1
ATOM 5613 C C . ILE B 1 191 ? 10.922 33.812 3.844 1 98.75 191 ILE B C 1
ATOM 5615 O O . ILE B 1 191 ? 10.516 32.656 3.975 1 98.75 191 ILE B O 1
ATOM 5619 N N . GLU B 1 192 ? 10.617 34.531 2.811 1 98.06 192 GLU B N 1
ATOM 5620 C CA . GLU B 1 192 ? 9.906 34 1.646 1 98.06 192 GLU B CA 1
ATOM 5621 C C . GLU B 1 192 ? 10.492 34.562 0.35 1 98.06 192 GLU B C 1
ATOM 5623 O O . GLU B 1 192 ? 10.695 35.781 0.214 1 98.06 192 GLU B O 1
ATOM 5628 N N . VAL B 1 193 ? 10.75 33.656 -0.58 1 97.25 193 VAL B N 1
ATOM 5629 C CA . VAL B 1 193 ? 11.438 34.062 -1.808 1 97.25 193 VAL B CA 1
ATOM 5630 C C . VAL B 1 193 ? 10.422 34.594 -2.811 1 97.25 193 VAL B C 1
ATOM 5632 O O . VAL B 1 193 ? 10.75 35.438 -3.643 1 97.25 193 VAL B O 1
ATOM 5635 N N . VAL B 1 194 ? 9.195 34.188 -2.725 1 95.5 194 VAL B N 1
ATOM 5636 C CA . VAL B 1 194 ? 8.141 34.625 -3.631 1 95.5 194 VAL B CA 1
ATOM 5637 C C . VAL B 1 194 ? 7.285 35.688 -2.951 1 95.5 194 VAL B C 1
ATOM 5639 O O . VAL B 1 194 ? 6.492 35.375 -2.057 1 95.5 194 VAL B O 1
ATOM 5642 N N . PRO B 1 195 ? 7.219 36.875 -3.434 1 96.5 195 PRO B N 1
ATOM 5643 C CA . PRO B 1 195 ? 6.594 38 -2.729 1 96.5 195 PRO B CA 1
ATOM 5644 C C . PRO B 1 195 ? 5.086 37.812 -2.557 1 96.5 195 PRO B C 1
ATOM 5646 O O . PRO B 1 195 ? 4.547 38.125 -1.49 1 96.5 195 PRO B O 1
ATOM 5649 N N . TRP B 1 196 ? 4.41 37.344 -3.547 1 94.56 196 TRP B N 1
ATOM 5650 C CA . TRP B 1 196 ? 2.955 37.312 -3.475 1 94.56 196 TRP B CA 1
ATOM 5651 C C . TRP B 1 196 ? 2.49 36.344 -2.398 1 94.56 196 TRP B C 1
ATOM 5653 O O . TRP B 1 196 ? 1.382 36.469 -1.874 1 94.56 196 TRP B O 1
ATOM 5663 N N . ARG B 1 197 ? 3.256 35.375 -2.021 1 94.94 197 ARG B N 1
ATOM 5664 C CA . ARG B 1 197 ? 2.902 34.438 -0.947 1 94.94 197 ARG B CA 1
ATOM 5665 C C . ARG B 1 197 ? 2.852 35.156 0.396 1 94.94 197 ARG B C 1
ATOM 5667 O O . ARG B 1 197 ? 1.963 34.906 1.211 1 94.94 197 ARG B O 1
ATOM 5674 N N . ALA B 1 198 ? 3.854 36.031 0.609 1 97.31 198 ALA B N 1
ATOM 5675 C CA . ALA B 1 198 ? 3.863 36.812 1.835 1 97.31 198 ALA B CA 1
ATOM 5676 C C . ALA B 1 198 ? 2.676 37.781 1.88 1 97.31 198 ALA B C 1
ATOM 5678 O O . ALA B 1 198 ? 2.049 37.938 2.928 1 97.31 198 ALA B O 1
ATOM 5679 N N . GLU B 1 199 ? 2.393 38.312 0.748 1 96.06 199 GLU B N 1
ATOM 5680 C CA . GLU B 1 199 ? 1.264 39.25 0.671 1 96.06 199 GLU B CA 1
ATOM 5681 C C . GLU B 1 199 ? -0.053 38.531 0.968 1 96.06 199 GLU B C 1
ATOM 5683 O O . GLU B 1 199 ? -0.906 39.062 1.68 1 96.06 199 GLU B O 1
ATOM 5688 N N . ARG B 1 200 ? -0.173 37.406 0.438 1 92.75 200 ARG B N 1
ATOM 5689 C CA . ARG B 1 200 ? -1.365 36.594 0.67 1 92.75 200 ARG B CA 1
ATOM 5690 C C . ARG B 1 200 ? -1.539 36.281 2.154 1 92.75 200 ARG B C 1
ATOM 5692 O O . ARG B 1 200 ? -2.662 36.25 2.66 1 92.75 200 ARG B O 1
ATOM 5699 N N . ARG B 1 201 ? -0.439 36.094 2.844 1 95.88 201 ARG B N 1
ATOM 5700 C CA . ARG B 1 201 ? -0.497 35.812 4.27 1 95.88 201 ARG B CA 1
ATOM 5701 C C . ARG B 1 201 ? -0.925 37.031 5.07 1 95.88 201 ARG B C 1
ATOM 5703 O O . ARG B 1 201 ? -1.582 36.906 6.105 1 95.88 201 ARG B O 1
ATOM 5710 N N . VAL B 1 202 ? -0.485 38.156 4.637 1 96.5 202 VAL B N 1
ATOM 5711 C CA . VAL B 1 202 ? -0.938 39.375 5.285 1 96.5 202 VAL B CA 1
ATOM 5712 C C . VAL B 1 202 ? -2.439 39.562 5.066 1 96.5 202 VAL B C 1
ATOM 5714 O O . VAL B 1 202 ? -3.18 39.844 6.008 1 96.5 202 VAL 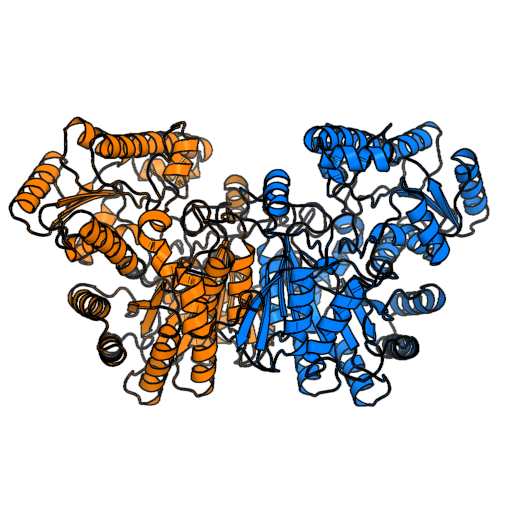B O 1
ATOM 5717 N N . GLU B 1 203 ? -2.844 39.281 3.893 1 93.12 203 GLU B N 1
ATOM 5718 C CA . GLU B 1 203 ? -4.246 39.438 3.518 1 93.12 203 GLU B CA 1
ATOM 5719 C C . GLU B 1 203 ? -5.141 38.5 4.344 1 93.12 203 GLU B C 1
ATOM 5721 O O . GLU B 1 203 ? -6.227 38.906 4.77 1 93.12 203 GLU B O 1
ATOM 5726 N N . HIS B 1 204 ? -4.703 37.344 4.562 1 91.06 204 HIS B N 1
ATOM 5727 C CA . HIS B 1 204 ? -5.516 36.344 5.246 1 91.06 204 HIS B CA 1
ATOM 5728 C C . HIS B 1 204 ? -5.242 36.344 6.746 1 91.06 204 HIS B C 1
ATOM 5730 O O . HIS B 1 204 ? -5.688 35.438 7.461 1 91.06 204 HIS B O 1
ATOM 5736 N N . ARG B 1 205 ? -4.453 37.25 7.273 1 93.88 205 ARG B N 1
ATOM 5737 C CA . ARG B 1 205 ? -4.227 37.531 8.688 1 93.88 205 ARG B CA 1
ATOM 5738 C C . ARG B 1 205 ? -3.375 36.438 9.328 1 93.88 205 ARG B C 1
ATOM 5740 O O . ARG B 1 205 ? -3.59 36.094 10.484 1 93.88 205 ARG B O 1
ATOM 5747 N N . TYR B 1 206 ? -2.453 35.844 8.445 1 96.31 206 TYR B N 1
ATOM 5748 C CA . TYR B 1 206 ? -1.501 34.875 8.977 1 96.31 206 TYR B CA 1
ATOM 5749 C C . TYR B 1 206 ? -0.124 35.5 9.148 1 96.31 206 TYR B C 1
ATOM 5751 O O . TYR B 1 206 ? 0.783 34.875 9.703 1 96.31 206 TYR B O 1
ATOM 5759 N N . LEU B 1 207 ? 0.07 36.656 8.672 1 98 207 LEU B N 1
ATOM 5760 C CA . LEU B 1 207 ? 1.282 37.469 8.781 1 98 207 LEU B CA 1
ATOM 5761 C C . LEU B 1 207 ? 0.943 38.938 9.086 1 98 207 LEU B C 1
ATOM 5763 O O . LEU B 1 207 ? 0.009 39.5 8.5 1 98 207 LEU B O 1
ATOM 5767 N N . ASP B 1 208 ? 1.704 39.531 9.938 1 98.38 208 ASP B N 1
ATOM 5768 C CA . ASP B 1 208 ? 1.353 40.906 10.367 1 98.38 208 ASP B CA 1
ATOM 5769 C C . ASP B 1 208 ? 1.869 41.938 9.367 1 98.38 208 ASP B C 1
ATOM 5771 O O . ASP B 1 208 ? 1.147 42.875 9.008 1 98.38 208 ASP B O 1
ATOM 5775 N N . VAL B 1 209 ? 3.148 41.812 9.008 1 98.5 209 VAL B N 1
ATOM 5776 C CA . VAL B 1 209 ? 3.732 42.875 8.172 1 98.5 209 VAL B CA 1
ATOM 5777 C C . VAL B 1 209 ? 4.848 42.281 7.312 1 98.5 209 VAL B C 1
ATOM 5779 O O . VAL B 1 209 ? 5.387 41.219 7.629 1 98.5 209 VAL B O 1
ATOM 5782 N N . VAL B 1 210 ? 5.102 42.875 6.172 1 98.69 210 VAL B N 1
ATOM 5783 C CA . VAL B 1 210 ? 6.266 42.594 5.348 1 98.69 210 VAL B CA 1
ATOM 5784 C C . VAL B 1 210 ? 7.285 43.719 5.461 1 98.69 210 VAL B C 1
ATOM 5786 O O . VAL B 1 210 ? 6.949 44.875 5.254 1 98.69 210 VAL B O 1
ATOM 5789 N N . ALA B 1 211 ? 8.5 43.344 5.836 1 98.75 211 ALA B N 1
ATOM 5790 C CA . ALA B 1 211 ? 9.562 44.344 6.031 1 98.75 211 ALA B CA 1
ATOM 5791 C C . ALA B 1 211 ? 10.07 44.875 4.691 1 98.75 211 ALA B C 1
ATOM 5793 O O . ALA B 1 211 ? 9.969 44.188 3.67 1 98.75 211 ALA B O 1
ATOM 5794 N N . ASP B 1 212 ? 10.734 46.031 4.734 1 97.56 212 ASP B N 1
ATOM 5795 C CA . ASP B 1 212 ? 11.289 46.656 3.531 1 97.56 212 ASP B CA 1
ATOM 5796 C C . ASP B 1 212 ? 12.578 45.969 3.1 1 97.56 212 ASP B C 1
ATOM 5798 O O . ASP B 1 212 ? 12.859 45.844 1.905 1 97.56 212 ASP B O 1
ATOM 5802 N N . ASP B 1 213 ? 13.352 45.656 4.066 1 97.81 213 ASP B N 1
ATOM 5803 C CA . ASP B 1 213 ? 14.625 44.969 3.867 1 97.81 213 ASP B CA 1
ATOM 5804 C C . ASP B 1 213 ? 15.086 44.281 5.152 1 97.81 213 ASP B C 1
ATOM 5806 O O . ASP B 1 213 ? 14.336 44.188 6.129 1 97.81 213 ASP B O 1
ATOM 5810 N N . ILE B 1 214 ? 16.25 43.719 5.078 1 98.5 214 ILE B N 1
ATOM 5811 C CA . ILE B 1 214 ? 16.75 42.906 6.172 1 98.5 214 ILE B CA 1
ATOM 5812 C C . ILE B 1 214 ? 16.984 43.75 7.41 1 98.5 214 ILE B C 1
ATOM 5814 O O . ILE B 1 214 ? 16.734 43.312 8.539 1 98.5 214 ILE B O 1
ATOM 5818 N N . ASP B 1 215 ? 17.422 45 7.285 1 98.62 215 ASP B N 1
ATOM 5819 C CA . ASP B 1 215 ? 17.641 45.906 8.43 1 98.62 215 ASP B CA 1
ATOM 5820 C C . ASP B 1 215 ? 16.328 46.25 9.117 1 98.62 215 ASP B C 1
ATOM 5822 O O . ASP B 1 215 ? 16.25 46.25 10.344 1 98.62 215 ASP B O 1
ATOM 5826 N N . ASP B 1 216 ? 15.422 46.562 8.312 1 98.69 216 ASP B N 1
ATOM 5827 C CA . ASP B 1 216 ? 14.086 46.875 8.828 1 98.69 216 ASP B CA 1
ATOM 5828 C C . ASP B 1 216 ? 13.508 45.656 9.562 1 98.69 216 ASP B C 1
ATOM 5830 O O . ASP B 1 216 ? 12.938 45.812 10.648 1 98.69 216 ASP B O 1
ATOM 5834 N N . ALA B 1 217 ? 13.641 44.5 8.984 1 98.81 217 ALA B N 1
ATOM 5835 C CA . ALA B 1 217 ? 13.133 43.281 9.586 1 98.81 217 ALA B CA 1
ATOM 5836 C C . ALA B 1 217 ? 13.766 43.031 10.953 1 98.81 217 ALA B C 1
ATOM 5838 O O . ALA B 1 217 ? 13.07 42.719 11.922 1 98.81 217 ALA B O 1
ATOM 5839 N N . ILE B 1 218 ? 15.102 43.156 10.992 1 98.75 218 ILE B N 1
ATOM 5840 C CA . ILE B 1 218 ? 15.844 42.938 12.234 1 98.75 218 ILE B CA 1
ATOM 5841 C C . ILE B 1 218 ? 15.375 43.906 13.297 1 98.75 218 ILE B C 1
ATOM 5843 O O . ILE B 1 218 ? 15.109 43.531 14.438 1 98.75 218 ILE B O 1
ATOM 5847 N N . ALA B 1 219 ? 15.266 45.156 12.93 1 98.75 219 ALA B N 1
ATOM 5848 C CA . ALA B 1 219 ? 14.867 46.188 13.875 1 98.75 219 ALA B CA 1
ATOM 5849 C C . ALA B 1 219 ? 13.469 45.906 14.43 1 98.75 219 ALA B C 1
ATOM 5851 O O . ALA B 1 219 ? 13.242 46 15.633 1 98.75 219 ALA B O 1
ATOM 5852 N N . ARG B 1 220 ? 12.578 45.594 13.578 1 98.75 220 ARG B N 1
ATOM 5853 C CA . ARG B 1 220 ? 11.203 45.312 13.992 1 98.75 220 ARG B CA 1
ATOM 5854 C C . ARG B 1 220 ? 11.141 44.125 14.953 1 98.75 220 ARG B C 1
ATOM 5856 O O . ARG B 1 220 ? 10.414 44.188 15.945 1 98.75 220 ARG B O 1
ATOM 5863 N N . CYS B 1 221 ? 11.867 43.094 14.609 1 98.81 221 CYS B N 1
ATOM 5864 C CA . CYS B 1 221 ? 11.852 41.875 15.438 1 98.81 221 CYS B CA 1
ATOM 5865 C C . CYS B 1 221 ? 12.414 42.188 16.828 1 98.81 221 CYS B C 1
ATOM 5867 O O . CYS B 1 221 ? 11.828 41.75 17.828 1 98.81 221 CYS B O 1
ATOM 5869 N N . ILE B 1 222 ? 13.547 42.875 16.891 1 98.75 222 ILE B N 1
ATOM 5870 C CA . ILE B 1 222 ? 14.203 43.156 18.156 1 98.75 222 ILE B CA 1
ATOM 5871 C C . ILE B 1 222 ? 13.328 44.062 19 1 98.75 222 ILE B C 1
ATOM 5873 O O . ILE B 1 222 ? 13.148 43.844 20.203 1 98.75 222 ILE B O 1
ATOM 5877 N N . ASP B 1 223 ? 12.75 45.094 18.375 1 98.75 223 ASP B N 1
ATOM 5878 C CA . ASP B 1 223 ? 11.867 46 19.094 1 98.75 223 ASP B CA 1
ATOM 5879 C C . ASP B 1 223 ? 10.68 45.25 19.688 1 98.75 223 ASP B C 1
ATOM 5881 O O . ASP B 1 223 ? 10.336 45.469 20.859 1 98.75 223 ASP B O 1
ATOM 5885 N N . ALA B 1 224 ? 10.039 44.406 18.891 1 98.81 224 ALA B N 1
ATOM 5886 C CA . ALA B 1 224 ? 8.875 43.656 19.344 1 98.81 224 ALA B CA 1
ATOM 5887 C C . ALA B 1 224 ? 9.25 42.688 20.453 1 98.81 224 ALA B C 1
ATOM 5889 O O . ALA B 1 224 ? 8.5 42.5 21.422 1 98.81 224 ALA B O 1
ATOM 5890 N N . ARG B 1 225 ? 10.391 42 20.25 1 98.69 225 ARG B N 1
ATOM 5891 C CA . ARG B 1 225 ? 10.898 41.094 21.266 1 98.69 225 ARG B CA 1
ATOM 5892 C C . ARG B 1 225 ? 11.086 41.812 22.594 1 98.69 225 ARG B C 1
ATOM 5894 O O . ARG B 1 225 ? 10.609 41.344 23.641 1 98.69 225 ARG B O 1
ATOM 5901 N N . ASP B 1 226 ? 11.766 42.938 22.547 1 98.56 226 ASP B N 1
ATOM 5902 C CA . ASP B 1 226 ? 12.078 43.688 23.766 1 98.56 226 ASP B CA 1
ATOM 5903 C C . ASP B 1 226 ? 10.812 44.219 24.438 1 98.56 226 ASP B C 1
ATOM 5905 O O . ASP B 1 226 ? 10.75 44.312 25.656 1 98.56 226 ASP B O 1
ATOM 5909 N N . ALA B 1 227 ? 9.828 44.5 23.656 1 98.56 227 ALA B N 1
ATOM 5910 C CA . ALA B 1 227 ? 8.555 45 24.188 1 98.56 227 ALA B CA 1
ATOM 5911 C C . ALA B 1 227 ? 7.652 43.812 24.594 1 98.56 227 ALA B C 1
ATOM 5913 O O . ALA B 1 227 ? 6.582 44.031 25.172 1 98.56 227 ALA B O 1
ATOM 5914 N N . LYS B 1 228 ? 8.094 42.594 24.297 1 98.5 228 LYS B N 1
ATOM 5915 C CA . LYS B 1 228 ? 7.332 41.375 24.578 1 98.5 228 LYS B CA 1
ATOM 5916 C C . LYS B 1 228 ? 5.957 41.438 23.922 1 98.5 228 LYS B C 1
ATOM 5918 O O . LYS B 1 228 ? 4.945 41.125 24.547 1 98.5 228 LYS B O 1
ATOM 5923 N N . GLN B 1 229 ? 5.953 41.938 22.719 1 98.38 229 GLN B N 1
ATOM 5924 C CA . GLN B 1 229 ? 4.754 41.969 21.891 1 98.38 229 GLN B CA 1
ATOM 5925 C C . GLN B 1 229 ? 4.848 41.031 20.719 1 98.38 229 GLN B C 1
ATOM 5927 O O . GLN B 1 229 ? 5.855 41 20.016 1 98.38 229 GLN B O 1
ATOM 5932 N N . PRO B 1 230 ? 3.789 40.188 20.609 1 98.56 230 PRO B N 1
ATOM 5933 C CA . PRO B 1 230 ? 3.83 39.312 19.453 1 98.56 230 PRO B CA 1
ATOM 5934 C C . PRO B 1 230 ? 3.826 40.062 18.125 1 98.56 230 PRO B C 1
ATOM 5936 O O . PRO B 1 230 ? 3.143 41.094 18 1 98.56 230 PRO B O 1
ATOM 5939 N N . LEU B 1 231 ? 4.645 39.625 17.156 1 98.81 231 LEU B N 1
ATOM 5940 C CA . LEU B 1 231 ? 4.734 40.219 15.836 1 98.81 231 LEU B CA 1
ATOM 5941 C C . LEU B 1 231 ? 5.324 39.219 14.836 1 98.81 231 LEU B C 1
ATOM 5943 O O . LEU B 1 231 ? 6.309 38.562 15.133 1 98.81 231 LEU B O 1
ATOM 5947 N N . SER B 1 232 ? 4.684 39.062 13.758 1 98.88 232 SER B N 1
ATOM 5948 C CA . SER B 1 232 ? 5.262 38.281 12.664 1 98.88 232 SER B CA 1
ATOM 5949 C C . SER B 1 232 ? 5.68 39.156 11.508 1 98.88 232 SER B C 1
ATOM 5951 O O . SER B 1 232 ? 4.891 40 11.031 1 98.88 232 SER B O 1
ATOM 5953 N N . VAL B 1 233 ? 6.918 39.062 11.086 1 98.88 233 VAL B N 1
ATOM 5954 C CA . VAL B 1 233 ? 7.52 39.906 10.055 1 98.88 233 VAL B CA 1
ATOM 5955 C C . VAL B 1 233 ? 7.941 39.062 8.867 1 98.88 233 VAL B C 1
ATOM 5957 O O . VAL B 1 233 ? 8.688 38.094 9.031 1 98.88 233 VAL B O 1
ATOM 5960 N N . GLY B 1 234 ? 7.375 39.312 7.695 1 98.81 234 GLY B N 1
ATOM 5961 C CA . GLY B 1 234 ? 7.859 38.719 6.469 1 98.81 234 GLY B CA 1
ATOM 5962 C C . GLY B 1 234 ? 9.055 39.438 5.875 1 98.81 234 GLY B C 1
ATOM 5963 O O . GLY B 1 234 ? 9.125 40.656 5.902 1 98.81 234 GLY B O 1
ATOM 5964 N N . LEU B 1 235 ? 10.031 38.719 5.438 1 98.88 235 LEU B N 1
ATOM 5965 C CA . LEU B 1 235 ? 11.203 39.219 4.738 1 98.88 235 LEU B CA 1
ATOM 5966 C C . LEU B 1 235 ? 11.359 38.562 3.371 1 98.88 235 LEU B C 1
ATOM 5968 O O . LEU B 1 235 ? 11.57 37.375 3.283 1 98.88 235 LEU B O 1
ATOM 5972 N N . ILE B 1 236 ? 11.242 39.344 2.271 1 98.5 236 ILE B N 1
ATOM 5973 C CA . ILE B 1 236 ? 11.32 38.844 0.914 1 98.5 236 ILE B CA 1
ATOM 5974 C C . ILE B 1 236 ? 12.773 38.594 0.539 1 98.5 236 ILE B C 1
ATOM 5976 O O . ILE B 1 236 ? 13.602 39.5 0.606 1 98.5 236 ILE B O 1
ATOM 5980 N N . GLY B 1 237 ? 13.094 37.375 0.206 1 98 237 GLY B N 1
ATOM 5981 C CA . GLY B 1 237 ? 14.422 36.969 -0.206 1 98 237 GLY B CA 1
ATOM 5982 C C . GLY B 1 237 ? 14.641 35.469 -0.146 1 98 237 GLY B C 1
ATOM 5983 O O . GLY B 1 237 ? 13.695 34.719 0.1 1 98 237 GLY B O 1
ATOM 5984 N N . ASN B 1 238 ? 15.828 35.031 -0.44 1 98.19 238 ASN B N 1
ATOM 5985 C CA . ASN B 1 238 ? 16.188 33.625 -0.471 1 98.19 238 ASN B CA 1
ATOM 5986 C C . ASN B 1 238 ? 16.734 33.156 0.876 1 98.19 238 ASN B C 1
ATOM 5988 O O . ASN B 1 238 ? 17.703 33.719 1.389 1 98.19 238 ASN B O 1
ATOM 5992 N N . ALA B 1 239 ? 16.156 32.156 1.437 1 98.31 239 ALA B N 1
ATOM 5993 C CA . ALA B 1 239 ? 16.531 31.656 2.754 1 98.31 239 ALA B CA 1
ATOM 5994 C C . ALA B 1 239 ? 18 31.234 2.777 1 98.31 239 ALA B C 1
ATOM 5996 O O . ALA B 1 239 ? 18.688 31.438 3.779 1 98.31 239 ALA B O 1
ATOM 5997 N N . ALA B 1 240 ? 18.469 30.625 1.701 1 98.56 240 ALA B N 1
ATOM 5998 C CA . ALA B 1 240 ? 19.844 30.125 1.624 1 98.56 240 ALA B CA 1
ATOM 5999 C C . ALA B 1 240 ? 20.844 31.281 1.63 1 98.56 240 ALA B C 1
ATOM 6001 O O . ALA B 1 240 ? 22.031 31.078 1.878 1 98.56 240 ALA B O 1
ATOM 6002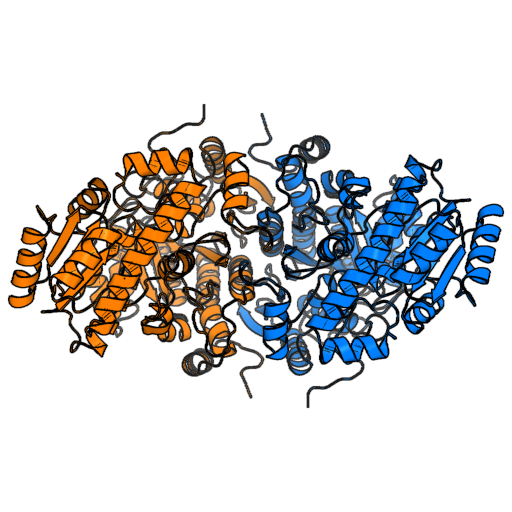 N N . GLU B 1 241 ? 20.406 32.5 1.392 1 98.31 241 GLU B N 1
ATOM 6003 C CA . GLU B 1 241 ? 21.234 33.688 1.474 1 98.31 241 GLU B CA 1
ATOM 6004 C C . GLU B 1 241 ? 21.016 34.406 2.795 1 98.31 241 GLU B C 1
ATOM 6006 O O . GLU B 1 241 ? 21.969 34.812 3.451 1 98.31 241 GLU B O 1
ATOM 6011 N N . LEU B 1 242 ? 19.812 34.562 3.168 1 98.69 242 LEU B N 1
ATOM 6012 C CA . LEU B 1 242 ? 19.438 35.438 4.266 1 98.69 242 LEU B CA 1
ATOM 6013 C C . LEU B 1 242 ? 19.703 34.781 5.613 1 98.69 242 LEU B C 1
ATOM 6015 O O . LEU B 1 242 ? 20.094 35.438 6.574 1 98.69 242 LEU B O 1
ATOM 6019 N N . VAL B 1 243 ? 19.484 33.469 5.785 1 98.88 243 VAL B N 1
ATOM 6020 C CA . VAL B 1 243 ? 19.719 32.781 7.062 1 98.88 243 VAL B CA 1
ATOM 6021 C C . VAL B 1 243 ? 21.203 32.844 7.426 1 98.88 243 VAL B C 1
ATOM 6023 O O . VAL B 1 243 ? 21.547 33.219 8.555 1 98.88 243 VAL B O 1
ATOM 6026 N N . PRO B 1 244 ? 22.078 32.531 6.469 1 98.62 244 PRO B N 1
ATOM 6027 C CA . PRO B 1 244 ? 23.516 32.688 6.762 1 98.62 244 PRO B CA 1
ATOM 6028 C C . PRO B 1 244 ? 23.859 34.125 7.117 1 98.62 244 PRO B C 1
ATOM 6030 O O . PRO B 1 244 ? 24.656 34.375 8.031 1 98.62 244 PRO B O 1
ATOM 6033 N N . GLN B 1 245 ? 23.312 35.094 6.406 1 98.69 245 GLN B N 1
ATOM 6034 C CA . GLN B 1 245 ? 23.594 36.5 6.684 1 98.69 245 GLN B CA 1
ATOM 6035 C C . GLN B 1 245 ? 23.156 36.875 8.094 1 98.69 245 GLN B C 1
ATOM 6037 O O . GLN B 1 245 ? 23.875 37.594 8.797 1 98.69 245 GLN B O 1
ATOM 6042 N N . LEU B 1 246 ? 22 36.438 8.445 1 98.88 246 LEU B N 1
ATOM 6043 C CA . LEU B 1 246 ? 21.484 36.719 9.781 1 98.88 246 LEU B CA 1
ATOM 6044 C C . LEU B 1 246 ? 22.375 36.094 10.852 1 98.88 246 LEU B C 1
ATOM 6046 O O . LEU B 1 246 ? 22.625 36.719 11.891 1 98.88 246 LEU B O 1
ATOM 6050 N N . LEU B 1 247 ? 22.844 34.844 10.625 1 98.81 247 LEU B N 1
ATOM 6051 C CA . LEU B 1 247 ? 23.766 34.188 11.547 1 98.81 247 LEU B CA 1
ATOM 6052 C C . LEU B 1 247 ? 25.047 35 11.695 1 98.81 247 LEU B C 1
ATOM 6054 O O . LEU B 1 247 ? 25.516 35.219 12.82 1 98.81 247 LEU B O 1
ATOM 6058 N N . ASP B 1 248 ? 25.594 35.469 10.602 1 98.31 248 ASP B N 1
ATOM 6059 C CA . ASP B 1 248 ? 26.844 36.219 10.586 1 98.31 248 ASP B CA 1
ATOM 6060 C C . ASP B 1 248 ? 26.672 37.562 11.328 1 98.31 248 ASP B C 1
ATOM 6062 O O . ASP B 1 248 ? 27.625 38.031 11.953 1 98.31 248 ASP B O 1
ATOM 6066 N N . ARG B 1 249 ? 25.516 38.094 11.289 1 98 249 ARG B N 1
ATOM 6067 C CA . ARG B 1 249 ? 25.234 39.375 11.898 1 98 249 ARG B CA 1
ATOM 6068 C C . ARG B 1 249 ? 24.891 39.219 13.375 1 98 249 ARG B C 1
ATOM 6070 O O . ARG B 1 249 ? 24.688 40.219 14.078 1 98 249 ARG B O 1
ATOM 6077 N N . GLY B 1 250 ? 24.797 38.031 13.844 1 97.94 250 GLY B N 1
ATOM 6078 C CA . GLY B 1 250 ? 24.484 37.781 15.242 1 97.94 250 GLY B CA 1
ATOM 6079 C C . GLY B 1 250 ? 23.016 38 15.57 1 97.94 250 GLY B C 1
ATOM 6080 O O . GLY B 1 250 ? 22.688 38.438 16.688 1 97.94 250 GLY B O 1
ATOM 6081 N N . PHE B 1 251 ? 22.156 37.875 14.586 1 98.5 251 PHE B N 1
ATOM 6082 C CA . PHE B 1 251 ? 20.719 38 14.828 1 98.5 251 PHE B CA 1
ATOM 6083 C C . PHE B 1 251 ? 20.297 37.125 16.016 1 98.5 251 PHE B C 1
ATOM 6085 O O . PHE B 1 251 ? 20.625 35.938 16.062 1 98.5 251 PHE B O 1
ATOM 6092 N N . PRO B 1 252 ? 19.578 37.656 16.922 1 98.31 252 PRO B N 1
ATOM 6093 C CA . PRO B 1 252 ? 19.297 36.938 18.172 1 98.31 252 PRO B CA 1
ATOM 6094 C C . PRO B 1 252 ? 18.078 36.031 18.078 1 98.31 252 PRO B C 1
ATOM 6096 O O . PRO B 1 252 ? 17.125 36.188 18.859 1 98.31 252 PRO B O 1
ATOM 6099 N N . ALA B 1 253 ? 18.156 35.062 17.25 1 98.69 253 ALA B N 1
ATOM 6100 C CA . ALA B 1 253 ? 17.078 34.062 17.141 1 98.69 253 ALA B CA 1
ATOM 6101 C C . ALA B 1 253 ? 17.141 33.062 18.297 1 98.69 253 ALA B C 1
ATOM 6103 O O . ALA B 1 253 ? 18.203 32.531 18.594 1 98.69 253 ALA B O 1
ATOM 6104 N N . ASP B 1 254 ? 16 32.844 18.938 1 98.81 254 ASP B N 1
ATOM 6105 C CA . ASP B 1 254 ? 15.906 31.859 20 1 98.81 254 ASP B CA 1
ATOM 6106 C C . ASP B 1 254 ? 15.523 30.5 19.438 1 98.81 254 ASP B C 1
ATOM 6108 O O . ASP B 1 254 ? 15.906 29.453 19.984 1 98.81 254 ASP B O 1
ATOM 6112 N N . ILE B 1 255 ? 14.672 30.484 18.453 1 98.88 255 ILE B N 1
ATOM 6113 C CA . ILE B 1 255 ? 14.172 29.281 17.781 1 98.88 255 ILE B CA 1
ATOM 6114 C C . ILE B 1 255 ? 14.375 29.422 16.281 1 98.88 255 ILE B C 1
ATOM 6116 O O . ILE B 1 255 ? 14.156 30.484 15.711 1 98.88 255 ILE B O 1
ATOM 6120 N N . VAL B 1 256 ? 14.852 28.359 15.602 1 98.88 256 VAL B N 1
ATOM 6121 C CA . VAL B 1 256 ? 15.062 28.375 14.156 1 98.88 256 VAL B CA 1
ATOM 6122 C C . VAL B 1 256 ? 14.477 27.125 13.531 1 98.88 256 VAL B C 1
ATOM 6124 O O . VAL B 1 256 ? 14.719 26.016 14.016 1 98.88 256 VAL B O 1
ATOM 6127 N N . THR B 1 257 ? 13.672 27.234 12.523 1 98.5 257 THR B N 1
ATOM 6128 C CA . THR B 1 257 ? 13.117 26.125 11.75 1 98.5 257 THR B CA 1
ATOM 6129 C C . THR B 1 257 ? 12.883 26.547 10.305 1 98.5 257 THR B C 1
ATOM 6131 O O . THR B 1 257 ? 13.477 27.516 9.828 1 98.5 257 THR B O 1
ATOM 6134 N N . ASP B 1 258 ? 12.234 25.734 9.578 1 96.25 258 ASP B N 1
ATOM 6135 C CA . ASP B 1 258 ? 11.938 26.031 8.18 1 96.25 258 ASP B CA 1
ATOM 6136 C C . ASP B 1 258 ? 10.82 25.141 7.656 1 96.25 258 ASP B C 1
ATOM 6138 O O . ASP B 1 258 ? 10.688 23.984 8.07 1 96.25 258 ASP B O 1
ATOM 6142 N N . GLN B 1 259 ? 9.977 25.656 6.711 1 95.62 259 GLN B N 1
ATOM 6143 C CA . GLN B 1 259 ? 8.953 24.875 6.027 1 95.62 259 GLN B CA 1
ATOM 6144 C C . GLN B 1 259 ? 8.898 25.219 4.543 1 95.62 259 GLN B C 1
ATOM 6146 O O . GLN B 1 259 ? 7.82 25.375 3.975 1 95.62 259 GLN B O 1
ATOM 6151 N N . THR B 1 260 ? 10.094 25.469 3.965 1 95.06 260 THR B N 1
ATOM 6152 C CA . THR B 1 260 ? 10.18 25.641 2.518 1 95.06 260 THR B CA 1
ATOM 6153 C C . THR B 1 260 ? 9.797 24.359 1.797 1 95.06 260 THR B C 1
ATOM 6155 O O . THR B 1 260 ? 9.609 23.312 2.432 1 95.06 260 THR B O 1
ATOM 6158 N N . SER B 1 261 ? 9.617 24.391 0.54 1 91.62 261 SER B N 1
ATOM 6159 C CA . SER B 1 261 ? 9.281 23.219 -0.253 1 91.62 261 SER B CA 1
ATOM 6160 C C . SER B 1 261 ? 10.523 22.406 -0.61 1 91.62 261 SER B C 1
ATOM 6162 O O . SER B 1 261 ? 10.75 22.094 -1.779 1 91.62 261 SER B O 1
ATOM 6164 N N . ALA B 1 262 ? 11.258 22.062 0.348 1 94.5 262 ALA B N 1
ATOM 6165 C CA . ALA B 1 262 ? 12.531 21.359 0.141 1 94.5 262 ALA B CA 1
ATOM 6166 C C . ALA B 1 262 ? 12.305 19.906 -0.246 1 94.5 262 ALA B C 1
ATOM 6168 O O . ALA B 1 262 ? 13.219 19.234 -0.722 1 94.5 262 ALA B O 1
ATOM 6169 N N . HIS B 1 263 ? 11.07 19.391 -0.145 1 91.94 263 HIS B N 1
ATOM 6170 C CA . HIS B 1 263 ? 10.75 18 -0.46 1 91.94 263 HIS B CA 1
ATOM 6171 C C . HIS B 1 263 ? 10.93 17.719 -1.947 1 91.94 263 HIS B C 1
ATOM 6173 O O . HIS B 1 263 ? 11.031 16.562 -2.355 1 91.94 263 HIS B O 1
ATOM 6179 N N . ASP B 1 264 ? 10.953 18.703 -2.764 1 92.38 264 ASP B N 1
ATOM 6180 C CA . ASP B 1 264 ? 11.211 18.625 -4.199 1 92.38 264 ASP B CA 1
ATOM 6181 C C . ASP B 1 264 ? 12.258 19.656 -4.625 1 92.38 264 ASP B C 1
ATOM 6183 O O . ASP B 1 264 ? 11.969 20.844 -4.699 1 92.38 264 ASP B O 1
ATOM 6187 N N . PRO B 1 265 ? 13.375 19.219 -4.973 1 94.12 265 PRO B N 1
ATOM 6188 C CA . PRO B 1 265 ? 14.43 20.156 -5.34 1 94.12 265 PRO B CA 1
ATOM 6189 C C . PRO B 1 265 ? 14.023 21.094 -6.473 1 94.12 265 PRO B C 1
ATOM 6191 O O . PRO B 1 265 ? 14.508 22.219 -6.555 1 94.12 265 PRO B O 1
ATOM 6194 N N . LEU B 1 266 ? 13.102 20.719 -7.266 1 94.25 266 LEU B N 1
ATOM 6195 C CA . LEU B 1 266 ? 12.688 21.562 -8.383 1 94.25 266 LEU B CA 1
ATOM 6196 C C . LEU B 1 266 ? 11.766 22.672 -7.898 1 94.25 266 LEU B C 1
ATOM 6198 O O . LEU B 1 266 ? 11.492 23.625 -8.641 1 94.25 266 LEU B O 1
ATOM 6202 N N . SER B 1 267 ? 11.391 22.562 -6.586 1 92.06 267 SER B N 1
ATOM 6203 C CA . SER B 1 267 ? 10.5 23.578 -6.035 1 92.06 267 SER B CA 1
ATOM 6204 C C . SER B 1 267 ? 11.242 24.516 -5.086 1 92.06 267 SER B C 1
ATOM 6206 O O . SER B 1 267 ? 10.648 25.438 -4.527 1 92.06 267 SER B O 1
ATOM 6208 N N . TYR B 1 268 ? 12.539 24.312 -4.859 1 95.88 268 TYR B N 1
ATOM 6209 C CA . TYR B 1 268 ? 13.383 25.156 -4.023 1 95.88 268 TYR B CA 1
ATOM 6210 C C . TYR B 1 268 ? 14.195 26.125 -4.879 1 95.88 268 TYR B C 1
ATOM 6212 O O . TYR B 1 268 ? 15.031 25.703 -5.684 1 95.88 268 TYR B O 1
ATOM 6220 N N . VAL B 1 269 ? 14 27.406 -4.734 1 96.81 269 VAL B N 1
ATOM 6221 C CA . VAL B 1 269 ? 14.672 28.406 -5.559 1 96.81 269 VAL B CA 1
ATOM 6222 C C . VAL B 1 269 ? 16.141 28.5 -5.141 1 96.81 269 VAL B C 1
ATOM 6224 O O . VAL B 1 269 ? 16.438 28.859 -3.996 1 96.81 269 VAL B O 1
ATOM 6227 N N . PRO B 1 270 ? 17.047 28.25 -6.035 1 97.38 270 PRO B N 1
ATOM 6228 C CA . PRO B 1 270 ? 18.469 28.344 -5.703 1 97.38 270 PRO B CA 1
ATOM 6229 C C . PRO B 1 270 ? 18.922 29.797 -5.484 1 97.38 270 PRO B C 1
ATOM 6231 O O . PRO B 1 270 ? 18.266 30.734 -5.953 1 97.38 270 PRO B O 1
ATOM 6234 N N . VAL B 1 271 ? 20.047 29.922 -4.84 1 97.19 271 VAL B N 1
ATOM 6235 C CA . VAL B 1 271 ? 20.641 31.25 -4.625 1 97.19 271 VAL B CA 1
ATOM 6236 C C . VAL B 1 271 ? 20.969 31.891 -5.973 1 97.19 271 VAL B C 1
ATOM 6238 O O . VAL B 1 271 ? 21.312 31.203 -6.934 1 97.19 271 VAL B O 1
ATOM 6241 N N . ASP B 1 272 ? 20.828 33.156 -6.129 1 93.12 272 ASP B N 1
ATOM 6242 C CA . ASP B 1 272 ? 21.172 34 -7.266 1 93.12 272 ASP B CA 1
ATOM 6243 C C . ASP B 1 272 ? 20.281 33.719 -8.469 1 93.12 272 ASP B C 1
ATOM 6245 O O . ASP B 1 272 ? 20.672 33.938 -9.609 1 93.12 272 ASP B O 1
ATOM 6249 N N . VAL B 1 273 ? 19.188 33.062 -8.211 1 95.88 273 VAL B N 1
ATOM 6250 C CA . VAL B 1 273 ? 18.203 32.812 -9.25 1 95.88 273 VAL B CA 1
ATOM 6251 C C . VAL B 1 273 ? 16.859 33.375 -8.836 1 95.88 273 VAL B C 1
ATOM 6253 O O . VAL B 1 273 ? 16.438 33.219 -7.684 1 95.88 273 VAL B O 1
ATOM 6256 N N . SER B 1 274 ? 16.219 34.094 -9.711 1 95.81 274 SER B N 1
ATOM 6257 C CA . SER B 1 274 ? 14.875 34.562 -9.414 1 95.81 274 SER B CA 1
ATOM 6258 C C . SER B 1 274 ? 13.867 33.438 -9.445 1 95.81 274 SER B C 1
ATOM 6260 O O . SER B 1 274 ? 14.109 32.406 -10.062 1 95.81 274 SER B O 1
ATOM 6262 N N . PRO B 1 275 ? 12.734 33.625 -8.734 1 94.94 275 PRO B N 1
ATOM 6263 C CA . PRO B 1 275 ? 11.695 32.594 -8.797 1 94.94 275 PRO B CA 1
ATOM 6264 C C . PRO B 1 275 ? 11.273 32.25 -10.227 1 94.94 275 PRO B C 1
ATOM 6266 O O . PRO B 1 275 ? 11.062 31.078 -10.555 1 94.94 275 PRO B O 1
ATOM 6269 N N . GLU B 1 276 ? 11.156 33.25 -11.078 1 95.12 276 GLU B N 1
ATOM 6270 C CA . GLU B 1 276 ? 10.75 33.031 -12.469 1 95.12 276 GLU B CA 1
ATOM 6271 C C . GLU B 1 276 ? 11.797 32.25 -13.234 1 95.12 276 GLU B C 1
ATOM 6273 O O . GLU B 1 276 ? 11.469 31.312 -13.969 1 95.12 276 GLU B O 1
ATOM 6278 N N . ALA B 1 277 ? 13.023 32.656 -13.039 1 96.44 277 ALA B N 1
ATOM 6279 C CA . ALA B 1 277 ? 14.125 31.969 -13.703 1 96.44 277 ALA B CA 1
ATOM 6280 C C . ALA B 1 277 ? 14.234 30.531 -13.195 1 96.44 277 ALA B C 1
ATOM 6282 O O . ALA B 1 277 ? 14.586 29.625 -13.953 1 96.44 277 ALA B O 1
ATOM 6283 N N . ALA B 1 278 ? 14.031 30.375 -11.93 1 96 278 ALA B N 1
ATOM 6284 C CA . ALA B 1 278 ? 14.07 29.031 -11.344 1 96 278 ALA B CA 1
ATOM 6285 C C . ALA B 1 278 ? 13.016 28.125 -11.969 1 96 278 ALA B C 1
ATOM 6287 O O . ALA B 1 278 ? 13.281 26.969 -12.258 1 96 278 ALA B O 1
ATOM 6288 N N . ALA B 1 279 ? 11.812 28.656 -12.109 1 93.44 279 ALA B N 1
ATOM 6289 C CA . ALA B 1 279 ? 10.727 27.891 -12.719 1 93.44 279 ALA B CA 1
ATOM 6290 C C . ALA B 1 279 ? 11.102 27.453 -14.133 1 93.44 279 ALA B C 1
ATOM 6292 O O . ALA B 1 279 ? 10.812 26.328 -14.539 1 93.44 279 ALA B O 1
ATOM 6293 N N . LYS B 1 280 ? 11.68 28.375 -14.891 1 95.44 280 LYS B N 1
ATOM 6294 C CA . LYS B 1 280 ? 12.125 28.062 -16.25 1 95.44 280 LYS B CA 1
ATOM 6295 C C . LYS B 1 280 ? 13.211 27 -16.234 1 95.44 280 LYS B C 1
ATOM 6297 O O . LYS B 1 280 ? 13.18 26.062 -17.047 1 95.44 280 LYS B O 1
ATOM 6302 N N . MET B 1 281 ? 14.141 27.125 -15.32 1 96.06 281 MET B N 1
ATOM 6303 C CA . MET B 1 281 ? 15.234 26.156 -15.203 1 96.06 281 MET B CA 1
ATOM 6304 C C . MET B 1 281 ? 14.711 24.781 -14.82 1 96.06 281 MET B C 1
ATOM 6306 O O . MET B 1 281 ? 15.188 23.766 -15.32 1 96.06 281 MET B O 1
ATOM 6310 N N . ALA B 1 282 ? 13.781 24.75 -13.93 1 94.44 282 ALA B N 1
ATOM 6311 C CA . ALA B 1 282 ? 13.18 23.484 -13.5 1 94.44 282 ALA B CA 1
ATOM 6312 C C . ALA B 1 282 ? 12.57 22.75 -14.688 1 94.44 282 ALA B C 1
ATOM 6314 O O . ALA B 1 282 ? 12.641 21.516 -14.758 1 94.44 282 ALA B O 1
ATOM 6315 N N . ALA B 1 283 ? 11.984 23.469 -15.625 1 91.94 283 ALA B N 1
ATOM 6316 C CA . ALA B 1 283 ? 11.328 22.891 -16.797 1 91.94 283 ALA B CA 1
ATOM 6317 C C . ALA B 1 283 ? 12.352 22.453 -17.844 1 91.94 283 ALA B C 1
ATOM 6319 O O . ALA B 1 283 ? 12.195 21.391 -18.469 1 91.94 283 ALA B O 1
ATOM 6320 N N . GLU B 1 284 ? 13.398 23.25 -18.031 1 95.25 284 GLU B N 1
ATOM 6321 C CA . GLU B 1 284 ? 14.297 23.078 -19.156 1 95.25 284 GLU B CA 1
ATOM 6322 C C . GLU B 1 284 ? 15.531 22.266 -18.766 1 95.25 284 GLU B C 1
ATOM 6324 O O . GLU B 1 284 ? 16.109 21.562 -19.578 1 95.25 284 GLU B O 1
ATOM 6329 N N . GLN B 1 285 ? 15.969 22.469 -17.562 1 96 285 GLN B N 1
ATOM 6330 C CA . GLN B 1 285 ? 17.188 21.844 -17.078 1 96 285 GLN B CA 1
ATOM 6331 C C . GLN B 1 285 ? 17.016 21.281 -15.672 1 96 285 GLN B C 1
ATOM 6333 O O . GLN B 1 285 ? 17.703 21.703 -14.742 1 96 285 GLN B O 1
ATOM 6338 N N . PRO B 1 286 ? 16.203 20.281 -15.5 1 94.94 286 PRO B N 1
ATOM 6339 C CA . PRO B 1 286 ? 15.852 19.781 -14.164 1 94.94 286 PRO B CA 1
ATOM 6340 C C . PRO B 1 286 ? 17.062 19.266 -13.391 1 94.94 286 PRO B C 1
ATOM 6342 O O . PRO B 1 286 ? 17.125 19.406 -12.164 1 94.94 286 PRO B O 1
ATOM 6345 N N . GLU B 1 287 ? 18.016 18.688 -14.016 1 95.19 287 GLU B N 1
ATOM 6346 C CA . GLU B 1 287 ? 19.203 18.172 -13.328 1 95.19 287 GLU B CA 1
ATOM 6347 C C . GLU B 1 287 ? 20.047 19.312 -12.75 1 95.19 287 GLU B C 1
ATOM 6349 O O . GLU B 1 287 ? 20.484 19.25 -11.609 1 95.19 287 GLU B O 1
ATOM 6354 N N . GLU B 1 288 ? 20.234 20.328 -13.617 1 96.56 288 GLU B N 1
ATOM 6355 C CA . GLU B 1 288 ? 20.969 21.5 -13.156 1 96.56 288 GLU B CA 1
ATOM 6356 C C . GLU B 1 288 ? 20.234 22.203 -12.023 1 96.56 288 GLU B C 1
ATOM 6358 O O . GLU B 1 288 ? 20.859 22.625 -11.039 1 96.56 288 GLU B O 1
ATOM 6363 N N . MET B 1 289 ? 18.969 22.359 -12.18 1 97.31 289 MET B N 1
ATOM 6364 C CA . MET B 1 289 ? 18.141 22.953 -11.141 1 97.31 289 MET B CA 1
ATOM 6365 C C . MET B 1 289 ? 18.266 22.188 -9.836 1 97.31 289 MET B C 1
ATOM 6367 O O . MET B 1 289 ? 18.406 22.781 -8.766 1 97.31 289 MET B O 1
ATOM 6371 N N . THR B 1 290 ? 18.234 20.906 -9.914 1 96.94 290 THR B N 1
ATOM 6372 C CA . THR B 1 290 ? 18.328 20.047 -8.734 1 96.94 290 THR B CA 1
ATOM 6373 C C . THR B 1 290 ? 19.672 20.234 -8.031 1 96.94 290 THR B C 1
ATOM 6375 O O . THR B 1 290 ? 19.719 20.375 -6.809 1 96.94 290 THR B O 1
ATOM 6378 N N . ARG B 1 291 ? 20.703 20.219 -8.805 1 97.56 291 ARG B N 1
ATOM 6379 C CA . ARG B 1 291 ? 22.047 20.406 -8.25 1 97.56 291 ARG B CA 1
ATOM 6380 C C . ARG B 1 291 ? 22.156 21.734 -7.523 1 97.56 291 ARG B C 1
ATOM 6382 O O . ARG B 1 291 ? 22.625 21.781 -6.383 1 97.56 291 ARG B O 1
ATOM 6389 N N . ARG B 1 292 ? 21.719 22.781 -8.141 1 97.94 292 ARG B N 1
ATOM 6390 C CA . ARG B 1 292 ? 21.828 24.125 -7.566 1 97.94 292 ARG B CA 1
ATOM 6391 C C . ARG B 1 292 ? 20.922 24.266 -6.34 1 97.94 292 ARG B C 1
ATOM 6393 O O . ARG B 1 292 ? 21.297 24.906 -5.359 1 97.94 292 ARG B O 1
ATOM 6400 N N . ALA B 1 293 ? 19.781 23.719 -6.434 1 98.19 293 ALA B N 1
ATOM 6401 C CA . ALA B 1 293 ? 18.859 23.734 -5.305 1 98.19 293 ALA B CA 1
ATOM 6402 C C . ALA B 1 293 ? 19.453 23.031 -4.094 1 98.19 293 ALA B C 1
ATOM 6404 O O . ALA B 1 293 ? 19.391 23.531 -2.971 1 98.19 293 ALA B O 1
ATOM 6405 N N . ARG B 1 294 ? 20.047 21.891 -4.285 1 98.31 294 ARG B N 1
ATOM 6406 C CA . ARG B 1 294 ? 20.625 21.125 -3.201 1 98.31 294 ARG B CA 1
ATOM 6407 C C . ARG B 1 294 ? 21.797 21.875 -2.568 1 98.31 294 ARG B C 1
ATOM 6409 O O . ARG B 1 294 ? 21.969 21.859 -1.347 1 98.31 294 ARG B O 1
ATOM 6416 N N . GLU B 1 295 ? 22.578 22.516 -3.395 1 98.38 295 GLU B N 1
ATOM 6417 C CA . GLU B 1 295 ? 23.656 23.359 -2.879 1 98.38 295 GLU B CA 1
ATOM 6418 C C . GLU B 1 295 ? 23.125 24.469 -1.997 1 98.38 295 GLU B C 1
ATOM 6420 O O . GLU B 1 295 ? 23.688 24.781 -0.949 1 98.38 295 GLU B O 1
ATOM 6425 N N . SER B 1 296 ? 22.094 25.062 -2.473 1 98.62 296 SER B N 1
ATOM 6426 C CA . SER B 1 296 ? 21.453 26.125 -1.708 1 98.62 296 SER B CA 1
ATOM 6427 C C . SER B 1 296 ? 20.859 25.594 -0.405 1 98.62 296 SER B C 1
ATOM 6429 O O . SER B 1 296 ? 20.984 26.219 0.644 1 98.62 296 SER B O 1
ATOM 6431 N N . MET B 1 297 ? 20.234 24.438 -0.438 1 98.69 297 MET B N 1
ATOM 6432 C CA . MET B 1 297 ? 19.672 23.812 0.757 1 98.69 297 MET B CA 1
ATOM 6433 C C . MET B 1 297 ? 20.766 23.469 1.76 1 98.69 297 MET B C 1
ATOM 6435 O O . MET B 1 297 ? 20.547 23.547 2.971 1 98.69 297 MET B O 1
ATOM 6439 N N . ALA B 1 298 ? 21.906 23.047 1.233 1 98.69 298 ALA B N 1
ATOM 6440 C CA . ALA B 1 298 ? 23.047 22.781 2.1 1 98.69 298 ALA B CA 1
ATOM 6441 C C . ALA B 1 298 ? 23.484 24.047 2.842 1 98.69 298 ALA B C 1
ATOM 6443 O O . ALA B 1 298 ? 23.781 24 4.039 1 98.69 298 ALA B O 1
ATOM 6444 N N . ALA B 1 299 ? 23.547 25.156 2.115 1 98.69 299 ALA B N 1
ATOM 6445 C CA . ALA B 1 299 ? 23.906 26.438 2.73 1 98.69 299 ALA B CA 1
ATOM 6446 C C . ALA B 1 299 ? 22.891 26.844 3.789 1 98.69 299 ALA B C 1
ATOM 6448 O O . ALA B 1 299 ? 23.266 27.312 4.867 1 98.69 299 ALA B O 1
ATOM 6449 N N . HIS B 1 300 ? 21.672 26.703 3.445 1 98.69 300 HIS B N 1
ATOM 6450 C CA . HIS B 1 300 ? 20.562 26.984 4.359 1 98.69 300 HIS B CA 1
ATOM 6451 C C . HIS B 1 300 ? 20.688 26.141 5.629 1 98.69 300 HIS B C 1
ATOM 6453 O O . HIS B 1 300 ? 20.656 26.688 6.738 1 98.69 300 HIS B O 1
ATOM 6459 N N . CYS B 1 301 ? 20.812 24.859 5.461 1 98.69 301 CYS B N 1
ATOM 6460 C CA . CYS B 1 301 ? 20.922 23.922 6.566 1 98.69 301 CYS B CA 1
ATOM 6461 C C . CYS B 1 301 ? 22.156 24.188 7.406 1 98.69 301 CYS B C 1
ATOM 6463 O O . CYS B 1 301 ? 22.109 24.094 8.633 1 98.69 301 CYS B O 1
ATOM 6465 N N . ARG B 1 302 ? 23.25 24.531 6.777 1 98.69 302 ARG B N 1
ATOM 6466 C CA . ARG B 1 302 ? 24.484 24.859 7.477 1 98.69 302 ARG B CA 1
ATOM 6467 C C . ARG B 1 302 ? 24.281 26.031 8.422 1 98.69 302 ARG B C 1
ATOM 6469 O O . ARG B 1 302 ? 24.797 26.031 9.539 1 98.69 302 ARG B O 1
ATOM 6476 N N . ALA B 1 303 ? 23.578 27.016 7.938 1 98.88 303 ALA B N 1
ATOM 6477 C CA . ALA B 1 303 ? 23.297 28.172 8.781 1 98.88 303 ALA B CA 1
ATOM 6478 C C . ALA B 1 303 ? 22.406 27.797 9.961 1 98.88 303 ALA B C 1
ATOM 6480 O O . ALA B 1 303 ? 22.578 28.312 11.07 1 98.88 303 ALA B O 1
ATOM 6481 N N . MET B 1 304 ? 21.453 26.938 9.734 1 98.81 304 MET B N 1
ATOM 6482 C CA . MET B 1 304 ? 20.609 26.469 10.82 1 98.81 304 MET B CA 1
ATOM 6483 C C . MET B 1 304 ? 21.438 25.734 11.883 1 98.81 304 MET B C 1
ATOM 6485 O O . MET B 1 304 ? 21.25 25.969 13.078 1 98.81 304 MET B O 1
ATOM 6489 N N . VAL B 1 305 ? 22.312 24.875 11.461 1 98.81 305 VAL B N 1
ATOM 6490 C CA . VAL B 1 305 ? 23.219 24.203 12.391 1 98.81 305 VAL B CA 1
ATOM 6491 C C . VAL B 1 305 ? 24.078 25.234 13.125 1 98.81 305 VAL B C 1
ATOM 6493 O O . VAL B 1 305 ? 24.359 25.078 14.312 1 98.81 305 VAL B O 1
ATOM 6496 N N . GLY B 1 306 ? 24.516 26.281 12.383 1 98.81 306 GLY B N 1
ATOM 6497 C CA . GLY B 1 306 ? 25.234 27.375 13.016 1 98.81 306 GLY B CA 1
ATOM 6498 C C . GLY B 1 306 ? 24.469 28.031 14.148 1 98.81 306 GLY B C 1
ATOM 6499 O O . GLY B 1 306 ? 25.031 28.328 15.195 1 98.81 306 GLY B O 1
ATOM 6500 N N . PHE B 1 307 ? 23.203 28.297 13.938 1 98.88 307 PHE B N 1
ATOM 6501 C CA . PHE B 1 307 ? 22.359 28.828 14.992 1 98.88 307 PHE B CA 1
ATOM 6502 C C . PHE B 1 307 ? 22.266 27.859 16.172 1 98.88 307 PHE B C 1
ATOM 6504 O O . PHE B 1 307 ? 22.25 28.281 17.328 1 98.88 307 PHE B O 1
ATOM 6511 N N . ALA B 1 308 ? 22.156 26.562 15.859 1 98.69 308 ALA B N 1
ATOM 6512 C CA . ALA B 1 308 ? 22.141 25.547 16.922 1 98.69 308 ALA B CA 1
ATOM 6513 C C . ALA B 1 308 ? 23.422 25.609 17.75 1 98.69 308 ALA B C 1
ATOM 6515 O O . ALA B 1 308 ? 23.375 25.562 18.984 1 98.69 308 ALA B O 1
ATOM 6516 N N . ASP B 1 309 ? 24.531 25.688 17.047 1 98.5 309 ASP B N 1
ATOM 6517 C CA . ASP B 1 309 ? 25.828 25.781 17.703 1 98.5 309 ASP B CA 1
ATOM 6518 C C . ASP B 1 309 ? 25.891 27.031 18.594 1 98.5 309 ASP B C 1
ATOM 6520 O O . ASP B 1 309 ? 26.594 27.047 19.609 1 98.5 309 ASP B O 1
ATOM 6524 N N . ALA B 1 310 ? 25.172 28.031 18.234 1 98.25 310 ALA B N 1
ATOM 6525 C CA . ALA B 1 310 ? 25.188 29.297 18.953 1 98.25 310 ALA B CA 1
ATOM 6526 C C . ALA B 1 310 ? 24.172 29.281 20.094 1 98.25 310 ALA B C 1
ATOM 6528 O O . ALA B 1 310 ? 24.047 30.25 20.844 1 98.25 310 ALA B O 1
ATOM 6529 N N . GLY B 1 311 ? 23.391 28.172 20.203 1 97.69 311 GLY B N 1
ATOM 6530 C CA . GLY B 1 311 ? 22.562 28.016 21.391 1 97.69 311 GLY B CA 1
ATOM 6531 C C . GLY B 1 311 ? 21.078 28.094 21.094 1 97.69 311 GLY B C 1
ATOM 6532 O O . GLY B 1 311 ? 20.25 27.906 22 1 97.69 311 GLY B O 1
ATOM 6533 N N . ALA B 1 312 ? 20.672 28.359 19.859 1 98.56 312 ALA B N 1
ATOM 6534 C CA . ALA B 1 312 ? 19.266 28.422 19.516 1 98.56 312 ALA B CA 1
ATOM 6535 C C . ALA B 1 312 ? 18.625 27.031 19.531 1 98.56 312 ALA B C 1
ATOM 6537 O O . ALA B 1 312 ? 19.328 26.016 19.391 1 98.56 312 ALA B O 1
ATOM 6538 N N . GLU B 1 313 ? 17.312 26.969 19.812 1 98.5 313 GLU B N 1
ATOM 6539 C CA . GLU B 1 313 ? 16.531 25.75 19.578 1 98.5 313 GLU B CA 1
ATOM 6540 C C . GLU B 1 313 ? 16.234 25.547 18.094 1 98.5 313 GLU B C 1
ATOM 6542 O O . GLU B 1 313 ? 15.516 26.344 17.484 1 98.5 313 GLU B O 1
ATOM 6547 N N . VAL B 1 314 ? 16.844 24.562 17.484 1 98.62 314 VAL B N 1
ATOM 6548 C CA . VAL B 1 314 ? 16.688 24.344 16.047 1 98.62 314 VAL B CA 1
ATOM 6549 C C . VAL B 1 314 ? 16.031 22.984 15.797 1 98.62 314 VAL B C 1
ATOM 6551 O O . VAL B 1 314 ? 16.344 22 16.469 1 98.62 314 VAL B O 1
ATOM 6554 N N . PHE B 1 315 ? 15.031 22.922 14.883 1 98.25 315 PHE B N 1
ATOM 6555 C CA . PHE B 1 315 ? 14.398 21.656 14.539 1 98.25 315 PHE B CA 1
ATOM 6556 C C . PHE B 1 315 ? 13.938 21.641 13.094 1 98.25 315 PHE B C 1
ATOM 6558 O O . PHE B 1 315 ? 13.758 22.703 12.484 1 98.25 315 PHE B O 1
ATOM 6565 N N . ASP B 1 316 ? 13.859 20.453 12.602 1 96.62 316 ASP B N 1
ATOM 6566 C CA . ASP B 1 316 ? 13.32 20.219 11.258 1 96.62 316 ASP B CA 1
ATOM 6567 C C . ASP B 1 316 ? 11.805 20.016 11.305 1 96.62 316 ASP B C 1
ATOM 6569 O O . ASP B 1 316 ? 11.312 19.219 12.094 1 96.62 316 ASP B O 1
ATOM 6573 N N . TYR B 1 317 ? 11.109 20.719 10.383 1 93.88 317 TYR B N 1
ATOM 6574 C CA . TYR B 1 317 ? 9.656 20.594 10.43 1 93.88 317 TYR B CA 1
ATOM 6575 C C . TYR B 1 317 ? 9.164 19.562 9.422 1 93.88 317 TYR B C 1
ATOM 6577 O O . TYR B 1 317 ? 7.973 19.5 9.109 1 93.88 317 TYR B O 1
ATOM 6585 N N . GLY B 1 318 ? 10.062 18.844 8.828 1 93.25 318 GLY B N 1
ATOM 6586 C CA . GLY B 1 318 ? 9.68 17.672 8.055 1 93.25 318 GLY B CA 1
ATOM 6587 C C . GLY B 1 318 ? 9.461 17.969 6.586 1 93.25 318 GLY B C 1
ATOM 6588 O O . GLY B 1 318 ? 8.555 17.406 5.957 1 93.25 318 GLY B O 1
ATOM 6589 N N . ASN B 1 319 ? 10.211 18.859 6.004 1 94.12 319 ASN B N 1
ATOM 6590 C CA . ASN B 1 319 ? 10.078 19.203 4.594 1 94.12 319 ASN B CA 1
ATOM 6591 C C . ASN B 1 319 ? 11.242 18.656 3.77 1 94.12 319 ASN B C 1
ATOM 6593 O O . ASN B 1 319 ? 11.469 19.094 2.639 1 94.12 319 ASN B O 1
ATOM 6597 N N . SER B 1 320 ? 12.07 17.844 4.398 1 94.5 320 SER B N 1
ATOM 6598 C CA . SER B 1 320 ? 13.156 17.109 3.748 1 94.5 320 SER B CA 1
ATOM 6599 C C . SER B 1 320 ? 14.367 18.016 3.539 1 94.5 320 SER B C 1
ATOM 6601 O O . SER B 1 320 ? 15.242 17.703 2.727 1 94.5 320 SER B O 1
ATOM 6603 N N . LEU B 1 321 ? 14.453 19.172 4.211 1 97.69 321 LEU B N 1
ATOM 6604 C CA . LEU B 1 321 ? 15.602 20.047 4.066 1 97.69 321 LEU B CA 1
ATOM 6605 C C . LEU B 1 321 ? 16.891 19.328 4.453 1 97.69 321 LEU B C 1
ATOM 6607 O O . LEU B 1 321 ? 17.891 19.422 3.746 1 97.69 321 LEU B O 1
ATOM 6611 N N . ARG B 1 322 ? 16.906 18.562 5.516 1 98 322 ARG B N 1
ATOM 6612 C CA . ARG B 1 322 ? 18.094 17.891 6.008 1 98 322 ARG B CA 1
ATOM 6613 C C . ARG B 1 322 ? 18.594 16.859 5.004 1 98 322 ARG B C 1
ATOM 6615 O O . ARG B 1 322 ? 19.781 16.828 4.664 1 98 322 ARG B O 1
ATOM 6622 N N . ALA B 1 323 ? 17.641 16.109 4.531 1 95.88 323 ALA B N 1
ATOM 6623 C CA . ALA B 1 323 ? 18 15.047 3.59 1 95.88 323 ALA B CA 1
ATOM 6624 C C . ALA B 1 323 ? 18.578 15.641 2.305 1 95.88 323 ALA B C 1
ATOM 6626 O O . ALA B 1 323 ? 19.578 15.148 1.777 1 95.88 323 ALA B O 1
ATOM 6627 N N . GLU B 1 324 ? 17.922 16.656 1.775 1 97.19 324 GLU B N 1
ATOM 6628 C CA . GLU B 1 324 ? 18.391 17.297 0.548 1 97.19 324 GLU B CA 1
ATOM 6629 C C . GLU B 1 324 ? 19.719 18.016 0.77 1 97.19 324 GLU B C 1
ATOM 6631 O O . GLU B 1 324 ? 20.562 18.047 -0.124 1 97.19 324 GLU B O 1
ATOM 6636 N N . ALA B 1 325 ? 19.875 18.609 1.948 1 98.38 325 ALA B N 1
ATOM 6637 C CA . ALA B 1 325 ? 21.125 19.266 2.289 1 98.38 325 ALA B CA 1
ATOM 6638 C C . ALA B 1 325 ? 22.281 18.266 2.346 1 98.38 325 ALA B C 1
ATOM 6640 O O . ALA B 1 325 ? 23.391 18.578 1.93 1 98.38 325 ALA B O 1
ATOM 6641 N N . GLN B 1 326 ? 21.984 17.125 2.895 1 97.94 326 GLN B N 1
ATOM 6642 C CA . GLN B 1 326 ? 23 16.078 2.918 1 97.94 326 GLN B CA 1
ATOM 6643 C C . GLN B 1 326 ? 23.406 15.672 1.504 1 97.94 326 GLN B C 1
ATOM 6645 O O . GLN B 1 326 ? 24.594 15.508 1.22 1 97.94 326 GLN B O 1
ATOM 6650 N N . LEU B 1 327 ? 22.5 15.516 0.656 1 96 327 LEU B N 1
ATOM 6651 C CA . LEU B 1 327 ? 22.766 15.188 -0.741 1 96 327 LEU B CA 1
ATOM 6652 C C . LEU B 1 327 ? 23.531 16.312 -1.427 1 96 327 LEU B C 1
ATOM 6654 O O . LEU B 1 327 ? 24.234 16.078 -2.408 1 96 327 LEU B O 1
ATOM 6658 N N . GLY B 1 328 ? 23.312 17.531 -0.894 1 97.75 328 GLY B N 1
ATOM 6659 C CA . GLY B 1 328 ? 24.031 18.688 -1.407 1 97.75 328 GLY B CA 1
ATOM 6660 C C . GLY B 1 328 ? 25.438 18.812 -0.855 1 97.75 328 GLY B C 1
ATOM 6661 O O . GLY B 1 328 ? 26.156 19.75 -1.199 1 97.75 328 GLY B O 1
ATOM 6662 N N . GLY B 1 329 ? 25.828 17.953 -0.002 1 97.75 329 GLY B N 1
ATOM 6663 C CA . GLY B 1 329 ? 27.219 17.891 0.425 1 97.75 329 GLY B CA 1
ATOM 6664 C C . GLY B 1 329 ? 27.422 18.375 1.845 1 97.75 329 GLY B C 1
ATOM 6665 O O . GLY B 1 329 ? 28.562 18.625 2.262 1 97.75 329 GLY B O 1
ATOM 6666 N N . PHE B 1 330 ? 26.375 18.562 2.6 1 98.5 330 PHE B N 1
ATOM 6667 C CA . PHE B 1 330 ? 26.547 19 3.979 1 98.5 330 PHE B CA 1
ATOM 6668 C C . PHE B 1 330 ? 26.438 17.812 4.941 1 98.5 330 PHE B C 1
ATOM 6670 O O . PHE B 1 330 ? 25.344 17.375 5.262 1 98.5 330 PHE B O 1
ATOM 6677 N N . ASP B 1 331 ? 27.453 17.422 5.648 1 98 331 ASP B N 1
ATOM 6678 C CA . ASP B 1 331 ? 27.562 16.188 6.41 1 98 331 ASP B CA 1
ATOM 6679 C C . ASP B 1 331 ? 26.859 16.297 7.758 1 98 331 ASP B C 1
ATOM 6681 O O . ASP B 1 331 ? 26.453 15.297 8.344 1 98 331 ASP B O 1
ATOM 6685 N N . ARG B 1 332 ? 26.75 17.578 8.234 1 98.12 332 ARG B N 1
ATOM 6686 C CA . ARG B 1 332 ? 26.156 17.766 9.562 1 98.12 332 ARG B CA 1
ATOM 6687 C C . ARG B 1 332 ? 24.672 18.094 9.453 1 98.12 332 ARG B C 1
ATOM 6689 O O . ARG B 1 332 ? 24.094 18.688 10.367 1 98.12 332 ARG B O 1
ATOM 6696 N N . ALA B 1 333 ? 24.047 17.719 8.312 1 98.38 333 ALA B N 1
ATOM 6697 C CA . ALA B 1 333 ? 22.688 18.125 8 1 98.38 333 ALA B CA 1
ATOM 6698 C C . ALA B 1 333 ? 21.703 17.625 9.055 1 98.38 333 ALA B C 1
ATOM 6700 O O . ALA B 1 333 ? 20.672 18.25 9.305 1 98.38 333 ALA B O 1
ATOM 6701 N N . PHE B 1 334 ? 22 16.516 9.742 1 97.69 334 PHE B N 1
ATOM 6702 C CA . PHE B 1 334 ? 21.078 15.891 10.68 1 97.69 334 PHE B CA 1
ATOM 6703 C C . PHE B 1 334 ? 21.484 16.172 12.117 1 97.69 334 PHE B C 1
ATOM 6705 O O . PHE B 1 334 ? 21.047 15.484 13.039 1 97.69 334 PHE B O 1
ATOM 6712 N N . ASP B 1 335 ? 22.234 17.25 12.383 1 98.12 335 ASP B N 1
ATOM 6713 C CA . ASP B 1 335 ? 22.719 17.594 13.711 1 98.12 335 ASP B CA 1
ATOM 6714 C C . ASP B 1 335 ? 21.641 18.328 14.516 1 98.12 335 ASP B C 1
ATOM 6716 O O . ASP B 1 335 ? 21.922 18.875 15.586 1 98.12 335 ASP B O 1
ATOM 6720 N N . TYR B 1 336 ? 20.484 18.438 14.102 1 97.88 336 TYR B N 1
ATOM 6721 C CA . TYR B 1 336 ? 19.312 18.875 14.844 1 97.88 336 TYR B CA 1
ATOM 6722 C C . TYR B 1 336 ? 18.125 17.969 14.578 1 97.88 336 TYR B C 1
ATOM 6724 O O . TYR B 1 336 ? 18.031 17.344 13.516 1 97.88 336 TYR B O 1
ATOM 6732 N N . PRO B 1 337 ? 17.234 17.844 15.5 1 97.31 337 PRO B N 1
ATOM 6733 C CA . PRO B 1 337 ? 16.188 16.812 15.43 1 97.31 337 PRO B CA 1
ATOM 6734 C C . PRO B 1 337 ? 15 17.219 14.562 1 97.31 337 PRO B C 1
ATOM 6736 O O . PRO B 1 337 ? 14.836 18.406 14.273 1 97.31 337 PRO B O 1
ATOM 6739 N N . GLY B 1 338 ? 14.289 16.234 14.188 1 97.06 338 GLY B N 1
ATOM 6740 C CA . GLY B 1 338 ? 12.961 16.5 13.656 1 97.06 338 GLY B CA 1
ATOM 6741 C C . GLY B 1 338 ? 11.945 16.844 14.727 1 97.06 338 GLY B C 1
ATOM 6742 O O . GLY B 1 338 ? 12.117 16.484 15.891 1 97.06 338 GLY B O 1
ATOM 6743 N N . PHE B 1 339 ? 10.859 17.484 14.266 1 96.69 339 PHE B N 1
ATOM 6744 C CA . PHE B 1 339 ? 9.898 17.984 15.234 1 96.69 339 PHE B CA 1
ATOM 6745 C C . PHE B 1 339 ? 9.117 16.844 15.867 1 96.69 339 PHE B C 1
ATOM 6747 O O . PHE B 1 339 ? 8.664 16.953 17.016 1 96.69 339 PHE B O 1
ATOM 6754 N N . VAL B 1 340 ? 8.961 15.664 15.195 1 96.31 340 VAL B N 1
ATOM 6755 C CA . VAL B 1 340 ? 8.133 14.586 15.719 1 96.31 340 VAL B CA 1
ATOM 6756 C C . VAL B 1 340 ? 8.836 13.922 16.906 1 96.31 340 VAL B C 1
ATOM 6758 O O . VAL B 1 340 ? 8.281 13.852 18 1 96.31 340 VAL B O 1
ATOM 6761 N N . PRO B 1 341 ? 10.047 13.469 16.688 1 96 341 PRO B N 1
ATOM 6762 C CA . PRO B 1 341 ? 10.703 12.898 17.875 1 96 341 PRO B CA 1
ATOM 6763 C C . PRO B 1 341 ? 10.953 13.93 18.969 1 96 341 PRO B C 1
ATOM 6765 O O . PRO B 1 341 ? 10.969 13.586 20.141 1 96 341 PRO B O 1
ATOM 6768 N N . ALA B 1 342 ? 11.086 15.172 18.594 1 96.56 342 ALA B N 1
ATOM 6769 C CA . ALA B 1 342 ? 11.445 16.188 19.578 1 96.56 342 ALA B CA 1
ATOM 6770 C C . ALA B 1 342 ? 10.227 16.609 20.391 1 96.56 342 ALA B C 1
ATOM 6772 O O . ALA B 1 342 ? 10.336 16.859 21.594 1 96.56 342 ALA B O 1
ATOM 6773 N N . TYR B 1 343 ? 9.039 16.688 19.703 1 95.56 343 TYR B N 1
ATOM 6774 C CA . TYR B 1 343 ? 7.988 17.422 20.422 1 95.56 343 TYR B CA 1
ATOM 6775 C C . TYR B 1 343 ? 6.656 16.672 20.328 1 95.56 343 TYR B C 1
ATOM 6777 O O . TYR B 1 343 ? 5.758 16.891 21.141 1 95.56 343 TYR B O 1
ATOM 6785 N N . VAL B 1 344 ? 6.5 15.789 19.344 1 94.69 344 VAL B N 1
ATOM 6786 C CA . VAL B 1 344 ? 5.156 15.352 18.984 1 94.69 344 VAL B CA 1
ATOM 6787 C C . VAL B 1 344 ? 4.965 13.891 19.375 1 94.69 344 VAL B C 1
ATOM 6789 O O . VAL B 1 344 ? 3.838 13.445 19.625 1 94.69 344 VAL B O 1
ATOM 6792 N N . ARG B 1 345 ? 6.012 13.023 19.547 1 95.88 345 ARG B N 1
ATOM 6793 C CA . ARG B 1 345 ? 5.961 11.57 19.672 1 95.88 345 ARG B CA 1
ATOM 6794 C C . ARG B 1 345 ? 5.102 11.164 20.875 1 95.88 345 ARG B C 1
ATOM 6796 O O . ARG B 1 345 ? 4.312 10.219 20.781 1 95.88 345 ARG B O 1
ATOM 6803 N N . PRO B 1 346 ? 5.148 11.828 21.922 1 95.5 346 PRO B N 1
ATOM 6804 C CA . PRO B 1 346 ? 4.309 11.422 23.047 1 95.5 346 PRO B CA 1
ATOM 6805 C C . PRO B 1 346 ? 2.816 11.531 22.734 1 95.5 346 PRO B C 1
ATOM 6807 O O . PRO B 1 346 ? 2.025 10.703 23.203 1 95.5 346 PRO B O 1
ATOM 6810 N N . LEU B 1 347 ? 2.43 12.531 21.984 1 95.56 347 LEU B N 1
ATOM 6811 C CA . LEU B 1 347 ? 1.034 12.672 21.594 1 95.56 347 LEU B CA 1
ATOM 6812 C C . LEU B 1 347 ? 0.609 11.516 20.688 1 95.56 347 LEU B C 1
ATOM 6814 O O . LEU B 1 347 ? -0.485 10.969 20.844 1 95.56 347 LEU B O 1
ATOM 6818 N N . PHE B 1 348 ? 1.521 11.109 19.812 1 96.75 348 PHE B N 1
ATOM 6819 C CA . PHE B 1 348 ? 1.237 10 18.906 1 96.75 348 PHE B CA 1
ATOM 6820 C C . PHE B 1 348 ? 1.048 8.703 19.672 1 96.75 348 PHE B C 1
ATOM 6822 O O . PHE B 1 348 ? 0.224 7.863 19.297 1 96.75 348 PHE B O 1
ATOM 6829 N N . CYS B 1 349 ? 1.744 8.555 20.75 1 97.75 349 CYS B N 1
ATOM 6830 C CA . CYS B 1 349 ? 1.64 7.348 21.578 1 97.75 349 CYS B CA 1
ATOM 6831 C C . CYS B 1 349 ? 0.249 7.223 22.188 1 97.75 349 CYS B C 1
ATOM 6833 O O . CYS B 1 349 ? -0.181 6.125 22.531 1 97.75 349 CYS B O 1
ATOM 6835 N N . GLU B 1 350 ? -0.474 8.344 22.234 1 97.38 350 GLU B N 1
ATOM 6836 C CA . GLU B 1 350 ? -1.824 8.359 22.781 1 97.38 350 GLU B CA 1
ATOM 6837 C C . GLU B 1 350 ? -2.877 8.359 21.672 1 97.38 350 GLU B C 1
ATOM 6839 O O . GLU B 1 350 ? -4.07 8.516 21.953 1 97.38 350 GLU B O 1
ATOM 6844 N N . GLY B 1 351 ? -2.4 8.219 20.484 1 97.06 351 GLY B N 1
ATOM 6845 C CA . GLY B 1 351 ? -3.301 8.305 19.344 1 97.06 351 GLY B CA 1
ATOM 6846 C C . GLY B 1 351 ? -3.752 9.719 19.031 1 97.06 351 GLY B C 1
ATOM 6847 O O . GLY B 1 351 ? -4.719 9.922 18.297 1 97.06 351 GLY B O 1
ATOM 6848 N N . LYS B 1 352 ? -3.102 10.703 19.609 1 96.44 352 LYS B N 1
ATOM 6849 C CA . LYS B 1 352 ? -3.49 12.094 19.391 1 96.44 352 LYS B CA 1
ATOM 6850 C C . LYS B 1 352 ? -2.922 12.625 18.078 1 96.44 352 LYS B C 1
ATOM 6852 O O . LYS B 1 352 ? -1.758 12.383 17.766 1 96.44 352 LYS B O 1
ATOM 6857 N N . GLY B 1 353 ? -3.711 13.188 17.312 1 95.69 353 GLY B N 1
ATOM 6858 C CA . GLY B 1 353 ? -3.359 13.812 16.047 1 95.69 353 GLY B CA 1
ATOM 6859 C C . GLY B 1 353 ? -4.43 14.766 15.531 1 95.69 353 GLY B C 1
ATOM 6860 O O . GLY B 1 353 ? -5.348 15.125 16.266 1 95.69 353 GLY B O 1
ATOM 6861 N N . PRO B 1 354 ? -4.207 15.172 14.312 1 96.5 354 PRO B N 1
ATOM 6862 C CA . PRO B 1 354 ? -5.129 16.172 13.773 1 96.5 354 PRO B CA 1
ATOM 6863 C C . PRO B 1 354 ? -6.543 15.625 13.57 1 96.5 354 PRO B C 1
ATOM 6865 O O . PRO B 1 354 ? -6.711 14.531 13.023 1 96.5 354 PRO B O 1
ATOM 6868 N N . PHE B 1 355 ? -7.535 16.297 14.047 1 97.62 355 PHE B N 1
ATOM 6869 C CA . PHE B 1 355 ? -8.969 16.125 13.82 1 97.62 355 PHE B CA 1
ATOM 6870 C C . PHE B 1 355 ? -9.562 17.375 13.172 1 97.62 355 PHE B C 1
ATOM 6872 O O . PHE B 1 355 ? -9.719 18.406 13.82 1 97.62 355 PHE B O 1
ATOM 6879 N N . ARG B 1 356 ? -9.82 17.328 11.898 1 97.81 356 ARG B N 1
ATOM 6880 C CA . ARG B 1 356 ? -10.344 18.5 11.195 1 97.81 356 ARG B CA 1
ATOM 6881 C C . ARG B 1 356 ? -11.758 18.234 10.672 1 97.81 356 ARG B C 1
ATOM 6883 O O . ARG B 1 356 ? -12.109 17.078 10.383 1 97.81 356 ARG B O 1
ATOM 6890 N N . TRP B 1 357 ? -12.539 19.219 10.594 1 98.56 357 TRP B N 1
ATOM 6891 C CA . TRP B 1 357 ? -13.883 19.062 10.031 1 98.56 357 TRP B CA 1
ATOM 6892 C C . TRP B 1 357 ? -14.258 20.266 9.188 1 98.56 357 TRP B C 1
ATOM 6894 O O . TRP B 1 357 ? -13.703 21.359 9.359 1 98.56 357 TRP B O 1
ATOM 6904 N N . VAL B 1 358 ? -15.109 20.062 8.25 1 98.69 358 VAL B N 1
ATOM 6905 C CA . VAL B 1 358 ? -15.578 21.062 7.297 1 98.69 358 VAL B CA 1
ATOM 6906 C C . VAL B 1 358 ? -17.094 21.125 7.32 1 98.69 358 VAL B C 1
ATOM 6908 O O . VAL B 1 358 ? -17.766 20.078 7.242 1 98.69 358 VAL B O 1
ATOM 6911 N N . ALA B 1 359 ? -17.656 22.312 7.48 1 98.75 359 ALA B N 1
ATOM 6912 C CA . ALA B 1 359 ? -19.094 22.516 7.352 1 98.75 359 ALA B CA 1
ATOM 6913 C C . ALA B 1 359 ? -19.516 22.578 5.883 1 98.75 359 ALA B C 1
ATOM 6915 O O . ALA B 1 359 ? -19.234 23.562 5.199 1 98.75 359 ALA B O 1
ATOM 6916 N N . LEU B 1 360 ? -20.25 21.594 5.418 1 98.62 360 LEU B N 1
ATOM 6917 C CA . LEU B 1 360 ? -20.609 21.516 4.004 1 98.62 360 LEU B CA 1
ATOM 6918 C C . LEU B 1 360 ? -21.688 22.547 3.668 1 98.62 360 LEU B C 1
ATOM 6920 O O . LEU B 1 360 ? -21.953 22.812 2.494 1 98.62 360 LEU B O 1
ATOM 6924 N N . SER B 1 361 ? -22.312 23.172 4.684 1 98.12 361 SER B N 1
ATOM 6925 C CA . SER B 1 361 ? -23.281 24.234 4.477 1 98.12 361 SER B CA 1
ATOM 6926 C C . SER B 1 361 ? -22.625 25.469 3.879 1 98.12 361 SER B C 1
ATOM 6928 O O . SER B 1 361 ? -23.281 26.297 3.248 1 98.12 361 SER B O 1
ATOM 6930 N N . GLY B 1 362 ? -21.344 25.578 4.172 1 97.94 362 GLY B N 1
ATOM 6931 C CA . GLY B 1 362 ? -20.656 26.797 3.793 1 97.94 362 GLY B CA 1
ATOM 6932 C C . GLY B 1 362 ? -20.922 27.953 4.738 1 97.94 362 GLY B C 1
ATOM 6933 O O . GLY B 1 362 ? -20.516 29.094 4.477 1 97.94 362 GLY B O 1
ATOM 6934 N N . ASP B 1 363 ? -21.609 27.719 5.805 1 97.31 363 ASP B N 1
ATOM 6935 C CA . ASP B 1 363 ? -21.969 28.75 6.766 1 97.31 363 ASP B CA 1
ATOM 6936 C C . ASP B 1 363 ? -21.031 28.75 7.973 1 97.31 363 ASP B C 1
ATOM 6938 O O . ASP B 1 363 ? -21 27.781 8.734 1 97.31 363 ASP B O 1
ATOM 6942 N N . PRO B 1 364 ? -20.266 29.828 8.203 1 97.19 364 PRO B N 1
ATOM 6943 C CA . PRO B 1 364 ? -19.375 29.891 9.359 1 97.19 364 PRO B CA 1
ATOM 6944 C C . PRO B 1 364 ? -20.109 29.688 10.688 1 97.19 364 PRO B C 1
ATOM 6946 O O . PRO B 1 364 ? -19.484 29.266 11.672 1 97.19 364 PRO B O 1
ATOM 6949 N N . ALA B 1 365 ? -21.406 29.938 10.688 1 97.5 365 ALA B N 1
ATOM 6950 C CA . ALA B 1 365 ? -22.188 29.719 11.906 1 97.5 365 ALA B CA 1
ATOM 6951 C C . ALA B 1 365 ? -22.156 28.266 12.336 1 97.5 365 ALA B C 1
ATOM 6953 O O . ALA B 1 365 ? -22.172 27.969 13.539 1 97.5 365 ALA B O 1
ATOM 6954 N N . ASP B 1 366 ? -22.078 27.406 11.391 1 98.12 366 ASP B N 1
ATOM 6955 C CA . ASP B 1 366 ? -22 25.984 11.711 1 98.12 366 ASP B CA 1
ATOM 6956 C C . ASP B 1 366 ? -20.688 25.656 12.43 1 98.12 366 ASP B C 1
ATOM 6958 O O . ASP B 1 366 ? -20.656 24.766 13.273 1 98.12 366 ASP B O 1
ATOM 6962 N N . ILE B 1 367 ? -19.594 26.359 12.117 1 98.31 367 ILE B N 1
ATOM 6963 C CA . ILE B 1 367 ? -18.328 26.156 12.812 1 98.31 367 ILE B CA 1
ATOM 6964 C C . ILE B 1 367 ? -18.438 26.688 14.242 1 98.31 367 ILE B C 1
ATOM 6966 O O . ILE B 1 367 ? -17.891 26.078 15.172 1 98.31 367 ILE B O 1
ATOM 6970 N N . ALA B 1 368 ? -19.125 27.797 14.383 1 98.06 368 ALA B N 1
ATOM 6971 C CA . ALA B 1 368 ? -19.328 28.312 15.727 1 98.06 368 ALA B CA 1
ATOM 6972 C C . ALA B 1 368 ? -20.062 27.312 16.609 1 98.06 368 ALA B C 1
ATOM 6974 O O . ALA B 1 368 ? -19.719 27.141 17.781 1 98.06 368 ALA B O 1
ATOM 6975 N N . VAL B 1 369 ? -21.062 26.656 16.016 1 98.62 369 VAL B N 1
ATOM 6976 C CA . VAL B 1 369 ? -21.844 25.656 16.734 1 98.62 369 VAL B CA 1
ATOM 6977 C C . VAL B 1 369 ? -20.938 24.469 17.094 1 98.62 369 VAL B C 1
ATOM 6979 O O . VAL B 1 369 ? -20.984 23.969 18.219 1 98.62 369 VAL B O 1
ATOM 6982 N N . THR B 1 370 ? -20.141 24.031 16.188 1 98.56 370 THR B N 1
ATOM 6983 C CA . THR B 1 370 ? -19.266 22.891 16.453 1 98.56 370 THR B CA 1
ATOM 6984 C C . THR B 1 370 ? -18.156 23.266 17.438 1 98.56 370 THR B C 1
ATOM 6986 O O . THR B 1 370 ? -17.75 22.453 18.25 1 98.56 370 THR B O 1
ATOM 6989 N N . ASP B 1 371 ? -17.609 24.531 17.328 1 98.25 371 ASP B N 1
ATOM 6990 C CA . ASP B 1 371 ? -16.641 25 18.312 1 98.25 371 ASP B CA 1
ATOM 6991 C C . ASP B 1 371 ? -17.203 24.906 19.734 1 98.25 371 ASP B C 1
ATOM 6993 O O . ASP B 1 371 ? -16.516 24.438 20.641 1 98.25 371 ASP B O 1
ATOM 6997 N N . GLN B 1 372 ? -18.391 25.375 19.875 1 98.38 372 GLN B N 1
ATOM 6998 C CA . GLN B 1 372 ? -19.031 25.312 21.172 1 98.38 372 GLN B CA 1
ATOM 6999 C C . GLN B 1 372 ? -19.219 23.859 21.625 1 98.38 372 GLN B C 1
ATOM 7001 O O . GLN B 1 372 ? -19.031 23.547 22.812 1 98.38 372 GLN B O 1
ATOM 7006 N N . ALA B 1 373 ? -19.594 23.016 20.734 1 98.56 373 ALA B N 1
ATOM 7007 C CA . ALA B 1 373 ? -19.766 21.594 21.047 1 98.56 373 ALA B CA 1
ATOM 7008 C C . ALA B 1 373 ? -18.453 20.984 21.531 1 98.56 373 ALA B C 1
ATOM 7010 O O . ALA B 1 373 ? -18.469 20.109 22.422 1 98.56 373 ALA B O 1
ATOM 7011 N N . VAL B 1 374 ? -17.328 21.359 20.953 1 98.5 374 VAL B N 1
ATOM 7012 C CA . VAL B 1 374 ? -16.031 20.859 21.391 1 98.5 374 VAL B CA 1
ATOM 7013 C C . VAL B 1 374 ? -15.789 21.25 22.859 1 98.5 374 VAL B C 1
ATOM 7015 O O . VAL B 1 374 ? -15.375 20.422 23.672 1 98.5 374 VAL B O 1
ATOM 7018 N N . LEU B 1 375 ? -16.047 22.531 23.172 1 98.31 375 LEU B N 1
ATOM 7019 C CA . LEU B 1 375 ? -15.844 23.047 24.531 1 98.31 375 LEU B CA 1
ATOM 7020 C C . LEU B 1 375 ? -16.734 22.312 25.531 1 98.31 375 LEU B C 1
ATOM 7022 O O . LEU B 1 375 ? -16.312 22 26.641 1 98.31 375 LEU B O 1
ATOM 7026 N N . GLU B 1 376 ? -17.922 21.984 25.078 1 98.5 376 GLU B N 1
ATOM 7027 C CA . GLU B 1 376 ? -18.875 21.312 25.953 1 98.5 376 GLU B CA 1
ATOM 7028 C C . GLU B 1 376 ? -18.531 19.828 26.109 1 98.5 376 GLU B C 1
ATOM 7030 O O . GLU B 1 376 ? -18.781 19.234 27.156 1 98.5 376 GLU B O 1
ATOM 7035 N N . THR B 1 377 ? -18.047 19.25 25.078 1 98.56 377 THR B N 1
ATOM 7036 C CA . THR B 1 377 ? -17.734 17.828 25.094 1 98.56 377 THR B CA 1
ATOM 7037 C C . THR B 1 377 ? -16.5 17.562 25.969 1 98.56 377 THR B C 1
ATOM 7039 O O . THR B 1 377 ? -16.406 16.516 26.609 1 98.56 377 THR B O 1
ATOM 7042 N N . PHE B 1 378 ? -15.57 18.484 25.969 1 98.06 378 PHE B N 1
ATOM 7043 C CA . PHE B 1 378 ? -14.336 18.312 26.734 1 98.06 378 PHE B CA 1
ATOM 7044 C C . PHE B 1 378 ? -14.133 19.469 27.703 1 98.06 378 PHE B C 1
ATOM 7046 O O . PHE B 1 378 ? -13.133 20.188 27.625 1 98.06 378 PHE B O 1
ATOM 7053 N N . PRO B 1 379 ? -14.898 19.594 28.703 1 97.56 379 PRO B N 1
ATOM 7054 C CA . PRO B 1 379 ? -14.898 20.781 29.562 1 97.56 379 PRO B CA 1
ATOM 7055 C C . PRO B 1 379 ? -13.609 20.922 30.375 1 97.56 379 PRO B C 1
ATOM 7057 O O . PRO B 1 379 ? -13.227 22.031 30.75 1 97.56 379 PRO B O 1
ATOM 7060 N N . ASP B 1 380 ? -12.859 19.797 30.641 1 96.44 380 ASP B N 1
ATOM 7061 C CA . ASP B 1 380 ? -11.695 19.844 31.516 1 96.44 380 ASP B CA 1
ATOM 7062 C C . ASP B 1 380 ? -10.398 19.938 30.719 1 96.44 380 ASP B C 1
ATOM 7064 O O . ASP B 1 380 ? -9.312 19.969 31.297 1 96.44 380 ASP B O 1
ATOM 7068 N N . ASP B 1 381 ? -10.539 20.031 29.438 1 95.94 381 ASP B N 1
ATOM 7069 C CA . ASP B 1 381 ? -9.352 20.109 28.578 1 95.94 381 ASP B CA 1
ATOM 7070 C C . ASP B 1 381 ? -8.961 21.562 28.328 1 95.94 381 ASP B C 1
ATOM 7072 O O . ASP B 1 381 ? -9.25 22.109 27.266 1 95.94 381 ASP B O 1
ATOM 7076 N N . GLU B 1 382 ? -8.125 22.141 29.203 1 94.81 382 GLU B N 1
ATOM 7077 C CA . GLU B 1 382 ? -7.812 23.562 29.188 1 94.81 382 GLU B CA 1
ATOM 7078 C C . GLU B 1 382 ? -7.031 23.953 27.922 1 94.81 382 GLU B C 1
ATOM 7080 O O . GLU B 1 382 ? -7.328 24.953 27.281 1 94.81 382 GLU B O 1
ATOM 7085 N N . PRO B 1 383 ? -6.027 23.141 27.578 1 92.25 383 PRO B N 1
ATOM 7086 C CA . PRO B 1 383 ? -5.312 23.469 26.344 1 92.25 383 PRO B CA 1
ATOM 7087 C C . PRO B 1 383 ? -6.23 23.5 25.125 1 92.25 383 PRO B C 1
ATOM 7089 O O . PRO B 1 383 ? -6.094 24.375 24.266 1 92.25 383 PRO B O 1
ATOM 7092 N N . LEU B 1 384 ? -7.137 22.594 25.047 1 95.56 384 LEU B N 1
ATOM 7093 C CA . LEU B 1 384 ? -8.078 22.547 23.938 1 95.56 384 LEU B CA 1
ATOM 7094 C C . LEU B 1 384 ? -8.992 23.766 23.938 1 95.56 384 LEU B C 1
ATOM 7096 O O . LEU B 1 384 ? -9.281 24.328 22.875 1 95.56 384 LEU B O 1
ATOM 7100 N N . HIS B 1 385 ? -9.438 24.156 25.062 1 96.69 385 HIS B N 1
ATOM 7101 C CA . HIS B 1 385 ? -10.281 25.344 25.188 1 96.69 385 HIS B CA 1
ATOM 7102 C C . HIS B 1 385 ? -9.547 26.594 24.719 1 96.69 385 HIS B C 1
ATOM 7104 O O . HIS B 1 385 ? -10.117 27.422 24 1 96.69 385 HIS B O 1
ATOM 7110 N N . ARG B 1 386 ? -8.305 26.719 25.156 1 94.81 386 ARG B N 1
ATOM 7111 C CA . ARG B 1 386 ? -7.488 27.859 24.734 1 94.81 386 ARG B CA 1
ATOM 7112 C C . ARG B 1 386 ? -7.332 27.891 23.219 1 94.81 386 ARG B C 1
ATOM 7114 O O . ARG B 1 386 ? -7.461 28.938 22.594 1 94.81 386 ARG B O 1
ATOM 7121 N N . TRP B 1 387 ? -7.09 26.75 22.641 1 95.94 387 TRP B N 1
ATOM 7122 C CA . TRP B 1 387 ? -6.906 26.656 21.203 1 95.94 387 TRP B CA 1
ATOM 7123 C C . TRP B 1 387 ? -8.18 27.062 20.469 1 95.94 387 TRP B C 1
ATOM 7125 O O . TRP B 1 387 ? -8.141 27.891 19.547 1 95.94 387 TRP B O 1
ATOM 7135 N N . ILE B 1 388 ? -9.289 26.469 20.859 1 97.25 388 ILE B N 1
ATOM 7136 C CA . ILE B 1 388 ? -10.539 26.719 20.156 1 97.25 388 ILE B CA 1
ATOM 7137 C C . ILE B 1 388 ? -10.906 28.188 20.25 1 97.25 388 ILE B C 1
ATOM 7139 O O . ILE B 1 388 ? -11.383 28.781 19.281 1 97.25 388 ILE B O 1
ATOM 7143 N N . LYS B 1 389 ? -10.656 28.781 21.359 1 96.25 389 LYS B N 1
ATOM 7144 C CA . LYS B 1 389 ? -10.938 30.203 21.531 1 96.25 389 LYS B CA 1
ATOM 7145 C C . LYS B 1 389 ? -10.062 31.062 20.625 1 96.25 389 LYS B C 1
ATOM 7147 O O . LYS B 1 389 ? -10.57 31.922 19.906 1 96.25 389 LYS B O 1
ATOM 7152 N N . LYS B 1 390 ? -8.773 30.797 20.641 1 96 390 LYS B N 1
ATOM 7153 C CA . LYS B 1 390 ? -7.852 31.562 19.797 1 96 390 LYS B CA 1
ATOM 7154 C C . LYS B 1 390 ? -8.188 31.391 18.328 1 96 390 LYS B C 1
ATOM 7156 O O . LYS B 1 390 ? -8.148 32.344 17.562 1 96 390 LYS B O 1
ATOM 7161 N N . ALA B 1 391 ? -8.43 30.141 17.953 1 96.06 391 ALA B N 1
ATOM 7162 C CA . ALA B 1 391 ? -8.734 29.844 16.562 1 96.06 391 ALA B CA 1
ATOM 7163 C C . ALA B 1 391 ? -10.008 30.562 16.109 1 96.06 391 ALA B C 1
ATOM 7165 O O . ALA B 1 391 ? -10.078 31.094 15 1 96.06 391 ALA B O 1
ATOM 7166 N N . SER B 1 392 ? -11.008 30.531 16.922 1 95.75 392 SER B N 1
ATOM 7167 C CA . SER B 1 392 ? -12.281 31.172 16.578 1 95.75 392 SER B CA 1
ATOM 7168 C C . SER B 1 392 ? -12.102 32.688 16.406 1 95.75 392 SER B C 1
ATOM 7170 O O . SER B 1 392 ? -12.789 33.281 15.586 1 95.75 392 SER B O 1
ATOM 7172 N N . GLU B 1 393 ? -11.141 33.25 17.062 1 94.62 393 GLU B N 1
ATOM 7173 C CA . GLU B 1 393 ? -10.93 34.688 17.047 1 94.62 393 GLU B CA 1
ATOM 7174 C C . GLU B 1 393 ? -9.984 35.094 15.914 1 94.62 393 GLU B C 1
ATOM 7176 O O . GLU B 1 393 ? -10.148 36.156 15.305 1 94.62 393 GLU B O 1
ATOM 7181 N N . GLN B 1 394 ? -9.07 34.219 15.633 1 94.31 394 GLN B N 1
ATOM 7182 C CA . GLN B 1 394 ? -7.934 34.719 14.875 1 94.31 394 GLN B CA 1
ATOM 7183 C C . GLN B 1 394 ? -7.875 34.094 13.492 1 94.31 394 GLN B C 1
ATOM 7185 O O . GLN B 1 394 ? -7.203 34.594 12.586 1 94.31 394 GLN B O 1
ATOM 7190 N N . VAL B 1 395 ? -8.531 32.969 13.328 1 93.94 395 VAL B N 1
ATOM 7191 C CA . VAL B 1 395 ? -8.359 32.219 12.086 1 93.94 395 VAL B CA 1
ATOM 7192 C C . VAL B 1 395 ? -9.445 32.625 11.086 1 93.94 395 VAL B C 1
ATOM 7194 O O . VAL B 1 395 ? -10.641 32.5 11.375 1 93.94 395 VAL B O 1
ATOM 7197 N N . ALA B 1 396 ? -8.977 33.062 9.93 1 90.88 396 ALA B N 1
ATOM 7198 C CA . ALA B 1 396 ? -9.898 33.344 8.828 1 90.88 396 ALA B CA 1
ATOM 7199 C C . ALA B 1 396 ? -10.172 32.062 8.023 1 90.88 396 ALA B C 1
ATOM 7201 O O . ALA B 1 396 ? -9.266 31.266 7.801 1 90.88 396 ALA B O 1
ATOM 7202 N N . PHE B 1 397 ? -11.453 31.953 7.645 1 92.56 397 PHE B N 1
ATOM 7203 C CA . PHE B 1 397 ? -11.797 30.781 6.863 1 92.56 397 PHE B CA 1
ATOM 7204 C C . PHE B 1 397 ? -11.352 30.938 5.41 1 92.56 397 PHE B C 1
ATOM 7206 O O . PHE B 1 397 ? -11.336 32.062 4.883 1 92.56 397 PHE B O 1
ATOM 7213 N N . GLN B 1 398 ? -10.961 29.953 4.793 1 92.12 398 GLN B N 1
ATOM 7214 C CA . GLN B 1 398 ? -10.648 29.812 3.373 1 92.12 398 GLN B CA 1
ATOM 7215 C C . GLN B 1 398 ? -11.516 28.75 2.715 1 92.12 398 GLN B C 1
ATOM 7217 O O . GLN B 1 398 ? -11.398 27.562 3.039 1 92.12 398 GLN B O 1
ATOM 7222 N N . GLY B 1 399 ? -12.336 29.094 1.698 1 95.88 399 GLY B N 1
ATOM 7223 C CA . GLY B 1 399 ? -13.273 28.141 1.115 1 95.88 399 GLY B CA 1
ATOM 7224 C C . GLY B 1 399 ? -14.391 27.75 2.062 1 95.88 399 GLY B C 1
ATOM 7225 O O . GLY B 1 399 ? -14.984 28.609 2.721 1 95.88 399 GLY B O 1
ATOM 7226 N N . LEU B 1 400 ? -14.727 26.469 2.072 1 98.25 400 LEU B N 1
ATOM 7227 C CA . LEU B 1 400 ? -15.695 26 3.051 1 98.25 400 LEU B CA 1
ATOM 7228 C C . LEU B 1 400 ? -15.164 26.156 4.469 1 98.25 400 LEU B C 1
ATOM 7230 O O . LEU B 1 400 ? -13.992 25.875 4.738 1 98.25 400 LEU B O 1
ATOM 7234 N N . PRO B 1 401 ? -16 26.703 5.352 1 97.94 401 PRO B N 1
ATOM 7235 C CA . PRO B 1 401 ? -15.531 26.891 6.723 1 97.94 401 PRO B CA 1
ATOM 7236 C C . PRO B 1 401 ? -15.086 25.594 7.383 1 97.94 401 PRO B C 1
ATOM 7238 O O . PRO B 1 401 ? -15.781 24.578 7.281 1 97.94 401 PRO B O 1
ATOM 7241 N N . ALA B 1 402 ? -13.984 25.656 7.992 1 98.06 402 ALA B N 1
ATOM 7242 C CA . ALA B 1 402 ? -13.391 24.469 8.594 1 98.06 402 ALA B CA 1
ATOM 7243 C C . ALA B 1 402 ? -12.719 24.797 9.922 1 98.06 402 ALA B C 1
ATOM 7245 O O . ALA B 1 402 ? -12.531 25.969 10.258 1 98.06 402 ALA B O 1
ATOM 7246 N N . ARG B 1 403 ? -12.477 23.812 10.703 1 98 403 ARG B N 1
ATOM 7247 C CA . ARG B 1 403 ? -11.742 23.906 11.961 1 98 403 ARG B CA 1
ATOM 7248 C C . ARG B 1 403 ? -10.867 22.672 12.172 1 98 403 ARG B C 1
ATOM 7250 O O . ARG B 1 403 ? -11.094 21.625 11.555 1 98 403 ARG B O 1
ATOM 7257 N N . ILE B 1 404 ? -9.82 22.859 12.875 1 97.19 404 ILE B N 1
ATOM 7258 C CA . ILE B 1 404 ? -8.953 21.734 13.234 1 97.19 404 ILE B CA 1
ATOM 7259 C C . ILE B 1 404 ? -8.672 21.766 14.742 1 97.19 404 ILE B C 1
ATOM 7261 O O . ILE B 1 404 ? -8.648 22.844 15.352 1 97.19 404 ILE B O 1
ATOM 7265 N N . CYS B 1 405 ? -8.547 20.641 15.328 1 96.88 405 CYS B N 1
ATOM 7266 C CA . CYS B 1 405 ? -7.965 20.453 16.656 1 96.88 405 CYS B CA 1
ATOM 7267 C C . CYS B 1 405 ? -7.27 19.109 16.766 1 96.88 405 CYS B C 1
ATOM 7269 O O . CYS B 1 405 ? -7.242 18.328 15.805 1 96.88 405 CYS B O 1
ATOM 7271 N N . TRP B 1 406 ? -6.621 18.844 17.797 1 96.12 406 TRP B N 1
ATOM 7272 C CA . TRP B 1 406 ? -5.949 17.578 18.016 1 96.12 406 TRP B CA 1
ATOM 7273 C C . TRP B 1 406 ? -6.664 16.75 19.078 1 96.12 406 TRP B C 1
ATOM 7275 O O . TRP B 1 406 ? -6.945 17.25 20.172 1 96.12 406 TRP B O 1
ATOM 7285 N N . LEU B 1 407 ? -7.043 15.586 18.734 1 96.69 407 LEU B N 1
ATOM 7286 C CA . LEU B 1 407 ? -7.742 14.68 19.641 1 96.69 407 LEU B CA 1
ATOM 7287 C C . LEU B 1 407 ? -7.133 13.281 19.578 1 96.69 407 LEU B C 1
ATOM 7289 O O . LEU B 1 407 ? -6.48 12.922 18.594 1 96.69 407 LEU B O 1
ATOM 7293 N N . GLY B 1 408 ? -7.324 12.508 20.656 1 95 408 GLY B N 1
ATOM 7294 C CA . GLY B 1 408 ? -6.715 11.188 20.75 1 95 408 GLY B CA 1
ATOM 7295 C C . GLY B 1 408 ? -7.727 10.062 20.719 1 95 408 GLY B C 1
ATOM 7296 O O . GLY B 1 408 ? -8.852 10.242 20.25 1 95 408 GLY B O 1
ATOM 7297 N N . TYR B 1 409 ? -7.242 8.836 21.094 1 97.62 409 TYR B N 1
ATOM 7298 C CA . TYR B 1 409 ? -8.062 7.633 21.125 1 97.62 409 TYR B CA 1
ATOM 7299 C C . TYR B 1 409 ? -9.258 7.805 22.062 1 97.62 409 TYR B C 1
ATOM 7301 O O . TYR B 1 409 ? -9.086 8.195 23.219 1 97.62 409 TYR B O 1
ATOM 7309 N N . GLY B 1 410 ? -10.43 7.539 21.547 1 97.38 410 GLY B N 1
ATOM 7310 C CA . GLY B 1 410 ? -11.656 7.707 22.312 1 97.38 410 GLY B CA 1
ATOM 7311 C C . GLY B 1 410 ? -12.289 9.07 22.141 1 97.38 410 GLY B C 1
ATOM 7312 O O . GLY B 1 410 ? -13.516 9.188 22.047 1 97.38 410 GLY B O 1
ATOM 7313 N N . GLU B 1 411 ? -11.492 10.109 22.078 1 97.94 411 GLU B N 1
ATOM 7314 C CA . GLU B 1 411 ? -11.977 11.484 21.969 1 97.94 411 GLU B CA 1
ATOM 7315 C C . GLU B 1 411 ? -12.562 11.758 20.594 1 97.94 411 GLU B C 1
ATOM 7317 O O . GLU B 1 411 ? -13.602 12.422 20.469 1 97.94 411 GLU B O 1
ATOM 7322 N N . ARG B 1 412 ? -11.906 11.281 19.562 1 98.19 412 ARG B N 1
ATOM 7323 C CA . ARG B 1 412 ? -12.367 11.531 18.188 1 98.19 412 ARG B CA 1
ATOM 7324 C C . ARG B 1 412 ? -13.742 10.922 17.969 1 98.19 412 ARG B C 1
ATOM 7326 O O . ARG B 1 412 ? -14.617 11.555 17.375 1 98.19 412 ARG B O 1
ATOM 7333 N N . ALA B 1 413 ? -13.891 9.641 18.422 1 98.38 413 ALA B N 1
ATOM 7334 C CA . ALA B 1 413 ? -15.172 8.961 18.266 1 98.38 413 ALA B CA 1
ATOM 7335 C C . ALA B 1 413 ? -16.281 9.68 19.016 1 98.38 413 ALA B C 1
ATOM 7337 O O . ALA B 1 413 ? -17.406 9.82 18.516 1 98.38 413 ALA B O 1
ATOM 7338 N N . LYS B 1 414 ? -15.953 10.133 20.219 1 98.56 414 LYS B N 1
ATOM 7339 C CA . LYS B 1 414 ? -16.906 10.867 21.031 1 98.56 414 LYS B CA 1
ATOM 7340 C C . LYS B 1 414 ? -17.391 12.125 20.312 1 98.56 414 LYS B C 1
ATOM 7342 O O . LYS B 1 414 ? -18.594 12.383 20.219 1 98.56 414 LYS B O 1
ATOM 7347 N N . LEU B 1 415 ? -16.453 12.883 19.812 1 98.75 415 LEU B N 1
ATOM 7348 C CA . LEU B 1 415 ? -16.797 14.133 19.156 1 98.75 415 LEU B CA 1
ATOM 7349 C C . LEU B 1 415 ? -17.5 13.867 17.828 1 98.75 415 LEU B C 1
ATOM 7351 O O . LEU B 1 415 ? -18.391 14.617 17.438 1 98.75 415 LEU B O 1
ATOM 7355 N N . GLY B 1 416 ? -17.094 12.82 17.125 1 98.69 416 GLY B N 1
ATOM 7356 C CA . GLY B 1 416 ? -17.781 12.438 15.906 1 98.69 416 GLY B CA 1
ATOM 7357 C C . GLY B 1 416 ? -19.266 12.203 16.109 1 98.69 416 GLY B C 1
ATOM 7358 O O . GLY B 1 416 ? -20.094 12.633 15.289 1 98.69 416 GLY B O 1
ATOM 7359 N N . LYS B 1 417 ? -19.609 11.5 17.156 1 98.69 417 LYS B N 1
ATOM 7360 C CA . LYS B 1 417 ? -21.016 11.266 17.484 1 98.69 417 LYS B CA 1
ATOM 7361 C C . LYS B 1 417 ? -21.734 12.578 17.766 1 98.69 417 LYS B C 1
ATOM 7363 O O . LYS B 1 417 ? -22.875 12.773 17.328 1 98.69 417 LYS B O 1
ATOM 7368 N N . VAL B 1 418 ? -21.094 13.438 18.516 1 98.88 418 VAL B N 1
ATOM 7369 C CA . VAL B 1 418 ? -21.672 14.727 18.859 1 98.88 418 VAL B CA 1
ATOM 7370 C C . VAL B 1 418 ? -21.984 15.516 17.594 1 98.88 418 VAL B C 1
ATOM 7372 O O . VAL B 1 418 ? -23.047 16.109 17.453 1 98.88 418 VAL B O 1
ATOM 7375 N N . PHE B 1 419 ? -21.031 15.562 16.656 1 98.88 419 PHE B N 1
ATOM 7376 C CA . PHE B 1 419 ? -21.219 16.266 15.391 1 98.88 419 PHE B CA 1
ATOM 7377 C C . PHE B 1 419 ? -22.375 15.664 14.602 1 98.88 419 PHE B C 1
ATOM 7379 O O . PHE B 1 419 ? -23.172 16.391 14.008 1 98.88 419 PHE B O 1
ATOM 7386 N N . ASN B 1 420 ? -22.391 14.336 14.57 1 98.88 420 ASN B N 1
ATOM 7387 C CA . ASN B 1 420 ? -23.5 13.68 13.875 1 98.88 420 ASN B CA 1
ATOM 7388 C C . ASN B 1 420 ? -24.844 14.039 14.5 1 98.88 420 ASN B C 1
ATOM 7390 O O . ASN B 1 420 ? -25.828 14.227 13.789 1 98.88 420 ASN B O 1
ATOM 7394 N N . ASP B 1 421 ? -24.953 14.125 15.828 1 98.75 421 ASP B N 1
ATOM 7395 C CA . ASP B 1 421 ? -26.172 14.523 16.547 1 98.75 421 ASP B CA 1
ATOM 7396 C C . ASP B 1 421 ? -26.562 15.961 16.188 1 98.75 421 ASP B C 1
ATOM 7398 O O . ASP B 1 421 ? -27.734 16.266 16.047 1 98.75 421 ASP B O 1
ATOM 7402 N N . LEU B 1 422 ? -25.547 16.859 16.125 1 98.81 422 LEU B N 1
ATOM 7403 C CA . LEU B 1 422 ? -25.828 18.25 15.766 1 98.81 422 LEU B CA 1
ATOM 7404 C C . LEU B 1 422 ? -26.531 18.328 14.406 1 98.81 422 LEU B C 1
ATOM 7406 O O . LEU B 1 422 ? -27.438 19.141 14.227 1 98.81 422 LEU B O 1
ATOM 7410 N N . VAL B 1 423 ? -26.047 17.516 13.461 1 98.62 423 VAL B N 1
ATOM 7411 C CA . VAL B 1 423 ? -26.656 17.484 12.133 1 98.62 423 VAL B CA 1
ATOM 7412 C C . VAL B 1 423 ? -28.078 16.906 12.234 1 98.62 423 VAL B C 1
ATOM 7414 O O . VAL B 1 423 ? -29.016 17.469 11.664 1 98.62 423 VAL B O 1
ATOM 7417 N N . ARG B 1 424 ? -28.188 15.773 12.914 1 98.25 424 ARG B N 1
ATOM 7418 C CA . ARG B 1 424 ? -29.469 15.094 13.086 1 98.25 424 ARG B CA 1
ATOM 7419 C C . ARG B 1 424 ? -30.516 16.031 13.68 1 98.25 424 ARG B C 1
ATOM 7421 O O . ARG B 1 424 ? -31.672 16.047 13.25 1 98.25 424 ARG B O 1
ATOM 7428 N N . ASP B 1 425 ? -30.109 16.875 14.625 1 98.12 425 ASP B N 1
ATOM 7429 C CA . ASP B 1 425 ? -31 17.75 15.367 1 98.12 425 ASP B CA 1
ATOM 7430 C C . ASP B 1 425 ? -31.234 19.078 14.633 1 98.12 425 ASP B C 1
ATOM 7432 O O . ASP B 1 425 ? -32 19.906 15.07 1 98.12 425 ASP B O 1
ATOM 7436 N N . GLY B 1 426 ? -30.531 19.281 13.609 1 97.44 426 GLY B N 1
ATOM 7437 C CA . GLY B 1 426 ? -30.703 20.484 12.812 1 97.44 426 GLY B CA 1
ATOM 7438 C C . GLY B 1 426 ? -29.969 21.688 13.375 1 97.44 426 GLY B C 1
ATOM 7439 O O . GLY B 1 426 ? -30.219 22.828 12.961 1 97.44 426 GLY B O 1
ATOM 7440 N N . LYS B 1 427 ? -29.109 21.5 14.328 1 98.12 427 LYS B N 1
ATOM 7441 C CA . LYS B 1 427 ? -28.328 22.578 14.898 1 98.12 427 LYS B CA 1
ATOM 7442 C C . LYS B 1 427 ? -27.234 23.031 13.938 1 98.12 427 LYS B C 1
ATOM 7444 O O . LYS B 1 427 ? -26.75 24.156 14.016 1 98.12 427 LYS B O 1
ATOM 7449 N N . VAL B 1 428 ? -26.797 22.125 13.109 1 97.31 428 VAL B N 1
ATOM 7450 C CA . VAL B 1 428 ? -25.969 22.375 11.938 1 97.31 428 VAL B CA 1
ATOM 7451 C C . VAL B 1 428 ? -26.781 22.094 10.672 1 97.31 428 VAL B C 1
ATOM 7453 O O . VAL B 1 428 ? -27.453 21.062 10.57 1 97.31 428 VAL B O 1
ATOM 7456 N N . SER B 1 429 ? -26.734 23 9.758 1 95.12 429 SER B N 1
ATOM 7457 C CA . SER B 1 429 ? -27.75 23.047 8.703 1 95.12 429 SER B CA 1
ATOM 7458 C C . SER B 1 429 ? -27.453 22.031 7.605 1 95.12 429 SER B C 1
ATOM 7460 O O . SER B 1 429 ? -28.344 21.656 6.832 1 95.12 429 SER B O 1
ATOM 7462 N N . ALA B 1 430 ? -26.234 21.625 7.457 1 97.75 430 ALA B N 1
ATOM 7463 C CA . ALA B 1 430 ? -25.812 20.625 6.492 1 97.75 430 ALA B CA 1
ATOM 7464 C C . ALA B 1 430 ? -24.797 19.656 7.105 1 97.75 430 ALA B C 1
ATOM 7466 O O . ALA B 1 430 ? -24.266 19.922 8.188 1 97.75 430 ALA B O 1
ATOM 7467 N N . PRO B 1 431 ? -24.531 18.531 6.434 1 98.69 431 PRO B N 1
ATOM 7468 C CA . PRO B 1 431 ? -23.609 17.531 6.977 1 98.69 431 PRO B CA 1
ATOM 7469 C C . PRO B 1 431 ? -22.203 18.109 7.191 1 98.69 431 PRO B C 1
ATOM 7471 O O . PRO B 1 431 ? -21.875 19.172 6.656 1 98.69 431 PRO B O 1
ATOM 7474 N N . ILE B 1 432 ? -21.469 17.406 7.984 1 98.81 432 ILE B N 1
ATOM 7475 C CA . ILE B 1 432 ? -20.094 17.766 8.328 1 98.81 432 ILE B CA 1
ATOM 7476 C C . ILE B 1 432 ? -19.141 16.656 7.844 1 98.81 432 ILE B C 1
ATOM 7478 O O . ILE B 1 432 ? -19.422 15.469 8.023 1 98.81 432 ILE B O 1
ATOM 7482 N N . VAL B 1 433 ? -18.125 17.078 7.195 1 98.62 433 VAL B N 1
ATOM 7483 C CA . VAL B 1 433 ? -17.047 16.156 6.848 1 98.62 433 VAL B CA 1
ATOM 7484 C C . VAL B 1 433 ? -15.984 16.156 7.949 1 98.62 433 VAL B C 1
ATOM 7486 O O . VAL B 1 433 ? -15.578 17.219 8.43 1 98.62 433 VAL B O 1
ATOM 7489 N N . ILE B 1 434 ? -15.594 14.961 8.359 1 98.69 434 ILE B N 1
ATOM 7490 C CA . ILE B 1 434 ? -14.562 14.805 9.375 1 98.69 434 ILE B CA 1
ATOM 7491 C C . ILE B 1 434 ? -13.391 14 8.812 1 98.69 434 ILE B C 1
ATOM 7493 O O . ILE B 1 434 ? -13.594 12.922 8.242 1 98.69 434 ILE B O 1
ATOM 7497 N N . GLY B 1 435 ? -12.227 14.484 8.844 1 97.31 435 GLY B N 1
ATOM 7498 C CA . GLY B 1 435 ? -11 13.805 8.461 1 97.31 435 GLY B CA 1
ATOM 7499 C C . GLY B 1 435 ? -9.781 14.312 9.203 1 97.31 435 GLY B C 1
ATOM 7500 O O . GLY B 1 435 ? -9.883 14.781 10.336 1 97.31 435 GLY B O 1
ATOM 7501 N N . ARG B 1 436 ? -8.703 14 8.688 1 92.81 436 ARG B N 1
ATOM 7502 C CA . ARG B 1 436 ? -7.441 14.469 9.258 1 92.81 436 ARG B CA 1
ATOM 7503 C C . ARG B 1 436 ? -6.387 14.648 8.172 1 92.81 436 ARG B C 1
ATOM 7505 O O . ARG B 1 436 ? -6.676 14.5 6.984 1 92.81 436 ARG B O 1
ATOM 7512 N N . ASP B 1 437 ? -5.246 15.094 8.562 1 84.81 437 ASP B N 1
ATOM 7513 C CA . ASP B 1 437 ? -4.051 15.117 7.73 1 84.81 437 ASP B CA 1
ATOM 7514 C C . ASP B 1 437 ? -3.484 13.711 7.543 1 84.81 437 ASP B C 1
ATOM 7516 O O . ASP B 1 437 ? -3.795 12.805 8.3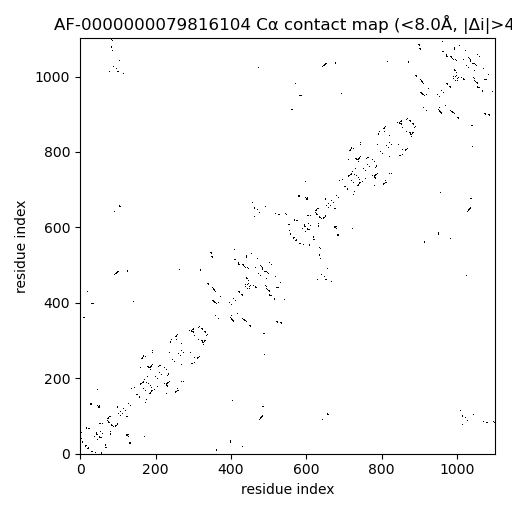2 1 84.81 437 ASP B O 1
ATOM 7520 N N . HIS B 1 438 ? -2.752 13.523 6.449 1 85.38 438 HIS B N 1
ATOM 7521 C CA . HIS B 1 438 ? -2.076 12.234 6.316 1 85.38 438 HIS B CA 1
ATOM 7522 C C . HIS B 1 438 ? -0.981 12.086 7.367 1 85.38 438 HIS B C 1
ATOM 7524 O O . HIS B 1 438 ? -0.562 10.961 7.676 1 85.38 438 HIS B O 1
ATOM 7530 N N . LEU B 1 439 ? -0.515 13.188 7.926 1 89.12 439 LEU B N 1
ATOM 7531 C CA . LEU B 1 439 ? 0.328 13.156 9.117 1 89.12 439 LEU B CA 1
ATOM 7532 C C . LEU B 1 439 ? -0.49 12.797 10.352 1 89.12 439 LEU B C 1
ATOM 7534 O O . LEU B 1 439 ? -1.324 13.586 10.805 1 89.12 439 LEU B O 1
ATOM 7538 N N . ASP B 1 440 ? -0.34 11.617 10.805 1 93.38 440 ASP B N 1
ATOM 7539 C CA . ASP B 1 440 ? -1.058 11.148 11.984 1 93.38 440 ASP B CA 1
ATOM 7540 C C . ASP B 1 440 ? -0.335 9.969 12.633 1 93.38 440 ASP B C 1
ATOM 7542 O O . ASP B 1 440 ? 0.628 9.438 12.07 1 93.38 440 ASP B O 1
ATOM 7546 N N . SER B 1 441 ? -0.754 9.594 13.773 1 94.25 441 SER B N 1
ATOM 7547 C CA . SER B 1 441 ? -0.052 8.656 14.648 1 94.25 441 SER B CA 1
ATOM 7548 C C . SER B 1 441 ? 0.019 7.266 14.016 1 94.25 441 SER B C 1
ATOM 7550 O O . SER B 1 441 ? 1.003 6.543 14.203 1 94.25 441 SER B O 1
ATOM 7552 N N . GLY B 1 442 ? -0.913 6.828 13.297 1 94.56 442 GLY B N 1
ATOM 7553 C CA . GLY B 1 442 ? -0.928 5.457 12.805 1 94.56 442 GLY B CA 1
ATOM 7554 C C . GLY B 1 442 ? -1.02 5.359 11.297 1 94.56 442 GLY B C 1
ATOM 7555 O O . GLY B 1 442 ? -1.14 4.266 10.75 1 94.56 442 GLY B O 1
ATOM 7556 N N . SER B 1 443 ? -0.846 6.426 10.562 1 96.81 443 SER B N 1
ATOM 7557 C CA . SER B 1 443 ? -1.237 6.414 9.156 1 96.81 443 SER B CA 1
ATOM 7558 C C . SER B 1 443 ? -0.054 6.738 8.25 1 96.81 443 SER B C 1
ATOM 7560 O O . SER B 1 443 ? -0.221 6.918 7.043 1 96.81 443 SER B O 1
ATOM 7562 N N . VAL B 1 444 ? 1.191 6.793 8.844 1 97.31 444 VAL B N 1
ATOM 7563 C CA . VAL B 1 444 ? 2.309 7.234 8.016 1 97.31 444 VAL B CA 1
ATOM 7564 C C . VAL B 1 444 ? 3.566 6.453 8.383 1 97.31 444 VAL B C 1
ATOM 7566 O O . VAL B 1 444 ? 3.801 6.156 9.555 1 97.31 444 VAL B O 1
ATOM 7569 N N . ALA B 1 445 ? 4.27 6.047 7.441 1 97.81 445 ALA B N 1
ATOM 7570 C CA . ALA B 1 445 ? 5.672 5.664 7.574 1 97.81 445 ALA B CA 1
ATOM 7571 C C . ALA B 1 445 ? 6.578 6.629 6.816 1 97.81 445 ALA B C 1
ATOM 7573 O O . ALA B 1 445 ? 6.48 6.746 5.594 1 97.81 445 ALA B O 1
ATOM 7574 N N . SER B 1 446 ? 7.363 7.387 7.512 1 97.19 446 SER B N 1
ATOM 7575 C CA . SER B 1 446 ? 8.273 8.398 6.984 1 97.19 446 SER B CA 1
ATOM 7576 C C . SER B 1 446 ? 9.5 8.555 7.879 1 97.19 446 SER B C 1
ATOM 7578 O O . SER B 1 446 ? 9.477 9.312 8.852 1 97.19 446 SER B O 1
ATOM 7580 N N . PRO B 1 447 ? 10.633 7.977 7.484 1 96.75 447 PRO B N 1
ATOM 7581 C CA . PRO B 1 447 ? 11.805 7.926 8.367 1 96.75 447 PRO B CA 1
ATOM 7582 C C . PRO B 1 447 ? 12.414 9.305 8.609 1 96.75 447 PRO B C 1
ATOM 7584 O O . PRO B 1 447 ? 13.164 9.484 9.578 1 96.75 447 PRO B O 1
ATOM 7587 N N . TYR B 1 448 ? 12.109 10.266 7.75 1 95.69 448 TYR B N 1
ATOM 7588 C CA . TYR B 1 448 ? 12.641 11.617 7.926 1 95.69 448 TYR B CA 1
ATOM 7589 C C . TYR B 1 448 ? 11.617 12.531 8.586 1 95.69 448 TYR B C 1
ATOM 7591 O O . TYR B 1 448 ? 11.828 13.742 8.68 1 95.69 448 TYR B O 1
ATOM 7599 N N . ARG B 1 449 ? 10.484 11.961 9.047 1 95.81 449 ARG B N 1
ATOM 7600 C CA . ARG B 1 449 ? 9.438 12.781 9.641 1 95.81 449 ARG B CA 1
ATOM 7601 C C . ARG B 1 449 ? 8.656 12.008 10.695 1 95.81 449 ARG B C 1
ATOM 7603 O O . ARG B 1 449 ? 9.094 11.898 11.844 1 95.81 449 ARG B O 1
ATOM 7610 N N . GLU B 1 450 ? 7.488 11.336 10.438 1 96 450 GLU B N 1
ATOM 7611 C CA . GLU B 1 450 ? 6.598 10.781 11.453 1 96 450 GLU B CA 1
ATOM 7612 C C . GLU B 1 450 ? 7.262 9.625 12.195 1 96 450 GLU B C 1
ATOM 7614 O O . GLU B 1 450 ? 7.039 9.438 13.398 1 96 450 GLU B O 1
ATOM 7619 N N . THR B 1 451 ? 8.008 8.82 11.453 1 97.44 451 THR B N 1
ATOM 7620 C CA . THR B 1 451 ? 8.555 7.629 12.094 1 97.44 451 THR B CA 1
ATOM 7621 C C . THR B 1 451 ? 10.047 7.785 12.359 1 97.44 451 THR B C 1
ATOM 7623 O O . THR B 1 451 ? 10.742 6.801 12.625 1 97.44 451 THR B O 1
ATOM 7626 N N . GLU B 1 452 ? 10.555 9.023 12.234 1 97.25 452 GLU B N 1
ATOM 7627 C CA . GLU B 1 452 ? 11.961 9.281 12.531 1 97.25 452 GLU B CA 1
ATOM 7628 C C . GLU B 1 452 ? 12.312 8.867 13.961 1 97.25 452 GLU B C 1
ATOM 7630 O O . GLU B 1 452 ? 11.656 9.297 14.914 1 97.25 452 GLU B O 1
ATOM 7635 N N . GLY B 1 453 ? 13.25 7.98 14.055 1 97.38 453 GLY B N 1
ATOM 7636 C CA . GLY B 1 453 ? 13.812 7.629 15.344 1 97.38 453 GLY B CA 1
ATOM 7637 C C . GLY B 1 453 ? 12.891 6.781 16.188 1 97.38 453 GLY B C 1
ATOM 7638 O O . GLY B 1 453 ? 12.781 6.984 17.406 1 97.38 453 GLY B O 1
ATOM 7639 N N . MET B 1 454 ? 12.102 5.875 15.633 1 98.06 454 MET B N 1
ATOM 7640 C CA . MET B 1 454 ? 11.328 4.926 16.438 1 98.06 454 MET B CA 1
ATOM 7641 C C . MET B 1 454 ? 12.227 4.164 17.391 1 98.06 454 MET B C 1
ATOM 7643 O O . MET B 1 454 ? 13.336 3.773 17.047 1 98.06 454 MET B O 1
ATOM 7647 N N . ILE B 1 455 ? 11.711 3.885 18.547 1 97.88 455 ILE B N 1
ATOM 7648 C CA . ILE B 1 455 ? 12.57 3.369 19.594 1 97.88 455 ILE B CA 1
ATOM 7649 C C . ILE B 1 455 ? 13.008 1.947 19.266 1 97.88 455 ILE B C 1
ATOM 7651 O O . ILE B 1 455 ? 14.07 1.499 19.703 1 97.88 455 ILE B O 1
ATOM 7655 N N . ASP B 1 456 ? 12.297 1.22 18.422 1 97.69 456 ASP B N 1
ATOM 7656 C CA . ASP B 1 456 ? 12.648 -0.156 18.078 1 97.69 456 ASP B CA 1
ATOM 7657 C C . ASP B 1 456 ? 13.352 -0.226 16.719 1 97.69 456 ASP B C 1
ATOM 7659 O O . ASP B 1 456 ? 13.633 -1.316 16.219 1 97.69 456 ASP B O 1
ATOM 7663 N N . GLY B 1 457 ? 13.562 0.885 16.078 1 97.75 457 GLY B N 1
ATOM 7664 C CA . GLY B 1 457 ? 14.258 0.912 14.797 1 97.75 457 GLY B CA 1
ATOM 7665 C C . GLY B 1 457 ? 13.359 0.604 13.617 1 97.75 457 GLY B C 1
ATOM 7666 O O . GLY B 1 457 ? 13.844 0.363 12.508 1 97.75 457 GLY B O 1
ATOM 7667 N N . SER B 1 458 ? 12.039 0.646 13.672 1 98.06 458 SER B N 1
ATOM 7668 C CA . SER B 1 458 ? 11.078 0.271 12.641 1 98.06 458 SER B CA 1
ATOM 7669 C C . SER B 1 458 ? 10.734 1.458 11.742 1 98.06 458 SER B C 1
ATOM 7671 O O . SER B 1 458 ? 9.664 1.494 11.133 1 98.06 458 SER B O 1
ATOM 7673 N N . ASP B 1 459 ? 11.57 2.426 11.594 1 98 459 ASP B N 1
ATOM 7674 C CA . ASP B 1 459 ? 11.312 3.693 10.922 1 98 459 ASP B CA 1
ATOM 7675 C C . ASP B 1 459 ? 10.766 3.467 9.516 1 98 459 ASP B C 1
ATOM 7677 O O . ASP B 1 459 ? 9.859 4.18 9.078 1 98 459 ASP B O 1
ATOM 7681 N N . ALA B 1 460 ? 11.281 2.445 8.859 1 98.06 460 ALA B N 1
ATOM 7682 C CA . ALA B 1 460 ? 11.023 2.293 7.434 1 98.06 460 ALA B CA 1
ATOM 7683 C C . ALA B 1 460 ? 9.883 1.307 7.184 1 98.06 460 ALA B C 1
ATOM 7685 O O . ALA B 1 460 ? 9.508 1.062 6.035 1 98.06 460 ALA B O 1
ATOM 7686 N N . ILE B 1 461 ? 9.32 0.655 8.203 1 98.38 461 ILE B N 1
ATOM 7687 C CA . ILE B 1 461 ? 8.258 -0.333 8.023 1 98.38 461 ILE B CA 1
ATOM 7688 C C . ILE B 1 461 ? 6.961 0.368 7.625 1 98.38 461 ILE B C 1
ATOM 7690 O O . ILE B 1 461 ? 6.395 1.132 8.406 1 98.38 461 ILE B O 1
ATOM 7694 N N . ALA B 1 462 ? 6.504 0.075 6.453 1 98.19 462 ALA B N 1
ATOM 7695 C CA . ALA B 1 462 ? 5.359 0.762 5.859 1 98.19 462 ALA B CA 1
ATOM 7696 C C . ALA B 1 462 ? 4.098 -0.091 5.953 1 98.19 462 ALA B C 1
ATOM 7698 O O . ALA B 1 462 ? 3.057 0.266 5.398 1 98.19 462 ALA B O 1
ATOM 7699 N N . ASP B 1 463 ? 4.082 -1.192 6.672 1 98.38 463 ASP B N 1
ATOM 7700 C CA . ASP B 1 463 ? 2.891 -2.008 6.887 1 98.38 463 ASP B CA 1
ATOM 7701 C C . ASP B 1 463 ? 1.792 -1.202 7.578 1 98.38 463 ASP B C 1
ATOM 7703 O O . ASP B 1 463 ? 0.607 -1.381 7.289 1 98.38 463 ASP B O 1
ATOM 7707 N N . TRP B 1 464 ? 2.148 -0.349 8.438 1 98.38 464 TRP B N 1
ATOM 7708 C CA . TRP B 1 464 ? 1.23 0.337 9.344 1 98.38 464 TRP B CA 1
ATOM 7709 C C . TRP B 1 464 ? 0.305 1.272 8.57 1 98.38 464 TRP B C 1
ATOM 7711 O O . TRP B 1 464 ? -0.916 1.218 8.727 1 98.38 464 TRP B O 1
ATOM 7721 N N . PRO B 1 465 ? 0.846 2.143 7.691 1 98.19 465 PRO B N 1
ATOM 7722 C CA . PRO B 1 465 ? -0.097 2.961 6.926 1 98.19 465 PRO B CA 1
ATOM 7723 C C . PRO B 1 465 ? -0.989 2.131 6.008 1 98.19 465 PRO B C 1
ATOM 7725 O O . PRO B 1 465 ? -2.143 2.494 5.77 1 98.19 465 PRO B O 1
ATOM 7728 N N . LEU B 1 466 ? -0.505 1.059 5.484 1 98.75 466 LEU B N 1
ATOM 7729 C CA . LEU B 1 466 ? -1.312 0.193 4.629 1 98.75 466 LEU B CA 1
ATOM 7730 C C . LEU B 1 466 ? -2.428 -0.471 5.43 1 98.75 466 LEU B C 1
ATOM 7732 O O . LEU B 1 466 ? -3.568 -0.551 4.965 1 98.75 466 LEU B O 1
ATOM 7736 N N . LEU B 1 467 ? -2.107 -0.913 6.625 1 98.88 467 LEU B N 1
ATOM 7737 C CA . LEU B 1 467 ? -3.131 -1.461 7.508 1 98.88 467 LEU B CA 1
ATOM 7738 C C . LEU B 1 467 ? -4.148 -0.391 7.891 1 98.88 467 LEU B C 1
ATOM 7740 O O . LEU B 1 467 ? -5.336 -0.687 8.047 1 98.88 467 LEU B O 1
ATOM 7744 N N . ASN B 1 468 ? -3.633 0.815 8.078 1 98.75 468 ASN B N 1
ATOM 7745 C CA . ASN B 1 468 ? -4.551 1.907 8.383 1 98.75 468 ASN B CA 1
ATOM 7746 C C . ASN B 1 468 ? -5.566 2.115 7.258 1 98.75 468 ASN B C 1
ATOM 7748 O O . ASN B 1 468 ? -6.762 2.256 7.516 1 98.75 468 ASN B O 1
ATOM 7752 N N . ALA B 1 469 ? -5.082 2.139 6.031 1 98.81 469 ALA B N 1
ATOM 7753 C CA . ALA B 1 469 ? -5.965 2.32 4.883 1 98.81 469 ALA B CA 1
ATOM 7754 C C . ALA B 1 469 ? -6.984 1.188 4.789 1 98.81 469 ALA B C 1
ATOM 7756 O O . ALA B 1 469 ? -8.172 1.432 4.578 1 98.81 469 ALA B O 1
ATOM 7757 N N . LEU B 1 470 ? -6.508 0 4.941 1 98.94 470 LEU B N 1
ATOM 7758 C CA . LEU B 1 470 ? -7.398 -1.153 4.871 1 98.94 470 LEU B CA 1
ATOM 7759 C C . LEU B 1 470 ? -8.422 -1.116 5.996 1 98.94 470 LEU B C 1
ATOM 7761 O O . LEU B 1 470 ? -9.602 -1.403 5.777 1 98.94 470 LEU B O 1
ATOM 7765 N N . SER B 1 471 ? -8.008 -0.765 7.203 1 98.81 471 SER B N 1
ATOM 7766 C CA . SER B 1 471 ? -8.867 -0.801 8.383 1 98.81 471 SER B CA 1
ATOM 7767 C C . SER B 1 471 ? -9.938 0.284 8.32 1 98.81 471 SER B C 1
ATOM 7769 O O . SER B 1 471 ? -11.086 0.055 8.703 1 98.81 471 SER B O 1
ATOM 7771 N N . THR B 1 472 ? -9.531 1.438 7.848 1 98.75 472 THR B N 1
ATOM 7772 C CA . THR B 1 472 ? -10.516 2.506 7.754 1 98.75 472 THR B CA 1
ATOM 7773 C C . THR B 1 472 ? -11.508 2.234 6.621 1 98.75 472 THR B C 1
ATOM 7775 O O . THR B 1 472 ? -12.68 2.592 6.719 1 98.75 472 THR B O 1
ATOM 7778 N N . THR B 1 473 ? -11.047 1.59 5.562 1 98.88 473 THR B N 1
ATOM 7779 C CA . THR B 1 473 ? -11.961 1.105 4.531 1 98.88 473 THR B CA 1
ATOM 7780 C C . THR B 1 473 ? -12.953 0.109 5.113 1 98.88 473 THR B C 1
ATOM 7782 O O . THR B 1 473 ? -14.164 0.24 4.91 1 98.88 473 THR B O 1
ATOM 7785 N N . ALA B 1 474 ? -12.438 -0.823 5.859 1 98.75 474 ALA B N 1
ATOM 7786 C CA . ALA B 1 474 ? -13.242 -1.881 6.465 1 98.75 474 ALA B CA 1
ATOM 7787 C C . ALA B 1 474 ? -14.242 -1.307 7.469 1 98.75 474 ALA B C 1
ATOM 7789 O O . ALA B 1 474 ? -15.32 -1.861 7.664 1 98.75 474 ALA B O 1
ATOM 7790 N N . SER B 1 475 ? -13.875 -0.16 8.07 1 98.56 475 SER B N 1
ATOM 7791 C CA . SER B 1 475 ? -14.664 0.433 9.141 1 98.56 475 SER B CA 1
ATOM 7792 C C . SER B 1 475 ? -15.75 1.344 8.586 1 98.56 475 SER B C 1
ATOM 7794 O O . SER B 1 475 ? -16.656 1.754 9.32 1 98.56 475 SER B O 1
ATOM 7796 N N . GLY B 1 476 ? -15.617 1.738 7.305 1 98.25 476 GLY B N 1
ATOM 7797 C CA . GLY B 1 476 ? -16.734 2.449 6.703 1 98.25 476 GLY B CA 1
ATOM 7798 C C . GLY B 1 476 ? -16.438 3.912 6.438 1 98.25 476 GLY B C 1
ATOM 7799 O O . GLY B 1 476 ? -17.359 4.734 6.375 1 98.25 476 GLY B O 1
ATOM 7800 N N . ALA B 1 477 ? -15.172 4.324 6.305 1 98.75 477 ALA B N 1
ATOM 7801 C CA . ALA B 1 477 ? -14.852 5.688 5.887 1 98.75 477 ALA B CA 1
ATOM 7802 C C . ALA B 1 477 ? -15.578 6.047 4.594 1 98.75 477 ALA B C 1
ATOM 7804 O O . ALA B 1 477 ? -15.93 5.164 3.809 1 98.75 477 ALA B O 1
ATOM 7805 N N . THR B 1 478 ? -15.844 7.305 4.367 1 98.69 478 THR B N 1
ATOM 7806 C CA . THR B 1 478 ? -16.547 7.742 3.162 1 98.69 478 THR B CA 1
ATOM 7807 C C . THR B 1 478 ? -15.594 7.738 1.963 1 98.69 478 THR B C 1
ATOM 7809 O O . THR B 1 478 ? -16 7.383 0.852 1 98.69 478 THR B O 1
ATOM 7812 N N . TRP B 1 479 ? -14.406 8.18 2.156 1 98.75 479 TRP B N 1
ATOM 7813 C CA . TRP B 1 479 ? -13.375 7.906 1.156 1 98.75 479 TRP B CA 1
ATOM 7814 C C . TRP B 1 479 ? -12.016 7.703 1.815 1 98.75 479 TRP B C 1
ATOM 7816 O O . TRP B 1 479 ? -11.781 8.188 2.926 1 98.75 479 TRP B O 1
ATOM 7826 N N . VAL B 1 480 ? -11.156 6.926 1.235 1 98.81 480 VAL B N 1
ATOM 7827 C CA . VAL B 1 480 ? -9.852 6.504 1.738 1 98.81 480 VAL B CA 1
ATOM 7828 C C . VAL B 1 480 ? -8.797 6.695 0.655 1 98.81 480 VAL B C 1
ATOM 7830 O O . VAL B 1 480 ? -9.086 6.57 -0.537 1 98.81 480 VAL B O 1
ATOM 7833 N N . SER B 1 481 ? -7.574 7.066 1.053 1 98.44 481 SER B N 1
ATOM 7834 C CA . SER B 1 481 ? -6.492 7.281 0.095 1 98.44 481 SER B CA 1
ATOM 7835 C C . SER B 1 481 ? -5.18 6.695 0.603 1 98.44 481 SER B C 1
ATOM 7837 O O . SER B 1 481 ? -4.945 6.641 1.812 1 98.44 481 SER B O 1
ATOM 7839 N N . ILE B 1 482 ? -4.359 6.18 -0.259 1 98.31 482 ILE B N 1
ATOM 7840 C CA . ILE B 1 482 ? -2.967 5.82 -0.019 1 98.31 482 ILE B CA 1
ATOM 7841 C C . ILE B 1 482 ? -2.055 6.664 -0.906 1 98.31 482 ILE B C 1
ATOM 7843 O O . ILE B 1 482 ? -2.273 6.762 -2.117 1 98.31 482 ILE B O 1
ATOM 7847 N N . HIS B 1 483 ? -1.029 7.285 -0.294 1 95.69 483 HIS B N 1
ATOM 7848 C CA . HIS B 1 483 ? -0.138 8.195 -1.005 1 95.69 483 HIS B CA 1
ATOM 7849 C C . HIS B 1 483 ? 1.32 7.785 -0.835 1 95.69 483 HIS B C 1
ATOM 7851 O O . HIS B 1 483 ? 1.711 7.293 0.227 1 95.69 483 HIS B O 1
ATOM 7857 N N . HIS B 1 484 ? 2.057 7.984 -1.901 1 92.25 484 HIS B N 1
ATOM 7858 C CA . HIS B 1 484 ? 3.514 7.996 -1.856 1 92.25 484 HIS B CA 1
ATOM 7859 C C . HIS B 1 484 ? 4.059 9.422 -1.922 1 92.25 484 HIS B C 1
ATOM 7861 O O . HIS B 1 484 ? 3.531 10.258 -2.66 1 92.25 484 HIS B O 1
ATOM 7867 N N . GLY B 1 485 ? 5.191 9.727 -1.138 1 86.38 485 GLY B N 1
ATOM 7868 C CA . GLY B 1 485 ? 5.828 11.031 -1.13 1 86.38 485 GLY B CA 1
ATOM 7869 C C . GLY B 1 485 ? 5.457 11.867 0.081 1 86.38 485 GLY B C 1
ATOM 7870 O O . GLY B 1 485 ? 5.945 11.625 1.186 1 86.38 485 GLY B O 1
ATOM 7871 N N . GLY B 1 486 ? 4.352 12.742 -0.075 1 82 486 GLY B N 1
ATOM 7872 C CA . GLY B 1 486 ? 3.951 13.617 1.015 1 82 486 GLY B CA 1
ATOM 7873 C C . GLY B 1 486 ? 4.895 14.789 1.218 1 82 486 GLY B C 1
ATOM 7874 O O . GLY B 1 486 ? 5.375 15.375 0.25 1 82 486 GLY B O 1
ATOM 7875 N N . GLY B 1 487 ? 5.117 15.234 2.426 1 85 487 GLY B N 1
ATOM 7876 C CA . GLY B 1 487 ? 5.938 16.391 2.775 1 85 487 GLY B CA 1
ATOM 7877 C C . GLY B 1 487 ? 7.422 16.125 2.631 1 85 487 GLY B C 1
ATOM 7878 O O . GLY B 1 487 ? 8.227 17.062 2.676 1 85 487 GLY B O 1
ATOM 7879 N N . VAL B 1 488 ? 7.793 14.82 2.281 1 93 488 VAL B N 1
ATOM 7880 C CA . VAL B 1 488 ? 9.211 14.492 2.293 1 93 488 VAL B CA 1
ATOM 7881 C C . VAL B 1 488 ? 9.656 14.062 0.896 1 93 488 VAL B C 1
ATOM 7883 O O . VAL B 1 488 ? 10.844 13.844 0.656 1 93 488 VAL B O 1
ATOM 7886 N N . GLY B 1 489 ? 8.727 13.969 -0.031 1 92.88 489 GLY B N 1
ATOM 7887 C CA . GLY B 1 489 ? 9.086 13.719 -1.418 1 92.88 489 GLY B CA 1
ATOM 7888 C C . GLY B 1 489 ? 8.93 12.266 -1.824 1 92.88 489 GLY B C 1
ATOM 7889 O O . GLY B 1 489 ? 8.695 11.398 -0.978 1 92.88 489 GLY B O 1
ATOM 7890 N N . ILE B 1 490 ? 9.164 11.984 -3.074 1 95.69 490 ILE B N 1
ATOM 7891 C CA . ILE B 1 490 ? 8.977 10.672 -3.668 1 95.69 490 ILE B CA 1
ATOM 7892 C C . ILE B 1 490 ? 10.031 9.703 -3.131 1 95.69 490 ILE B C 1
ATOM 7894 O O . ILE B 1 490 ? 11.211 10.039 -3.053 1 95.69 490 ILE B O 1
ATOM 7898 N N . GLY B 1 491 ? 9.57 8.531 -2.723 1 96.56 491 GLY B N 1
ATOM 7899 C CA . GLY B 1 491 ? 10.469 7.488 -2.271 1 96.56 491 GLY B CA 1
ATOM 7900 C C . GLY B 1 491 ? 10.672 7.477 -0.769 1 96.56 491 GLY B C 1
ATOM 7901 O O . GLY B 1 491 ? 11.188 6.504 -0.212 1 96.56 491 GLY B O 1
ATOM 7902 N N . ARG B 1 492 ? 10 8.469 -0.043 1 96.69 492 ARG B N 1
ATOM 7903 C CA . ARG B 1 492 ? 10.461 8.664 1.326 1 96.69 492 ARG B CA 1
ATOM 7904 C C . ARG B 1 492 ? 9.312 8.555 2.318 1 96.69 492 ARG B C 1
ATOM 7906 O O . ARG B 1 492 ? 9.492 8.789 3.516 1 96.69 492 ARG B O 1
ATOM 7913 N N . SER B 1 493 ? 8.133 8.203 1.82 1 96.94 493 SER B N 1
ATOM 7914 C CA . SER B 1 493 ? 7.027 8 2.75 1 96.94 493 SER B CA 1
ATOM 7915 C C . SER B 1 493 ? 5.887 7.23 2.092 1 96.94 493 SER B C 1
ATOM 7917 O O . SER B 1 493 ? 5.754 7.238 0.866 1 96.94 493 SER B O 1
ATOM 7919 N N . ILE B 1 494 ? 5.129 6.562 2.844 1 97.75 494 ILE B N 1
ATOM 7920 C CA . ILE B 1 494 ? 3.816 6.008 2.537 1 97.75 494 ILE B CA 1
ATOM 7921 C C . ILE B 1 494 ? 2.805 6.461 3.588 1 97.75 494 ILE B C 1
ATOM 7923 O O . ILE B 1 494 ? 3.055 6.348 4.789 1 97.75 494 ILE B O 1
ATOM 7927 N N . HIS B 1 495 ? 1.721 6.98 3.172 1 96.81 495 HIS B N 1
ATOM 7928 C CA . HIS B 1 495 ? 0.755 7.457 4.156 1 96.81 495 HIS B CA 1
ATOM 7929 C C . HIS B 1 495 ? -0.675 7.254 3.666 1 96.81 495 HIS B C 1
ATOM 7931 O O . HIS B 1 495 ? -0.929 7.246 2.461 1 96.81 495 HIS B O 1
ATOM 7937 N N . ALA B 1 496 ? -1.572 7.07 4.57 1 97.94 496 ALA B N 1
ATOM 7938 C CA . ALA B 1 496 ? -2.99 6.832 4.309 1 97.94 496 ALA B CA 1
ATOM 7939 C C . ALA B 1 496 ? -3.844 7.984 4.832 1 97.94 496 ALA B C 1
ATOM 7941 O O . ALA B 1 496 ? -3.467 8.664 5.789 1 97.94 496 ALA B O 1
ATOM 7942 N N . GLY B 1 497 ? -4.93 8.242 4.133 1 97.38 497 GLY B N 1
ATOM 7943 C CA . GLY B 1 497 ? -5.926 9.211 4.559 1 97.38 497 GLY B CA 1
ATOM 7944 C C . GLY B 1 497 ? -7.328 8.641 4.625 1 97.38 497 GLY B C 1
ATOM 7945 O O . GLY B 1 497 ? -7.664 7.727 3.867 1 97.38 497 GLY B O 1
ATOM 7946 N N . MET B 1 498 ? -8.141 9.148 5.535 1 98.25 498 MET B N 1
ATOM 7947 C CA . MET B 1 498 ? -9.539 8.75 5.641 1 98.25 498 MET B CA 1
ATOM 7948 C C . MET B 1 498 ? -10.43 9.961 5.934 1 98.25 498 MET B C 1
ATOM 7950 O O . MET B 1 498 ? -10.016 10.883 6.645 1 98.25 498 MET B O 1
ATOM 7954 N N . VAL B 1 499 ? -11.578 9.977 5.344 1 98.56 499 VAL B N 1
ATOM 7955 C CA . VAL B 1 499 ? -12.57 11.016 5.602 1 98.56 499 VAL B CA 1
ATOM 7956 C C . VAL B 1 499 ? -13.938 10.383 5.824 1 98.56 499 VAL B C 1
ATOM 7958 O O . VAL B 1 499 ? -14.297 9.406 5.16 1 98.56 499 VAL B O 1
ATOM 7961 N N . CYS B 1 500 ? -14.68 10.922 6.789 1 98.31 500 CYS B N 1
ATOM 7962 C CA . CYS B 1 500 ? -16.016 10.445 7.121 1 98.31 500 CYS B CA 1
ATOM 7963 C C . CYS B 1 500 ? -17.031 11.578 7.035 1 98.31 500 CYS B C 1
ATOM 7965 O O . CYS B 1 500 ? -16.688 12.742 7.223 1 98.31 500 CYS B O 1
ATOM 7967 N N . LEU B 1 501 ? -18.219 11.148 6.805 1 98.69 501 LEU B N 1
ATOM 7968 C CA . LEU B 1 501 ? -19.344 12.086 6.723 1 98.69 501 LEU B CA 1
ATOM 7969 C C . LEU B 1 501 ? -20.25 11.945 7.938 1 98.69 501 LEU B C 1
ATOM 7971 O O . LEU B 1 501 ? -20.656 10.828 8.289 1 98.69 501 LEU B O 1
ATOM 7975 N N . ALA B 1 502 ? -20.484 12.953 8.648 1 98.81 502 ALA B N 1
ATOM 7976 C CA . ALA B 1 502 ? -21.578 13.047 9.625 1 98.81 502 ALA B CA 1
ATOM 7977 C C . ALA B 1 502 ? -22.812 13.664 9 1 98.81 502 ALA B C 1
ATOM 7979 O O . ALA B 1 502 ? -22.891 14.883 8.812 1 98.81 502 ALA B O 1
ATOM 7980 N N . ASP B 1 503 ? -23.812 12.852 8.711 1 98.31 503 ASP B N 1
ATOM 7981 C CA . ASP B 1 503 ? -25 13.359 8.023 1 98.31 503 ASP B CA 1
ATOM 7982 C C . ASP B 1 503 ? -26.25 13.164 8.867 1 98.31 503 ASP B C 1
ATOM 7984 O O . ASP B 1 503 ? -27.375 13.297 8.367 1 98.31 503 ASP B O 1
ATOM 7988 N N . GLY B 1 504 ? -26.078 12.773 10.102 1 98.31 504 GLY B N 1
ATOM 7989 C CA . GLY B 1 504 ? -27.188 12.688 11.039 1 98.31 504 GLY B CA 1
ATOM 7990 C C . GLY B 1 504 ? -27.875 11.336 11.023 1 98.31 504 GLY B C 1
ATOM 7991 O O . GLY B 1 504 ? -28.734 11.07 11.867 1 98.31 504 GLY B O 1
ATOM 7992 N N . THR B 1 505 ? -27.531 10.414 10.117 1 97.75 505 THR B N 1
ATOM 7993 C CA . THR B 1 505 ? -28.188 9.109 10.016 1 97.75 505 THR B CA 1
ATOM 7994 C C . THR B 1 505 ? -27.609 8.141 11.031 1 97.75 505 THR B C 1
ATOM 7996 O O . THR B 1 505 ? -26.531 8.367 11.578 1 97.75 505 THR B O 1
ATOM 7999 N N . GLU B 1 506 ? -28.328 7.082 11.234 1 97.88 506 GLU B N 1
ATOM 8000 C CA . GLU B 1 506 ? -27.859 6.027 12.133 1 97.88 506 GLU B CA 1
ATOM 8001 C C . GLU B 1 506 ? -26.641 5.312 11.57 1 97.88 506 GLU B C 1
ATOM 8003 O O . GLU B 1 506 ? -25.734 4.934 12.312 1 97.88 506 GLU B O 1
ATOM 8008 N N . LEU B 1 507 ? -26.656 5.109 10.32 1 96.88 507 LEU B N 1
ATOM 8009 C CA . LEU B 1 507 ? -25.516 4.449 9.688 1 96.88 507 LEU B CA 1
ATOM 8010 C C . LEU B 1 507 ? -24.266 5.293 9.828 1 96.88 507 LEU B C 1
ATOM 8012 O O . LEU B 1 507 ? -23.188 4.758 10.109 1 96.88 507 LEU B O 1
ATOM 8016 N N . ALA B 1 508 ? -24.406 6.59 9.617 1 97.81 508 ALA B N 1
ATOM 8017 C CA . ALA B 1 508 ? -23.25 7.473 9.781 1 97.81 508 ALA B CA 1
ATOM 8018 C C . ALA B 1 508 ? -22.703 7.402 11.203 1 97.81 508 ALA B C 1
ATOM 8020 O O . ALA B 1 508 ? -21.5 7.445 11.414 1 97.81 508 ALA B O 1
ATOM 8021 N N . GLU B 1 509 ? -23.625 7.348 12.156 1 98.38 509 GLU B N 1
ATOM 8022 C CA . GLU B 1 509 ? -23.203 7.246 13.555 1 98.38 509 GLU B CA 1
ATOM 8023 C C . GLU B 1 509 ? -22.359 6 13.789 1 98.38 509 GLU B C 1
ATOM 8025 O O . GLU B 1 509 ? -21.312 6.066 14.43 1 98.38 509 GLU B O 1
ATOM 8030 N N . GLN B 1 510 ? -22.766 4.863 13.281 1 98.25 510 GLN B N 1
ATOM 8031 C CA . GLN B 1 510 ? -22.031 3.617 13.422 1 98.25 510 GLN B CA 1
ATOM 8032 C C . GLN B 1 510 ? -20.672 3.701 12.734 1 98.25 510 GLN B C 1
ATOM 8034 O O . GLN B 1 510 ? -19.656 3.299 13.297 1 98.25 510 GLN B O 1
ATOM 8039 N N . LYS B 1 511 ? -20.656 4.227 11.562 1 98.38 511 LYS B N 1
ATOM 8040 C CA . LYS B 1 511 ? -19.422 4.348 10.789 1 98.38 511 LYS B CA 1
ATOM 8041 C C . LYS B 1 511 ? -18.438 5.281 11.484 1 98.38 511 LYS B C 1
ATOM 8043 O O . LYS B 1 511 ? -17.234 4.98 11.555 1 98.38 511 LYS B O 1
ATOM 8048 N N . LEU B 1 512 ? -18.938 6.391 11.938 1 98.75 512 LEU B N 1
ATOM 8049 C CA . LEU B 1 512 ? -18.094 7.355 12.641 1 98.75 512 LEU B CA 1
ATOM 8050 C C . LEU B 1 512 ? -17.438 6.723 13.867 1 98.75 512 LEU B C 1
ATOM 8052 O O . LEU B 1 512 ? -16.25 6.898 14.109 1 98.75 512 LEU B O 1
ATOM 8056 N N . GLU B 1 513 ? -18.234 6.016 14.617 1 98.62 513 GLU B N 1
ATOM 8057 C CA . GLU B 1 513 ? -17.703 5.359 15.805 1 98.62 513 GLU B CA 1
ATOM 8058 C C . GLU B 1 513 ? -16.578 4.395 15.445 1 98.62 513 GLU B C 1
ATOM 8060 O O . GLU B 1 513 ? -15.555 4.352 16.125 1 98.62 513 GLU B O 1
ATOM 8065 N N . ARG B 1 514 ? -16.766 3.615 14.414 1 98.56 514 ARG B N 1
ATOM 8066 C CA . ARG B 1 514 ? -15.789 2.609 14.023 1 98.56 514 ARG B CA 1
ATOM 8067 C C . ARG B 1 514 ? -14.516 3.264 13.492 1 98.56 514 ARG B C 1
ATOM 8069 O O . ARG B 1 514 ? -13.414 2.949 13.945 1 98.56 514 ARG B O 1
ATOM 8076 N N . VAL B 1 515 ? -14.656 4.188 12.5 1 98.62 515 VAL B N 1
ATOM 8077 C CA . VAL B 1 515 ? -13.508 4.773 11.805 1 98.62 515 VAL B CA 1
ATOM 8078 C C . VAL B 1 515 ? -12.703 5.629 12.781 1 98.62 515 VAL B C 1
ATOM 8080 O O . VAL B 1 515 ? -11.469 5.543 12.812 1 98.62 515 VAL B O 1
ATOM 8083 N N . LEU B 1 516 ? -13.383 6.441 13.602 1 98.62 516 LEU B N 1
ATOM 8084 C CA . LEU B 1 516 ? -12.711 7.402 14.469 1 98.62 516 LEU B CA 1
ATOM 8085 C C . LEU B 1 516 ? -12.172 6.715 15.719 1 98.62 516 LEU B C 1
ATOM 8087 O O . LEU B 1 516 ? -11.453 7.336 16.516 1 98.62 516 LEU B O 1
ATOM 8091 N N . THR B 1 517 ? -12.523 5.469 15.914 1 98.5 517 THR B N 1
ATOM 8092 C CA . THR B 1 517 ? -11.867 4.641 16.922 1 98.5 517 THR B CA 1
ATOM 8093 C C . THR B 1 517 ? -10.656 3.922 16.328 1 98.5 517 THR B C 1
ATOM 8095 O O . THR B 1 517 ? -9.586 3.893 16.938 1 98.5 517 THR B O 1
ATOM 8098 N N . THR B 1 518 ? -10.82 3.385 15.172 1 98.38 518 THR B N 1
ATOM 8099 C CA . THR B 1 518 ? -9.82 2.562 14.5 1 98.38 518 THR B CA 1
ATOM 8100 C C . THR B 1 518 ? -8.602 3.396 14.117 1 98.38 518 THR B C 1
ATOM 8102 O O . THR B 1 518 ? -7.461 2.98 14.352 1 98.38 518 THR B O 1
ATOM 8105 N N . ASP B 1 519 ? -8.812 4.535 13.594 1 98.19 519 ASP B N 1
ATOM 8106 C CA . ASP B 1 519 ? -7.75 5.363 13.031 1 98.19 519 ASP B CA 1
ATOM 8107 C C . ASP B 1 519 ? -6.734 5.75 14.102 1 98.19 519 ASP B C 1
ATOM 8109 O O . ASP B 1 519 ? -5.551 5.426 13.984 1 98.19 519 ASP B O 1
ATOM 8113 N N . PRO B 1 520 ? -7.105 6.387 15.203 1 98.06 520 PRO B N 1
ATOM 8114 C CA . PRO B 1 520 ? -6.121 6.656 16.25 1 98.06 520 PRO B CA 1
ATOM 8115 C C . PRO B 1 520 ? -5.664 5.391 16.969 1 98.06 520 PRO B C 1
ATOM 8117 O O . PRO B 1 520 ? -4.555 5.352 17.516 1 98.06 520 PRO B O 1
ATOM 8120 N N . GLY B 1 521 ? -6.5 4.344 16.984 1 98.44 521 GLY B N 1
ATOM 8121 C CA . GLY B 1 521 ? -6.137 3.072 17.594 1 98.44 521 GLY B CA 1
ATOM 8122 C C . GLY B 1 521 ? -4.895 2.457 16.984 1 98.44 521 GLY B C 1
ATOM 8123 O O . GLY B 1 521 ? -4.066 1.873 17.688 1 98.44 521 GLY B O 1
ATOM 8124 N N . LEU B 1 522 ? -4.777 2.592 15.711 1 98.31 522 LEU B N 1
ATOM 8125 C CA . LEU B 1 522 ? -3.6 2.059 15.039 1 98.31 522 LEU B CA 1
ATOM 8126 C C . LEU B 1 522 ? -2.338 2.787 15.484 1 98.31 522 LEU B C 1
ATOM 8128 O O . LEU B 1 522 ? -1.259 2.193 15.539 1 98.31 522 LEU B O 1
ATOM 8132 N N . GLY B 1 523 ? -2.506 4.09 15.773 1 98.06 523 GLY B N 1
ATOM 8133 C CA . GLY B 1 523 ? -1.379 4.816 16.344 1 98.06 523 GLY B CA 1
ATOM 8134 C C . GLY B 1 523 ? -0.917 4.262 17.672 1 98.06 523 GLY B C 1
ATOM 8135 O O . GLY B 1 523 ? 0.283 4.098 17.891 1 98.06 523 GLY B O 1
ATOM 8136 N N . VAL B 1 524 ? -1.88 3.988 18.5 1 98.56 524 VAL B N 1
ATOM 8137 C CA . VAL B 1 524 ? -1.567 3.404 19.797 1 98.56 524 VAL B CA 1
ATOM 8138 C C . VAL B 1 524 ? -0.939 2.025 19.609 1 98.56 524 VAL B C 1
ATOM 8140 O O . VAL B 1 524 ? 0.083 1.711 20.234 1 98.56 524 VAL B O 1
ATOM 8143 N N . MET B 1 525 ? -1.52 1.2 18.766 1 98.56 525 MET B N 1
ATOM 8144 C CA . MET B 1 525 ? -1.029 -0.149 18.5 1 98.56 525 MET B CA 1
ATOM 8145 C C . MET B 1 525 ? 0.414 -0.115 18.016 1 98.56 525 MET B C 1
ATOM 8147 O O . MET B 1 525 ? 1.257 -0.873 18.5 1 98.56 525 MET B O 1
ATOM 8151 N N . ARG B 1 526 ? 0.699 0.724 17.047 1 98.19 526 ARG B N 1
ATOM 8152 C CA . ARG B 1 526 ? 2.029 0.817 16.453 1 98.19 526 ARG B CA 1
ATOM 8153 C C . ARG B 1 526 ? 3.072 1.179 17.5 1 98.19 526 ARG B C 1
ATOM 8155 O O . ARG B 1 526 ? 4.148 0.581 17.547 1 98.19 526 ARG B O 1
ATOM 8162 N N . HIS B 1 527 ? 2.783 2.213 18.297 1 98.56 527 HIS B N 1
ATOM 8163 C CA . HIS B 1 527 ? 3.756 2.689 19.281 1 98.56 527 HIS B CA 1
ATOM 8164 C C . HIS B 1 527 ? 3.902 1.708 20.438 1 98.56 527 HIS B C 1
ATOM 8166 O O . HIS B 1 527 ? 4.996 1.539 20.969 1 98.56 527 HIS B O 1
ATOM 8172 N N . ALA B 1 528 ? 2.791 1.085 20.781 1 98.5 528 ALA B N 1
ATOM 8173 C CA . ALA B 1 528 ? 2.896 0.015 21.781 1 98.5 528 ALA B CA 1
ATOM 8174 C C . ALA B 1 528 ? 3.766 -1.127 21.266 1 98.5 528 ALA B C 1
ATOM 8176 O O . ALA B 1 528 ? 4.594 -1.667 22 1 98.5 528 ALA B O 1
ATOM 8177 N N . ASP B 1 529 ? 3.553 -1.48 20.047 1 97.56 529 ASP B N 1
ATOM 8178 C CA . ASP B 1 529 ? 4.336 -2.541 19.422 1 97.56 529 ASP B CA 1
ATOM 8179 C C . ASP B 1 529 ? 5.82 -2.191 19.406 1 97.56 529 ASP B C 1
ATOM 8181 O O . ASP B 1 529 ? 6.672 -3.068 19.562 1 97.56 529 ASP B O 1
ATOM 8185 N N . ALA B 1 530 ? 6.137 -0.931 19.188 1 97.56 530 ALA B N 1
ATOM 8186 C CA . ALA B 1 530 ? 7.523 -0.472 19.141 1 97.56 530 ALA B CA 1
ATOM 8187 C C . ALA B 1 530 ? 8.148 -0.44 20.531 1 97.56 530 ALA B C 1
ATOM 8189 O O . ALA B 1 530 ? 9.375 -0.388 20.656 1 97.56 530 ALA B O 1
ATOM 8190 N N . GLY B 1 531 ? 7.266 -0.4 21.625 1 97.62 531 GLY B N 1
ATOM 8191 C CA . GLY B 1 531 ? 7.812 -0.515 22.969 1 97.62 531 GLY B CA 1
ATOM 8192 C C . GLY B 1 531 ? 7.613 0.736 23.797 1 97.62 531 GLY B C 1
ATOM 8193 O O . GLY B 1 531 ? 8.086 0.812 24.938 1 97.62 531 GLY B O 1
ATOM 8194 N N . TYR B 1 532 ? 6.887 1.741 23.312 1 98.06 532 TYR B N 1
ATOM 8195 C CA . TYR B 1 532 ? 6.652 2.959 24.078 1 98.06 532 TYR B CA 1
ATOM 8196 C C . TYR B 1 532 ? 5.719 2.691 25.25 1 98.06 532 TYR B C 1
ATOM 8198 O O . TYR B 1 532 ? 4.555 2.336 25.062 1 98.06 532 TYR B O 1
ATOM 8206 N N . ASP B 1 533 ? 6.094 2.961 26.453 1 98 533 ASP B N 1
ATOM 8207 C CA . ASP B 1 533 ? 5.316 2.664 27.656 1 98 533 ASP B CA 1
ATOM 8208 C C . ASP B 1 533 ? 4.039 3.498 27.703 1 98 533 ASP B C 1
ATOM 8210 O O . ASP B 1 533 ? 2.992 3.016 28.141 1 98 533 ASP B O 1
ATOM 8214 N N . ILE B 1 534 ? 4.152 4.703 27.266 1 97.75 534 ILE B N 1
ATOM 8215 C CA . ILE B 1 534 ? 2.971 5.559 27.234 1 97.75 534 ILE B CA 1
ATOM 8216 C C . ILE B 1 534 ? 1.87 4.891 26.406 1 97.75 534 ILE B C 1
ATOM 8218 O O . ILE B 1 534 ? 0.707 4.867 26.828 1 97.75 534 ILE B O 1
ATOM 8222 N N . ALA B 1 535 ? 2.223 4.383 25.281 1 98.31 535 ALA B N 1
ATOM 8223 C CA . ALA B 1 535 ? 1.25 3.742 24.391 1 98.31 535 ALA B CA 1
ATOM 8224 C C . ALA B 1 535 ? 0.696 2.467 25.016 1 98.31 535 ALA B C 1
ATOM 8226 O O . ALA B 1 535 ? -0.498 2.182 24.906 1 98.31 535 ALA B O 1
ATOM 8227 N N . LYS B 1 536 ? 1.538 1.661 25.641 1 98.25 536 LYS B N 1
ATOM 8228 C CA . LYS B 1 536 ? 1.087 0.457 26.344 1 98.25 536 LYS B CA 1
ATOM 8229 C C . LYS B 1 536 ? 0.077 0.796 27.438 1 98.25 536 LYS B C 1
ATOM 8231 O O . LYS B 1 536 ? -0.932 0.106 27.594 1 98.25 536 LYS B O 1
ATOM 8236 N N . ASP B 1 537 ? 0.385 1.835 28.141 1 97.94 537 ASP B N 1
ATOM 8237 C CA . ASP B 1 537 ? -0.506 2.271 29.219 1 97.94 537 ASP B CA 1
ATOM 8238 C C . ASP B 1 537 ? -1.851 2.732 28.656 1 97.94 537 ASP B C 1
ATOM 8240 O O . ASP B 1 537 ? -2.904 2.395 29.203 1 97.94 537 ASP B O 1
ATOM 8244 N N . VAL B 1 538 ? -1.771 3.475 27.625 1 97.25 538 VAL B N 1
ATOM 8245 C CA . VAL B 1 538 ? -2.992 3.953 26.969 1 97.25 538 VAL B CA 1
ATOM 8246 C C . VAL B 1 538 ? -3.824 2.764 26.5 1 97.25 538 VAL B C 1
ATOM 8248 O O . VAL B 1 538 ? -5.047 2.75 26.656 1 97.25 538 VAL B O 1
ATOM 8251 N N . ALA B 1 539 ? -3.189 1.801 25.891 1 97.81 539 ALA B N 1
ATOM 8252 C CA . ALA B 1 539 ? -3.889 0.615 25.406 1 97.81 539 ALA B CA 1
ATOM 8253 C C . ALA B 1 539 ? -4.605 -0.106 26.531 1 97.81 539 ALA B C 1
ATOM 8255 O O . ALA B 1 539 ? -5.766 -0.493 26.406 1 97.81 539 ALA B O 1
ATOM 8256 N N . ARG B 1 540 ? -3.953 -0.248 27.641 1 96.88 540 ARG B N 1
ATOM 8257 C CA . ARG B 1 540 ? -4.52 -0.932 28.812 1 96.88 540 ARG B CA 1
ATOM 8258 C C . ARG B 1 540 ? -5.664 -0.127 29.406 1 96.88 540 ARG B C 1
ATOM 8260 O O . ARG B 1 540 ? -6.727 -0.677 29.703 1 96.88 540 ARG B O 1
ATOM 8267 N N . GLU B 1 541 ? -5.441 1.15 29.516 1 96.75 541 GLU B N 1
ATOM 8268 C CA . GLU B 1 541 ? -6.391 2.02 30.203 1 96.75 541 GLU B CA 1
ATOM 8269 C C . GLU B 1 541 ? -7.648 2.232 29.375 1 96.75 541 GLU B C 1
ATOM 8271 O O . GLU B 1 541 ? -8.75 2.344 29.922 1 96.75 541 GLU B O 1
ATOM 8276 N N . ARG B 1 542 ? -7.422 2.252 28.109 1 96.06 542 ARG B N 1
ATOM 8277 C CA . ARG B 1 542 ? -8.539 2.686 27.281 1 96.06 542 ARG B CA 1
ATOM 8278 C C . ARG B 1 542 ? -9.07 1.532 26.438 1 96.06 542 ARG B C 1
ATOM 8280 O O . ARG B 1 542 ? -9.938 1.731 25.578 1 96.06 542 ARG B O 1
ATOM 8287 N N . GLY B 1 543 ? -8.547 0.388 26.547 1 95.38 543 GLY B N 1
ATOM 8288 C CA . GLY B 1 543 ? -9.156 -0.827 26.031 1 95.38 543 GLY B CA 1
ATOM 8289 C C . GLY B 1 543 ? -8.812 -1.084 24.578 1 95.38 543 GLY B C 1
ATOM 8290 O O . GLY B 1 543 ? -9.648 -1.575 23.812 1 95.38 543 GLY B O 1
ATOM 8291 N N . VAL B 1 544 ? -7.648 -0.619 24.141 1 96.81 544 VAL B N 1
ATOM 8292 C CA . VAL B 1 544 ? -7.18 -1.01 22.812 1 96.81 544 VAL B CA 1
ATOM 8293 C C . VAL B 1 544 ? -6.77 -2.48 22.828 1 96.81 544 VAL B C 1
ATOM 8295 O O . VAL B 1 544 ? -5.934 -2.893 23.625 1 96.81 544 VAL B O 1
ATOM 8298 N N . LYS B 1 545 ? -7.336 -3.314 21.969 1 96.31 545 LYS B N 1
ATOM 8299 C CA . LYS B 1 545 ? -7.07 -4.75 21.953 1 96.31 545 LYS B CA 1
ATOM 8300 C C . LYS B 1 545 ? -5.805 -5.07 21.172 1 96.31 545 LYS B C 1
ATOM 8302 O O . LYS B 1 545 ? -5.824 -5.078 19.938 1 96.31 545 LYS B O 1
ATOM 8307 N N . ILE B 1 546 ? -4.836 -5.449 21.859 1 97.62 546 ILE B N 1
ATOM 8308 C CA . ILE B 1 546 ? -3.561 -5.855 21.281 1 97.62 546 ILE B CA 1
ATOM 8309 C C . ILE B 1 546 ? -3.215 -7.27 21.75 1 97.62 546 ILE B C 1
ATOM 8311 O O . ILE B 1 546 ? -2.842 -7.477 22.906 1 97.62 546 ILE B O 1
ATOM 8315 N N . PRO B 1 547 ? -3.357 -8.297 20.906 1 94.94 547 PRO B N 1
ATOM 8316 C CA . PRO B 1 547 ? -3.301 -9.711 21.281 1 94.94 547 PRO B CA 1
ATOM 8317 C C . PRO B 1 547 ? -2.039 -10.055 22.078 1 94.94 547 PRO B C 1
ATOM 8319 O O . PRO B 1 547 ? -2.1 -10.82 23.031 1 94.94 547 PRO B O 1
ATOM 8322 N N . LEU B 1 548 ? -0.84 -9.594 21.828 1 92.38 548 LEU B N 1
ATOM 8323 C CA . LEU B 1 548 ? 0.413 -10.016 22.438 1 92.38 548 LEU B CA 1
ATOM 8324 C C . LEU B 1 548 ? 0.905 -8.977 23.438 1 92.38 548 LEU B C 1
ATOM 8326 O O . LEU B 1 548 ? 2.035 -9.062 23.922 1 92.38 548 LEU B O 1
ATOM 8330 N N . LEU B 1 549 ? 0.13 -8.023 23.641 1 87.75 549 LEU B N 1
ATOM 8331 C CA . LEU B 1 549 ? 0.529 -7.051 24.656 1 87.75 549 LEU B CA 1
ATOM 8332 C C . LEU B 1 549 ? 0.381 -7.629 26.062 1 87.75 549 LEU B C 1
ATOM 8334 O O . LEU B 1 549 ? 1.163 -7.305 26.953 1 87.75 549 LEU B O 1
ATOM 8338 N N . GLU B 1 550 ? -0.774 -8.633 26.469 1 67 550 GLU B N 1
ATOM 8339 C CA . GLU B 1 550 ? -1.079 -9.102 27.828 1 67 550 GLU B CA 1
ATOM 8340 C C . GLU B 1 550 ? -0.074 -10.156 28.281 1 67 550 GLU B C 1
ATOM 8342 O O . GLU B 1 550 ? 0.224 -11.094 27.547 1 67 550 GLU B O 1
ATOM 8347 N N . GLY B 1 551 ? 1.262 -10.039 28.328 1 47.12 551 GLY B N 1
ATOM 8348 C CA . GLY B 1 551 ? 2.002 -10.805 29.312 1 47.12 551 GLY B CA 1
ATOM 8349 C C . GLY B 1 551 ? 1.833 -10.266 30.719 1 47.12 551 GLY B C 1
ATOM 8350 O O . GLY B 1 551 ? 1.429 -9.109 30.906 1 47.12 551 GLY B O 1
#

Sequence (1102 aa):
MSGPRPVRAARGTELTARSWQTEAPLRMLMNNLDPEVAEEPDKLVVYGGTGRAARSWEAFDGIVAALTDLADDETLLVQSGKPVGVIRTNPWAPRVLIANSNLVPDWANWEEFRRLEAEGLTMYGQMTAGSWIYIGTQGILQGTYECFAEIARRRFDGSLAGTITLTAGLGGMGGAQPLAVTMNDGVALCIEVVPWRAERRVEHRYLDVVADDIDDAIARCIDARDAKQPLSVGLIGNAAELVPQLLDRGFPADIVTDQTSAHDPLSYVPVDVSPEAAAKMAAEQPEEMTRRARESMAAHCRAMVGFADAGAEVFDYGNSLRAEAQLGGFDRAFDYPGFVPAYVRPLFCEGKGPFRWVALSGDPADIAVTDQAVLETFPDDEPLHRWIKKASEQVAFQGLPARICWLGYGERAKLGKVFNDLVRDGKVSAPIVIGRDHLDSGSVASPYRETEGMIDGSDAIADWPLLNALSTTASGATWVSIHHGGGVGIGRSIHAGMVCLADGTELAEQKLERVLTTDPGLGVMRHADAGYDIAKDVARERGVKIPLLEGMSGPRPVRAARGTELTARSWQTEAPLRMLMNNLDPEVAEEPDKLVVYGGTGRAARSWEAFDGIVAALTDLADDETLLVQSGKPVGVIRTNPWAPRVLIANSNLVPDWANWEEFRRLEAEGLTMYGQMTAGSWIYIGTQGILQGTYECFAEIARRRFDGSLAGTITLTAGLGGMGGAQPLAVTMNDGVALCIEVVPWRAERRVEHRYLDVVADDIDDAIARCIDARDAKQPLSVGLIGNAAELVPQLLDRGFPADIVTDQTSAHDPLSYVPVDVSPEAAAKMAAEQPEEMTRRARESMAAHCRAMVGFADAGAEVFDYGNSLRAEAQLGGFDRAFDYPGFVPAYVRPLFCEGKGPFRWVALSGDPADIAVTDQAVLETFPDDEPLHRWIKKASEQVAFQGLPARICWLGYGERAKLGKVFNDLVRDGKVSAPIVIGRDHLDSGSVASPYRETEGMIDGSDAIADWPLLNALSTTASGATWVSIHHGGGVGIGRSIHAGMVCLADGTELAEQKLERVLTTDPGLGVMRHADAGYDIAKDVARERGVKIPLLEG

Organism: NCBI:txid1608957

Foldseek 3Di:
DQFFDAFAADFAADAQAPDCLLSVLLRLLRLLLHPLQAPCSRQQGRWLQFAHQALGSVQVVVSNVCSRYPDQQKAFEEEQRHGDDIDGHGNLFANYEAEAQDDDQVQFDPVSSVVCSVVSNGGANFWCNHVRNRFWLQQCQQVLLQLVQQVCVVPPVRAQQLAEEEEEDLITPQVNNLQSNVLRLHEYEYEYQDVVSQVSSCVQQSAVEEAPAPVRSLVVRNVCSVVSGYHYYYYHRALLPNLLVCLVVPRRHQEYEYQQQLLQLLRHAAPPAHPVRSVVCCVPPVPVSLLRSLLSLLSNLVSLVSVVVVPHQYEYAQLQSLVSNVVNPRVCSCVHYHSCVVRNVLCLLQLKAKKKKFQSNLDVVLVVVLLVVLCVLCVPPVVSVSVSVCCVPRGDGGRTRMHMDIDAAPSQLSSQLVLLQCLLVCVRVFKMKIWHILPTLQFKQFCRHNLPPQVQPCNRPQVRNVVLQVQLSVLRFNYKYWYARHSNYTSGMIGMITMAMRNNDPSSSSSSNRNSNSNSLSSLQVNVVSPDVSSLVSCVVVVRDDPPSPD/DQFFDAFAADFAADAQAPDCLLSVLLRLLRLLLHPLQAPCSRQQGRWLQFAHQALGSVQVVVSNVCSRYPDQQKAFEEEQRHGDDIDGHGNLFANYEAEAQDDDQVQFDPVSSVVCSVVSNGGANFWCNHVRNRFWQQQCQQVLLQLVQQVCVVPPVRAQQLAEEEEEDLITPQVNNLQSNVLRLHEYEYEYQDPVSQVSSCVQQSAVEEAPADVRSLVVRNVCSVVSGYHYYYHHRALLPNLLVCLVVVRRHQEYEYQQQLLQLLRHAAPPAHPVRSVVCCVPPVPVSLLRSLLSLLSNLVSLVSVVVVPHQYEYAQLQSLVSNVVNPRVCSCVHYHSCVVRNVLCLLQLKAKKKKFQSNLDVVLVVVLLVVLCVLCVPPVVSVSVSVCCVPRGGGGRTRMHMDIDGAPSQLSSQLVQLQCLLVCVRVFKMKIWHILQTLQFKQFCRHNLPPQVQPCNRPQVRNVVLQVQLSVLRFNYKYWYARHSNYTSGMIGMITMAMRNNDPSSSSSSNRNSNSNSLSSLQVNVVSPDVSSLVSCVVVVRDDPPSPD

Secondary structure (DSSP, 8-state):
-----------SS--SSSSHHHHHHHHHHHHHT-TTT-SBGGGTEEETTTEESSS-HHHHHHHHHHHHH--TTEEEEEETTEEEEEEE--TTS-SEEEEES-B-GGG-SHHHHHHHHHTTS----TTTTTTT--BTBHHHHHHHHHHHHHHHHHHSTT--TT-EEEEE--STGGGHHHHHHHTTT-EEEEEESSHHHHHHHHHTTS--EE-SSHHHHHHHHHHHHHHT--EEEEEES-HHHHHHHHHHTT---SEE---SSTTSGGGSPPTT--HHHHHHHHHH-HHHHHHHHHHHHHHHHHHHHHHHHTT-EE-B-SSSHHHHHHHTT-TTTTSS-BHIIIIIHHHHHTT-EEEEEEETT--HHHHHHHHHHHHHH-TT-HHHHHHHHHHHHHPPP-SS-EEEEEE-TTHHHHHHHHHHHHHHTTSSSS-EEEE--S-SSSSEE-TTTTTTT-TTS-TTB-HHHHHHHHHHHHHT-SEEEEEE-GGG-TTS-EEEEEEEEE-S-HHHHHHHHHHHHHHHHHHHHHHHHHT-HHHHHHHHHHT-B-TTT--/-----------SS--SSSSHHHHHHHHHHHHHT-TTT-SBGGGTEEETTTEESSS-HHHHHHHHHHHHH--TTEEEEEETTEEEEEEE--TTS-SEEEEES-B-GGG-SHHHHHHHHHTTS----TTTTTTT--BTBHHHHHHHHHHHHHHHHHHSTT--TT-EEEEE--STGGGHHHHHHHTTT-EEEEEESSHHHHHHHHHTTS--EE-SSHHHHHHHHHHHHHHT--EEEEEES-HHHHHHHHHHTT---SEE---SSTTSGGGSPPTT--HHHHHHHHHH-HHHHHHHHHHHHHHHHHHHHHHHHTT-EE-B-SSSHHHHHHHTT-TTTTSS-BHIIIIIHHHHHTT-EEEEEEETT--HHHHHHHHHHHHHH-TT-HHHHHHHHHHHHHPPP-SS-EEEEEE-TTHHHHHHHHHHHHHHTTSSSS-EEEE--S-SSSSEE-TTTTTTT-TTS-TTB-HHHHHHHHHHHHHT-SEEEEEE-GGG-TTS-EEEEEEEEE-S-HHHHHHHHHHHHHHHHHHHHHHHHHT-HHHHHHHHHHT-B-TTT--

Radius of gyration: 29.78 Å; Cα contacts (8 Å, |Δi|>4): 2835; chains: 2; bounding box: 62×89×65 Å

InterPro domains:
  IPR023636 Urocanase conserved site [PS01233] (436-451)
  IPR023637 Urocanase-like [MF_00577] (2-550)
  IPR023637 Urocanase-like [NF003820] (6-541)
  IPR023637 Urocanase-like [PIRSF001423] (5-549)
  IPR023637 Urocanase-like [PTHR12216] (6-545)
  IPR023637 Urocanase-like [TIGR01228] (6-547)
  IPR035085 Urocanase, Rossmann-like domain [PF01175] (136-343)
  IPR035400 Urocanase, N-terminal domain [PF17391] (7-133)
  IPR035401 Urocanase, C-terminal domain [PF17392] (346-540)
  IPR036190 Urocanase superfamily [SSF111326] (4-549)
  IPR038364 Urocanase, central domain superfamily [G3DSA:3.40.50.10730] (137-343)

pLDDT: mean 96.69, std 3.71, range [46.72, 98.94]

Solvent-accessible surface area (backbone atoms only — not comparable to full-atom values): 50867 Å² total; per-residue (Å²): 128,72,59,71,62,93,38,67,44,73,52,47,74,73,74,83,24,74,42,68,73,36,30,48,60,49,31,29,43,27,26,27,32,10,73,68,32,14,72,39,35,68,76,32,18,23,34,77,85,53,14,15,52,32,53,40,49,57,27,40,52,42,39,53,55,48,34,37,66,46,53,78,37,31,24,39,33,29,48,18,34,27,45,50,28,52,43,63,48,35,75,57,26,28,38,33,43,37,17,19,50,30,44,24,24,78,53,28,36,62,69,54,47,50,54,38,35,76,70,68,72,34,31,52,14,31,46,35,31,44,62,32,62,47,51,37,37,57,66,48,22,59,65,50,25,50,48,50,46,50,47,12,49,74,73,43,84,58,35,29,52,55,32,32,33,38,35,26,26,34,49,48,62,24,30,20,52,33,40,23,36,32,76,41,32,8,16,24,42,36,28,24,65,54,61,69,39,51,51,50,29,39,72,57,59,28,30,73,45,71,39,91,44,71,67,52,39,52,50,53,48,51,52,29,19,76,66,47,37,53,41,24,36,32,38,75,37,51,51,46,55,50,48,38,50,38,56,76,68,60,58,81,50,45,30,39,43,43,42,43,45,38,30,39,42,67,61,34,68,27,74,99,46,51,67,68,55,34,54,52,34,32,73,75,36,46,67,62,33,30,54,45,15,19,41,25,35,18,43,29,46,50,28,48,51,50,41,36,74,72,67,25,51,44,40,38,69,39,21,29,46,40,62,40,6,37,76,36,70,29,87,66,37,73,77,50,48,42,44,32,67,71,68,40,45,72,44,20,22,47,10,26,26,54,40,28,38,34,34,47,29,48,44,60,65,41,51,55,50,50,53,51,48,50,45,66,75,42,72,83,41,59,70,58,46,54,47,53,53,50,43,71,73,57,57,65,72,30,58,52,26,59,53,65,47,73,40,28,52,58,50,40,19,53,50,43,45,52,53,16,48,34,26,55,70,54,73,24,84,29,40,34,40,39,34,44,54,29,69,39,46,22,17,39,14,16,48,75,35,78,21,29,81,40,87,62,67,58,20,47,49,28,26,50,9,54,45,38,37,47,50,32,33,32,18,26,21,35,28,40,26,40,27,30,14,43,56,46,14,63,21,41,18,35,29,16,35,52,31,35,57,26,64,35,45,71,65,34,46,54,22,38,41,24,26,36,35,46,54,25,40,41,4,20,38,53,32,30,71,46,61,42,63,66,7,44,49,44,28,67,76,71,65,55,47,38,71,74,67,78,118,129,71,58,72,62,94,39,68,44,72,53,47,74,73,73,82,24,75,43,66,74,35,31,48,59,48,31,29,45,26,25,27,32,10,74,69,31,14,72,40,35,68,76,33,19,22,32,78,88,53,13,15,51,31,52,41,49,57,28,40,53,44,40,51,53,48,34,37,68,48,52,76,36,31,24,39,33,28,49,17,35,29,45,50,28,51,42,64,48,36,77,58,26,29,38,33,43,37,19,21,48,30,44,22,24,78,54,27,35,63,72,55,47,50,54,39,34,76,70,69,70,34,32,50,15,29,47,35,32,44,60,32,62,46,51,40,37,57,67,46,24,58,64,50,26,49,48,51,45,51,48,12,49,74,73,42,84,57,36,29,51,53,31,32,34,37,36,26,27,35,49,48,61,24,30,20,52,34,40,22,35,34,75,40,31,9,17,23,43,36,26,24,66,54,60,68,39,51,50,49,28,38,73,56,59,29,29,72,44,71,39,91,43,71,67,52,39,51,51,52,47,52,52,28,20,75,67,46,35,54,41,23,36,32,38,76,38,50,50,45,54,50,47,38,50,38,57,75,69,60,58,79,51,45,31,39,44,44,40,43,46,36,30,38,41,67,61,33,66,27,73,98,44,52,67,70,56,34,54,51,33,32,74,76,35,47,68,61,32,31,54,44,15,20,43,24,35,17,44,28,45,50,30,48,50,49,40,36,74,73,67,24,52,45,40,38,69,36,20,30,47,42,62,39,6,37,74,37,70,29,88,67,38,73,78,48,48,42,44,32,68,71,67,39,47,71,44,20,21,46,10,27,27,55,42,29,37,35,33,47,28,48,44,60,65,40,50,54,51,50,52,51,48,50,46,65,74,43,73,84,41,61,70,58,44,53,48,54,52,50,44,71,73,57,57,66,74,32,59,50,27,58,53,66,46,72,40,28,53,58,50,39,21,52,50,43,45,52,53,15,47,34,26,53,70,55,73,25,84,30,39,35,41,38,34,44,54,30,68,41,46,21,17,38,16,16,48,77,34,79,21,28,81,40,87,64,68,59,19,45,49,27,26,49,10,52,45,39,36,45,49,32,33,32,17,26,21,35,29,37,26,41,27,30,14,44,57,44,13,62,21,42,18,33,29,15,36,52,31,34,57,26,65,33,45,70,66,33,46,54,22,38,41,23,25,36,35,46,51,24,40,40,4,20,37,54,32,29,72,47,62,42,62,67,7,45,49,43,28,68,75,69,66,54,48,39,71,73,68,78,119